Protein AF-A0A284RXZ6-F1 (afdb_monomer)

Sequence (809 aa):
MLSRRTLATSVAVLLGIRGAAGQSASAYTDPTTGITFQALQDSSTGFIVGIALPETIGTDFIGQMVFSLTDGAGWGGASFNGAMTESLLLVAWPNGDEVMTSFREATAYSTPPVYNGSDVTLSTIADGTYVNDTHLSVTFLCGGCITGDDLTFSSTDTSAVLGWAYSTSSPSDVTDESTDLVYHSAGYGEFGLGISNAQTSEYESWAALAVGDDSGSSSSAVSTASSSAVQISSTTAATAVASSTKSAASTTSAATSNTASAASSSAAAVTTTKAASTTLAVTTTTTADSSAITDANVCMNNYNSCIAASQPNPDWDGCSATKDSCLANAKYERKTYSHMYLRGRTSPIVKTGTTFASPGAQSIDNDKAYFSQPSQISDLPNEILTAIFSAAVNSASASEHPQILRCISLICRDWRAVVANSSELWTTVYISHLTDLPTAQLFFERSTPRLLDVILKFDFYVNLAISGKIAEVTFPHLHRFRTLNVEFDNPDTYHAFSSFYRTAVSAPPCLSSLRLHYTGATWSFAMIPNVHLLSSPNNIVSLDIHRLPVNVVSHYASLTTLSLYRIFLDHARMRDLFLASPLLETLILAALHTFNGPNTSSDLPPIDASSLRSLALSMDSSHRDSCIPGRCVISCLCLPNLESLEVYGLCRYAVVGLGAHFGDLPKLRKLRLQHLVCSVHDEPFVRSLRSLRRLELVDADPKSWSGKCLPLPSLSSLAYTSDSSAGNHYEWLADICRQRPRPGPPLRVQVTGSRKDQWVQDEGGWDGFGVVEICPSMSVKGMFDWTILECDREYKDAGSESSPDPDSS

Radius of gyration: 38.19 Å; Cα contacts (8 Å, |Δi|>4): 1365; chains: 1; bounding box: 105×100×119 Å

InterPro domains:
  IPR001810 F-box domain [PF12937] (377-431)
  IPR015920 Cellobiose dehydrogenase-like, cytochrome domain [PF16010] (28-204)
  IPR015920 Cellobiose dehydrogenase-like, cytochrome domain [cd09630] (27-193)
  IPR032675 Leucine-rich repeat d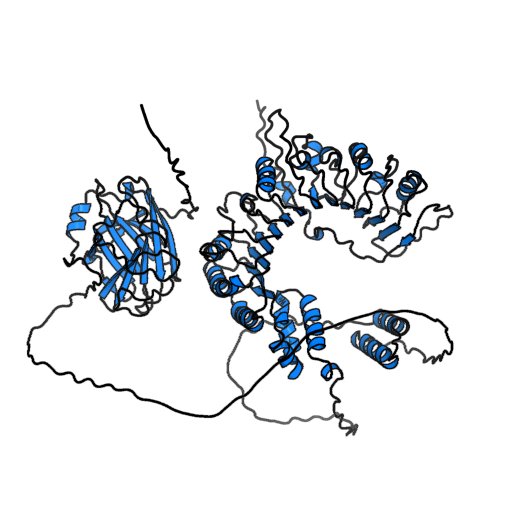omain superfamily [G3DSA:3.80.10.10] (430-739)
  IPR036047 F-box-like domain superfamily [SSF81383] (365-448)
  IPR053208 GMC Oxidoreductase Cellobiose Dehydrogenase [PTHR47190] (30-233)

Organism: Armillaria ostoyae (NCBI:txid47428)

Nearest PDB structures (foldseek):
  4qi3-assembly1_A  TM=8.744E-01  e=2.689E-15  Thermothelomyces myriococcoides
  4qi6-assembly1_A  TM=8.589E-01  e=1.325E-14  Thermothelomyces myriococcoides
  1d7c-assembly1_A  TM=8.775E-01  e=2.409E-14  Phanerodontia chrysosporium
  1pl3-assembly2_B  TM=8.802E-01  e=4.839E-14  Phanerodontia chrysosporium
  6jt6-assembly1_A  TM=8.839E-01  e=9.722E-14  Coprinopsis cinerea

Mean predicted aligned error: 22.1 Å

Structure (mmCIF, N/CA/C/O backbone):
data_AF-A0A284RXZ6-F1
#
_entry.id   AF-A0A284RXZ6-F1
#
loop_
_atom_site.group_PDB
_atom_site.id
_atom_site.type_symbol
_atom_site.label_atom_id
_atom_site.label_alt_id
_atom_site.label_comp_id
_atom_site.label_asym_id
_atom_site.label_entity_id
_atom_site.label_seq_id
_atom_site.pdbx_PDB_ins_code
_atom_site.Cartn_x
_atom_site.Cartn_y
_atom_site.Cartn_z
_atom_site.occupancy
_atom_site.B_iso_or_equiv
_atom_site.auth_seq_id
_atom_site.auth_comp_id
_atom_site.auth_asym_id
_atom_site.auth_atom_id
_atom_site.pdbx_PDB_model_num
ATOM 1 N N . MET A 1 1 ? 46.484 -14.536 37.151 1.00 34.16 1 MET A N 1
ATOM 2 C CA . MET A 1 1 ? 45.558 -15.180 36.192 1.00 34.16 1 MET A CA 1
ATOM 3 C C . MET A 1 1 ? 44.267 -14.377 36.199 1.00 34.16 1 MET A C 1
ATOM 5 O O . MET A 1 1 ? 43.800 -14.082 37.289 1.00 34.16 1 MET A O 1
ATOM 9 N N . LEU A 1 2 ? 43.733 -13.982 35.039 1.00 29.25 2 LEU A N 1
ATOM 10 C CA . LEU A 1 2 ? 42.432 -13.305 34.924 1.00 29.25 2 LEU A CA 1
ATOM 11 C C . LEU A 1 2 ? 41.533 -14.098 33.967 1.00 29.25 2 LEU A C 1
ATOM 13 O O . LEU A 1 2 ? 42.010 -14.606 32.955 1.00 29.25 2 LEU A O 1
ATOM 17 N N . SER A 1 3 ? 40.246 -14.197 34.293 1.00 27.97 3 SER A N 1
ATOM 18 C CA . SER A 1 3 ? 39.195 -14.841 33.494 1.00 27.97 3 SER A CA 1
ATOM 19 C C . SER A 1 3 ? 37.843 -14.397 34.067 1.00 27.97 3 SER A C 1
ATOM 21 O O . SER A 1 3 ? 37.702 -14.399 35.284 1.00 27.97 3 SER A O 1
ATOM 23 N N . ARG A 1 4 ? 36.834 -13.981 33.297 1.00 31.53 4 ARG A N 1
ATOM 24 C CA . ARG A 1 4 ? 36.754 -13.670 31.856 1.00 31.53 4 ARG A CA 1
ATOM 25 C C . ARG A 1 4 ? 35.724 -12.538 31.718 1.00 31.53 4 ARG A C 1
ATOM 27 O O . ARG A 1 4 ? 34.647 -12.650 32.289 1.00 31.53 4 ARG A O 1
ATOM 34 N N . ARG A 1 5 ? 36.021 -11.470 30.969 1.00 32.09 5 ARG A N 1
ATOM 35 C CA . ARG A 1 5 ? 35.013 -10.452 30.615 1.00 32.09 5 ARG A CA 1
ATOM 36 C C . ARG A 1 5 ? 34.317 -10.859 29.318 1.00 32.09 5 ARG A C 1
ATOM 38 O O . ARG A 1 5 ? 34.916 -10.749 28.253 1.00 32.09 5 ARG A O 1
ATOM 45 N N . THR A 1 6 ? 33.069 -11.300 29.403 1.00 31.81 6 THR A N 1
ATOM 46 C CA . THR A 1 6 ? 32.140 -11.309 28.267 1.00 31.81 6 THR A CA 1
ATOM 47 C C . THR A 1 6 ? 31.469 -9.944 28.189 1.00 31.81 6 THR A C 1
ATOM 49 O O . THR A 1 6 ? 30.650 -9.620 29.045 1.00 31.81 6 THR A O 1
ATOM 52 N N . LEU A 1 7 ? 31.818 -9.138 27.184 1.00 29.89 7 LEU A N 1
ATOM 53 C CA . LEU A 1 7 ? 30.990 -7.990 26.820 1.00 29.89 7 LEU A CA 1
ATOM 54 C C . LEU A 1 7 ? 29.749 -8.530 26.105 1.00 29.89 7 LEU A C 1
ATOM 56 O O . LEU A 1 7 ? 29.863 -9.054 24.999 1.00 29.89 7 LEU A O 1
ATOM 60 N N . ALA A 1 8 ? 28.581 -8.375 26.722 1.00 27.91 8 ALA A N 1
ATOM 61 C CA . ALA A 1 8 ? 27.350 -8.247 25.961 1.00 27.91 8 ALA A CA 1
ATOM 62 C C . ALA A 1 8 ? 27.307 -6.803 25.443 1.00 27.91 8 ALA A C 1
ATOM 64 O O . ALA A 1 8 ? 27.282 -5.861 26.232 1.00 27.91 8 ALA A O 1
ATOM 65 N N . THR A 1 9 ? 27.383 -6.614 24.128 1.00 27.81 9 THR A N 1
ATOM 66 C CA . THR A 1 9 ? 27.198 -5.297 23.509 1.00 27.81 9 THR A CA 1
ATOM 67 C C . THR A 1 9 ? 25.708 -5.035 23.361 1.00 27.81 9 THR A C 1
ATOM 69 O O . THR A 1 9 ? 25.106 -5.472 22.381 1.00 27.81 9 THR A O 1
ATOM 72 N N . SER A 1 10 ? 25.122 -4.351 24.343 1.00 27.88 10 SER A N 1
ATOM 73 C CA . SER A 1 10 ? 23.732 -3.899 24.295 1.00 27.88 10 SER A CA 1
ATOM 74 C C . SER A 1 10 ? 23.522 -2.983 23.090 1.00 27.88 10 SER A C 1
ATOM 76 O O . SER A 1 10 ? 24.013 -1.855 23.065 1.00 27.88 10 SER A O 1
ATOM 78 N N . VAL A 1 11 ? 22.797 -3.470 22.085 1.00 28.41 11 VAL A N 1
ATOM 79 C CA . VAL A 1 11 ? 22.281 -2.629 21.005 1.00 28.41 11 VAL A CA 1
ATOM 80 C C . VAL A 1 11 ? 20.984 -2.018 21.520 1.00 28.41 11 VAL A C 1
ATOM 82 O O . VAL A 1 11 ? 19.953 -2.681 21.522 1.00 28.41 11 VAL A O 1
ATOM 85 N N . ALA A 1 12 ? 21.046 -0.771 21.985 1.00 29.39 12 ALA A N 1
ATOM 86 C CA . ALA A 1 12 ? 19.848 0.015 22.249 1.00 29.39 12 ALA A CA 1
ATOM 87 C C . ALA A 1 12 ? 19.168 0.307 20.902 1.00 29.39 12 ALA A C 1
ATOM 89 O O . ALA A 1 12 ? 19.654 1.118 20.111 1.00 29.39 12 ALA A O 1
ATOM 90 N N . VAL A 1 13 ? 18.090 -0.418 20.604 1.00 30.28 13 VAL A N 1
ATOM 91 C CA . VAL A 1 13 ? 17.340 -0.257 19.357 1.00 30.28 13 VAL A CA 1
ATOM 92 C C . VAL A 1 13 ? 16.374 0.912 19.527 1.00 30.28 13 VAL A C 1
ATOM 94 O O . VAL A 1 13 ? 15.319 0.760 20.131 1.00 30.28 13 VAL A O 1
ATOM 97 N N . LEU A 1 14 ? 16.721 2.082 18.982 1.00 31.44 14 LEU A N 1
ATOM 98 C CA . LEU A 1 14 ? 15.793 3.214 18.898 1.00 31.44 14 LEU A CA 1
ATOM 99 C C . LEU A 1 14 ? 14.664 2.891 17.901 1.00 31.44 14 LEU A C 1
ATOM 101 O O . LEU A 1 14 ? 14.761 3.194 16.712 1.00 31.44 14 LEU A O 1
ATOM 105 N N . LEU A 1 15 ? 13.586 2.288 18.403 1.00 35.66 15 LEU A N 1
ATOM 106 C CA . LEU A 1 15 ? 12.320 2.044 17.702 1.00 35.66 15 LEU A CA 1
ATOM 107 C C . LEU A 1 15 ? 11.172 2.760 18.435 1.00 35.66 15 LEU A C 1
ATOM 109 O O . LEU A 1 15 ? 10.240 2.133 18.918 1.00 35.66 15 LEU A O 1
ATOM 113 N N . GLY A 1 16 ? 11.257 4.091 18.523 1.00 30.06 16 GLY A N 1
ATOM 114 C CA . GLY A 1 16 ? 10.345 4.900 19.348 1.00 30.06 16 GLY A CA 1
ATOM 115 C C . GLY A 1 16 ? 10.074 6.316 18.834 1.00 30.06 16 GLY A C 1
ATOM 116 O O . GLY A 1 16 ? 9.800 7.204 19.627 1.00 30.06 16 GLY A O 1
ATOM 117 N N . ILE A 1 17 ? 10.188 6.568 17.522 1.00 30.28 17 ILE A N 1
ATOM 118 C CA . ILE A 1 17 ? 9.778 7.855 16.930 1.00 30.28 17 ILE A CA 1
ATOM 119 C C . ILE A 1 17 ? 8.932 7.606 15.679 1.00 30.28 17 ILE A C 1
ATOM 121 O O . ILE A 1 17 ? 9.448 7.374 14.580 1.00 30.28 17 ILE A O 1
ATOM 125 N N . ARG A 1 18 ? 7.610 7.713 15.832 1.00 35.94 18 ARG A N 1
ATOM 126 C CA . ARG A 1 18 ? 6.730 8.109 14.729 1.00 35.94 18 ARG A CA 1
ATOM 127 C C . ARG A 1 18 ? 6.541 9.618 14.766 1.00 35.94 18 ARG A C 1
ATOM 129 O O . ARG A 1 18 ? 6.574 10.235 15.824 1.00 35.94 18 ARG A O 1
ATOM 136 N N . GLY A 1 19 ? 6.359 10.212 13.591 1.00 30.11 19 GLY A N 1
ATOM 137 C CA . GLY A 1 19 ? 5.969 11.610 13.509 1.00 30.11 19 GLY A CA 1
ATOM 138 C C . GLY A 1 19 ? 4.536 11.755 13.997 1.00 30.11 19 GLY A C 1
ATOM 139 O O . GLY A 1 19 ? 3.614 11.386 13.274 1.00 30.11 19 GLY A O 1
ATOM 140 N N . ALA A 1 20 ? 4.357 12.306 15.193 1.00 30.16 20 ALA A N 1
ATOM 141 C CA . ALA A 1 20 ? 3.099 12.939 15.538 1.00 30.16 20 ALA A CA 1
ATOM 142 C C . ALA A 1 20 ? 2.830 14.064 14.521 1.00 30.16 20 ALA A C 1
ATOM 144 O O . ALA A 1 20 ? 3.720 14.870 14.229 1.00 30.16 20 ALA A O 1
ATOM 145 N N . ALA A 1 21 ? 1.589 14.188 14.043 1.00 33.38 21 ALA A N 1
ATOM 146 C CA . ALA A 1 21 ? 1.069 15.532 13.814 1.00 33.38 21 ALA A CA 1
ATOM 147 C C . ALA A 1 21 ? 1.163 16.222 15.181 1.00 33.38 21 ALA A C 1
ATOM 149 O O . ALA A 1 21 ? 0.627 15.672 16.138 1.00 33.38 21 ALA A O 1
ATOM 150 N N . GLY A 1 22 ? 1.945 17.303 15.289 1.00 44.09 22 GLY A N 1
ATOM 151 C CA . GLY A 1 22 ? 2.597 17.755 16.530 1.00 44.09 22 GLY A CA 1
ATOM 152 C C . GLY A 1 22 ? 1.679 18.236 17.659 1.00 44.09 22 GLY A C 1
ATOM 153 O O . GLY A 1 22 ? 1.754 19.395 18.059 1.00 44.09 22 GLY A O 1
ATOM 154 N N . GLN A 1 23 ? 0.842 17.343 18.181 1.00 57.41 23 GLN A N 1
ATOM 155 C CA . GLN A 1 23 ? 0.047 17.518 19.382 1.00 57.41 23 GLN A CA 1
ATOM 156 C C . GLN A 1 23 ? 0.991 17.388 20.578 1.00 57.41 23 GLN A C 1
ATOM 158 O O . GLN A 1 23 ? 1.276 16.298 21.075 1.00 57.41 23 GLN A O 1
ATOM 163 N N . SER A 1 24 ? 1.537 18.525 20.990 1.00 79.06 24 SER A N 1
ATOM 164 C CA . SER A 1 24 ? 2.189 18.664 22.286 1.00 79.06 24 SER A CA 1
ATOM 165 C C . SER A 1 24 ? 1.138 18.980 23.341 1.00 79.06 24 SER A C 1
ATOM 167 O O . SER A 1 24 ? 0.213 19.752 23.084 1.00 79.06 24 SER A O 1
ATOM 169 N N . ALA A 1 25 ? 1.318 18.452 24.547 1.00 90.00 25 ALA A N 1
ATOM 170 C CA . ALA A 1 25 ? 0.567 18.907 25.704 1.00 90.00 25 ALA A CA 1
ATOM 171 C C . ALA A 1 25 ? 0.778 20.415 25.951 1.00 90.00 25 ALA A C 1
ATOM 173 O O . ALA A 1 25 ? 1.825 20.990 25.629 1.00 90.00 25 ALA A O 1
ATOM 174 N N . SER A 1 26 ? -0.209 21.045 26.576 1.00 92.06 26 SER A N 1
ATOM 175 C CA . SER A 1 26 ? -0.211 22.458 26.957 1.00 92.06 26 SER A CA 1
ATOM 176 C C . SER A 1 26 ? -0.908 22.648 28.301 1.00 92.06 26 SER A C 1
ATOM 178 O O . SER A 1 26 ? -1.667 21.781 28.733 1.00 92.06 26 SER A O 1
ATOM 180 N N . ALA A 1 27 ? -0.653 23.776 28.964 1.00 94.50 27 ALA A N 1
ATOM 181 C CA . ALA A 1 27 ? -1.247 24.060 30.263 1.00 94.50 27 ALA A CA 1
ATOM 182 C C . ALA A 1 27 ? -2.782 24.146 30.169 1.00 94.50 27 ALA A C 1
ATOM 184 O O . ALA A 1 27 ? -3.328 24.970 29.430 1.00 94.50 27 ALA A O 1
ATOM 185 N N . TYR A 1 28 ? -3.458 23.307 30.947 1.00 95.62 28 TYR A N 1
ATOM 186 C CA . TYR A 1 28 ? -4.906 23.250 31.103 1.00 95.62 28 TYR A CA 1
ATOM 187 C C . TYR A 1 28 ? -5.245 23.336 32.589 1.00 95.62 28 TYR A C 1
ATOM 189 O O . TYR A 1 28 ? -4.822 22.487 33.370 1.00 95.62 28 TYR A O 1
ATOM 197 N N . THR A 1 29 ? -6.004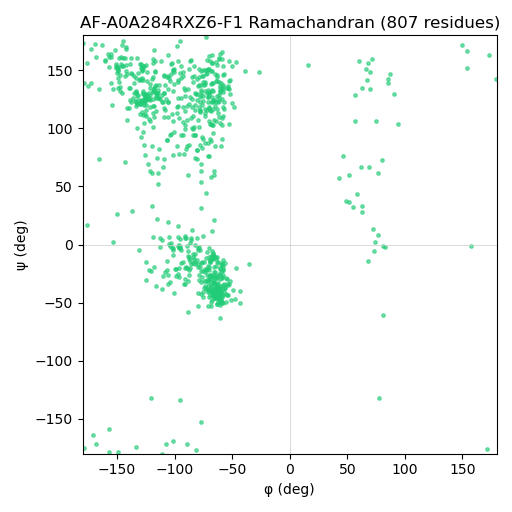 24.355 32.981 1.00 97.31 29 THR A N 1
ATOM 198 C CA . THR A 1 29 ? -6.558 24.462 34.335 1.00 97.31 29 THR A CA 1
ATOM 199 C C . THR A 1 29 ? -7.987 23.940 34.317 1.00 97.31 29 THR A C 1
ATOM 201 O O . THR A 1 29 ? -8.831 24.511 33.624 1.00 97.31 29 THR A O 1
ATOM 204 N N . ASP A 1 30 ? -8.265 22.887 35.084 1.00 95.31 30 ASP A N 1
ATOM 205 C CA . ASP A 1 30 ? -9.631 22.404 35.283 1.00 95.31 30 ASP A CA 1
ATOM 206 C C . ASP A 1 30 ? -10.451 23.482 36.018 1.00 95.31 30 ASP A C 1
ATOM 208 O O . ASP A 1 30 ? -10.069 23.893 37.120 1.00 95.31 30 ASP A O 1
ATOM 212 N N . PRO A 1 31 ? -11.580 23.957 35.457 1.00 91.81 31 PRO A N 1
ATOM 213 C CA . PRO A 1 31 ? -12.424 24.958 36.106 1.00 91.81 31 PRO A CA 1
ATOM 214 C C . PRO A 1 31 ? -13.125 24.453 37.380 1.00 91.81 31 PRO A C 1
ATOM 216 O O . PRO A 1 31 ? -13.696 25.274 38.098 1.00 91.81 31 PRO A O 1
ATOM 219 N N . THR A 1 32 ? -13.111 23.144 37.650 1.00 92.00 32 THR A N 1
ATOM 220 C CA . THR A 1 32 ? -13.787 22.513 38.794 1.00 92.00 32 THR A CA 1
ATOM 221 C C . THR A 1 32 ? -12.888 22.474 40.030 1.00 92.00 32 THR A C 1
ATOM 223 O O . THR A 1 32 ? -13.226 23.064 41.053 1.00 92.00 32 THR A O 1
ATOM 226 N N . THR A 1 33 ? -11.717 21.840 39.927 1.00 94.38 33 THR A N 1
ATOM 227 C CA . THR A 1 33 ? -10.730 21.724 41.019 1.00 94.38 33 THR A CA 1
ATOM 228 C C . THR A 1 33 ? -9.753 22.900 41.096 1.00 94.38 33 THR A C 1
ATOM 230 O O . THR A 1 33 ? -9.132 23.118 42.135 1.00 94.38 33 THR A O 1
ATOM 233 N N . GLY A 1 34 ? -9.564 23.647 40.002 1.00 95.50 34 GLY A N 1
ATOM 234 C CA . GLY A 1 34 ? -8.503 24.652 39.873 1.00 95.50 34 GLY A CA 1
ATOM 235 C C . GLY A 1 34 ? -7.094 24.071 39.678 1.00 95.50 34 GLY A C 1
ATOM 236 O O . GLY A 1 34 ? -6.132 24.837 39.579 1.00 95.50 34 GLY A O 1
ATOM 237 N N . ILE A 1 35 ? -6.951 22.743 39.603 1.00 97.88 35 ILE A N 1
ATOM 238 C CA . ILE A 1 35 ? -5.674 22.071 39.340 1.00 97.88 35 ILE A CA 1
ATOM 239 C C . ILE A 1 35 ? -5.236 22.377 37.903 1.00 97.88 35 ILE A C 1
ATOM 241 O O . ILE A 1 35 ? -6.051 22.395 36.979 1.00 97.88 35 ILE A O 1
ATOM 245 N N . THR A 1 36 ? -3.940 22.640 37.711 1.00 98.19 36 THR A N 1
ATOM 246 C CA . THR A 1 36 ? -3.365 22.888 36.381 1.00 98.19 36 THR A CA 1
ATOM 247 C C . THR A 1 36 ? -2.484 21.726 35.948 1.00 98.19 36 THR A C 1
ATOM 249 O O . THR A 1 36 ? -1.460 21.444 36.566 1.00 98.19 36 THR A O 1
ATOM 252 N N . PHE A 1 37 ? -2.889 21.086 34.857 1.00 98.38 37 PHE A N 1
ATOM 253 C CA . PHE A 1 37 ? -2.226 19.959 34.217 1.00 98.38 37 PHE A CA 1
ATOM 254 C C . PHE A 1 37 ? -1.472 20.418 32.971 1.00 98.38 37 PHE A C 1
ATOM 256 O O . PHE A 1 37 ? -1.860 21.378 32.303 1.00 98.38 37 PHE A O 1
ATOM 263 N N . GLN A 1 38 ? -0.447 19.666 32.589 1.00 98.00 38 GLN A N 1
ATOM 264 C CA . GLN A 1 38 ? 0.110 19.706 31.242 1.00 98.00 38 GLN A CA 1
ATOM 265 C C . GLN A 1 38 ? -0.630 18.638 30.422 1.00 98.00 38 GLN A C 1
ATOM 267 O O . GLN A 1 38 ? -0.394 17.441 30.591 1.00 98.00 38 GLN A O 1
ATOM 272 N N . ALA A 1 39 ? -1.575 19.067 29.580 1.00 96.62 39 ALA A N 1
ATOM 273 C CA . ALA A 1 39 ? -2.603 18.207 28.993 1.00 96.62 39 ALA A CA 1
ATOM 274 C C . ALA A 1 39 ? -2.711 18.297 27.464 1.00 96.62 39 ALA A C 1
ATOM 276 O O . ALA A 1 39 ? -2.491 19.351 26.857 1.00 96.62 39 ALA A O 1
ATOM 277 N N . LEU A 1 40 ? -3.124 17.191 26.847 1.00 96.75 40 LEU A N 1
ATOM 278 C CA . LEU A 1 40 ? -3.783 17.189 25.548 1.00 96.75 40 LEU A CA 1
ATOM 279 C C . LEU A 1 40 ? -5.236 17.656 25.714 1.00 96.75 40 LEU A C 1
ATOM 281 O O . LEU A 1 40 ? -5.920 17.246 26.649 1.00 96.75 40 LEU A O 1
ATOM 285 N N . GLN A 1 41 ? -5.710 18.464 24.768 1.00 94.81 41 GLN A N 1
ATOM 286 C CA . GLN A 1 41 ? -7.125 18.784 24.566 1.00 94.81 41 GLN A CA 1
ATOM 287 C C . GLN A 1 41 ? -7.442 18.501 23.091 1.00 94.81 41 GLN A C 1
ATOM 289 O O . GLN A 1 41 ? -7.134 19.322 22.224 1.00 94.81 41 GLN A O 1
ATOM 294 N N . ASP A 1 42 ? -7.984 17.322 22.779 1.00 90.94 42 ASP A N 1
ATOM 295 C CA . ASP A 1 42 ? -8.241 16.935 21.392 1.00 90.94 42 ASP A CA 1
ATOM 296 C C . ASP A 1 42 ? -9.437 17.706 20.817 1.00 90.94 42 ASP A C 1
ATOM 298 O O . ASP A 1 42 ? -10.598 17.482 21.163 1.00 90.94 42 ASP A O 1
ATOM 302 N N . SER A 1 43 ? -9.145 18.606 19.879 1.00 85.94 43 SER A N 1
ATOM 303 C CA . SER A 1 43 ? -10.144 19.482 19.253 1.00 85.94 43 SER A CA 1
ATOM 304 C C . SER A 1 43 ? -11.198 18.768 18.390 1.00 85.94 43 SER A C 1
ATOM 306 O O . SER A 1 43 ? -12.162 19.412 17.974 1.00 85.94 43 SER A O 1
ATOM 308 N N . SER A 1 44 ? -11.033 17.470 18.100 1.00 84.88 44 SER A N 1
ATOM 309 C CA . SER A 1 44 ? -11.952 16.699 17.250 1.00 84.88 44 SER A CA 1
ATOM 310 C C . SER A 1 44 ? -13.002 15.908 18.039 1.00 84.88 44 SER A C 1
ATOM 312 O O . SER A 1 44 ? -14.108 15.696 17.542 1.00 84.88 44 SER A O 1
ATOM 314 N N . THR A 1 45 ? -12.674 15.520 19.274 1.00 88.75 45 THR A N 1
ATOM 315 C CA . THR A 1 45 ? -13.505 14.694 20.167 1.00 88.75 45 THR A CA 1
ATOM 316 C C . THR A 1 45 ? -13.902 15.394 21.465 1.00 88.75 45 THR A C 1
ATOM 318 O O . THR A 1 45 ? -14.849 14.962 22.117 1.00 88.75 45 THR A O 1
ATOM 321 N N . GLY A 1 46 ? -13.187 16.453 21.860 1.00 89.81 46 GLY A N 1
ATOM 322 C CA . GLY A 1 46 ? -13.312 17.069 23.182 1.00 89.81 46 GLY A CA 1
ATOM 323 C C . GLY A 1 46 ? -12.632 16.278 24.305 1.00 89.81 46 GLY A C 1
ATOM 324 O O . GLY A 1 46 ? -12.823 16.616 25.470 1.00 89.81 46 GLY A O 1
ATOM 325 N N . PHE A 1 47 ? -11.861 15.232 23.984 1.00 96.69 47 PHE A N 1
ATOM 326 C CA . PHE A 1 47 ? -11.140 14.431 24.972 1.00 96.69 47 PHE A CA 1
ATOM 327 C C . PHE A 1 47 ? -9.988 15.232 25.594 1.00 96.69 47 PHE A C 1
ATOM 329 O O . PHE A 1 47 ? -9.171 15.818 24.878 1.00 96.69 47 PHE A O 1
ATOM 336 N N . ILE A 1 48 ? -9.899 15.230 26.922 1.00 97.75 48 ILE A N 1
ATOM 337 C CA . ILE A 1 48 ? -8.822 15.872 27.681 1.00 97.75 48 ILE A CA 1
ATOM 338 C C . ILE A 1 48 ? -8.094 14.803 28.486 1.00 97.75 48 ILE A C 1
ATOM 340 O O . ILE A 1 48 ? -8.727 14.006 29.178 1.00 97.75 48 ILE A O 1
ATOM 344 N N . VAL A 1 49 ? -6.763 14.803 28.428 1.00 98.31 49 VAL A N 1
ATOM 345 C CA . VAL A 1 49 ? -5.925 14.011 29.335 1.00 98.31 49 VAL A CA 1
ATOM 346 C C . VAL A 1 49 ? -4.612 14.726 29.612 1.00 98.31 49 VAL A C 1
ATOM 348 O O . VAL A 1 49 ? -3.972 15.252 28.702 1.00 98.31 49 VAL A O 1
ATOM 351 N N . GLY A 1 50 ? -4.193 14.745 30.872 1.00 97.44 50 GLY A N 1
ATOM 352 C CA . GLY A 1 50 ? -2.951 15.385 31.285 1.00 97.44 50 GLY A CA 1
ATOM 353 C C . GLY A 1 50 ? -2.481 14.936 32.656 1.00 97.44 50 GLY A C 1
ATOM 354 O O . GLY A 1 50 ? -3.202 14.246 33.377 1.00 97.44 50 GLY A O 1
ATOM 355 N N . ILE A 1 51 ? -1.264 15.351 33.000 1.00 98.44 51 ILE A N 1
ATOM 356 C CA . ILE A 1 51 ? -0.659 15.096 34.309 1.00 98.44 51 ILE A CA 1
ATOM 357 C C . ILE A 1 51 ? -0.095 16.380 34.925 1.00 98.44 51 ILE A C 1
ATOM 359 O O . ILE A 1 51 ? 0.270 17.325 34.220 1.00 98.44 51 ILE A O 1
ATOM 363 N N . ALA A 1 52 ? -0.008 16.380 36.250 1.00 98.50 52 ALA A N 1
ATOM 364 C CA . ALA A 1 52 ? 0.769 17.302 37.062 1.00 98.50 52 ALA A CA 1
ATOM 365 C C . ALA A 1 52 ? 1.798 16.499 37.880 1.00 98.50 52 ALA A C 1
ATOM 367 O O . ALA A 1 52 ? 1.508 15.394 38.345 1.00 98.50 52 ALA A O 1
ATOM 368 N N . LEU A 1 53 ? 2.999 17.055 38.036 1.00 98.31 53 LEU A N 1
ATOM 369 C CA . LEU A 1 53 ? 4.163 16.431 38.671 1.00 98.31 53 LEU A CA 1
ATOM 370 C C . LEU A 1 53 ? 4.728 17.323 39.791 1.00 98.31 53 LEU A C 1
ATOM 372 O O . LEU A 1 53 ? 4.614 18.549 39.711 1.00 98.31 53 LEU A O 1
ATOM 376 N N . PRO A 1 54 ? 5.403 16.754 40.802 1.00 97.56 54 PRO A N 1
ATOM 377 C CA . PRO A 1 54 ? 6.171 17.537 41.765 1.00 97.56 54 PRO A CA 1
ATOM 378 C C . PRO A 1 54 ? 7.457 18.106 41.142 1.00 97.56 54 PRO A C 1
ATOM 380 O O . PRO A 1 54 ? 7.997 17.579 40.166 1.00 97.56 54 PRO A O 1
ATOM 383 N N . GLU A 1 55 ? 8.012 19.160 41.752 1.00 95.38 55 GLU A N 1
ATOM 384 C CA . GLU A 1 55 ? 9.328 19.718 41.376 1.00 95.38 55 GLU A CA 1
ATOM 385 C C . GLU A 1 55 ? 10.481 18.701 41.523 1.00 95.38 55 GLU A C 1
ATOM 387 O O . GLU A 1 55 ? 11.500 18.803 40.841 1.00 95.38 55 GLU A O 1
ATOM 392 N N . THR A 1 56 ? 10.320 17.693 42.388 1.00 95.00 56 THR A N 1
ATOM 393 C CA . THR A 1 56 ? 11.216 16.532 42.511 1.00 95.00 56 THR A CA 1
ATOM 394 C C . THR A 1 56 ? 10.425 15.266 42.202 1.00 95.00 56 THR A C 1
ATOM 396 O O . THR A 1 56 ? 9.664 14.799 43.044 1.00 95.00 56 THR A O 1
ATOM 399 N N . ILE A 1 57 ? 10.580 14.732 40.989 1.00 95.44 57 ILE A N 1
ATOM 400 C CA . ILE A 1 57 ? 9.771 13.613 40.486 1.00 95.44 57 ILE A CA 1
ATOM 401 C C . ILE A 1 57 ? 10.134 12.321 41.229 1.00 95.44 57 ILE A C 1
ATOM 403 O O . ILE A 1 57 ? 11.277 11.864 41.183 1.00 95.44 57 ILE A O 1
ATOM 407 N N . GLY A 1 58 ? 9.147 11.760 41.929 1.00 94.00 58 GLY A N 1
ATOM 408 C CA . GLY A 1 58 ? 9.218 10.453 42.579 1.00 94.00 58 GLY A CA 1
ATOM 409 C C . GLY A 1 58 ? 8.631 9.355 41.693 1.00 94.00 58 GLY A C 1
ATOM 410 O O . GLY A 1 58 ? 8.923 9.287 40.501 1.00 94.00 58 GLY A O 1
ATOM 411 N N . THR A 1 59 ? 7.792 8.514 42.292 1.00 95.56 59 THR A N 1
ATOM 412 C CA . THR A 1 59 ? 7.044 7.431 41.633 1.00 95.56 59 THR A CA 1
ATOM 413 C C . THR A 1 59 ? 5.623 7.826 41.216 1.00 95.56 59 THR A C 1
ATOM 415 O O . THR A 1 59 ? 4.911 7.006 40.646 1.00 95.56 59 THR A O 1
ATOM 418 N N . ASP A 1 60 ? 5.191 9.054 41.516 1.00 96.88 60 ASP A N 1
ATOM 419 C CA . ASP A 1 60 ? 3.772 9.418 41.581 1.00 96.88 60 ASP A CA 1
ATOM 420 C C . ASP A 1 60 ? 3.456 10.648 40.711 1.00 96.88 60 ASP A C 1
ATOM 422 O O . ASP A 1 60 ? 4.296 11.540 40.545 1.00 96.88 60 ASP A O 1
ATOM 426 N N . PHE A 1 61 ? 2.222 10.726 40.202 1.00 98.00 61 PHE A N 1
ATOM 427 C CA . PHE A 1 61 ? 1.685 11.911 39.518 1.00 98.00 61 PHE A CA 1
ATOM 428 C C . PHE A 1 61 ? 0.188 12.107 39.794 1.00 98.00 61 PHE A C 1
ATOM 430 O O . PHE A 1 61 ? -0.514 11.156 40.130 1.00 98.00 61 PHE A O 1
ATOM 437 N N . ILE A 1 62 ? -0.334 13.321 39.586 1.00 98.69 62 ILE A N 1
ATOM 438 C CA . ILE A 1 62 ? -1.786 13.568 39.563 1.00 98.69 62 ILE A CA 1
ATOM 439 C C . ILE A 1 62 ? -2.223 13.599 38.102 1.00 98.69 62 ILE A C 1
ATOM 441 O O . ILE A 1 62 ? -1.746 14.432 37.333 1.00 98.69 62 ILE A O 1
ATOM 445 N N . GLY A 1 63 ? -3.104 12.686 37.710 1.00 98.19 63 GLY A N 1
ATOM 446 C CA . GLY A 1 63 ? -3.686 12.622 36.376 1.00 98.19 63 GLY A CA 1
ATOM 447 C C . GLY A 1 63 ? -5.106 13.178 36.337 1.00 98.19 63 GLY A C 1
ATOM 448 O O . GLY A 1 63 ? -5.828 13.170 37.335 1.00 98.19 63 GLY A O 1
ATOM 449 N N . GLN A 1 64 ? -5.525 13.616 35.153 1.00 98.38 64 GLN A N 1
ATOM 450 C CA . GLN A 1 64 ? -6.929 13.867 34.841 1.00 98.38 64 GLN A CA 1
ATOM 451 C C . GLN A 1 64 ? -7.281 13.292 33.469 1.00 98.38 64 GLN A C 1
ATOM 453 O O . GLN A 1 64 ? -6.467 13.332 32.544 1.00 98.38 64 GLN A O 1
ATOM 458 N N . MET A 1 65 ? -8.508 12.788 33.343 1.00 98.19 65 MET A N 1
ATOM 459 C CA . MET A 1 65 ? -9.128 12.389 32.084 1.00 98.19 65 MET A CA 1
ATOM 460 C C . MET A 1 65 ? -10.572 12.912 32.040 1.00 98.19 65 MET A C 1
ATOM 462 O O . MET A 1 65 ? -11.330 12.704 32.987 1.00 98.19 65 MET A O 1
ATOM 466 N N . VAL A 1 66 ? -10.960 13.575 30.947 1.00 98.12 66 VAL A N 1
ATOM 467 C CA . VAL A 1 66 ? -12.326 14.082 30.724 1.00 98.12 66 VAL A CA 1
ATOM 468 C C . VAL A 1 66 ? -12.780 13.716 29.315 1.00 98.12 66 VAL A C 1
ATOM 470 O O . VAL A 1 66 ? -12.055 13.952 28.348 1.00 98.12 66 VAL A O 1
ATOM 473 N N . PHE A 1 67 ? -13.978 13.147 29.178 1.00 97.69 67 PHE A N 1
ATOM 474 C CA . PHE A 1 67 ? -14.524 12.737 27.881 1.00 97.69 67 PHE A CA 1
ATOM 475 C C . PHE A 1 67 ? -16.051 12.818 27.826 1.00 97.69 67 PHE A C 1
ATOM 477 O O . PHE A 1 67 ? -16.734 12.704 28.842 1.00 97.69 67 PHE A O 1
ATOM 484 N N . SER A 1 68 ? -16.595 13.027 26.623 1.00 95.31 68 SER A N 1
ATOM 485 C CA . SER A 1 68 ? -18.047 13.109 26.407 1.00 95.31 68 SER A CA 1
ATOM 486 C C . SER A 1 68 ? -18.720 11.740 26.553 1.00 95.31 68 SER A C 1
ATOM 488 O O . SER A 1 68 ? -18.144 10.713 26.187 1.00 95.31 68 SER A O 1
ATOM 490 N N . LEU A 1 69 ? -19.977 11.725 26.988 1.00 95.56 69 LEU A N 1
ATOM 491 C CA . LEU A 1 69 ? -20.843 10.545 26.994 1.00 95.56 69 LEU A CA 1
ATOM 492 C C . LEU A 1 69 ? -21.943 10.686 25.934 1.00 95.56 69 LEU A C 1
ATOM 494 O O . LEU A 1 69 ? -22.429 11.781 25.661 1.00 95.56 69 LEU A O 1
ATOM 498 N N . THR A 1 70 ? -22.343 9.571 25.325 1.00 92.25 70 THR A N 1
ATOM 499 C CA . THR A 1 70 ? -23.455 9.507 24.362 1.00 92.25 70 THR A CA 1
ATOM 500 C C . THR A 1 70 ? -24.621 8.780 25.013 1.00 92.25 70 THR A C 1
ATOM 502 O O . THR A 1 70 ? -24.527 7.583 25.261 1.00 92.25 70 THR A O 1
ATOM 505 N N . ASP A 1 71 ? -25.698 9.501 25.338 1.00 90.00 71 ASP A N 1
ATOM 506 C CA . ASP A 1 71 ? -26.857 8.974 26.083 1.00 90.00 71 ASP A CA 1
ATOM 507 C C . ASP A 1 71 ? -26.460 8.250 27.397 1.00 90.00 71 ASP A C 1
ATOM 509 O O . ASP A 1 71 ? -27.040 7.232 27.773 1.00 90.00 71 ASP A O 1
ATOM 513 N N . GLY A 1 72 ? -25.430 8.766 28.084 1.00 89.88 72 GLY A N 1
ATOM 514 C CA . GLY A 1 72 ? -24.843 8.179 29.299 1.00 89.88 72 GLY A CA 1
ATOM 515 C C . GLY A 1 72 ? -23.822 7.054 29.062 1.00 89.88 72 GLY A C 1
ATOM 516 O O . GLY A 1 72 ? -23.248 6.551 30.023 1.00 89.88 72 GLY A O 1
ATOM 517 N N . ALA A 1 73 ? -23.563 6.664 27.809 1.00 93.31 73 ALA A N 1
ATOM 518 C CA . ALA A 1 73 ? -22.631 5.594 27.454 1.00 93.31 73 ALA A CA 1
ATOM 519 C C . ALA A 1 73 ? -21.263 6.104 26.963 1.00 93.31 73 ALA A C 1
ATOM 521 O O . ALA A 1 73 ? -21.157 7.166 26.342 1.00 93.31 73 ALA A O 1
ATOM 522 N N . GLY A 1 74 ? -20.217 5.311 27.204 1.00 95.81 74 GLY A N 1
ATOM 523 C CA . GLY A 1 74 ? -18.851 5.566 26.737 1.00 95.81 74 GLY A CA 1
ATOM 524 C C . GLY A 1 74 ? -17.769 5.018 27.669 1.00 95.81 74 GLY A C 1
ATOM 525 O O . GLY A 1 74 ? -18.059 4.574 28.777 1.00 95.81 74 GLY A O 1
ATOM 526 N N . TRP A 1 75 ? -16.514 5.066 27.221 1.00 98.12 75 TRP A N 1
ATOM 527 C CA . TRP A 1 75 ? -15.328 4.868 28.061 1.00 98.12 75 TRP A CA 1
ATOM 528 C C . TRP A 1 75 ? -14.125 5.641 27.509 1.00 98.12 75 TRP A C 1
ATOM 530 O O . TRP A 1 75 ? -14.025 5.878 26.302 1.00 98.12 75 TRP A O 1
ATOM 540 N N . GLY A 1 76 ? -13.209 6.022 28.397 1.00 98.12 76 GLY A N 1
ATOM 541 C CA . GLY A 1 76 ? -11.958 6.705 28.077 1.00 98.12 76 GLY A CA 1
ATOM 542 C C . GLY A 1 76 ? -10.749 5.956 28.631 1.00 98.12 76 GLY A C 1
ATOM 543 O O . GLY A 1 76 ? -10.862 5.205 29.600 1.00 98.12 76 GLY A O 1
ATOM 544 N N . GLY A 1 77 ? -9.589 6.138 28.007 1.00 98.06 77 GLY A N 1
ATOM 545 C CA . GLY A 1 77 ? -8.337 5.515 28.419 1.00 98.06 77 GLY A CA 1
ATOM 546 C C . GLY A 1 77 ? -7.120 6.407 28.207 1.00 98.06 77 GLY A C 1
ATOM 547 O O . GLY A 1 77 ? -7.108 7.258 27.318 1.00 98.06 77 GLY A O 1
ATOM 548 N N . ALA A 1 78 ? -6.089 6.171 29.012 1.00 98.19 78 ALA A N 1
ATOM 549 C CA . ALA A 1 78 ? -4.769 6.780 28.920 1.00 98.19 78 ALA A CA 1
ATOM 550 C C . ALA A 1 78 ? -3.675 5.699 28.918 1.00 98.19 78 ALA A C 1
ATOM 552 O O . ALA A 1 78 ? -3.836 4.656 29.552 1.00 98.19 78 ALA A O 1
ATOM 553 N N . SER A 1 79 ? -2.561 5.971 28.235 1.00 97.44 79 SER A N 1
ATOM 554 C CA . SER A 1 79 ? -1.317 5.192 28.322 1.00 97.44 79 SER A CA 1
ATOM 555 C C . SER A 1 79 ? -0.191 6.063 28.859 1.00 97.44 79 SER A C 1
ATOM 557 O O . SER A 1 79 ? 0.019 7.178 28.368 1.00 97.44 79 SER A O 1
ATOM 559 N N . PHE A 1 80 ? 0.563 5.536 29.823 1.00 95.19 80 PHE A N 1
ATOM 560 C CA . PHE A 1 80 ? 1.666 6.251 30.466 1.00 95.19 80 PHE A CA 1
ATOM 561 C C . PHE A 1 80 ? 3.038 6.039 29.796 1.00 95.19 80 PHE A C 1
ATOM 563 O O . PHE A 1 80 ? 4.033 6.577 30.280 1.00 95.19 80 PHE A O 1
ATOM 570 N N . ASN A 1 81 ? 3.085 5.339 28.651 1.00 90.44 81 ASN A N 1
ATOM 571 C CA . ASN A 1 81 ? 4.242 5.301 27.739 1.00 90.44 81 ASN A CA 1
ATOM 572 C C . ASN A 1 81 ? 3.837 5.407 26.245 1.00 90.44 81 ASN A C 1
ATOM 574 O O . ASN A 1 81 ? 4.486 4.871 25.347 1.00 90.44 81 ASN A O 1
ATOM 578 N N . GLY A 1 82 ? 2.717 6.080 25.956 1.00 89.56 82 GLY A N 1
ATOM 579 C CA . GLY A 1 82 ? 2.245 6.345 24.592 1.00 89.56 82 GLY A CA 1
ATOM 580 C C . GLY A 1 82 ? 1.511 5.173 23.940 1.00 89.56 82 GLY A C 1
ATOM 581 O O . GLY A 1 82 ? 0.339 5.297 23.585 1.00 89.56 82 GLY A O 1
ATOM 582 N N . ALA A 1 83 ? 2.188 4.036 23.787 1.00 87.00 83 ALA A N 1
ATOM 583 C CA . ALA A 1 83 ? 1.651 2.862 23.111 1.00 87.00 83 ALA A CA 1
ATOM 584 C C . ALA A 1 83 ? 0.483 2.215 23.883 1.00 87.00 83 ALA A C 1
ATOM 586 O O . ALA A 1 83 ? 0.353 2.345 25.097 1.00 87.00 83 ALA A O 1
ATOM 587 N N . MET A 1 84 ? -0.380 1.475 23.180 1.00 89.19 84 MET A N 1
ATOM 588 C CA . MET A 1 84 ? -1.387 0.621 23.832 1.00 89.19 84 MET A CA 1
ATOM 589 C C . MET A 1 84 ? -0.746 -0.628 24.453 1.00 89.19 84 MET A C 1
ATOM 591 O O . MET A 1 84 ? -1.213 -1.121 25.474 1.00 89.19 84 MET A O 1
ATOM 595 N N . THR A 1 85 ? 0.281 -1.173 23.802 1.00 91.94 85 THR A N 1
ATOM 596 C CA . THR A 1 85 ? 0.973 -2.394 24.220 1.00 91.94 85 THR A CA 1
ATOM 597 C C . THR A 1 85 ? 2.276 -2.077 24.930 1.00 91.94 85 THR A C 1
ATOM 599 O O . THR A 1 85 ? 2.937 -1.119 24.542 1.00 91.94 85 THR A O 1
ATOM 602 N N . GLU A 1 86 ? 2.673 -2.925 25.882 1.00 89.12 86 GLU A N 1
ATOM 603 C CA . GLU A 1 86 ? 3.912 -2.767 26.662 1.00 89.12 86 GLU A CA 1
ATOM 604 C C . GLU A 1 86 ? 3.913 -1.420 27.415 1.00 89.12 86 GLU A C 1
ATOM 606 O O . GLU A 1 86 ? 4.872 -0.659 27.404 1.00 89.12 86 GLU A O 1
ATOM 611 N N . SER A 1 87 ? 2.772 -1.074 28.021 1.00 93.44 87 SER A N 1
ATOM 612 C CA . SER A 1 87 ? 2.555 0.175 28.759 1.00 93.44 87 SER A CA 1
ATOM 613 C C . SER A 1 87 ? 1.536 -0.029 29.878 1.00 93.44 87 SER A C 1
ATOM 615 O O . SER A 1 87 ? 0.584 -0.799 29.714 1.00 93.44 87 SER A O 1
ATOM 617 N N . LEU A 1 88 ? 1.697 0.696 30.988 1.00 96.25 88 LEU A N 1
ATOM 618 C CA . LEU A 1 88 ? 0.655 0.825 32.004 1.00 96.25 88 LEU A CA 1
ATOM 619 C C . LEU A 1 88 ? -0.478 1.691 31.439 1.00 96.25 88 LEU A C 1
ATOM 621 O O . LEU A 1 88 ? -0.266 2.840 31.038 1.00 96.25 88 LEU A O 1
ATOM 625 N N . LEU A 1 89 ? -1.684 1.128 31.413 1.00 97.56 89 LEU A N 1
ATOM 626 C CA . LEU A 1 89 ? -2.899 1.792 30.959 1.00 97.56 89 LEU A CA 1
ATOM 627 C C . LEU A 1 89 ? -3.820 2.072 32.145 1.00 97.56 89 LEU A C 1
ATOM 629 O O . LEU A 1 89 ? -3.969 1.233 33.034 1.00 97.56 89 LEU A O 1
ATOM 633 N N . LEU A 1 90 ? -4.529 3.195 32.095 1.00 98.12 90 LEU A N 1
ATOM 634 C CA . LEU A 1 90 ? -5.703 3.444 32.929 1.00 98.12 90 LEU A CA 1
ATOM 635 C C . LEU A 1 90 ? -6.924 3.623 32.031 1.00 98.12 90 LEU A C 1
ATOM 637 O O . LEU A 1 90 ? -6.878 4.401 31.080 1.00 98.12 90 LEU A O 1
ATOM 641 N N . VAL A 1 91 ? -8.024 2.947 32.354 1.00 98.19 91 VAL A N 1
ATOM 642 C CA . VAL A 1 91 ? -9.322 3.111 31.684 1.00 98.19 91 VAL A CA 1
ATOM 643 C C . VAL A 1 91 ? -10.418 3.474 32.681 1.00 98.19 91 VAL A C 1
ATOM 645 O O . VAL A 1 91 ? -10.364 3.052 33.836 1.00 98.19 91 VAL A O 1
ATOM 648 N N . ALA A 1 92 ? -11.404 4.254 32.233 1.00 98.19 92 ALA A N 1
ATOM 649 C CA . ALA A 1 92 ? -12.519 4.737 33.044 1.00 98.19 92 ALA A CA 1
ATOM 650 C C . ALA A 1 92 ? -13.850 4.751 32.269 1.00 98.19 92 ALA A C 1
ATOM 652 O O . ALA A 1 92 ? -13.872 5.002 31.061 1.00 98.19 92 ALA A O 1
ATOM 653 N N . TRP A 1 93 ? -14.965 4.499 32.960 1.00 98.19 93 TRP A N 1
ATOM 654 C CA . TRP A 1 93 ? -16.326 4.484 32.396 1.00 98.19 93 TRP A CA 1
ATOM 655 C C . TRP A 1 93 ? -17.396 4.738 33.481 1.00 98.19 93 TRP A C 1
ATOM 657 O O . TRP A 1 93 ? -17.099 4.591 34.667 1.00 98.19 93 TRP A O 1
ATOM 667 N N . PRO A 1 94 ? -18.635 5.125 33.115 1.00 97.44 94 PRO A N 1
ATOM 668 C CA . PRO A 1 94 ? -19.717 5.326 34.078 1.00 97.44 94 PRO A CA 1
ATOM 669 C C . PRO A 1 94 ? -20.443 4.017 34.439 1.00 97.44 94 PRO A C 1
ATOM 671 O O . PRO A 1 94 ? -20.767 3.208 33.565 1.00 97.44 94 PRO A O 1
ATOM 674 N N . ASN A 1 95 ? -20.785 3.860 35.719 1.00 95.38 95 ASN A N 1
ATOM 675 C CA . ASN A 1 95 ? -21.706 2.855 36.263 1.00 95.38 95 ASN A CA 1
ATOM 676 C C . ASN A 1 95 ? -22.950 3.558 36.850 1.00 95.38 95 ASN A C 1
ATOM 678 O O . ASN A 1 95 ? -23.210 3.542 38.051 1.00 95.38 95 ASN A O 1
ATOM 682 N N . GLY A 1 96 ? -23.697 4.268 36.000 1.00 90.56 96 GLY A N 1
ATOM 683 C CA . GLY A 1 96 ? -24.645 5.289 36.464 1.00 90.56 96 GLY A CA 1
ATOM 684 C C . GLY A 1 96 ? -23.895 6.565 36.855 1.00 90.56 96 GLY A C 1
ATOM 685 O O . GLY A 1 96 ? -23.030 7.001 36.102 1.00 90.56 96 GLY A O 1
ATOM 686 N N . ASP A 1 97 ? -24.196 7.140 38.023 1.00 89.81 97 ASP A N 1
ATOM 687 C CA . ASP A 1 97 ? -23.528 8.355 38.535 1.00 89.81 97 ASP A CA 1
ATOM 688 C C . ASP A 1 97 ? -22.076 8.095 39.013 1.00 89.81 97 ASP A C 1
ATOM 690 O O . ASP A 1 97 ? -21.307 9.017 39.294 1.00 89.81 97 ASP A O 1
ATOM 694 N N . GLU A 1 98 ? -21.710 6.818 39.123 1.00 92.00 98 GLU A N 1
ATOM 695 C CA . GLU A 1 98 ? -20.465 6.301 39.681 1.00 92.00 98 GLU A CA 1
ATOM 696 C C . GLU A 1 98 ? -19.357 6.187 38.625 1.00 92.00 98 GLU A C 1
ATOM 698 O O . GLU A 1 98 ? -19.572 5.660 37.532 1.00 92.00 98 GLU A O 1
ATOM 703 N N . VAL A 1 99 ? -18.152 6.655 38.961 1.00 96.31 99 VAL A N 1
ATOM 704 C CA . VAL A 1 99 ? -16.966 6.500 38.106 1.00 96.31 99 VAL A CA 1
ATOM 705 C C . VAL A 1 99 ? -16.286 5.170 38.426 1.00 96.31 99 VAL A C 1
ATOM 707 O O . VAL A 1 99 ? -15.844 4.946 39.554 1.00 96.31 99 VAL A O 1
ATOM 710 N N . MET A 1 100 ? -16.172 4.313 37.412 1.00 97.06 100 MET A N 1
ATOM 711 C CA . MET A 1 100 ? -15.363 3.096 37.442 1.00 97.06 100 MET A CA 1
ATOM 712 C C . MET A 1 100 ? -13.981 3.381 36.862 1.00 97.06 100 MET A C 1
ATOM 714 O O . MET A 1 100 ? -13.862 4.103 35.869 1.00 97.06 100 MET A O 1
ATOM 718 N N . THR A 1 101 ? -12.947 2.764 37.432 1.00 96.56 101 THR A N 1
ATOM 719 C CA . THR A 1 101 ? -11.570 2.811 36.916 1.00 96.56 101 THR A CA 1
ATOM 720 C C . THR A 1 101 ? -10.912 1.438 36.974 1.00 96.56 101 THR A C 1
ATOM 722 O O . THR A 1 101 ? -11.146 0.690 37.920 1.00 96.56 101 THR A O 1
ATOM 725 N N . SER A 1 102 ? -10.038 1.122 36.018 1.00 96.50 102 SER A N 1
ATOM 726 C CA . SER A 1 102 ? -9.229 -0.102 36.039 1.00 96.50 102 SER A CA 1
ATOM 727 C C . SER A 1 102 ? -7.845 0.141 35.431 1.00 96.50 102 SER A C 1
ATOM 729 O O . SER A 1 102 ? -7.738 0.686 34.328 1.00 96.50 102 SER A O 1
ATOM 731 N N . PHE A 1 103 ? -6.786 -0.277 36.132 1.00 97.62 103 PHE A N 1
ATOM 732 C CA . PHE A 1 103 ? -5.453 -0.383 35.539 1.00 97.62 103 PHE A CA 1
ATOM 733 C C . PHE A 1 103 ? -5.378 -1.638 34.670 1.00 97.62 103 PHE A C 1
ATOM 735 O O . PHE A 1 103 ? -5.765 -2.731 35.091 1.00 97.62 103 PHE A O 1
ATOM 742 N N . ARG A 1 104 ? -4.848 -1.499 33.457 1.00 96.56 104 ARG A N 1
ATOM 743 C CA . ARG A 1 104 ? -4.676 -2.601 32.508 1.00 96.56 104 ARG A CA 1
ATOM 744 C C . ARG A 1 104 ? -3.268 -2.581 31.907 1.00 96.56 104 ARG A C 1
ATOM 746 O O . ARG A 1 104 ? -2.607 -1.549 31.891 1.00 96.56 104 ARG A O 1
ATOM 753 N N . GLU A 1 105 ? -2.834 -3.710 31.365 1.00 94.00 105 GLU A N 1
ATOM 754 C CA . GLU A 1 105 ? -1.586 -3.839 30.602 1.00 94.00 105 GLU A CA 1
ATOM 755 C C . GLU A 1 105 ? -1.860 -4.730 29.389 1.00 94.00 105 GLU A C 1
ATOM 757 O O . GLU A 1 105 ? -2.514 -5.764 29.519 1.00 94.00 105 GLU A O 1
ATOM 762 N N . ALA A 1 106 ? -1.392 -4.351 28.198 1.00 81.19 106 ALA A N 1
ATOM 763 C CA . ALA A 1 106 ? -1.604 -5.140 26.988 1.00 81.19 106 ALA A CA 1
ATOM 764 C C . ALA A 1 106 ? -0.283 -5.658 26.405 1.00 81.19 106 ALA A C 1
ATOM 766 O O . ALA A 1 106 ? 0.622 -4.891 26.100 1.00 81.19 106 ALA A O 1
ATOM 767 N N . THR A 1 107 ? -0.200 -6.963 26.147 1.00 82.00 107 THR A N 1
ATOM 768 C CA . THR A 1 107 ? 0.901 -7.582 25.377 1.00 82.00 107 THR A CA 1
ATOM 769 C C . THR A 1 107 ? 0.545 -7.787 23.896 1.00 82.00 107 THR A C 1
ATOM 771 O O . THR A 1 107 ? 1.350 -8.286 23.112 1.00 82.00 107 THR A O 1
ATOM 774 N N . ALA A 1 108 ? -0.673 -7.406 23.494 1.00 72.56 108 ALA A N 1
ATOM 775 C CA . ALA A 1 108 ? -1.170 -7.436 22.122 1.00 72.56 108 ALA A CA 1
ATOM 776 C C . ALA A 1 108 ? -2.339 -6.449 21.947 1.00 72.56 108 ALA A C 1
ATOM 778 O O . ALA A 1 108 ? -2.964 -6.035 22.921 1.00 72.56 108 ALA A O 1
ATOM 779 N N . TYR A 1 109 ? -2.681 -6.119 20.699 1.00 78.06 109 TYR A N 1
ATOM 780 C CA . TYR A 1 109 ? -3.834 -5.275 20.354 1.00 78.06 109 TYR A CA 1
ATOM 781 C C . TYR A 1 109 ? -5.159 -6.062 20.449 1.00 78.06 109 TYR A C 1
ATOM 783 O O . TYR A 1 109 ? -5.802 -6.376 19.447 1.00 78.06 109 TYR A O 1
ATOM 791 N N . SER A 1 110 ? -5.536 -6.403 21.679 1.00 85.50 110 SER A N 1
ATOM 792 C CA . SER A 1 110 ? -6.798 -7.028 22.104 1.00 85.50 110 SER A CA 1
ATOM 793 C C . SER A 1 110 ? -7.340 -6.289 23.334 1.00 85.50 110 SER A C 1
ATOM 795 O O . SER A 1 110 ? -6.741 -5.298 23.747 1.00 85.50 110 SER A O 1
ATOM 797 N N . THR A 1 111 ? -8.423 -6.763 23.965 1.00 87.62 111 THR A N 1
ATOM 798 C CA . THR A 1 111 ? -8.787 -6.317 25.322 1.00 87.62 111 THR A CA 1
ATOM 799 C C . THR A 1 111 ? -7.559 -6.419 26.240 1.00 87.62 111 THR A C 1
ATOM 801 O O . THR A 1 111 ? -7.005 -7.517 26.364 1.00 87.62 111 THR A O 1
ATOM 804 N N . PRO A 1 112 ? -7.111 -5.318 26.866 1.00 91.56 112 PRO A N 1
ATOM 805 C CA . PRO A 1 112 ? -6.025 -5.351 27.841 1.00 91.56 112 PRO A CA 1
ATOM 806 C C . PRO A 1 112 ? -6.465 -6.090 29.120 1.00 91.56 112 PRO A C 1
ATOM 808 O O . PRO A 1 112 ? -7.460 -5.673 29.714 1.00 91.56 112 PRO A O 1
ATOM 811 N N . PRO A 1 113 ? -5.802 -7.168 29.579 1.00 93.00 113 PRO A N 1
ATOM 812 C CA . PRO A 1 113 ? -6.075 -7.749 30.898 1.00 93.00 113 PRO A CA 1
ATOM 813 C C . PRO A 1 113 ? -5.795 -6.758 32.042 1.00 93.00 113 PRO A C 1
ATOM 815 O O . PRO A 1 113 ? -5.058 -5.786 31.875 1.00 93.00 113 PRO A O 1
ATOM 818 N N . VAL A 1 114 ? -6.394 -7.007 33.212 1.00 95.94 114 VAL A N 1
ATOM 819 C CA . VAL A 1 114 ? -6.157 -6.209 34.430 1.00 95.94 114 VAL A CA 1
ATOM 820 C C . VAL A 1 114 ? -4.685 -6.283 34.828 1.00 95.94 114 VAL A C 1
ATOM 822 O O . VAL A 1 114 ? -4.104 -7.370 34.872 1.00 95.94 114 VAL A O 1
ATOM 825 N N . TYR A 1 115 ? -4.085 -5.122 35.092 1.00 93.94 115 TYR A N 1
ATOM 826 C CA . TYR A 1 115 ? -2.702 -5.032 35.541 1.00 93.94 115 TYR A CA 1
ATOM 827 C C . TYR A 1 115 ? -2.592 -5.573 36.966 1.00 93.94 115 TYR A C 1
ATOM 829 O O . TYR A 1 115 ? -3.367 -5.206 37.845 1.00 93.94 115 TYR A O 1
ATOM 837 N N . ASN A 1 116 ? -1.628 -6.464 37.185 1.00 84.44 116 ASN A N 1
ATOM 838 C CA . ASN A 1 116 ? -1.518 -7.255 38.412 1.00 84.44 116 ASN A CA 1
ATOM 839 C C . ASN A 1 116 ? -0.241 -6.927 39.215 1.00 84.44 116 ASN A C 1
ATOM 841 O O . ASN A 1 116 ? 0.240 -7.756 39.990 1.00 84.44 116 ASN A O 1
ATOM 845 N N . GLY A 1 117 ? 0.342 -5.743 38.993 1.00 80.50 117 GLY A N 1
ATOM 846 C CA . GLY A 1 117 ? 1.426 -5.207 39.815 1.00 80.50 117 GLY A CA 1
ATOM 847 C C . GLY A 1 117 ? 0.875 -4.631 41.119 1.00 80.50 117 GLY A C 1
ATOM 848 O O . GLY A 1 117 ? -0.017 -3.790 41.094 1.00 80.50 117 GLY A O 1
ATOM 849 N N . SER A 1 118 ? 1.412 -5.071 42.258 1.00 69.25 118 SER A N 1
ATOM 850 C CA . SER A 1 118 ? 0.972 -4.659 43.603 1.00 69.25 118 SER A CA 1
ATOM 851 C C . SER A 1 118 ? 1.312 -3.216 43.977 1.00 69.25 118 SER A C 1
ATOM 853 O O . SER A 1 118 ? 0.859 -2.734 45.014 1.00 69.25 118 SER A O 1
ATOM 855 N N . ASP A 1 119 ? 2.143 -2.563 43.169 1.00 82.50 119 ASP A N 1
ATOM 856 C CA . ASP A 1 119 ? 2.909 -1.389 43.581 1.00 82.50 119 ASP A CA 1
ATOM 857 C C . ASP A 1 119 ? 2.328 -0.080 43.009 1.00 82.50 119 ASP A C 1
ATOM 859 O O . ASP A 1 119 ? 2.856 0.990 43.300 1.00 82.50 119 ASP A O 1
ATOM 863 N N . VAL A 1 120 ? 1.230 -0.156 42.238 1.00 91.69 120 VAL A N 1
ATOM 864 C CA . VAL A 1 120 ? 0.477 1.005 41.726 1.00 91.69 120 VAL A CA 1
ATOM 865 C C . VAL A 1 120 ? -0.852 1.187 42.462 1.00 91.69 120 VAL A C 1
ATOM 867 O O . VAL A 1 120 ? -1.525 0.214 42.806 1.00 91.69 120 VAL A O 1
ATOM 870 N N . THR A 1 121 ? -1.263 2.436 42.680 1.00 93.75 121 THR A N 1
ATOM 871 C CA . THR A 1 121 ? -2.518 2.796 43.357 1.00 93.75 121 THR A CA 1
ATOM 872 C C . THR A 1 121 ? -3.215 3.972 42.673 1.00 93.75 121 THR A C 1
ATOM 874 O O . THR A 1 121 ? -2.583 4.793 42.008 1.00 93.75 121 THR A O 1
ATOM 877 N N . LEU A 1 122 ? -4.539 4.061 42.839 1.00 94.75 122 LEU A N 1
ATOM 878 C CA . LEU A 1 122 ? -5.354 5.169 42.341 1.00 94.75 122 LEU A CA 1
ATOM 879 C C . LEU A 1 122 ? -6.223 5.717 43.475 1.00 94.75 122 LEU A C 1
ATOM 881 O O . LEU A 1 122 ? -7.055 5.000 44.025 1.00 94.75 122 LEU A O 1
ATOM 885 N N . SER A 1 123 ? -6.050 7.002 43.778 1.00 96.00 123 SER A N 1
ATOM 886 C CA . SER A 1 123 ? -6.817 7.733 44.793 1.00 96.00 123 SER A CA 1
ATOM 887 C C . SER A 1 123 ? -7.512 8.925 44.139 1.00 96.00 123 SER A C 1
ATOM 889 O O . SER A 1 123 ? -6.850 9.808 43.595 1.00 96.00 123 SER A O 1
ATOM 891 N N . THR A 1 124 ? -8.843 8.972 44.154 1.00 96.31 124 THR A N 1
ATOM 892 C CA . THR A 1 124 ? -9.609 10.003 43.432 1.00 96.31 124 THR A CA 1
ATOM 893 C C . THR A 1 124 ? -9.648 11.333 44.182 1.00 96.31 124 THR A C 1
ATOM 895 O O . THR A 1 124 ? -9.920 11.371 45.382 1.00 96.31 124 THR A O 1
ATOM 898 N N . ILE A 1 125 ? -9.456 12.439 43.465 1.00 96.06 125 ILE A N 1
ATOM 899 C CA . ILE A 1 125 ? -9.778 13.795 43.922 1.00 96.06 125 ILE A CA 1
ATOM 900 C C . ILE A 1 125 ? -11.268 14.018 43.640 1.00 96.06 125 ILE A C 1
ATOM 902 O O . ILE A 1 125 ? -11.685 14.079 42.480 1.00 96.06 125 ILE A O 1
ATOM 906 N N . ALA A 1 126 ? -12.071 14.098 44.705 1.00 93.88 126 ALA A N 1
ATOM 907 C CA . ALA A 1 126 ? -13.533 14.037 44.622 1.00 93.88 126 ALA A CA 1
ATOM 908 C C . ALA A 1 126 ? -14.144 15.158 43.761 1.00 93.88 126 ALA A C 1
ATOM 910 O O . ALA A 1 126 ? -14.933 14.875 42.865 1.00 93.88 126 ALA A O 1
ATOM 911 N N . ASP A 1 127 ? -13.721 16.410 43.961 1.00 92.94 127 ASP A N 1
ATOM 912 C CA . ASP A 1 127 ? -14.263 17.571 43.232 1.00 92.94 127 ASP A CA 1
ATOM 913 C C . ASP A 1 127 ? -13.985 17.525 41.713 1.00 92.94 127 ASP A C 1
ATOM 915 O O . ASP A 1 127 ? -14.658 18.202 40.940 1.00 92.94 127 ASP A O 1
ATOM 919 N N . GLY A 1 128 ? -13.019 16.709 41.271 1.00 95.19 128 GLY A N 1
ATOM 920 C CA . GLY A 1 128 ? -12.688 16.489 39.859 1.00 95.19 128 GLY A CA 1
ATOM 921 C C . GLY A 1 128 ? -13.163 15.145 39.296 1.00 95.19 128 GLY A C 1
ATOM 922 O O . GLY A 1 128 ? -12.780 14.802 38.173 1.00 95.19 128 GLY A O 1
ATOM 923 N N . THR A 1 129 ? -13.938 14.365 40.060 1.00 97.12 129 THR A N 1
ATOM 924 C CA . THR A 1 129 ? -14.339 12.992 39.711 1.00 97.12 129 THR A CA 1
ATOM 925 C C . THR A 1 129 ? -15.856 12.827 39.777 1.00 97.12 129 THR A C 1
ATOM 927 O O . THR A 1 129 ? -16.437 12.753 40.858 1.00 97.12 129 THR A O 1
ATOM 930 N N . TYR A 1 130 ? -16.510 12.784 38.615 1.00 95.62 130 TYR A N 1
ATOM 931 C CA . TYR A 1 130 ? -17.968 12.729 38.497 1.00 95.62 130 TYR A CA 1
ATOM 932 C C . TYR A 1 130 ? -18.437 12.224 37.125 1.00 95.62 130 TYR A C 1
ATOM 934 O O . TYR A 1 130 ? -17.752 12.369 36.110 1.00 95.62 130 TYR A O 1
ATOM 942 N N . VAL A 1 131 ? -19.674 11.729 37.087 1.00 96.69 131 VAL A N 1
ATOM 943 C CA . VAL A 1 131 ? -20.461 11.517 35.865 1.00 96.69 131 VAL A CA 1
ATOM 944 C C . VAL A 1 131 ? -21.545 12.599 35.772 1.00 96.69 131 VAL A C 1
ATOM 946 O O . VAL A 1 131 ? -22.083 13.033 36.789 1.00 96.69 131 VAL A O 1
ATOM 949 N N . ASN A 1 132 ? -21.876 13.060 34.564 1.00 90.56 132 ASN A N 1
ATOM 950 C CA . ASN A 1 132 ? -23.088 13.843 34.298 1.00 90.56 132 ASN A CA 1
ATOM 951 C C . ASN A 1 132 ? -23.673 13.523 32.910 1.00 90.56 132 ASN A C 1
ATOM 953 O O . ASN A 1 132 ? -23.044 12.821 32.121 1.00 90.56 132 ASN A O 1
ATOM 957 N N . ASP A 1 133 ? -24.841 14.098 32.593 1.00 87.44 133 ASP A N 1
ATOM 958 C CA . ASP A 1 133 ? -25.592 13.948 31.328 1.00 87.44 133 ASP A CA 1
ATOM 959 C C . ASP A 1 133 ? -24.765 14.077 30.030 1.00 87.44 133 ASP A C 1
ATOM 961 O O . ASP A 1 133 ? -25.223 13.669 28.963 1.00 87.44 133 ASP A O 1
ATOM 965 N N . THR A 1 134 ? -23.585 14.704 30.086 1.00 91.44 134 THR A N 1
ATOM 966 C CA . THR A 1 134 ? -22.781 15.069 28.911 1.00 91.44 134 THR A CA 1
ATOM 967 C C . THR A 1 134 ? -21.350 14.539 28.928 1.00 91.44 134 THR A C 1
ATOM 969 O O . THR A 1 134 ? -20.802 14.302 27.855 1.00 91.44 134 THR A O 1
ATOM 972 N N . HIS A 1 135 ? -20.728 14.368 30.100 1.00 94.38 135 HIS A N 1
ATOM 973 C CA . HIS A 1 135 ? -19.309 14.022 30.235 1.00 94.38 135 HIS A CA 1
ATOM 974 C C . HIS A 1 135 ? -19.036 13.198 31.501 1.00 94.38 135 HIS A C 1
ATOM 976 O O . HIS A 1 135 ? -19.706 13.372 32.522 1.00 94.38 135 HIS A O 1
ATOM 982 N N . LEU A 1 136 ? -17.986 12.378 31.448 1.00 97.94 136 LEU A N 1
ATOM 983 C CA . LEU A 1 136 ? -17.294 11.843 32.620 1.00 97.94 136 LEU A CA 1
ATOM 984 C C . LEU A 1 136 ? -16.015 12.657 32.851 1.00 97.94 136 LEU A C 1
ATOM 986 O O . LEU A 1 136 ? -15.294 12.961 31.899 1.00 97.94 136 LEU A O 1
ATOM 990 N N . SER A 1 137 ? -15.729 12.975 34.112 1.00 97.94 137 SER A N 1
ATOM 991 C CA . SER A 1 137 ? -14.434 13.480 34.573 1.00 97.94 137 SER A CA 1
ATOM 992 C C . SER A 1 137 ? -13.879 12.539 35.635 1.00 97.94 137 SER A C 1
ATOM 994 O O . SER A 1 137 ? -14.618 12.099 36.515 1.00 97.94 137 SER A O 1
ATOM 996 N N . VAL A 1 138 ? -12.581 12.253 35.584 1.00 98.06 138 VAL A N 1
ATOM 997 C CA . VAL A 1 138 ? -11.853 11.579 36.663 1.00 98.06 138 VAL A CA 1
ATOM 998 C C . VAL A 1 138 ? -10.521 12.277 36.892 1.00 98.06 138 VAL A C 1
ATOM 1000 O O . VAL A 1 138 ? -9.731 12.457 35.967 1.00 98.06 138 VAL A O 1
ATOM 1003 N N . THR A 1 139 ? -10.277 12.674 38.139 1.00 98.38 139 THR A N 1
ATOM 1004 C CA . THR A 1 139 ? -9.038 13.328 38.576 1.00 98.38 139 THR A CA 1
ATOM 1005 C C . THR A 1 139 ? -8.471 12.531 39.737 1.00 98.38 139 THR A C 1
ATOM 1007 O O . THR A 1 139 ? -9.188 12.250 40.694 1.00 98.38 139 THR A O 1
ATOM 1010 N N . PHE A 1 140 ? -7.211 12.118 39.661 1.00 98.06 140 PHE A N 1
ATOM 1011 C CA . PHE A 1 140 ? -6.677 11.077 40.538 1.00 98.06 140 PHE A CA 1
ATOM 1012 C C . PHE A 1 140 ? -5.190 11.267 40.829 1.00 98.06 140 PHE A C 1
ATOM 1014 O O . PHE A 1 140 ? -4.418 11.641 39.951 1.00 98.06 140 PHE A O 1
ATOM 1021 N N . LEU A 1 141 ? -4.777 10.948 42.052 1.00 98.19 141 LEU A N 1
ATOM 1022 C CA . LEU A 1 141 ? -3.386 10.664 42.382 1.00 98.19 141 LEU A CA 1
ATOM 1023 C C . LEU A 1 141 ? -3.083 9.218 41.967 1.00 98.19 141 LEU A C 1
ATOM 1025 O O . LEU A 1 141 ? -3.775 8.292 42.391 1.00 98.19 141 LEU A O 1
ATOM 1029 N N . CYS A 1 142 ? -2.064 9.049 41.132 1.00 97.31 142 CYS A N 1
ATOM 1030 C CA . CYS A 1 142 ? -1.554 7.773 40.651 1.00 97.31 142 CYS A CA 1
ATOM 1031 C C . CYS A 1 142 ? -0.255 7.466 41.409 1.00 97.31 142 CYS A C 1
ATOM 1033 O O . CYS A 1 142 ? 0.811 7.972 41.049 1.00 97.31 142 CYS A O 1
ATOM 1035 N N . GLY A 1 143 ? -0.357 6.708 42.501 1.00 96.12 143 GLY A N 1
ATOM 1036 C CA . GLY A 1 143 ? 0.798 6.303 43.305 1.00 96.12 143 GLY A CA 1
ATOM 1037 C C . GLY A 1 143 ? 1.531 5.143 42.639 1.00 96.12 143 GLY A C 1
ATOM 1038 O O . GLY A 1 143 ? 0.886 4.242 42.109 1.00 96.12 143 GLY A O 1
ATOM 1039 N N . GLY A 1 144 ? 2.864 5.164 42.614 1.00 94.44 144 GLY A N 1
ATOM 1040 C CA . GLY A 1 144 ? 3.667 4.106 41.981 1.00 94.44 144 GLY A CA 1
ATOM 1041 C C . GLY A 1 144 ? 3.657 4.091 40.443 1.00 94.44 144 GLY A C 1
ATOM 1042 O O . GLY A 1 144 ? 4.387 3.313 39.835 1.00 94.44 144 GLY A O 1
ATOM 1043 N N . CYS A 1 145 ? 2.857 4.947 39.799 1.00 95.56 145 CYS A N 1
ATOM 1044 C CA . CYS A 1 145 ? 2.613 4.952 38.353 1.00 95.56 145 CYS A CA 1
ATOM 1045 C C . CYS A 1 145 ? 3.756 5.527 37.487 1.00 95.56 145 CYS A C 1
ATOM 1047 O O . CYS A 1 145 ? 3.573 5.705 36.284 1.00 95.56 145 CYS A O 1
ATOM 1049 N N . ILE A 1 146 ? 4.913 5.840 38.072 1.00 94.56 146 ILE A N 1
ATOM 1050 C CA . ILE A 1 146 ? 6.180 6.108 37.379 1.00 94.56 146 ILE A CA 1
ATOM 1051 C C . ILE A 1 146 ? 7.127 4.965 37.775 1.00 94.56 146 ILE A C 1
ATOM 1053 O O . ILE A 1 146 ? 7.907 5.086 38.722 1.00 94.56 146 ILE A O 1
ATOM 1057 N N . THR A 1 147 ? 7.009 3.825 37.088 1.00 85.31 147 THR A N 1
ATOM 1058 C CA . THR A 1 147 ? 7.710 2.573 37.430 1.00 85.31 147 THR A CA 1
ATOM 1059 C C . THR A 1 147 ? 9.208 2.649 37.135 1.00 85.31 147 THR A C 1
ATOM 1061 O O . THR A 1 147 ? 10.014 2.019 37.822 1.00 85.31 147 THR A O 1
ATOM 1064 N N . GLY A 1 148 ? 9.598 3.436 36.125 1.00 70.44 148 GLY A N 1
ATOM 1065 C CA . GLY A 1 148 ? 10.987 3.550 35.667 1.00 70.44 148 GLY A CA 1
ATOM 1066 C C . GLY A 1 148 ? 11.499 2.321 34.902 1.00 70.44 148 GLY A C 1
ATOM 1067 O O . GLY A 1 148 ? 12.708 2.193 34.695 1.00 70.44 148 GLY A O 1
ATOM 1068 N N . ASP A 1 149 ? 10.591 1.433 34.496 1.00 81.75 149 ASP A N 1
ATOM 1069 C CA . ASP A 1 149 ? 10.798 0.396 33.485 1.00 81.75 149 ASP A CA 1
ATOM 1070 C C . ASP A 1 149 ? 10.040 0.755 32.192 1.00 81.75 149 ASP A C 1
ATOM 1072 O O . ASP A 1 149 ? 9.529 1.864 32.053 1.00 81.75 149 ASP A O 1
ATOM 1076 N N . ASP A 1 150 ? 9.984 -0.161 31.222 1.00 84.06 150 ASP A N 1
ATOM 1077 C CA . ASP A 1 150 ? 9.394 0.116 29.907 1.00 84.06 150 ASP A CA 1
ATOM 1078 C C . ASP A 1 150 ? 7.858 0.343 29.941 1.00 84.06 150 ASP A C 1
ATOM 1080 O O . ASP A 1 150 ? 7.284 0.711 28.917 1.00 84.06 150 ASP A O 1
ATOM 1084 N N . LEU A 1 151 ? 7.171 0.171 31.084 1.00 89.12 151 LEU A N 1
ATOM 1085 C CA . LEU A 1 151 ? 5.719 0.389 31.190 1.00 89.12 151 LEU A CA 1
ATOM 1086 C C . LEU A 1 151 ? 5.312 1.871 31.271 1.00 89.12 151 LEU A C 1
ATOM 1088 O O . LEU A 1 151 ? 4.156 2.195 30.977 1.00 89.12 151 LEU A O 1
ATOM 1092 N N . THR A 1 152 ? 6.211 2.767 31.690 1.00 92.25 152 THR A N 1
ATOM 1093 C CA . THR A 1 152 ? 5.920 4.195 31.915 1.00 92.25 152 THR A CA 1
ATOM 1094 C C . THR A 1 152 ? 7.092 5.075 31.481 1.00 92.25 152 THR A C 1
ATOM 1096 O O . THR A 1 152 ? 8.199 4.597 31.256 1.00 92.25 152 THR A O 1
ATOM 1099 N N . PHE A 1 153 ? 6.892 6.393 31.429 1.00 90.94 153 PHE A N 1
ATOM 1100 C CA . PHE A 1 153 ? 8.025 7.326 31.437 1.00 90.94 153 PHE A CA 1
ATOM 1101 C C . PHE A 1 153 ? 8.849 7.208 32.737 1.00 90.94 153 PHE A C 1
ATOM 1103 O O . PHE A 1 153 ? 8.363 6.707 33.754 1.00 90.94 153 PHE A O 1
ATOM 1110 N N . SER A 1 154 ? 10.093 7.690 32.716 1.00 90.06 154 SER A N 1
ATOM 1111 C CA . SER A 1 154 ? 11.010 7.693 33.859 1.00 90.06 154 SER A CA 1
ATOM 1112 C C . SER A 1 154 ? 11.085 9.064 34.538 1.00 90.06 154 SER A C 1
ATOM 1114 O O . SER A 1 154 ? 11.002 10.112 33.895 1.00 90.06 154 SER A O 1
ATOM 1116 N N . SER A 1 155 ? 11.346 9.082 35.848 1.00 90.31 155 SER A N 1
ATOM 1117 C CA . SER A 1 155 ? 11.530 10.312 36.636 1.00 90.31 155 SER A CA 1
ATOM 1118 C C . SER A 1 155 ? 12.758 11.146 36.237 1.00 90.31 155 SER A C 1
ATOM 1120 O O . SER A 1 155 ? 12.894 12.291 36.670 1.00 90.31 155 SER A O 1
ATOM 1122 N N . THR A 1 156 ? 13.646 10.605 35.393 1.00 89.94 156 THR A N 1
ATOM 1123 C CA . THR A 1 156 ? 14.794 11.327 34.814 1.00 89.94 156 THR A CA 1
ATOM 1124 C C . THR A 1 156 ? 14.551 11.894 33.413 1.00 89.94 156 THR A C 1
ATOM 1126 O O . THR A 1 156 ? 15.454 12.533 32.865 1.00 89.94 156 THR A O 1
ATOM 1129 N N . ASP A 1 157 ? 13.387 11.654 32.807 1.00 88.12 157 ASP A N 1
ATOM 1130 C CA . ASP A 1 157 ? 13.128 12.057 31.425 1.00 88.12 157 ASP A CA 1
ATOM 1131 C C . ASP A 1 157 ? 12.851 13.559 31.298 1.00 88.12 157 ASP A C 1
ATOM 1133 O O . ASP A 1 157 ? 12.227 14.191 32.147 1.00 88.12 157 ASP A O 1
ATOM 1137 N N . THR A 1 158 ? 13.294 14.154 30.190 1.00 89.12 158 THR A N 1
ATOM 1138 C CA . THR A 1 158 ? 12.986 15.554 29.852 1.00 89.12 158 THR A CA 1
ATOM 1139 C C . THR A 1 158 ? 11.695 15.689 29.039 1.00 89.12 158 THR A C 1
ATOM 1141 O O . THR A 1 158 ? 11.083 16.759 29.009 1.00 89.12 158 THR A O 1
ATOM 1144 N N . SER A 1 159 ? 11.252 14.603 28.404 1.00 90.88 159 SER A N 1
ATOM 1145 C CA . SER A 1 159 ? 10.007 14.520 27.644 1.00 90.88 159 SER A CA 1
ATOM 1146 C C . SER A 1 159 ? 9.488 13.086 27.601 1.00 90.88 159 SER A C 1
ATOM 1148 O O . SER A 1 159 ? 10.254 12.187 27.261 1.00 90.88 159 SER A O 1
ATOM 1150 N N . ALA A 1 160 ? 8.194 12.907 27.847 1.00 90.00 160 ALA A N 1
ATOM 1151 C CA . ALA A 1 160 ? 7.473 11.651 27.681 1.00 90.00 160 ALA A CA 1
ATOM 1152 C C . ALA A 1 160 ? 6.571 11.685 26.436 1.00 90.00 160 ALA A C 1
ATOM 1154 O O . ALA A 1 160 ? 6.230 12.757 25.921 1.00 90.00 160 ALA A O 1
ATOM 1155 N N . VAL A 1 161 ? 6.136 10.507 25.991 1.00 91.94 161 VAL A N 1
ATOM 1156 C CA . VAL A 1 161 ? 4.977 10.349 25.105 1.00 91.94 161 VAL A CA 1
ATOM 1157 C C . VAL A 1 161 ? 3.863 9.717 25.930 1.00 91.94 161 VAL A C 1
ATOM 1159 O O . VAL A 1 161 ? 4.090 8.723 26.612 1.00 91.94 161 VAL A O 1
ATOM 1162 N N . LEU A 1 162 ? 2.669 10.301 25.880 1.00 94.69 162 LEU A N 1
ATOM 1163 C CA . LEU A 1 162 ? 1.474 9.770 26.533 1.00 94.69 162 LEU A CA 1
ATOM 1164 C C . LEU A 1 162 ? 0.428 9.421 25.473 1.00 94.69 162 LEU A C 1
ATOM 1166 O O . LEU A 1 162 ? 0.369 10.048 24.414 1.00 94.69 162 LEU A O 1
ATOM 1170 N N . GLY A 1 163 ? -0.376 8.398 25.746 1.00 94.94 163 GLY A N 1
ATOM 1171 C CA . GLY A 1 163 ? -1.406 7.903 24.834 1.00 94.94 163 GLY A CA 1
ATOM 1172 C C . GLY A 1 163 ? -2.811 8.160 25.358 1.00 94.94 163 GLY A C 1
ATOM 1173 O O . GLY A 1 163 ? -3.010 8.313 26.563 1.00 94.94 163 GLY A O 1
ATOM 1174 N N . TRP A 1 164 ? -3.794 8.173 24.461 1.00 97.44 164 TRP A N 1
ATOM 1175 C CA . TRP A 1 164 ? -5.211 8.293 24.802 1.00 97.44 164 TRP A CA 1
ATOM 1176 C C . TRP A 1 164 ? -6.104 7.429 23.910 1.00 97.44 164 TRP A C 1
ATOM 1178 O O . TRP A 1 164 ? -5.752 7.121 22.769 1.00 97.44 164 TRP A O 1
ATOM 1188 N N . ALA A 1 165 ? -7.271 7.059 24.434 1.00 96.50 165 ALA A N 1
ATOM 1189 C CA . ALA A 1 165 ? -8.287 6.253 23.766 1.00 96.50 165 ALA A CA 1
ATOM 1190 C C . ALA A 1 165 ? -9.697 6.665 24.220 1.00 96.50 165 ALA A C 1
ATOM 1192 O O . ALA A 1 165 ? -9.901 7.023 25.376 1.00 96.50 165 ALA A O 1
ATOM 1193 N N . TYR A 1 166 ? -10.678 6.596 23.321 1.00 96.38 166 TYR A N 1
ATOM 1194 C CA . TYR A 1 166 ? -12.056 7.013 23.572 1.00 96.38 166 TYR A CA 1
ATOM 1195 C C . TYR A 1 166 ? -13.076 6.190 22.768 1.00 96.38 166 TYR A C 1
ATOM 1197 O O . TYR A 1 166 ? -12.935 5.995 21.555 1.00 96.38 166 TYR A O 1
ATOM 1205 N N . SER A 1 167 ? -14.150 5.750 23.428 1.00 94.88 167 SER A N 1
ATOM 1206 C CA . SER A 1 167 ? -15.334 5.161 22.797 1.00 94.88 167 SER A CA 1
ATOM 1207 C C . SER A 1 167 ? -16.624 5.809 23.302 1.00 94.88 167 SER A C 1
ATOM 1209 O O . SER A 1 167 ? -16.775 6.074 24.490 1.00 94.88 167 SER A O 1
ATOM 1211 N N . THR A 1 168 ? -17.595 5.996 22.407 1.00 94.75 168 THR A N 1
ATOM 1212 C CA . THR A 1 168 ? -18.969 6.442 22.723 1.00 94.75 168 THR A CA 1
ATOM 1213 C C . THR A 1 168 ? -19.901 5.289 23.115 1.00 94.75 168 THR A C 1
ATOM 1215 O O . THR A 1 168 ? -21.103 5.477 23.268 1.00 94.75 168 THR A O 1
ATOM 1218 N N . SER A 1 169 ? -19.370 4.072 23.243 1.00 93.38 169 SER A N 1
ATOM 1219 C CA . SER A 1 169 ? -20.085 2.885 23.720 1.00 93.38 169 SER A CA 1
ATOM 1220 C C . SER A 1 169 ? -19.441 2.393 25.012 1.00 93.38 169 SER A C 1
ATOM 1222 O O . SER A 1 169 ? -18.217 2.354 25.099 1.00 93.38 169 SER A O 1
ATOM 1224 N N . SER A 1 170 ? -20.246 2.022 26.008 1.00 93.12 170 SER A N 1
ATOM 1225 C CA . SER A 1 170 ? -19.746 1.472 27.276 1.00 93.12 170 SER A CA 1
ATOM 1226 C C . SER A 1 170 ? -19.159 0.057 27.111 1.00 93.12 170 SER A C 1
ATOM 1228 O O . SER A 1 170 ? -19.457 -0.615 26.116 1.00 93.12 170 SER A O 1
ATOM 1230 N N . PRO A 1 171 ? -18.353 -0.425 28.078 1.00 93.25 171 PRO A N 1
ATOM 1231 C CA . PRO A 1 171 ? -17.924 -1.823 28.151 1.00 93.25 171 PRO A CA 1
ATOM 1232 C C . PRO A 1 171 ? -19.093 -2.818 28.254 1.00 93.25 171 PRO A C 1
ATOM 1234 O O . PRO A 1 171 ? -20.230 -2.434 28.531 1.00 93.25 171 PRO A O 1
ATOM 1237 N N . SER A 1 172 ? -18.818 -4.108 28.026 1.00 85.75 172 SER A N 1
ATOM 1238 C CA . SER A 1 172 ? -19.857 -5.154 27.997 1.00 85.75 172 SER A CA 1
ATOM 1239 C C . SER A 1 172 ? -20.543 -5.413 29.342 1.00 85.75 172 SER A C 1
ATOM 1241 O O . SER A 1 172 ? -21.731 -5.736 29.358 1.00 85.75 172 SER A O 1
ATOM 1243 N N . ASP A 1 173 ? -19.811 -5.264 30.445 1.00 92.25 173 ASP A N 1
ATOM 1244 C CA . ASP A 1 173 ? -20.340 -5.204 31.804 1.00 92.25 173 ASP A CA 1
ATOM 1245 C C . ASP A 1 173 ? -19.728 -3.962 32.462 1.00 92.25 173 ASP A C 1
ATOM 1247 O O . ASP A 1 173 ? -18.511 -3.817 32.502 1.00 92.25 173 ASP A O 1
ATOM 1251 N N . VAL A 1 174 ? -20.559 -3.027 32.924 1.00 94.25 174 VAL A N 1
ATOM 1252 C CA . VAL A 1 174 ? -20.074 -1.783 33.546 1.00 94.25 174 VAL A CA 1
ATOM 1253 C C . VAL A 1 174 ? -19.706 -1.956 35.022 1.00 94.25 174 VAL A C 1
ATOM 1255 O O . VAL A 1 174 ? -19.128 -1.042 35.600 1.00 94.25 174 VAL A O 1
ATOM 1258 N N . THR A 1 175 ? -20.008 -3.109 35.625 1.00 93.62 175 THR A N 1
ATOM 1259 C CA . THR A 1 175 ? -19.746 -3.411 37.042 1.00 93.62 175 THR A CA 1
ATOM 1260 C C . THR A 1 175 ? -18.491 -4.260 37.261 1.00 93.62 175 THR A C 1
ATOM 1262 O O . THR A 1 175 ? -17.921 -4.238 38.350 1.00 93.62 175 THR A O 1
ATOM 1265 N N . ASP A 1 176 ? -18.034 -4.979 36.233 1.00 92.00 176 ASP A N 1
ATOM 1266 C CA . ASP A 1 176 ? -16.818 -5.794 36.261 1.00 92.00 176 ASP A CA 1
ATOM 1267 C C . ASP A 1 176 ? -15.609 -4.971 35.794 1.00 92.00 176 ASP A C 1
ATOM 1269 O O . ASP A 1 176 ? -15.504 -4.600 34.625 1.00 92.00 176 ASP A O 1
ATOM 1273 N N . GLU A 1 177 ? -14.648 -4.720 36.684 1.00 90.38 177 GLU A N 1
ATOM 1274 C CA . GLU A 1 177 ? -13.414 -4.006 36.334 1.00 90.38 177 GLU A CA 1
ATOM 1275 C C . GLU A 1 177 ? -12.596 -4.689 35.227 1.00 90.38 177 GLU A C 1
ATOM 1277 O O . GLU A 1 177 ? -11.784 -4.029 34.579 1.00 90.38 177 GLU A O 1
ATOM 1282 N N . SER A 1 178 ? -12.786 -5.998 35.024 1.00 92.69 178 SER A N 1
ATOM 1283 C CA . SER A 1 178 ? -12.043 -6.851 34.095 1.00 92.69 178 SER A CA 1
ATOM 1284 C C . SER A 1 178 ? -12.729 -7.007 32.735 1.00 92.69 178 SER A C 1
ATOM 1286 O O . SER A 1 178 ? -12.117 -7.548 31.813 1.00 92.69 178 SER A O 1
ATOM 1288 N N . THR A 1 179 ? -13.942 -6.448 32.588 1.00 93.50 179 THR A N 1
ATOM 1289 C CA . THR A 1 179 ? -14.793 -6.455 31.383 1.00 93.50 179 THR A CA 1
ATOM 1290 C C . THR A 1 179 ? -14.030 -6.294 30.064 1.00 93.50 179 THR A C 1
ATOM 1292 O O . THR A 1 179 ? -13.041 -5.554 29.968 1.00 93.50 179 THR A O 1
ATOM 1295 N N . ASP A 1 180 ? -14.569 -6.904 29.004 1.00 90.50 180 ASP A N 1
ATOM 1296 C CA . ASP A 1 180 ? -14.187 -6.583 27.633 1.00 90.50 180 ASP A CA 1
ATOM 1297 C C . ASP A 1 180 ? -14.506 -5.113 27.315 1.00 90.50 180 ASP A C 1
ATOM 1299 O O . ASP A 1 180 ? -15.622 -4.619 27.531 1.00 90.50 180 ASP A O 1
ATOM 1303 N N . LEU A 1 181 ? -13.496 -4.414 26.793 1.00 91.38 181 LEU A N 1
ATOM 1304 C CA . LEU A 1 181 ? -13.597 -3.037 26.327 1.00 91.38 181 LEU A CA 1
ATOM 1305 C C . LEU A 1 181 ? -13.927 -3.046 24.834 1.00 91.38 181 LEU A C 1
ATOM 1307 O O . LEU A 1 181 ? -13.147 -3.522 24.007 1.00 91.38 181 LEU A O 1
ATOM 1311 N N . VAL A 1 182 ? -15.080 -2.485 24.471 1.00 87.00 182 VAL A N 1
ATOM 1312 C CA . VAL A 1 182 ? -15.431 -2.247 23.064 1.00 87.00 182 VAL A CA 1
ATOM 1313 C C . VAL A 1 182 ? -14.418 -1.292 22.429 1.00 87.00 182 VAL A C 1
ATOM 1315 O O . VAL A 1 182 ? -14.001 -0.332 23.068 1.00 87.00 182 VAL A O 1
ATOM 1318 N N . TYR A 1 183 ? -14.010 -1.533 21.181 1.00 85.62 183 TYR A N 1
ATOM 1319 C CA . TYR A 1 183 ? -12.938 -0.761 20.538 1.00 85.62 183 TYR A CA 1
ATOM 1320 C C . TYR A 1 183 ? -13.161 0.764 20.616 1.00 85.62 183 TYR A C 1
ATOM 1322 O O . TYR A 1 183 ? -14.282 1.263 20.479 1.00 85.62 183 TYR A O 1
ATOM 1330 N N . HIS A 1 184 ? -12.072 1.506 20.826 1.00 88.88 184 HIS A N 1
ATOM 1331 C CA . HIS A 1 184 ? -12.047 2.961 20.995 1.00 88.88 184 HIS A CA 1
ATOM 1332 C C . HIS A 1 184 ? -12.186 3.700 19.650 1.00 88.88 184 HIS A C 1
ATOM 1334 O O . HIS A 1 184 ? -11.288 4.393 19.168 1.00 88.88 184 HIS A O 1
ATOM 1340 N N . SER A 1 185 ? -13.335 3.510 18.998 1.00 84.19 185 SER A N 1
ATOM 1341 C CA . SER A 1 185 ? -13.619 4.034 17.658 1.00 84.19 185 SER A CA 1
ATOM 1342 C C . SER A 1 185 ? -13.990 5.518 17.611 1.00 84.19 185 SER A C 1
ATOM 1344 O O . SER A 1 185 ? -14.207 6.031 16.515 1.00 84.19 185 SER A O 1
ATOM 1346 N N . ALA A 1 186 ? -14.124 6.196 18.757 1.00 82.12 186 ALA A N 1
ATOM 1347 C CA . ALA A 1 186 ? -14.477 7.615 18.803 1.00 82.12 186 ALA A CA 1
ATOM 1348 C C . ALA A 1 186 ? -13.239 8.525 18.747 1.00 82.12 186 ALA A C 1
ATOM 1350 O O . ALA A 1 186 ? -13.305 9.595 18.150 1.00 82.12 186 ALA A O 1
ATOM 1351 N N . GLY A 1 187 ? -12.103 8.079 19.292 1.00 83.62 187 GLY A N 1
ATOM 1352 C CA . GLY A 1 187 ? -10.812 8.756 19.172 1.00 83.62 187 GLY A CA 1
ATOM 1353 C C . GLY A 1 187 ? -9.683 7.965 19.828 1.00 83.62 187 GLY A C 1
ATOM 1354 O O . GLY A 1 187 ? -9.934 7.127 20.691 1.00 83.62 187 GLY A O 1
ATOM 1355 N N . TYR A 1 188 ? -8.448 8.197 19.390 1.00 93.25 188 TYR A N 1
ATOM 1356 C CA . TYR A 1 188 ? -7.227 7.724 20.047 1.00 93.25 188 TYR A CA 1
ATOM 1357 C C . TYR A 1 188 ? -5.996 8.411 19.444 1.00 93.25 188 TYR A C 1
ATOM 1359 O O . TYR A 1 188 ? -6.045 8.910 18.316 1.00 93.25 188 TYR A O 1
ATOM 1367 N N . GLY A 1 189 ? -4.873 8.391 20.159 1.00 86.56 189 GLY A N 1
ATOM 1368 C CA . GLY A 1 189 ? -3.601 8.894 19.647 1.00 86.56 189 GLY A CA 1
ATOM 1369 C C . GLY A 1 189 ? -2.498 8.978 20.696 1.00 86.56 189 GLY A C 1
ATOM 1370 O O . GLY A 1 189 ? -2.682 8.597 21.847 1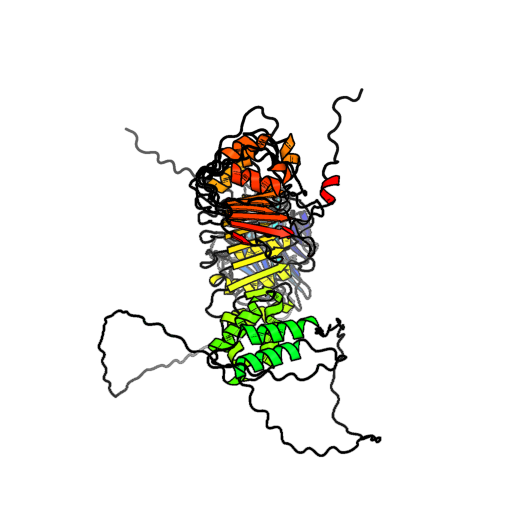.00 86.56 189 GLY A O 1
ATOM 1371 N N . GLU A 1 190 ? -1.358 9.517 20.277 1.00 89.19 190 GLU A N 1
ATOM 1372 C CA . GLU A 1 190 ? -0.172 9.779 21.099 1.00 89.19 190 GLU A CA 1
ATOM 1373 C C . GLU A 1 190 ? 0.120 11.288 21.091 1.00 89.19 190 GLU A C 1
ATOM 1375 O O . GLU A 1 190 ? -0.077 11.953 20.068 1.00 89.19 190 GLU A O 1
ATOM 1380 N N . PHE A 1 191 ? 0.594 11.835 22.212 1.00 88.12 191 PHE A N 1
ATOM 1381 C CA . PHE A 1 191 ? 0.959 13.246 22.349 1.00 88.12 191 PHE A CA 1
ATOM 1382 C C . PHE A 1 191 ? 2.262 13.430 23.135 1.00 88.12 191 PHE A C 1
ATOM 1384 O O . PHE A 1 191 ? 2.593 12.654 24.032 1.00 88.12 191 PHE A O 1
ATOM 1391 N N . GLY A 1 192 ? 3.022 14.469 22.783 1.00 86.25 192 GLY A N 1
ATOM 1392 C CA . GLY A 1 192 ? 4.307 14.771 23.418 1.00 86.25 192 GLY A CA 1
ATOM 1393 C C . GLY A 1 192 ? 4.140 15.628 24.671 1.00 86.25 192 GLY A C 1
ATOM 1394 O O . GLY A 1 192 ? 3.557 16.712 24.607 1.00 86.25 192 GLY A O 1
ATOM 1395 N N . LEU A 1 193 ? 4.696 15.196 25.801 1.00 91.06 193 LEU A N 1
ATOM 1396 C CA . LEU A 1 193 ? 4.683 15.943 27.057 1.00 91.06 193 LEU A CA 1
ATOM 1397 C C . LEU A 1 193 ? 6.112 16.313 27.473 1.00 91.06 193 LEU A C 1
ATOM 1399 O O . LEU A 1 193 ? 6.925 15.450 27.782 1.00 91.06 193 LEU A O 1
ATOM 1403 N N . GLY A 1 194 ? 6.426 17.611 27.505 1.00 90.44 194 GLY A N 1
ATOM 1404 C CA . GLY A 1 194 ? 7.650 18.100 28.145 1.00 90.44 194 GLY A CA 1
ATOM 1405 C C . GLY A 1 194 ? 7.517 17.977 29.661 1.00 90.44 194 GLY A C 1
ATOM 1406 O O . GLY A 1 194 ? 6.654 18.636 30.238 1.00 90.44 194 GLY A O 1
ATOM 1407 N N . ILE A 1 195 ? 8.348 17.147 30.293 1.00 93.88 195 ILE A N 1
ATOM 1408 C CA . ILE A 1 195 ? 8.202 16.765 31.709 1.00 93.88 195 ILE A CA 1
ATOM 1409 C C . ILE A 1 195 ? 8.278 17.991 32.625 1.00 93.88 195 ILE A C 1
ATOM 1411 O O . ILE A 1 195 ? 7.410 18.180 33.474 1.00 93.88 195 ILE A O 1
ATOM 1415 N N . SER A 1 196 ? 9.221 18.902 32.364 1.00 92.31 196 SER A N 1
ATOM 1416 C CA . SER A 1 196 ? 9.371 20.172 33.092 1.00 92.31 196 SER A CA 1
ATOM 1417 C C . SER A 1 196 ? 8.133 21.074 33.062 1.00 92.31 196 SER A C 1
ATOM 1419 O O . SER A 1 196 ? 7.992 21.938 33.919 1.00 92.31 196 SER A O 1
ATOM 1421 N N . ASN A 1 197 ? 7.245 20.907 32.077 1.00 94.19 197 ASN A N 1
ATOM 1422 C CA . ASN A 1 197 ? 6.046 21.734 31.929 1.00 94.19 197 ASN A CA 1
ATOM 1423 C C . ASN A 1 197 ? 4.868 21.204 32.761 1.00 94.19 197 ASN A C 1
ATOM 1425 O O . ASN A 1 197 ? 3.905 21.934 32.966 1.00 94.19 197 ASN A O 1
ATOM 1429 N N . ALA A 1 198 ? 4.936 19.947 33.214 1.00 96.69 198 ALA A N 1
ATOM 1430 C CA . ALA A 1 198 ? 3.972 19.355 34.137 1.00 96.69 198 ALA A CA 1
ATOM 1431 C C . ALA A 1 198 ? 4.333 19.608 35.612 1.00 96.69 198 ALA A C 1
ATOM 1433 O O . ALA A 1 198 ? 3.509 19.355 36.488 1.00 96.69 198 ALA A O 1
ATOM 1434 N N . GLN A 1 199 ? 5.554 20.075 35.901 1.00 97.75 199 GLN A N 1
ATOM 1435 C CA . GLN A 1 199 ? 6.028 20.272 37.270 1.00 97.75 199 GLN A CA 1
ATOM 1436 C C . GLN A 1 199 ? 5.405 21.511 37.928 1.00 97.75 199 GLN A C 1
ATOM 1438 O O . GLN A 1 199 ? 5.327 22.579 37.322 1.00 97.75 199 GLN A O 1
ATOM 1443 N N . THR A 1 200 ? 4.998 21.377 39.191 1.00 96.62 200 THR A N 1
ATOM 1444 C CA . THR A 1 200 ? 4.367 22.445 39.979 1.00 96.62 200 THR A CA 1
ATOM 1445 C C . THR A 1 200 ? 4.793 22.406 41.450 1.00 96.62 200 THR A C 1
ATOM 1447 O O . THR A 1 200 ? 4.954 21.337 42.042 1.00 96.62 200 THR A O 1
ATOM 1450 N N . SER A 1 201 ? 4.921 23.584 42.066 1.00 97.56 201 SER A N 1
ATOM 1451 C CA . SER A 1 201 ? 5.119 23.739 43.513 1.00 97.56 201 SER A CA 1
ATOM 1452 C C . SER A 1 201 ? 3.867 23.394 44.331 1.00 97.56 201 SER A C 1
ATOM 1454 O O . SER A 1 201 ? 3.966 23.142 45.527 1.00 97.56 201 SER A O 1
ATOM 1456 N N . GLU A 1 202 ? 2.691 23.374 43.695 1.00 97.38 202 GLU A N 1
ATOM 1457 C CA . GLU A 1 202 ? 1.403 23.055 44.327 1.00 97.38 202 GLU A CA 1
ATOM 1458 C C . GLU A 1 202 ? 1.091 21.549 44.350 1.00 97.38 202 GLU A C 1
ATOM 1460 O O . GLU A 1 202 ? 0.046 21.150 44.854 1.00 97.38 202 GLU A O 1
ATOM 1465 N N . TYR A 1 203 ? 1.983 20.690 43.839 1.00 98.19 203 TYR A N 1
ATOM 1466 C CA . TYR A 1 203 ? 1.727 19.248 43.742 1.00 98.19 203 TYR A CA 1
ATOM 1467 C C . TYR A 1 203 ? 1.257 18.629 45.067 1.00 98.19 203 TYR A C 1
ATOM 1469 O O . TYR A 1 203 ? 0.243 17.941 45.098 1.00 98.19 203 TYR A O 1
ATOM 1477 N N . GLU A 1 204 ? 1.943 18.929 46.172 1.00 97.19 204 GLU A N 1
ATOM 1478 C CA . GLU A 1 204 ? 1.605 18.412 47.505 1.00 97.19 204 GLU A CA 1
ATOM 1479 C C . GLU A 1 204 ? 0.251 18.936 48.020 1.00 97.19 204 GLU A C 1
ATOM 1481 O O . GLU A 1 204 ? -0.457 18.226 48.735 1.00 97.19 204 GLU A O 1
ATOM 1486 N N . SER A 1 205 ? -0.133 20.170 47.660 1.00 97.12 205 SER A N 1
ATOM 1487 C CA . SER A 1 205 ? -1.413 20.760 48.077 1.00 97.12 205 SER A CA 1
ATOM 1488 C C . SER A 1 205 ? -2.588 20.158 47.299 1.00 97.12 205 SER A C 1
ATOM 1490 O O . SER A 1 205 ? -3.668 19.985 47.863 1.00 97.12 205 SER A O 1
ATOM 1492 N N . TRP A 1 206 ? -2.356 19.759 46.045 1.00 98.00 206 TRP A N 1
ATOM 1493 C CA . TRP A 1 206 ? -3.313 19.046 45.196 1.00 98.00 206 TRP A CA 1
ATOM 1494 C C . TRP A 1 206 ? -3.392 17.545 45.520 1.00 98.00 206 TRP A C 1
ATOM 1496 O O . TRP A 1 206 ? -4.489 16.997 45.608 1.00 98.00 206 TRP A O 1
ATOM 1506 N N . ALA A 1 207 ? -2.260 16.878 45.762 1.00 97.06 207 ALA A N 1
ATOM 1507 C CA . ALA A 1 207 ? -2.203 15.453 46.100 1.00 97.06 207 ALA A CA 1
ATOM 1508 C C . ALA A 1 207 ? -2.911 15.156 47.432 1.00 97.06 207 ALA A C 1
ATOM 1510 O O . ALA A 1 207 ? -3.590 14.140 47.560 1.00 97.06 207 ALA A O 1
ATOM 1511 N N . ALA A 1 208 ? -2.845 16.083 48.395 1.00 95.81 208 ALA A N 1
ATOM 1512 C CA . ALA A 1 208 ? -3.570 16.001 49.663 1.00 95.81 208 ALA A CA 1
ATOM 1513 C C . ALA A 1 208 ? -5.111 16.093 49.537 1.00 95.81 208 ALA A C 1
ATOM 1515 O O . ALA A 1 208 ? -5.807 15.904 50.536 1.00 95.81 208 ALA A O 1
ATOM 1516 N N . LEU A 1 209 ? -5.653 16.375 48.343 1.00 94.50 209 LEU A N 1
ATOM 15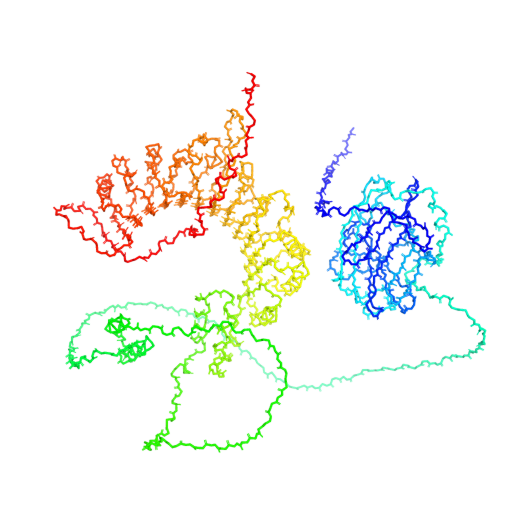17 C CA . LEU A 1 209 ? -7.093 16.308 48.047 1.00 94.50 209 LEU A CA 1
ATOM 1518 C C . LEU A 1 209 ? -7.545 14.908 47.596 1.00 94.50 209 LEU A C 1
ATOM 1520 O O . LEU A 1 209 ? -8.747 14.665 47.476 1.00 94.50 209 LEU A O 1
ATOM 1524 N N . ALA A 1 210 ? -6.608 14.001 47.306 1.00 93.94 210 ALA A N 1
ATOM 1525 C CA . ALA A 1 210 ? -6.919 12.652 46.863 1.00 93.94 210 ALA A CA 1
ATOM 1526 C C . ALA A 1 210 ? -7.347 11.776 48.047 1.00 93.94 210 ALA A C 1
ATOM 1528 O O . ALA A 1 210 ? -6.646 11.674 49.054 1.00 93.94 210 ALA A O 1
ATOM 1529 N N . VAL A 1 211 ? -8.488 11.105 47.902 1.00 86.69 211 VAL A N 1
ATOM 1530 C CA . VAL A 1 211 ? -8.980 10.113 48.861 1.00 86.69 211 VAL A CA 1
ATOM 1531 C C . VAL A 1 211 ? -8.825 8.736 48.226 1.00 86.69 211 VAL A C 1
ATOM 1533 O O . VAL A 1 211 ? -9.429 8.454 47.191 1.00 86.69 211 VAL A O 1
ATOM 1536 N N . GLY A 1 212 ? -7.981 7.902 48.828 1.00 61.72 212 GLY A N 1
ATOM 1537 C CA . GLY A 1 212 ? -7.856 6.484 48.495 1.00 61.72 212 GLY A CA 1
ATOM 1538 C C . GLY A 1 212 ? -8.606 5.622 49.504 1.00 61.72 212 GLY A C 1
ATOM 1539 O O . GLY A 1 212 ? -8.717 6.004 50.672 1.00 61.72 212 GLY A O 1
ATOM 1540 N N . ASP A 1 213 ? -9.089 4.462 49.062 1.00 49.56 213 ASP A N 1
ATOM 1541 C CA . ASP A 1 213 ? -9.489 3.383 49.968 1.00 49.56 213 ASP A CA 1
ATOM 1542 C C . ASP A 1 213 ? -8.297 2.425 50.123 1.00 49.56 213 ASP A C 1
ATOM 1544 O O . ASP A 1 213 ? -7.685 2.006 49.138 1.00 49.56 213 ASP A O 1
ATOM 1548 N N . ASP A 1 214 ? -7.888 2.165 51.364 1.00 35.19 214 ASP A N 1
ATOM 1549 C CA . ASP A 1 214 ? -6.521 1.731 51.695 1.00 35.19 214 ASP A CA 1
ATOM 1550 C C . ASP A 1 214 ? -6.372 0.195 51.621 1.00 35.19 214 ASP A C 1
ATOM 1552 O O . ASP A 1 214 ? -6.092 -0.494 52.608 1.00 35.19 214 ASP A O 1
ATOM 1556 N N . SER A 1 215 ? -6.633 -0.370 50.435 1.00 29.08 215 SER A N 1
ATOM 1557 C CA . SER A 1 215 ? -6.574 -1.813 50.176 1.00 29.08 215 SER A CA 1
ATOM 1558 C C . SER A 1 215 ? -5.993 -2.153 48.800 1.00 29.08 215 SER A C 1
ATOM 1560 O O . SER A 1 215 ? -6.662 -2.031 47.779 1.00 29.08 215 SER A O 1
ATOM 1562 N N . GLY A 1 216 ? -4.757 -2.663 48.785 1.00 38.41 216 GLY A N 1
ATOM 1563 C CA . GLY A 1 216 ? -4.063 -3.129 47.579 1.00 38.41 216 GLY A CA 1
ATOM 1564 C C . GLY A 1 216 ? -4.627 -4.431 47.000 1.00 38.41 216 GLY A C 1
ATOM 1565 O O . GLY A 1 216 ? -4.037 -5.501 47.156 1.00 38.41 216 GLY A O 1
ATOM 1566 N N . SER A 1 217 ? -5.774 -4.348 46.333 1.00 28.78 217 SER A N 1
ATOM 1567 C CA . SER A 1 217 ? -6.245 -5.278 45.300 1.00 28.78 217 SER A CA 1
ATOM 1568 C C . SER A 1 217 ? -7.328 -4.597 44.468 1.00 28.78 217 SER A C 1
ATOM 1570 O O . SER A 1 217 ? -7.944 -3.632 44.901 1.00 28.78 217 SER A O 1
ATOM 1572 N N . SER A 1 218 ? -7.506 -5.107 43.259 1.00 47.84 218 SER A N 1
ATOM 1573 C CA . SER A 1 218 ? -8.328 -4.551 42.193 1.00 47.84 218 SER A CA 1
ATOM 1574 C C . SER A 1 218 ? -9.833 -4.411 42.552 1.00 47.84 218 SER A C 1
ATOM 1576 O O . SER A 1 218 ? -10.321 -5.017 43.509 1.00 47.84 218 SER A O 1
ATOM 1578 N N . SER A 1 219 ? -10.561 -3.616 41.759 1.00 38.72 219 SER A N 1
ATOM 1579 C CA . SER A 1 219 ? -11.958 -3.149 41.883 1.00 38.72 219 SER A CA 1
ATOM 1580 C C . SER A 1 219 ? -12.245 -2.049 42.923 1.00 38.72 219 SER A C 1
ATOM 1582 O O . SER A 1 219 ? -12.358 -2.300 44.119 1.00 38.72 219 SER A O 1
ATOM 1584 N N . SER A 1 220 ? -12.487 -0.829 42.420 1.00 45.47 220 SER A N 1
ATOM 1585 C CA . SER A 1 220 ? -13.060 0.302 43.167 1.00 45.47 220 SER A CA 1
ATOM 1586 C C . SER A 1 220 ? -14.133 1.007 42.337 1.00 45.47 220 SER A C 1
ATOM 1588 O O . SER A 1 220 ? -13.961 1.222 41.136 1.00 45.47 220 SER A O 1
ATOM 1590 N N . ALA A 1 221 ? -15.225 1.386 43.000 1.00 40.69 221 ALA A N 1
ATOM 1591 C CA . ALA A 1 221 ? -16.382 2.057 42.422 1.00 40.69 221 ALA A CA 1
ATOM 1592 C C . ALA A 1 221 ? -16.772 3.233 43.340 1.00 40.69 221 ALA A C 1
ATOM 1594 O O . ALA A 1 221 ? -16.942 3.042 44.547 1.00 40.69 221 ALA A O 1
ATOM 1595 N N . VAL A 1 222 ? -16.820 4.459 42.803 1.00 45.84 222 VAL A N 1
ATOM 1596 C CA . VAL A 1 222 ? -16.970 5.694 43.602 1.00 45.84 222 VAL A CA 1
ATOM 1597 C C . VAL A 1 222 ? -18.373 6.301 43.460 1.00 45.84 222 VAL A C 1
ATOM 1599 O O . VAL A 1 222 ? -18.633 7.138 42.593 1.00 45.84 222 VAL A O 1
ATOM 1602 N N . SER A 1 223 ? -19.281 5.886 44.344 1.00 37.50 223 SER A N 1
ATOM 1603 C CA . SER A 1 223 ? -20.674 6.353 44.410 1.00 37.50 223 SER A CA 1
ATOM 1604 C C . SER A 1 223 ? -20.812 7.813 44.877 1.00 37.50 223 SER A C 1
ATOM 1606 O O . SER A 1 223 ? -20.297 8.203 45.927 1.00 37.50 223 SER A O 1
ATOM 1608 N N . THR A 1 224 ? -21.597 8.622 44.157 1.00 34.00 224 THR A N 1
ATOM 1609 C CA . THR A 1 224 ? -21.818 10.047 44.466 1.00 34.00 224 THR A CA 1
ATOM 1610 C C . THR A 1 224 ? -22.680 10.266 45.721 1.00 34.00 224 THR A C 1
ATOM 1612 O O . THR A 1 224 ? -23.811 9.787 45.828 1.00 34.00 224 THR A O 1
ATOM 1615 N N . ALA A 1 225 ? -22.190 11.061 46.676 1.00 28.77 225 ALA A N 1
ATOM 1616 C CA . ALA A 1 225 ? -22.841 11.253 47.975 1.00 28.77 225 ALA A CA 1
ATOM 1617 C C . ALA A 1 225 ? -24.021 12.258 47.960 1.00 28.77 225 ALA A C 1
ATOM 1619 O O . ALA A 1 225 ? -23.897 13.401 48.404 1.00 28.77 225 ALA A O 1
ATOM 1620 N N . SER A 1 226 ? -25.211 11.817 47.534 1.00 28.84 226 SER A N 1
ATOM 1621 C CA . SER A 1 226 ? -26.471 12.520 47.848 1.00 28.84 226 SER A CA 1
ATOM 1622 C C . SER A 1 226 ? -26.909 12.294 49.305 1.00 28.84 226 SER A C 1
ATOM 1624 O O . SER A 1 226 ? -26.711 11.224 49.878 1.00 28.84 226 SER A O 1
ATOM 1626 N N . SER A 1 227 ? -27.519 13.302 49.938 1.00 32.72 227 SER A N 1
ATOM 1627 C CA . SER A 1 227 ? -27.714 13.329 51.399 1.00 32.72 227 SER A CA 1
ATOM 1628 C C . SER A 1 227 ? -29.153 13.052 51.867 1.00 32.72 227 SER A C 1
ATOM 1630 O O . SER A 1 227 ? -30.053 13.824 51.540 1.00 32.72 227 SER A O 1
ATOM 1632 N N . SER A 1 228 ? -29.354 12.017 52.714 1.00 29.62 228 SER A N 1
ATOM 1633 C CA . SER A 1 228 ? -30.226 11.994 53.931 1.00 29.62 228 SER A CA 1
ATOM 1634 C C . SER A 1 228 ? -30.776 10.604 54.354 1.00 29.62 228 SER A C 1
ATOM 1636 O O . SER A 1 228 ? -31.097 9.768 53.523 1.00 29.62 228 SER A O 1
ATOM 1638 N N . ALA A 1 229 ? -31.034 10.454 55.668 1.00 27.08 229 ALA A N 1
ATOM 1639 C CA . ALA A 1 229 ? -32.082 9.606 56.293 1.00 27.08 229 ALA A CA 1
ATOM 1640 C C . ALA A 1 229 ? -31.909 8.063 56.502 1.00 27.08 229 ALA A C 1
ATOM 1642 O O . ALA A 1 229 ? -32.659 7.256 55.972 1.00 27.08 229 ALA A O 1
ATOM 1643 N N . VAL A 1 230 ? -31.058 7.689 57.474 1.00 23.61 230 VAL A N 1
ATOM 1644 C CA . VAL A 1 230 ? -31.428 6.919 58.704 1.00 23.61 230 VAL A CA 1
ATOM 1645 C C . VAL A 1 230 ? -32.133 5.527 58.607 1.00 23.61 230 VAL A C 1
ATOM 1647 O O . VAL A 1 230 ? -33.349 5.441 58.507 1.00 23.61 230 VAL A O 1
ATOM 1650 N N . GLN A 1 231 ? -31.348 4.470 58.907 1.00 24.27 231 GLN A N 1
ATOM 1651 C CA . GLN A 1 231 ? -31.623 3.281 59.775 1.00 24.27 231 GLN A CA 1
ATOM 1652 C C . GLN A 1 231 ? -32.839 2.335 59.539 1.00 24.27 231 GLN A C 1
ATOM 1654 O O . GLN A 1 231 ? -33.989 2.740 59.658 1.00 24.27 231 GLN A O 1
ATOM 1659 N N . ILE A 1 232 ? -32.586 1.011 59.476 1.00 25.88 232 ILE A N 1
ATOM 1660 C CA . ILE A 1 232 ? -32.730 0.014 60.586 1.00 25.88 232 ILE A CA 1
ATOM 1661 C C . ILE A 1 232 ? -32.348 -1.405 60.079 1.00 25.88 232 ILE A C 1
ATOM 1663 O O . ILE A 1 232 ? -32.674 -1.777 58.956 1.00 25.88 232 ILE A O 1
ATOM 1667 N N . SER A 1 233 ? -31.691 -2.224 60.914 1.00 25.12 233 SER A N 1
ATOM 1668 C CA . SER A 1 233 ? -31.219 -3.587 60.575 1.00 25.12 233 SER A CA 1
ATOM 1669 C C . SER A 1 233 ? -32.187 -4.722 60.959 1.00 25.12 233 SER A C 1
ATOM 1671 O O . SER A 1 233 ? -32.879 -4.633 61.970 1.00 25.12 233 SER A O 1
ATOM 1673 N N . SER A 1 234 ? -32.126 -5.866 60.258 1.00 27.22 234 SER A N 1
ATOM 1674 C CA . SER A 1 234 ? -32.484 -7.191 60.816 1.00 27.22 234 SER A CA 1
ATOM 1675 C C . SER A 1 234 ? -31.774 -8.341 60.072 1.00 27.22 234 SER A C 1
ATOM 1677 O O . SER A 1 234 ? -31.244 -8.135 58.984 1.00 27.22 234 SER A O 1
ATOM 1679 N N . THR A 1 235 ? -31.699 -9.532 60.679 1.00 24.84 235 THR A N 1
ATOM 1680 C CA . THR A 1 235 ? -30.857 -10.666 60.240 1.00 24.84 235 THR A CA 1
ATOM 1681 C C . THR A 1 235 ? -31.637 -11.980 60.117 1.00 24.84 235 THR A C 1
ATOM 1683 O O . THR A 1 235 ? -32.590 -12.196 60.863 1.00 24.84 235 THR A O 1
ATOM 1686 N N . THR A 1 236 ? -31.206 -12.894 59.232 1.00 25.83 236 THR A N 1
ATOM 1687 C CA . THR A 1 236 ? -31.116 -14.373 59.425 1.00 25.83 236 THR A CA 1
ATOM 1688 C C . THR A 1 236 ? -30.562 -15.060 58.157 1.00 25.83 236 THR A C 1
ATOM 1690 O O . THR A 1 236 ? -30.292 -14.378 57.172 1.00 25.83 236 THR A O 1
ATOM 1693 N N . ALA A 1 237 ? -30.279 -16.374 58.196 1.00 24.86 237 ALA A N 1
ATOM 1694 C CA . ALA A 1 237 ? -29.403 -17.052 57.226 1.00 24.86 237 ALA A CA 1
ATOM 1695 C C . ALA A 1 237 ? -29.801 -18.512 56.888 1.00 24.86 237 ALA A C 1
ATOM 1697 O O . ALA A 1 237 ? -30.598 -19.120 57.602 1.00 24.86 237 ALA A O 1
ATOM 1698 N N . ALA A 1 238 ? -29.114 -19.074 55.876 1.00 25.80 238 ALA A N 1
ATOM 1699 C CA . ALA A 1 238 ? -29.107 -20.485 55.432 1.00 25.80 238 ALA A CA 1
ATOM 1700 C C . ALA A 1 238 ? -30.403 -20.982 54.724 1.00 25.80 238 ALA A C 1
ATOM 1702 O O . ALA A 1 238 ? -31.446 -20.347 54.813 1.00 25.80 238 ALA A O 1
ATOM 1703 N N . THR A 1 239 ? -30.412 -22.065 53.926 1.00 23.80 239 THR A N 1
ATOM 1704 C CA . THR A 1 239 ? -29.431 -23.165 53.756 1.00 23.80 239 THR A CA 1
ATOM 1705 C C . THR A 1 239 ? -29.401 -23.678 52.302 1.00 23.80 239 THR A C 1
ATOM 1707 O O . THR A 1 239 ? -30.403 -23.594 51.598 1.00 23.80 239 THR A O 1
ATOM 1710 N N . ALA A 1 240 ? -28.284 -24.270 51.860 1.00 26.50 240 ALA A N 1
ATOM 1711 C CA . ALA A 1 240 ? -28.153 -24.920 50.549 1.00 26.50 240 ALA A CA 1
ATOM 1712 C C . ALA A 1 240 ? -28.598 -26.401 50.540 1.00 26.50 240 ALA A C 1
ATOM 1714 O O . ALA A 1 240 ? -28.527 -27.083 51.561 1.00 26.50 240 ALA A O 1
ATOM 1715 N N . VAL A 1 241 ? -28.946 -26.929 49.358 1.00 25.09 241 VAL A N 1
ATOM 1716 C CA . VAL A 1 241 ? -28.984 -28.376 49.058 1.00 25.09 241 VAL A CA 1
ATOM 1717 C C . VAL A 1 241 ? -28.422 -28.608 47.653 1.00 25.09 241 VAL A C 1
ATOM 1719 O O . VAL A 1 241 ? -28.801 -27.918 46.712 1.00 25.09 241 VAL A O 1
ATOM 1722 N N . ALA A 1 242 ? -27.548 -29.605 47.503 1.00 26.73 242 ALA A N 1
ATOM 1723 C CA . ALA A 1 242 ? -27.022 -30.065 46.219 1.00 26.73 242 ALA A CA 1
ATOM 1724 C C . ALA A 1 242 ? -27.400 -31.534 45.978 1.00 26.73 242 ALA A C 1
ATOM 1726 O O . ALA A 1 242 ? -27.591 -32.292 46.928 1.00 26.73 242 ALA A O 1
ATOM 1727 N N . SER A 1 243 ? -27.451 -31.970 44.717 1.00 26.38 243 SER A N 1
ATOM 1728 C CA . SER A 1 243 ? -27.392 -33.399 44.373 1.00 26.38 243 SER A CA 1
ATOM 1729 C C . SER A 1 243 ? -26.907 -33.621 42.937 1.00 26.38 243 SER A C 1
ATOM 1731 O O . SER A 1 243 ? -27.045 -32.762 42.071 1.00 26.38 243 SER A O 1
ATOM 1733 N N . SER A 1 244 ? -26.288 -34.778 42.701 1.00 27.17 244 SER A N 1
ATOM 1734 C CA . SER A 1 244 ? -25.783 -35.237 41.402 1.00 27.17 244 SER A CA 1
ATOM 1735 C C . SER A 1 244 ? -25.883 -36.764 41.328 1.00 27.17 244 SER A C 1
ATOM 1737 O O . SER A 1 244 ? -25.961 -37.409 42.374 1.00 27.17 244 SER A O 1
ATOM 1739 N N . THR A 1 245 ? -25.863 -37.363 40.129 1.00 26.22 245 THR A N 1
ATOM 1740 C CA . THR A 1 245 ? -25.313 -38.721 39.876 1.00 26.22 245 THR A CA 1
ATOM 1741 C C . THR A 1 245 ? -25.268 -39.063 38.374 1.00 26.22 245 THR A C 1
ATOM 1743 O O . THR A 1 245 ? -25.800 -38.333 37.543 1.00 26.22 245 THR A O 1
ATOM 1746 N N . LYS A 1 246 ? -24.576 -40.160 38.021 1.00 27.59 246 LYS A N 1
ATOM 1747 C CA . LYS A 1 246 ? -24.314 -40.655 36.650 1.00 27.59 246 LYS A CA 1
ATOM 1748 C C . LYS A 1 246 ? -24.949 -42.036 36.421 1.00 27.59 246 LYS A C 1
ATOM 1750 O O . LYS A 1 246 ? -25.045 -42.777 37.399 1.00 27.59 246 LYS A O 1
ATOM 1755 N N . SER A 1 247 ? -25.201 -42.424 35.156 1.00 25.62 247 SER A N 1
ATOM 1756 C CA . SER A 1 247 ? -24.921 -43.752 34.513 1.00 25.62 247 SER A CA 1
ATOM 1757 C C . SER A 1 247 ? -25.879 -44.060 33.333 1.00 25.62 247 SER A C 1
ATOM 1759 O O . SER A 1 247 ? -26.932 -43.441 33.269 1.00 25.62 247 SER A O 1
ATOM 1761 N N . ALA A 1 248 ? -25.682 -45.051 32.441 1.00 26.72 248 ALA A N 1
ATOM 1762 C CA . ALA A 1 248 ? -24.497 -45.562 31.706 1.00 26.72 248 ALA A CA 1
ATOM 1763 C C . ALA A 1 248 ? -24.905 -46.746 30.771 1.00 26.72 248 ALA A C 1
ATOM 1765 O O . ALA A 1 248 ? -25.600 -47.632 31.252 1.00 26.72 248 ALA A O 1
ATOM 1766 N N . ALA A 1 249 ? -24.371 -46.816 29.528 1.00 29.05 249 ALA A N 1
ATOM 1767 C CA . ALA A 1 249 ? -24.338 -47.990 28.602 1.00 29.05 249 ALA A CA 1
ATOM 1768 C C . ALA A 1 249 ? -25.698 -48.610 28.139 1.00 29.05 249 ALA A C 1
ATOM 1770 O O . ALA A 1 249 ? -26.709 -48.446 28.807 1.00 29.05 249 ALA A O 1
ATOM 1771 N N . SER A 1 250 ? -25.853 -49.356 27.027 1.00 30.22 250 SER A N 1
ATOM 1772 C CA . SER A 1 250 ? -25.127 -49.579 25.739 1.00 30.22 250 SER A CA 1
ATOM 1773 C C . SER A 1 250 ? -26.177 -50.119 24.701 1.00 30.22 250 SER A C 1
ATOM 1775 O O . SER A 1 250 ? -27.355 -49.869 24.925 1.00 30.22 250 SER A O 1
ATOM 1777 N N . THR A 1 251 ? -25.986 -50.812 23.556 1.00 30.42 251 THR A N 1
ATOM 1778 C CA . THR A 1 251 ? -24.919 -51.641 22.925 1.00 30.42 251 THR A CA 1
ATOM 1779 C C . THR A 1 251 ? -25.278 -51.931 21.435 1.00 30.42 251 THR A C 1
ATOM 1781 O O . THR A 1 251 ? -26.434 -51.752 21.069 1.00 30.42 251 THR A O 1
ATOM 1784 N N . THR A 1 252 ? -24.359 -52.532 20.645 1.00 30.38 252 THR A N 1
ATOM 1785 C CA . THR A 1 252 ? -24.579 -53.320 19.379 1.00 30.38 252 THR A CA 1
ATOM 1786 C C . THR A 1 252 ? -25.101 -52.583 18.113 1.00 30.38 252 THR A C 1
ATOM 1788 O O . THR A 1 252 ? -25.920 -51.686 18.230 1.00 30.38 252 THR A O 1
ATOM 1791 N N . SER A 1 253 ? -24.677 -52.866 16.860 1.00 31.05 253 SER A N 1
ATOM 1792 C CA . SER A 1 253 ? -23.951 -54.018 16.252 1.00 31.05 253 SER A CA 1
ATOM 1793 C C . SER A 1 253 ? -22.915 -53.637 15.155 1.00 31.05 253 SER A C 1
ATOM 1795 O O . SER A 1 253 ? -22.912 -52.514 14.669 1.00 31.05 253 SER A O 1
ATOM 1797 N N . ALA A 1 254 ? -22.080 -54.625 14.775 1.00 28.98 254 ALA A N 1
ATOM 1798 C CA . ALA A 1 254 ? -21.078 -54.745 13.681 1.00 28.98 254 ALA A CA 1
ATOM 1799 C C . ALA A 1 254 ? -21.276 -53.901 12.382 1.00 28.98 254 ALA A C 1
ATOM 1801 O O . ALA A 1 254 ? -22.409 -53.627 12.006 1.00 28.98 254 ALA A O 1
ATOM 1802 N N . ALA A 1 255 ? -20.245 -53.438 11.644 1.00 28.02 255 ALA A N 1
ATOM 1803 C CA . ALA A 1 255 ? -18.998 -54.080 11.141 1.00 28.02 255 ALA A CA 1
ATOM 1804 C C . ALA A 1 255 ? -19.254 -55.144 10.030 1.00 28.02 255 ALA A C 1
ATOM 1806 O O . ALA A 1 255 ? -20.296 -55.787 10.043 1.00 28.02 255 ALA A O 1
ATOM 1807 N N . THR A 1 256 ? -18.382 -55.401 9.039 1.00 27.23 256 THR A N 1
ATOM 1808 C CA . THR A 1 256 ? -16.913 -55.199 8.952 1.00 27.23 256 THR A CA 1
ATOM 1809 C C . THR A 1 256 ? -16.441 -54.268 7.807 1.00 27.23 256 THR A C 1
ATOM 1811 O O . THR A 1 256 ? -16.906 -53.132 7.752 1.00 27.23 256 THR A O 1
ATOM 1814 N N . SER A 1 257 ? -15.426 -54.643 7.005 1.00 30.34 257 SER A N 1
ATOM 1815 C CA . SER A 1 257 ? -14.501 -53.705 6.329 1.00 30.34 257 SER A CA 1
ATOM 1816 C C . SER A 1 257 ? -13.599 -54.350 5.240 1.00 30.34 257 SER A C 1
ATOM 1818 O O . SER A 1 257 ? -13.717 -55.541 4.963 1.00 30.34 257 SER A O 1
ATOM 1820 N N . ASN A 1 258 ? -12.630 -53.560 4.733 1.00 29.58 258 ASN A N 1
ATOM 1821 C CA . ASN A 1 258 ? -11.447 -53.878 3.889 1.00 29.58 258 ASN A CA 1
ATOM 1822 C C . ASN A 1 258 ? -11.676 -53.797 2.357 1.00 29.58 258 ASN A C 1
ATOM 1824 O O . ASN A 1 258 ? -12.675 -54.316 1.879 1.00 29.58 258 ASN A O 1
ATOM 1828 N N . THR A 1 259 ? -10.898 -53.123 1.483 1.00 29.03 259 THR A N 1
ATOM 1829 C CA . THR A 1 259 ? -9.493 -52.610 1.369 1.00 29.03 259 THR A CA 1
ATOM 1830 C C . THR A 1 259 ? -8.475 -53.526 0.664 1.00 29.03 259 THR A C 1
ATOM 1832 O O . THR A 1 259 ? -7.946 -54.437 1.296 1.00 29.03 259 THR A O 1
ATOM 1835 N N . ALA A 1 260 ? -8.140 -53.198 -0.598 1.00 25.94 260 ALA A N 1
ATOM 1836 C CA . ALA A 1 260 ? -6.857 -53.393 -1.318 1.00 25.94 260 ALA A CA 1
ATOM 1837 C C . ALA A 1 260 ? -7.033 -53.005 -2.817 1.00 25.94 260 ALA A C 1
ATOM 1839 O O . ALA A 1 260 ? -8.161 -53.047 -3.296 1.00 25.94 260 ALA A O 1
ATOM 1840 N N . SER A 1 261 ? -6.021 -52.749 -3.663 1.00 26.73 261 SER A N 1
ATOM 1841 C CA . SER A 1 261 ? -4.781 -51.945 -3.547 1.00 26.73 261 SER A CA 1
ATOM 1842 C C . SER A 1 261 ? -4.034 -51.926 -4.905 1.00 26.73 261 SER A C 1
ATOM 1844 O O . SER A 1 261 ? -3.828 -52.986 -5.476 1.00 26.73 261 SER A O 1
ATOM 1846 N N . ALA A 1 262 ? -3.537 -50.750 -5.323 1.00 26.42 262 ALA A N 1
ATOM 1847 C CA . ALA A 1 262 ? -2.381 -50.496 -6.219 1.00 26.42 262 ALA A CA 1
ATOM 1848 C C . ALA A 1 262 ? -2.325 -50.969 -7.710 1.00 26.42 262 ALA A C 1
ATOM 1850 O O . ALA A 1 262 ? -2.447 -52.147 -8.008 1.00 26.42 262 ALA A O 1
ATOM 1851 N N . ALA A 1 263 ? -1.871 -50.028 -8.571 1.00 26.72 263 ALA A N 1
ATOM 1852 C CA . ALA A 1 263 ? -0.930 -50.189 -9.715 1.00 26.72 263 ALA A CA 1
ATOM 1853 C C . ALA A 1 263 ? -1.337 -51.004 -10.983 1.00 26.72 263 ALA A C 1
ATOM 1855 O O . ALA A 1 263 ? -2.159 -51.903 -10.906 1.00 26.72 263 ALA A O 1
ATOM 1856 N N . SER A 1 264 ? -0.756 -50.810 -12.189 1.00 28.12 264 SER A N 1
ATOM 1857 C CA . SER A 1 264 ? -0.041 -49.683 -12.861 1.00 28.12 264 SER A CA 1
ATOM 1858 C C . SER A 1 264 ? 0.184 -50.030 -14.372 1.00 28.12 264 SER A C 1
ATOM 1860 O O . SER A 1 264 ? -0.434 -50.974 -14.854 1.00 28.12 264 SER A O 1
ATOM 1862 N N . SER A 1 265 ? 1.079 -49.323 -15.103 1.00 32.31 265 SER A N 1
ATOM 1863 C CA . SER A 1 265 ? 1.460 -49.464 -16.551 1.00 32.31 265 SER A CA 1
ATOM 1864 C C . SER A 1 265 ? 0.383 -49.048 -17.588 1.00 32.31 265 SER A C 1
ATOM 1866 O O . SER A 1 265 ? -0.792 -49.289 -17.351 1.00 32.31 265 SER A O 1
ATOM 1868 N N . SER A 1 266 ? 0.604 -48.281 -18.679 1.00 31.80 266 SER A N 1
ATOM 1869 C CA . SER A 1 266 ? 1.718 -48.029 -19.645 1.00 31.80 266 SER A CA 1
ATOM 1870 C C . SER A 1 266 ? 1.768 -49.035 -20.828 1.00 31.80 266 SER A C 1
ATOM 1872 O O . SER A 1 266 ? 1.534 -50.214 -20.605 1.00 31.80 266 SER A O 1
ATOM 1874 N N . ALA A 1 267 ? 2.022 -48.687 -22.109 1.00 28.02 267 ALA A N 1
ATOM 1875 C CA . ALA A 1 267 ? 2.349 -47.412 -22.789 1.00 28.02 267 ALA A CA 1
ATOM 1876 C C . ALA A 1 267 ? 1.986 -47.434 -24.316 1.00 28.02 267 ALA A C 1
ATOM 1878 O O . ALA A 1 267 ? 1.469 -48.431 -24.798 1.00 28.02 267 ALA A O 1
ATOM 1879 N N . ALA A 1 268 ? 2.279 -46.327 -25.032 1.00 26.31 268 ALA A N 1
ATOM 1880 C CA . ALA A 1 268 ? 2.738 -46.136 -26.441 1.00 26.31 268 ALA A CA 1
ATOM 1881 C C . ALA A 1 268 ? 2.633 -47.258 -27.528 1.00 26.31 268 ALA A C 1
ATOM 1883 O O . ALA A 1 268 ? 2.823 -48.426 -27.226 1.00 26.31 268 ALA A O 1
ATOM 1884 N N . ALA A 1 269 ? 2.556 -46.996 -28.853 1.00 26.17 269 ALA A N 1
ATOM 1885 C CA . ALA A 1 269 ? 2.300 -45.804 -29.704 1.00 26.17 269 ALA A CA 1
ATOM 1886 C C . ALA A 1 269 ? 2.313 -46.215 -31.220 1.00 26.17 269 ALA A C 1
ATOM 1888 O O . ALA A 1 269 ? 2.557 -47.381 -31.515 1.00 26.17 269 ALA A O 1
ATOM 1889 N N . VAL A 1 270 ? 2.190 -45.240 -32.154 1.00 26.50 270 VAL A N 1
ATOM 1890 C CA . VAL A 1 270 ? 2.469 -45.308 -33.631 1.00 26.50 270 VAL A CA 1
ATOM 1891 C C . VAL A 1 270 ? 1.527 -46.245 -34.463 1.00 26.50 270 VAL A C 1
ATOM 1893 O O . VAL A 1 270 ? 0.956 -47.173 -33.913 1.00 26.50 270 VAL A O 1
ATOM 1896 N N . THR A 1 271 ? 1.206 -46.067 -35.764 1.00 25.56 271 THR A N 1
ATOM 1897 C CA . THR A 1 271 ? 1.709 -45.171 -36.839 1.00 25.56 271 THR A CA 1
ATOM 1898 C C . THR A 1 271 ? 0.618 -44.723 -37.843 1.00 25.56 271 THR A C 1
ATOM 1900 O O . THR A 1 271 ? -0.424 -45.349 -37.990 1.00 25.56 271 THR A O 1
ATOM 1903 N N . THR A 1 272 ? 0.914 -43.641 -38.571 1.00 27.72 272 THR A N 1
ATOM 1904 C CA . THR A 1 272 ? 0.165 -42.941 -39.641 1.00 27.72 272 THR A CA 1
ATOM 1905 C C . THR A 1 272 ? -0.476 -43.765 -40.773 1.00 27.72 272 THR A C 1
ATOM 1907 O O . THR A 1 272 ? 0.121 -44.724 -41.258 1.00 27.72 272 THR A O 1
ATOM 1910 N N . THR A 1 273 ? -1.502 -43.192 -41.422 1.00 27.09 273 THR A N 1
ATOM 1911 C CA . THR A 1 273 ? -1.464 -42.929 -42.887 1.00 27.09 273 THR A CA 1
ATOM 1912 C C . THR A 1 273 ? -2.410 -41.784 -43.296 1.00 27.09 273 THR A C 1
ATOM 1914 O O . THR A 1 273 ? -3.243 -41.356 -42.504 1.00 27.09 273 THR A O 1
ATOM 1917 N N . LYS A 1 274 ? -2.234 -41.234 -44.510 1.00 27.97 274 LYS A N 1
ATOM 1918 C CA . LYS A 1 274 ? -2.901 -40.019 -45.023 1.00 27.97 274 LYS A CA 1
ATOM 1919 C C . LYS A 1 274 ? -3.463 -40.265 -46.427 1.00 27.97 274 LYS A C 1
ATOM 1921 O O . LYS A 1 274 ? -2.701 -40.631 -47.316 1.00 27.97 274 LYS A O 1
ATOM 1926 N N . ALA A 1 275 ? -4.742 -39.962 -46.645 1.00 24.50 275 ALA A N 1
ATOM 1927 C CA . ALA A 1 275 ? -5.358 -39.813 -47.967 1.00 24.50 275 ALA A CA 1
ATOM 1928 C C . ALA A 1 275 ? -6.523 -38.809 -47.884 1.00 24.50 275 ALA A C 1
ATOM 1930 O O . ALA A 1 275 ? -7.075 -38.603 -46.806 1.00 24.50 275 ALA A O 1
ATOM 1931 N N . ALA A 1 276 ? -6.870 -38.166 -49.000 1.00 27.33 276 ALA A N 1
ATOM 1932 C CA . ALA A 1 276 ? -7.917 -37.144 -49.076 1.00 27.33 276 ALA A CA 1
ATOM 1933 C C . ALA A 1 276 ? -9.060 -37.578 -50.008 1.00 27.33 276 ALA A C 1
ATOM 1935 O O . ALA A 1 276 ? -8.905 -38.507 -50.801 1.00 27.33 276 ALA A O 1
ATOM 1936 N N . SER A 1 277 ? -10.185 -36.866 -49.968 1.00 27.34 277 SER A N 1
ATOM 1937 C CA . SER A 1 277 ? -11.173 -36.845 -51.052 1.00 27.34 277 SER A CA 1
ATOM 1938 C C . SER A 1 277 ? -11.878 -35.491 -51.111 1.00 27.34 277 SER A C 1
ATOM 1940 O O . SER A 1 277 ? -11.954 -34.775 -50.116 1.00 27.34 277 SER A O 1
ATOM 1942 N N . THR A 1 278 ? -12.298 -35.122 -52.316 1.00 28.28 278 THR A N 1
ATOM 1943 C CA . THR A 1 278 ? -12.844 -33.813 -52.708 1.00 28.28 278 THR A CA 1
ATOM 1944 C C . THR A 1 278 ? -14.377 -33.846 -52.816 1.00 28.28 278 THR A C 1
ATOM 1946 O O . THR A 1 278 ? -14.996 -34.849 -52.474 1.00 28.28 278 THR A O 1
ATOM 1949 N N . THR A 1 279 ? -14.962 -32.776 -53.381 1.00 27.31 279 THR A N 1
ATOM 1950 C CA . THR A 1 279 ? -16.396 -32.534 -53.682 1.00 27.31 279 THR A CA 1
ATOM 1951 C C . THR A 1 279 ? -17.215 -31.956 -52.516 1.00 27.31 279 THR A C 1
ATOM 1953 O O . THR A 1 279 ? -16.971 -32.298 -51.368 1.00 27.31 279 THR A O 1
ATOM 1956 N N . LEU A 1 280 ? -18.170 -31.040 -52.736 1.00 27.03 280 LEU A N 1
ATOM 1957 C CA . LEU A 1 280 ? -18.534 -30.290 -53.957 1.00 27.03 280 LEU A CA 1
ATOM 1958 C C . LEU A 1 280 ? -19.147 -28.930 -53.562 1.00 27.03 280 LEU A C 1
ATOM 1960 O O . LEU A 1 280 ? -19.723 -28.804 -52.487 1.00 27.03 280 LEU A O 1
ATOM 1964 N N . ALA A 1 281 ? -19.046 -27.919 -54.428 1.00 26.98 281 ALA A N 1
ATOM 1965 C CA . ALA A 1 281 ? -19.638 -26.605 -54.176 1.00 26.98 281 ALA A CA 1
ATOM 1966 C C . ALA A 1 281 ? -21.145 -26.582 -54.489 1.00 26.98 281 ALA A C 1
ATOM 1968 O O . ALA A 1 281 ? -21.578 -27.133 -55.501 1.00 26.98 281 ALA A O 1
ATOM 1969 N N . VAL A 1 282 ? -21.919 -25.860 -53.673 1.00 25.83 282 VAL A N 1
ATOM 1970 C CA . VAL A 1 282 ? -23.294 -25.443 -53.988 1.00 25.83 282 VAL A CA 1
ATOM 1971 C C . VAL A 1 282 ? -23.375 -23.927 -53.844 1.00 25.83 282 VAL A C 1
ATOM 1973 O O . VAL A 1 282 ? -23.293 -23.388 -52.745 1.00 25.83 282 VAL A O 1
ATOM 1976 N N . THR A 1 283 ? -23.524 -23.230 -54.968 1.00 27.42 283 THR A N 1
ATOM 1977 C CA . THR A 1 283 ? -23.679 -21.773 -55.002 1.00 27.42 283 THR A CA 1
ATOM 1978 C C . THR A 1 283 ? -25.161 -21.416 -55.072 1.00 27.42 283 THR A C 1
ATOM 1980 O O . THR A 1 283 ? -25.784 -21.580 -56.118 1.00 27.42 283 THR A O 1
ATOM 1983 N N . THR A 1 284 ? -25.727 -20.883 -53.989 1.00 25.97 284 THR A N 1
ATOM 1984 C CA . THR A 1 284 ? -27.064 -20.267 -53.997 1.00 25.97 284 THR A CA 1
ATOM 1985 C C . THR A 1 284 ? -26.946 -18.751 -53.912 1.00 25.97 284 THR A C 1
ATOM 1987 O O . THR A 1 284 ? -26.943 -18.169 -52.830 1.00 25.97 284 THR A O 1
ATOM 1990 N N . THR A 1 285 ? -26.856 -18.096 -55.069 1.00 27.62 285 THR A N 1
ATOM 1991 C CA . THR A 1 285 ? -26.982 -16.638 -55.175 1.00 27.62 285 THR A CA 1
ATOM 1992 C C . THR A 1 285 ? -28.417 -16.204 -54.877 1.00 27.62 285 THR A C 1
ATOM 1994 O O . THR A 1 285 ? -29.285 -16.305 -55.745 1.00 27.62 285 THR A O 1
ATOM 1997 N N . THR A 1 286 ? -28.664 -15.664 -53.687 1.00 27.77 286 THR A N 1
ATOM 1998 C CA . THR A 1 286 ? -29.812 -14.783 -53.430 1.00 27.77 286 THR A CA 1
ATOM 1999 C C . THR A 1 286 ? -29.347 -13.336 -53.524 1.00 27.77 286 THR A C 1
ATOM 2001 O O . THR A 1 286 ? -28.373 -12.951 -52.880 1.00 27.77 286 THR A O 1
ATOM 2004 N N . THR A 1 287 ? -30.016 -12.543 -54.358 1.00 27.08 287 THR A N 1
ATOM 2005 C CA . THR A 1 287 ? -29.682 -11.136 -54.616 1.00 27.08 287 THR A CA 1
ATOM 2006 C C . THR A 1 287 ? -29.759 -10.291 -53.349 1.00 27.08 287 THR A C 1
ATOM 2008 O O . THR A 1 287 ? -30.731 -10.395 -52.603 1.00 27.08 287 THR A O 1
ATOM 2011 N N . ALA A 1 288 ? -28.772 -9.419 -53.139 1.00 29.03 288 ALA A N 1
ATOM 2012 C CA . ALA A 1 288 ? -28.825 -8.425 -52.076 1.00 29.03 288 ALA A CA 1
ATOM 2013 C C . ALA A 1 288 ? -29.938 -7.399 -52.347 1.00 29.03 288 ALA A C 1
ATOM 2015 O O . ALA A 1 288 ? -30.007 -6.846 -53.445 1.00 29.03 288 ALA A O 1
ATOM 2016 N N . ASP A 1 289 ? -30.754 -7.121 -51.331 1.00 25.42 289 ASP A N 1
ATOM 2017 C CA . ASP A 1 289 ? -31.567 -5.906 -51.252 1.00 25.42 289 ASP A CA 1
ATOM 2018 C C . ASP A 1 289 ? -30.867 -4.918 -50.305 1.00 25.42 289 ASP A C 1
ATOM 2020 O O . ASP A 1 289 ? -30.363 -5.303 -49.246 1.00 25.42 289 ASP A O 1
ATOM 2024 N N . SER A 1 290 ? -30.735 -3.661 -50.721 1.00 40.66 290 SER A N 1
ATOM 2025 C CA . SER A 1 290 ? -29.637 -2.789 -50.286 1.00 40.66 290 SER A CA 1
ATOM 2026 C C . SER A 1 290 ? -30.104 -1.507 -49.591 1.00 40.66 290 SER A C 1
ATOM 2028 O O . SER A 1 290 ? -29.835 -0.403 -50.071 1.00 40.66 290 SER A O 1
ATOM 2030 N N . SER A 1 291 ? -30.779 -1.633 -48.443 1.00 37.78 291 SER A N 1
ATOM 2031 C CA . SER A 1 291 ? -31.095 -0.472 -47.583 1.00 37.78 291 SER A CA 1
ATOM 2032 C C . SER A 1 291 ? -31.284 -0.746 -46.079 1.00 37.78 291 SER A C 1
ATOM 2034 O O . SER A 1 291 ? -31.589 0.186 -45.336 1.00 37.78 291 SER A O 1
ATOM 2036 N N . ALA A 1 292 ? -31.115 -1.980 -45.590 1.00 42.34 292 ALA A N 1
ATOM 2037 C CA . ALA A 1 292 ? -31.330 -2.308 -44.175 1.00 42.34 292 ALA A CA 1
ATOM 2038 C C . ALA A 1 292 ? -30.060 -2.118 -43.319 1.00 42.34 292 ALA A C 1
ATOM 2040 O O . ALA A 1 292 ? -29.056 -2.803 -43.517 1.00 42.34 292 ALA A O 1
ATOM 2041 N N . ILE A 1 293 ? -30.119 -1.234 -42.314 1.00 47.56 293 ILE A N 1
ATOM 2042 C CA . ILE A 1 293 ? -29.100 -1.179 -41.252 1.00 47.56 293 ILE A CA 1
ATOM 2043 C C . ILE A 1 293 ? -29.181 -2.488 -40.464 1.00 47.56 293 ILE A C 1
ATOM 2045 O O . ILE A 1 293 ? -30.215 -2.788 -39.871 1.00 47.56 293 ILE A O 1
ATOM 2049 N N . THR A 1 294 ? -28.093 -3.255 -40.448 1.00 59.38 294 THR A N 1
ATOM 2050 C CA . THR A 1 294 ? -28.040 -4.539 -39.738 1.00 59.38 294 THR A CA 1
ATOM 2051 C C . THR A 1 294 ? -27.514 -4.341 -38.314 1.00 59.38 294 THR A C 1
ATOM 2053 O O . THR A 1 294 ? -26.530 -3.633 -38.097 1.00 59.38 294 THR A O 1
ATOM 2056 N N . ASP A 1 295 ? -28.170 -4.957 -37.332 1.00 71.19 295 ASP A N 1
ATOM 2057 C CA . ASP A 1 295 ? -27.682 -5.032 -35.951 1.00 71.19 295 ASP A CA 1
ATOM 2058 C C . ASP A 1 295 ? -26.511 -6.033 -35.878 1.00 71.19 295 ASP A C 1
ATOM 2060 O O . ASP A 1 295 ? -26.611 -7.157 -36.380 1.00 71.19 295 ASP A O 1
ATOM 2064 N N . ALA A 1 296 ? -25.404 -5.651 -35.236 1.00 71.94 296 ALA A N 1
ATOM 2065 C CA . ALA A 1 296 ? -24.246 -6.524 -35.031 1.00 71.94 296 ALA A CA 1
ATOM 2066 C C . ALA A 1 296 ? -24.605 -7.859 -34.337 1.00 71.94 296 ALA A C 1
ATOM 2068 O O . ALA A 1 296 ? -23.993 -8.890 -34.629 1.00 71.94 296 ALA A O 1
ATOM 2069 N N . ASN A 1 297 ? -25.640 -7.876 -33.489 1.00 68.81 297 ASN A 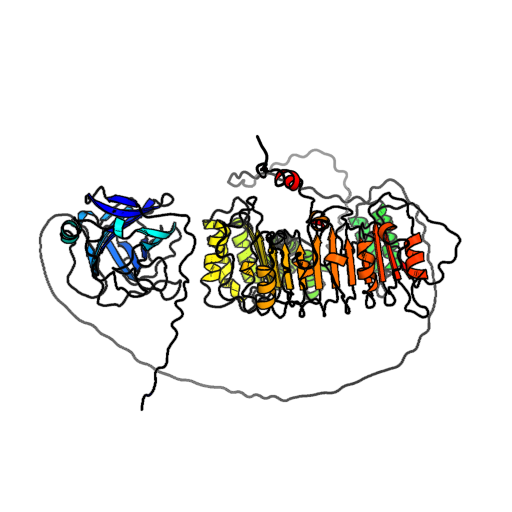N 1
ATOM 2070 C CA . ASN A 1 297 ? -26.166 -9.095 -32.870 1.00 68.81 297 ASN A CA 1
ATOM 2071 C C . ASN A 1 297 ? -26.735 -10.079 -33.910 1.00 68.81 297 ASN A C 1
ATOM 2073 O O . ASN A 1 297 ? -26.553 -11.288 -33.780 1.00 68.81 297 ASN A O 1
ATOM 2077 N N . VAL A 1 298 ? -27.377 -9.583 -34.976 1.00 75.62 298 VAL A N 1
ATOM 2078 C CA . VAL A 1 298 ? -27.896 -10.423 -36.072 1.00 75.62 298 VAL A CA 1
ATOM 2079 C C . VAL A 1 298 ? -26.741 -11.046 -36.859 1.00 75.62 298 VAL A C 1
ATOM 2081 O O . VAL A 1 298 ? -26.777 -12.242 -37.143 1.00 75.62 298 VAL A O 1
ATOM 2084 N N . CYS A 1 299 ? -25.672 -10.287 -37.125 1.00 77.19 299 CYS A N 1
ATOM 2085 C CA . CYS A 1 299 ? -24.463 -10.828 -37.753 1.00 77.19 299 CYS A CA 1
ATOM 2086 C C . CYS A 1 299 ? -23.831 -11.963 -36.929 1.00 77.19 299 CYS A C 1
ATOM 2088 O O . CYS A 1 299 ? -23.475 -13.003 -37.488 1.00 77.19 299 CYS A O 1
ATOM 2090 N N . MET A 1 300 ? -23.739 -11.806 -35.603 1.00 76.44 300 MET A N 1
ATOM 2091 C CA . MET A 1 300 ? -23.190 -12.848 -34.729 1.00 76.44 300 MET A CA 1
ATOM 2092 C C . MET A 1 300 ? -24.113 -14.064 -34.580 1.00 76.44 300 MET A C 1
ATOM 2094 O O . MET A 1 300 ? -23.627 -15.193 -34.563 1.00 76.44 300 MET A O 1
ATOM 2098 N N . ASN A 1 301 ? -25.434 -13.875 -34.556 1.00 73.19 301 ASN A N 1
ATOM 2099 C CA . ASN A 1 301 ? -26.387 -14.989 -34.548 1.00 73.19 301 ASN A CA 1
ATOM 2100 C C . ASN A 1 301 ? -26.324 -15.810 -35.849 1.00 73.19 301 ASN A C 1
ATOM 2102 O O . ASN A 1 301 ? -26.342 -17.043 -35.804 1.00 73.19 301 ASN A O 1
ATOM 2106 N N . ASN A 1 302 ? -26.170 -15.147 -37.000 1.00 76.88 302 ASN A N 1
ATOM 2107 C CA . ASN A 1 302 ? -25.984 -15.810 -38.294 1.00 76.88 302 ASN A CA 1
ATOM 2108 C C . ASN A 1 302 ? -24.662 -16.601 -38.344 1.00 76.88 302 ASN A C 1
ATOM 2110 O O . ASN A 1 302 ? -24.649 -17.744 -38.799 1.00 76.88 302 ASN A O 1
ATOM 2114 N N . TYR A 1 303 ? -23.570 -16.039 -37.813 1.00 77.69 303 TYR A N 1
ATOM 2115 C CA . TYR A 1 303 ? -22.289 -16.741 -37.664 1.00 77.69 303 TYR A CA 1
ATOM 2116 C C . TYR A 1 303 ? -22.407 -17.996 -36.791 1.00 77.69 303 TYR A C 1
ATOM 2118 O O . TYR A 1 303 ? -22.019 -19.082 -37.218 1.00 77.69 303 TYR A O 1
ATOM 2126 N N . ASN A 1 304 ? -23.008 -17.871 -35.605 1.00 73.56 304 ASN A N 1
ATOM 2127 C CA . ASN A 1 304 ? -23.204 -18.997 -34.691 1.00 73.56 304 ASN A CA 1
ATOM 2128 C C . ASN A 1 304 ? -24.061 -20.104 -35.334 1.00 73.56 304 ASN A C 1
ATOM 2130 O O . ASN A 1 304 ? -23.749 -21.284 -35.196 1.00 73.56 304 ASN A O 1
ATOM 2134 N N . SER A 1 305 ? -25.087 -19.730 -36.107 1.00 79.00 305 SER A N 1
ATOM 2135 C CA . SER A 1 305 ? -25.922 -20.676 -36.863 1.00 79.00 305 SER A CA 1
ATOM 2136 C C . SER A 1 305 ? -25.136 -21.403 -37.966 1.00 79.00 305 SER A C 1
ATOM 2138 O O . SER A 1 305 ? -25.323 -22.600 -38.167 1.00 79.00 305 SER A O 1
ATOM 2140 N N . CYS A 1 306 ? -24.215 -20.712 -38.645 1.00 79.44 306 CYS A N 1
ATOM 2141 C CA . CYS A 1 306 ? -23.327 -21.290 -39.659 1.00 79.44 306 CYS A CA 1
ATOM 2142 C C . CYS A 1 306 ? -22.317 -22.289 -39.049 1.00 79.44 306 CYS A C 1
ATOM 2144 O O . CYS A 1 306 ? -22.145 -23.402 -39.553 1.00 79.44 306 CYS A O 1
ATOM 2146 N N . ILE A 1 307 ? -21.712 -21.940 -37.907 1.00 80.38 307 ILE A N 1
ATOM 2147 C CA . ILE A 1 307 ? -20.803 -22.820 -37.149 1.00 80.38 307 ILE A CA 1
ATOM 2148 C C . ILE A 1 307 ? -21.541 -24.033 -36.553 1.00 80.38 307 ILE A C 1
ATOM 2150 O O . ILE A 1 307 ? -20.970 -25.121 -36.465 1.00 80.38 307 ILE A O 1
ATOM 2154 N N . ALA A 1 308 ? -22.817 -23.889 -36.183 1.00 71.56 308 ALA A N 1
ATOM 2155 C CA . ALA A 1 308 ? -23.658 -25.008 -35.758 1.00 71.56 308 ALA A CA 1
ATOM 2156 C C . ALA A 1 308 ? -24.038 -25.936 -36.930 1.00 71.56 308 ALA A C 1
ATOM 2158 O O . ALA A 1 308 ? -23.996 -27.156 -36.788 1.00 71.56 308 ALA A O 1
ATOM 2159 N N . ALA A 1 309 ? -24.357 -25.379 -38.103 1.00 76.38 309 ALA A N 1
ATOM 2160 C CA . ALA A 1 309 ? -24.728 -26.147 -39.296 1.00 76.38 309 ALA A CA 1
ATOM 2161 C C . ALA A 1 309 ? -23.561 -26.933 -39.931 1.00 76.38 309 ALA A C 1
ATOM 2163 O O . ALA A 1 309 ? -23.803 -27.877 -40.679 1.00 76.38 309 ALA A O 1
ATOM 2164 N N . SER A 1 310 ? -22.311 -26.565 -39.633 1.00 76.50 310 SER A N 1
ATOM 2165 C CA . SER A 1 310 ? -21.095 -27.228 -40.134 1.00 76.50 310 SER A CA 1
ATOM 2166 C C . SER A 1 310 ? -20.505 -28.278 -39.173 1.00 76.50 310 SER A C 1
ATOM 2168 O O . SER A 1 310 ? -19.464 -28.873 -39.455 1.00 76.50 310 SER A O 1
ATOM 2170 N N . GLN A 1 311 ? -21.168 -28.576 -38.051 1.00 78.69 311 GLN A N 1
ATOM 2171 C CA . GLN A 1 311 ? -20.766 -29.677 -37.165 1.00 78.69 311 GLN A CA 1
ATOM 2172 C C . GLN A 1 311 ? -20.878 -31.046 -37.873 1.00 78.69 311 GLN A C 1
ATOM 2174 O O . GLN A 1 311 ? -21.809 -31.253 -38.652 1.00 78.69 311 GLN A O 1
ATOM 2179 N N . PRO A 1 312 ? -19.972 -32.012 -37.611 1.00 64.19 312 PRO A N 1
ATOM 2180 C CA . PRO A 1 312 ? -18.955 -32.031 -36.551 1.00 64.19 312 PRO A CA 1
ATOM 2181 C C . PRO A 1 312 ? -17.588 -31.426 -36.932 1.00 64.19 312 PRO A C 1
ATOM 2183 O O . PRO A 1 312 ? -16.650 -31.531 -36.147 1.00 64.19 312 PRO A O 1
ATOM 2186 N N . ASN A 1 313 ? -17.438 -30.824 -38.119 1.00 68.81 313 ASN A N 1
ATOM 2187 C CA . ASN A 1 313 ? -16.186 -30.197 -38.560 1.00 68.81 313 ASN A CA 1
ATOM 2188 C C . ASN A 1 313 ? -16.443 -28.730 -38.967 1.00 68.81 313 ASN A C 1
ATOM 2190 O O . ASN A 1 313 ? -16.542 -28.450 -40.165 1.00 68.81 313 ASN A O 1
ATOM 2194 N N . PRO A 1 314 ? -16.594 -27.815 -37.987 1.00 81.00 314 PRO A N 1
ATOM 2195 C CA . PRO A 1 314 ? -17.034 -26.442 -38.224 1.00 81.00 314 PRO A CA 1
ATOM 2196 C C . PRO A 1 314 ? -16.207 -25.681 -39.264 1.00 81.00 314 PRO A C 1
ATOM 2198 O O . PRO A 1 314 ? -14.975 -25.673 -39.222 1.00 81.00 314 PRO A O 1
ATOM 2201 N N . ASP A 1 315 ? -16.911 -24.986 -40.158 1.00 80.75 315 ASP A N 1
ATOM 2202 C CA . ASP A 1 315 ? -16.334 -24.130 -41.197 1.00 80.75 315 ASP A CA 1
ATOM 2203 C C . ASP A 1 315 ? -15.986 -22.750 -40.621 1.00 80.75 315 ASP A C 1
ATOM 2205 O O . ASP A 1 315 ? -16.681 -21.752 -40.827 1.00 80.75 315 ASP A O 1
ATOM 2209 N N . TRP A 1 316 ? -14.906 -22.704 -39.839 1.00 69.19 316 TRP A N 1
ATOM 2210 C CA . TRP A 1 316 ? -14.431 -21.468 -39.218 1.00 69.19 316 TRP A CA 1
ATOM 2211 C C . TRP A 1 316 ? -14.122 -20.369 -40.239 1.00 69.19 316 TRP A C 1
ATOM 2213 O O . TRP A 1 316 ? -14.383 -19.202 -39.947 1.00 69.19 316 TRP A O 1
ATOM 2223 N N . ASP A 1 317 ? -13.626 -20.723 -41.427 1.00 75.12 317 ASP A N 1
ATOM 2224 C CA . ASP A 1 317 ? -13.190 -19.768 -42.448 1.00 75.12 317 ASP A CA 1
ATOM 2225 C C . ASP A 1 317 ? -14.379 -19.193 -43.236 1.00 75.12 317 ASP A C 1
ATOM 2227 O O . ASP A 1 317 ? -14.552 -17.971 -43.293 1.00 75.12 317 ASP A O 1
ATOM 2231 N N . GLY A 1 318 ? -15.248 -20.043 -43.797 1.00 79.00 318 GLY A N 1
ATOM 2232 C CA . GLY A 1 318 ? -16.409 -19.615 -44.585 1.00 79.00 318 GLY A CA 1
ATOM 2233 C C . GLY A 1 318 ? -17.469 -18.897 -43.747 1.00 79.00 318 GLY A C 1
ATOM 2234 O O . GLY A 1 318 ? -17.991 -17.844 -44.148 1.00 79.00 318 GLY A O 1
ATOM 2235 N N . CYS A 1 319 ? -17.728 -19.383 -42.529 1.00 79.75 319 CYS A N 1
ATOM 2236 C CA . CYS A 1 319 ? -18.605 -18.683 -41.596 1.00 79.75 319 CYS A CA 1
ATOM 2237 C C . CYS A 1 319 ? -17.984 -17.353 -41.133 1.00 79.75 319 CYS A C 1
ATOM 2239 O O . CYS A 1 319 ? -18.703 -16.352 -41.056 1.00 79.75 319 CYS A O 1
ATOM 2241 N N . SER A 1 320 ? -16.666 -17.283 -40.883 1.00 78.25 320 SER A N 1
ATOM 2242 C CA . SER A 1 320 ? -16.014 -16.016 -40.506 1.00 78.25 320 SER A CA 1
ATOM 2243 C C . SER A 1 320 ? -16.051 -14.982 -41.624 1.00 78.25 320 SER A C 1
ATOM 2245 O O . SER A 1 320 ? -16.426 -13.847 -41.348 1.00 78.25 320 SER A O 1
ATOM 2247 N N . ALA A 1 321 ? -15.769 -15.358 -42.874 1.00 74.19 321 ALA A N 1
ATOM 2248 C CA . ALA A 1 321 ? -15.864 -14.442 -44.012 1.00 74.19 321 ALA A CA 1
ATOM 2249 C C . ALA A 1 321 ? -17.274 -13.827 -44.139 1.00 74.19 321 ALA A C 1
ATOM 2251 O O . ALA A 1 321 ? -17.424 -12.623 -44.365 1.00 74.19 321 ALA A O 1
ATOM 2252 N N . THR A 1 322 ? -18.313 -14.635 -43.903 1.00 75.62 322 THR A N 1
ATOM 2253 C CA . THR A 1 322 ? -19.716 -14.189 -43.887 1.00 75.62 322 THR A CA 1
ATOM 2254 C C . THR A 1 322 ? -20.003 -13.240 -42.713 1.00 75.62 322 THR A C 1
ATOM 2256 O O . THR A 1 322 ? -20.618 -12.186 -42.893 1.00 75.62 322 THR A O 1
ATOM 2259 N N . LYS A 1 323 ? -19.508 -13.570 -41.512 1.00 83.19 323 LYS A N 1
ATOM 2260 C CA . LYS A 1 323 ? -19.591 -12.740 -40.295 1.00 83.19 323 LYS A CA 1
ATOM 2261 C C . LYS A 1 323 ? -18.936 -11.372 -40.491 1.00 83.19 323 LYS A C 1
ATOM 2263 O O . LYS A 1 323 ? -19.551 -10.355 -40.186 1.00 83.19 323 LYS A O 1
ATOM 2268 N N . ASP A 1 324 ? -17.710 -11.344 -41.010 1.00 80.94 324 ASP A N 1
ATOM 2269 C CA . ASP A 1 324 ? -16.927 -10.121 -41.202 1.00 80.94 324 ASP A CA 1
ATOM 2270 C C . ASP A 1 324 ? -17.538 -9.226 -42.292 1.00 80.94 324 ASP A C 1
ATOM 2272 O O . ASP A 1 324 ? -17.621 -8.012 -42.115 1.00 80.94 324 ASP A O 1
ATOM 2276 N N . SER A 1 325 ? -18.072 -9.818 -43.368 1.00 79.50 325 SER A N 1
ATOM 2277 C CA . SER A 1 325 ? -18.833 -9.093 -44.396 1.00 79.50 325 SER A CA 1
ATOM 2278 C C . SER A 1 325 ? -20.113 -8.443 -43.843 1.00 79.50 325 SER A C 1
ATOM 2280 O O . SER A 1 325 ? -20.427 -7.300 -44.186 1.00 79.50 325 SER A O 1
ATOM 2282 N N . CYS A 1 326 ? -20.820 -9.130 -42.939 1.00 75.81 326 CYS A N 1
ATOM 2283 C CA . CYS A 1 326 ? -21.999 -8.593 -42.257 1.00 75.81 326 CYS A CA 1
ATOM 2284 C C . CYS A 1 326 ? -21.626 -7.463 -41.279 1.00 75.81 326 CYS A C 1
ATOM 2286 O O . CYS A 1 326 ? -22.185 -6.365 -41.343 1.00 75.81 326 CYS A O 1
ATOM 2288 N N . LEU A 1 327 ? -20.633 -7.695 -40.411 1.00 78.88 327 LEU A N 1
ATOM 2289 C CA . LEU A 1 327 ? -20.184 -6.722 -39.409 1.00 78.88 327 LEU A CA 1
ATOM 2290 C C . LEU A 1 327 ? -19.601 -5.444 -40.028 1.00 78.88 327 LEU A C 1
ATOM 2292 O O . LEU A 1 327 ? -19.745 -4.378 -39.433 1.00 78.88 327 LEU A O 1
ATOM 2296 N N . ALA A 1 328 ? -19.020 -5.514 -41.231 1.00 75.94 328 ALA A N 1
ATOM 2297 C CA . ALA A 1 328 ? -18.507 -4.348 -41.957 1.00 75.94 328 ALA A CA 1
ATOM 2298 C C . ALA A 1 328 ? -19.563 -3.255 -42.230 1.00 75.94 328 ALA A C 1
ATOM 2300 O O . ALA A 1 328 ? -19.194 -2.101 -42.442 1.00 75.94 328 ALA A O 1
ATOM 2301 N N . ASN A 1 329 ? -20.857 -3.598 -42.208 1.00 67.88 329 ASN A N 1
ATOM 2302 C CA . ASN A 1 329 ? -21.975 -2.673 -42.435 1.00 67.88 329 ASN A CA 1
ATOM 2303 C C . ASN A 1 329 ? -22.930 -2.563 -41.226 1.00 67.88 329 ASN A C 1
ATOM 2305 O O . ASN A 1 329 ? -23.989 -1.937 -41.324 1.00 67.88 329 ASN A O 1
ATOM 2309 N N . ALA A 1 330 ? -22.587 -3.180 -40.092 1.00 73.19 330 ALA A N 1
ATOM 2310 C CA . ALA A 1 330 ? -23.462 -3.264 -38.928 1.00 73.19 330 ALA A CA 1
ATOM 2311 C C . ALA A 1 330 ? -23.325 -2.057 -37.983 1.00 73.19 330 ALA A C 1
ATOM 2313 O O . ALA A 1 330 ? -22.252 -1.466 -37.845 1.00 73.19 330 ALA A O 1
ATOM 2314 N N . LYS A 1 331 ? -24.404 -1.719 -37.264 1.00 65.62 331 LYS A N 1
ATOM 2315 C CA . LYS A 1 331 ? -24.359 -0.762 -36.144 1.00 65.62 331 LYS A CA 1
ATOM 2316 C C . LYS A 1 331 ? -24.426 -1.477 -34.796 1.00 65.62 331 LYS A C 1
ATOM 2318 O O . LYS A 1 331 ? -25.204 -2.406 -34.606 1.00 65.62 331 LYS A O 1
ATOM 2323 N N . TYR A 1 332 ? -23.644 -0.972 -33.842 1.00 50.56 332 TYR A N 1
ATOM 2324 C CA . TYR A 1 332 ? -23.741 -1.320 -32.426 1.00 50.56 332 TYR A CA 1
ATOM 2325 C C . TYR A 1 332 ? -24.653 -0.321 -31.704 1.00 50.56 332 TYR A C 1
ATOM 2327 O O . TYR A 1 332 ? -24.232 0.802 -31.417 1.00 50.56 332 TYR A O 1
ATOM 2335 N N . GLU A 1 333 ? -25.876 -0.723 -31.354 1.00 44.12 333 GLU A N 1
ATOM 2336 C CA . GLU A 1 333 ? -26.720 0.070 -30.452 1.00 44.12 333 GLU A CA 1
ATOM 2337 C C . GLU A 1 333 ? -26.260 -0.070 -28.992 1.00 44.12 333 GLU A C 1
ATOM 2339 O O . GLU A 1 333 ? -26.813 -0.831 -28.196 1.00 44.12 333 GLU A O 1
ATOM 2344 N N . ARG A 1 334 ? -25.247 0.716 -28.601 1.00 37.69 334 ARG A N 1
ATOM 2345 C CA . ARG A 1 334 ? -24.983 0.960 -27.177 1.00 37.69 334 ARG A CA 1
ATOM 2346 C C . ARG A 1 334 ? -26.151 1.753 -26.588 1.00 37.69 334 ARG A C 1
ATOM 2348 O O . ARG A 1 334 ? -26.247 2.958 -26.810 1.00 37.69 334 ARG A O 1
ATOM 2355 N N . LYS A 1 335 ? -26.996 1.107 -25.781 1.00 32.81 335 LYS A N 1
ATOM 2356 C CA . LYS A 1 335 ? -27.956 1.809 -24.914 1.00 32.81 335 LYS A CA 1
ATOM 2357 C C . LYS A 1 335 ? -27.203 2.528 -23.794 1.00 32.81 335 LYS A C 1
ATOM 2359 O O . LYS A 1 335 ? -26.953 1.960 -22.735 1.00 32.81 335 LYS A O 1
ATOM 2364 N N . THR A 1 336 ? -26.833 3.781 -24.042 1.00 26.44 336 THR A N 1
ATOM 2365 C CA . THR A 1 336 ? -26.276 4.694 -23.041 1.00 26.44 336 THR A CA 1
ATOM 2366 C C . THR A 1 336 ? -27.333 5.032 -21.991 1.00 26.44 336 THR A C 1
ATOM 2368 O O . THR A 1 336 ? -28.145 5.940 -22.162 1.00 26.44 336 THR A O 1
ATOM 2371 N N . TYR A 1 337 ? -27.312 4.309 -20.872 1.00 28.45 337 TYR A N 1
ATOM 2372 C CA . TYR A 1 337 ? -28.052 4.702 -19.677 1.00 28.45 337 TYR A CA 1
ATOM 2373 C C . TYR A 1 337 ? -27.424 5.969 -19.091 1.00 28.45 337 TYR A C 1
ATOM 2375 O O . TYR A 1 337 ? -26.360 5.929 -18.478 1.00 28.45 337 TYR A O 1
ATOM 2383 N N . SER A 1 338 ? -28.077 7.109 -19.314 1.00 27.94 338 SER A N 1
ATOM 2384 C CA . SER A 1 338 ? -27.694 8.375 -18.689 1.00 27.94 338 SER A CA 1
ATOM 2385 C C . SER A 1 338 ? -27.921 8.305 -17.173 1.00 27.94 338 SER A C 1
ATOM 2387 O O . SER A 1 338 ? -28.932 7.760 -16.723 1.00 27.94 338 SER A O 1
ATOM 2389 N N . HIS A 1 339 ? -26.993 8.853 -16.384 1.00 28.67 339 HIS A N 1
ATOM 2390 C CA . HIS A 1 339 ? -27.107 8.898 -14.924 1.00 28.67 339 HIS A CA 1
ATOM 2391 C C . HIS A 1 339 ? -28.345 9.699 -14.501 1.00 28.67 339 HIS A C 1
ATOM 2393 O O . HIS A 1 339 ? -28.371 10.925 -14.608 1.00 28.67 339 HIS A O 1
ATOM 2399 N N . MET A 1 340 ? -29.354 9.014 -13.960 1.00 25.52 340 MET A N 1
ATOM 2400 C CA . MET A 1 340 ? -30.544 9.654 -13.404 1.00 25.52 340 MET A CA 1
ATOM 2401 C C . MET A 1 340 ? -30.504 9.598 -11.874 1.00 25.52 340 MET A C 1
ATOM 2403 O O . MET A 1 340 ? -30.646 8.534 -11.274 1.00 25.52 340 MET A O 1
ATOM 2407 N N . TYR A 1 341 ? -30.305 10.758 -11.240 1.00 24.91 341 TYR A N 1
ATOM 2408 C CA . TYR A 1 341 ? -30.316 10.911 -9.782 1.00 24.91 341 TYR A CA 1
ATOM 2409 C C . TYR A 1 341 ? -31.677 10.503 -9.193 1.00 24.91 341 TYR A C 1
ATOM 2411 O O . TYR A 1 341 ? -32.643 11.268 -9.238 1.00 24.91 341 TYR A O 1
ATOM 2419 N N . LEU A 1 342 ? -31.746 9.326 -8.570 1.00 26.67 342 LEU A N 1
ATOM 2420 C CA . LEU A 1 342 ? -32.911 8.903 -7.795 1.00 26.67 342 LEU A CA 1
ATOM 2421 C C . LEU A 1 342 ? -32.882 9.525 -6.391 1.00 26.67 342 LEU A C 1
ATOM 2423 O O . LEU A 1 342 ? -32.520 8.882 -5.408 1.00 26.67 342 LEU A O 1
ATOM 2427 N N . ARG A 1 343 ? -33.323 10.787 -6.283 1.00 25.81 343 ARG A N 1
ATOM 2428 C CA . ARG A 1 343 ? -33.809 11.315 -4.996 1.00 25.81 343 ARG A CA 1
ATOM 2429 C C . ARG A 1 343 ? -35.043 10.510 -4.585 1.00 25.81 343 ARG A C 1
ATOM 2431 O O . ARG A 1 343 ? -36.056 10.533 -5.280 1.00 25.81 343 ARG A O 1
ATOM 2438 N N . GLY A 1 344 ? -34.950 9.799 -3.465 1.00 27.39 344 GLY A N 1
ATOM 2439 C CA . GLY A 1 344 ? -36.022 8.928 -2.994 1.00 27.39 344 GLY A CA 1
ATOM 2440 C C . GLY A 1 344 ? -37.277 9.680 -2.540 1.00 27.39 344 GLY A C 1
ATOM 2441 O O . GLY A 1 344 ? -37.206 10.779 -1.988 1.00 27.39 344 GLY A O 1
ATOM 2442 N N . ARG A 1 345 ? -38.432 9.030 -2.706 1.00 25.12 345 ARG A N 1
ATOM 2443 C CA . ARG A 1 345 ? -39.635 9.238 -1.890 1.00 25.12 345 ARG A CA 1
ATOM 2444 C C . ARG A 1 345 ? -40.372 7.910 -1.723 1.00 25.12 345 ARG A C 1
ATOM 2446 O O . ARG A 1 345 ? -40.197 6.994 -2.521 1.00 25.12 345 ARG A O 1
ATOM 2453 N N . THR A 1 346 ? -41.114 7.800 -0.631 1.00 27.84 346 THR A N 1
ATOM 2454 C CA . THR A 1 346 ? -41.618 6.541 -0.074 1.00 27.84 346 THR A CA 1
ATOM 2455 C C . THR A 1 346 ? -43.069 6.229 -0.455 1.00 27.84 346 THR A C 1
ATOM 2457 O O . THR A 1 346 ? -43.806 7.090 -0.932 1.00 27.84 346 THR A O 1
ATOM 2460 N N . SER A 1 347 ? -43.463 4.996 -0.118 1.00 25.27 347 SER A N 1
ATOM 2461 C CA . SER A 1 347 ? -44.838 4.486 0.028 1.00 25.27 347 SER A CA 1
ATOM 2462 C C . SER A 1 347 ? -45.543 3.938 -1.232 1.00 25.27 347 SER A C 1
ATOM 2464 O O . SER A 1 347 ? -45.266 4.373 -2.349 1.00 25.27 347 SER A O 1
ATOM 2466 N N . PRO A 1 348 ? -46.417 2.915 -1.072 1.00 34.78 348 PRO A N 1
ATOM 2467 C CA . PRO A 1 348 ? -46.882 2.071 -2.175 1.00 34.78 348 PRO A CA 1
ATOM 2468 C C . PRO A 1 348 ? -48.240 2.501 -2.750 1.00 34.78 348 PRO A C 1
ATOM 2470 O O . PRO A 1 348 ? -49.065 3.092 -2.057 1.00 34.78 348 PRO A O 1
ATOM 2473 N N . ILE A 1 349 ? -48.518 2.102 -3.996 1.00 26.09 349 ILE A N 1
ATOM 2474 C CA . ILE A 1 349 ? -49.836 2.260 -4.630 1.00 26.09 349 ILE A CA 1
ATOM 2475 C C . ILE A 1 349 ? -50.466 0.884 -4.885 1.00 26.09 349 ILE A C 1
ATOM 2477 O O . ILE A 1 349 ? -49.873 0.001 -5.504 1.00 26.09 349 ILE A O 1
ATOM 2481 N N . VAL A 1 350 ? -51.686 0.717 -4.375 1.00 26.25 350 VAL A N 1
ATOM 2482 C CA . VAL A 1 350 ? -52.520 -0.487 -4.503 1.00 26.25 350 VAL A CA 1
ATOM 2483 C C . VAL A 1 350 ? -53.197 -0.529 -5.879 1.00 26.25 350 VAL A C 1
ATOM 2485 O O . VAL A 1 350 ? -53.494 0.507 -6.468 1.00 26.25 350 VAL A O 1
ATOM 2488 N N . LYS A 1 351 ? -53.482 -1.736 -6.385 1.00 35.06 351 LYS A N 1
ATOM 2489 C CA . LYS A 1 351 ? -54.256 -1.945 -7.619 1.00 35.06 351 LYS A CA 1
ATOM 2490 C C . LYS A 1 351 ? -55.642 -1.284 -7.553 1.00 35.06 351 LYS A C 1
ATOM 2492 O O . LYS A 1 351 ? -56.493 -1.728 -6.787 1.00 35.06 351 LYS A O 1
ATOM 2497 N N . THR A 1 352 ? -55.923 -0.393 -8.494 1.00 26.06 352 THR A N 1
ATOM 2498 C CA . THR A 1 352 ? -57.255 -0.229 -9.096 1.00 26.06 352 THR A CA 1
ATOM 2499 C C . THR A 1 352 ? -57.096 -0.198 -10.614 1.00 26.06 352 THR A C 1
ATOM 2501 O O . THR A 1 352 ? -56.052 0.201 -11.127 1.00 26.06 352 THR A O 1
ATOM 2504 N N . GLY A 1 353 ? -58.089 -0.710 -11.343 1.00 32.59 353 GLY A N 1
ATOM 2505 C CA . GLY A 1 353 ? -58.043 -0.811 -12.801 1.00 32.59 353 GLY A CA 1
ATOM 2506 C C . GLY A 1 353 ? -59.119 0.042 -13.457 1.00 32.59 353 GLY A C 1
ATOM 2507 O O . GLY A 1 353 ? -60.274 0.006 -13.038 1.00 32.59 353 GLY A O 1
ATOM 2508 N N . THR A 1 354 ? -58.752 0.746 -14.523 1.00 25.89 354 THR A N 1
ATOM 2509 C CA . THR A 1 354 ? -59.680 1.427 -15.433 1.00 25.89 354 THR A CA 1
ATOM 2510 C C . THR A 1 354 ? -59.194 1.252 -16.865 1.00 25.89 354 THR A C 1
ATOM 2512 O O . THR A 1 354 ? -58.110 1.692 -17.239 1.00 25.89 354 THR A O 1
ATOM 2515 N N . THR A 1 355 ? -60.003 0.584 -17.682 1.00 32.25 355 THR A N 1
ATOM 2516 C CA . THR A 1 355 ? -59.760 0.421 -19.117 1.00 32.25 355 THR A CA 1
ATOM 2517 C C . THR A 1 355 ? -60.114 1.696 -19.872 1.00 32.25 355 THR A C 1
ATOM 2519 O O . THR A 1 355 ? -61.244 2.169 -19.761 1.00 32.25 355 THR A O 1
ATOM 2522 N N . PHE A 1 356 ? -59.215 2.169 -20.732 1.00 26.58 356 PHE A N 1
ATOM 2523 C CA . PHE A 1 356 ? -59.574 3.012 -21.871 1.00 26.58 356 PHE A CA 1
ATOM 2524 C C . PHE A 1 356 ? -59.029 2.378 -23.147 1.00 26.58 356 PHE A C 1
ATOM 2526 O O . PHE A 1 356 ? -57.828 2.158 -23.278 1.00 26.58 356 PHE A O 1
ATOM 2533 N N . ALA A 1 357 ? -59.931 2.060 -24.072 1.00 28.70 357 ALA A N 1
ATOM 2534 C CA . ALA A 1 357 ? -59.597 1.531 -25.386 1.00 28.70 357 ALA A CA 1
ATOM 2535 C C . ALA A 1 357 ? -59.742 2.630 -26.444 1.00 28.70 357 ALA A C 1
ATOM 2537 O O . ALA A 1 357 ? -60.630 3.479 -26.362 1.00 28.70 357 ALA A O 1
ATOM 2538 N N . SER A 1 358 ? -58.905 2.585 -27.476 1.00 25.17 358 SER A N 1
ATOM 2539 C CA . SER A 1 358 ? -59.168 3.235 -28.762 1.00 25.17 358 SER A CA 1
ATOM 2540 C C . SER A 1 358 ? -58.508 2.428 -29.888 1.00 25.17 358 SER A C 1
ATOM 2542 O O . SER A 1 358 ? -57.544 1.707 -29.623 1.00 25.17 358 SER A O 1
ATOM 2544 N N . PRO A 1 359 ? -59.082 2.426 -31.105 1.00 31.38 359 PRO A N 1
ATOM 2545 C CA . PRO A 1 359 ? -58.978 1.268 -31.989 1.00 31.38 359 PRO A CA 1
ATOM 2546 C C . PRO A 1 359 ? -57.867 1.392 -33.038 1.00 31.38 359 PRO A C 1
ATOM 2548 O O . PRO A 1 359 ? -57.679 2.446 -33.641 1.00 31.38 359 PRO A O 1
ATOM 2551 N N . GLY A 1 360 ? -57.181 0.279 -33.310 1.00 29.80 360 GLY A N 1
ATOM 2552 C CA . GLY A 1 360 ? -56.133 0.219 -34.338 1.00 29.80 360 GLY A CA 1
ATOM 2553 C C . GLY A 1 360 ? -55.521 -1.164 -34.580 1.00 29.80 360 GLY A C 1
ATOM 2554 O O . GLY A 1 360 ? -54.441 -1.248 -35.153 1.00 29.80 360 GLY A O 1
ATOM 2555 N N . ALA A 1 361 ? -56.170 -2.246 -34.136 1.00 24.66 361 ALA A N 1
ATOM 2556 C CA . ALA A 1 361 ? -55.667 -3.608 -34.303 1.00 24.66 361 ALA A CA 1
ATOM 2557 C C . ALA A 1 361 ? -56.398 -4.324 -35.449 1.00 24.66 361 ALA A C 1
ATOM 2559 O O . ALA A 1 361 ? -57.580 -4.641 -35.328 1.00 24.66 361 ALA A O 1
ATOM 2560 N N . GLN A 1 362 ? -55.687 -4.612 -36.542 1.00 28.64 362 GLN A N 1
ATOM 2561 C CA . GLN A 1 362 ? -56.061 -5.722 -37.418 1.00 28.64 362 GLN A CA 1
ATOM 2562 C C . GLN A 1 362 ? -55.548 -7.018 -36.787 1.00 28.64 362 GLN A C 1
ATOM 2564 O O . GLN A 1 362 ? -54.383 -7.107 -36.401 1.00 28.64 362 GLN A O 1
ATOM 2569 N N . SER A 1 363 ? -56.422 -8.013 -36.660 1.00 30.78 363 SER A N 1
ATOM 2570 C CA . SER A 1 363 ? -56.081 -9.327 -36.120 1.00 30.78 363 SER A CA 1
ATOM 2571 C C . SER A 1 363 ? -55.189 -10.098 -37.092 1.00 30.78 363 SER A C 1
ATOM 2573 O O . SER A 1 363 ? -55.625 -10.454 -38.188 1.00 30.78 363 SER A O 1
ATOM 2575 N N . ILE A 1 364 ? -53.970 -10.420 -36.663 1.00 30.39 364 ILE A N 1
ATOM 2576 C CA . ILE A 1 364 ? -53.245 -11.579 -37.184 1.00 30.39 364 ILE A CA 1
ATOM 2577 C C . ILE A 1 364 ? -53.352 -12.660 -36.114 1.00 30.39 364 ILE A C 1
ATOM 2579 O O . ILE A 1 364 ? -52.556 -12.690 -35.176 1.00 30.39 364 ILE A O 1
ATOM 2583 N N . ASP A 1 365 ? -54.342 -13.538 -36.262 1.00 34.38 365 ASP A N 1
ATOM 2584 C CA . ASP A 1 365 ? -54.398 -14.771 -35.484 1.00 34.38 365 ASP A CA 1
ATOM 2585 C C . ASP A 1 365 ? -53.174 -15.620 -35.831 1.00 34.38 365 ASP A C 1
ATOM 2587 O O . ASP A 1 365 ? -53.008 -16.104 -36.952 1.00 34.38 365 ASP A O 1
ATOM 2591 N N . ASN A 1 366 ? -52.289 -15.787 -34.856 1.00 32.41 366 ASN A N 1
ATOM 2592 C CA . ASN A 1 366 ? -51.238 -16.791 -34.878 1.00 32.41 366 ASN A CA 1
ATOM 2593 C C . ASN A 1 366 ? -51.062 -17.327 -33.456 1.00 32.41 366 ASN A C 1
ATOM 2595 O O . ASN A 1 366 ? -50.039 -17.101 -32.811 1.00 32.41 366 ASN A O 1
ATOM 2599 N N . ASP A 1 367 ? -52.056 -18.101 -33.007 1.00 32.84 367 ASP A N 1
ATOM 2600 C CA . ASP A 1 367 ? -51.944 -19.043 -31.884 1.00 32.84 367 ASP A CA 1
ATOM 2601 C C . ASP A 1 367 ? -50.978 -20.192 -32.239 1.00 32.84 367 ASP A C 1
ATOM 2603 O O . ASP A 1 367 ? -51.299 -21.382 -32.251 1.00 32.84 367 ASP A O 1
ATOM 2607 N N . LYS A 1 368 ? -49.731 -19.826 -32.536 1.00 34.94 368 LYS A N 1
ATOM 2608 C CA . LYS A 1 368 ? -48.587 -20.709 -32.388 1.00 34.94 368 LYS A CA 1
ATOM 2609 C C . LYS A 1 368 ? -48.048 -20.469 -30.997 1.00 34.94 368 LYS A C 1
ATOM 2611 O O . LYS A 1 368 ? -47.295 -19.524 -30.767 1.00 34.94 368 LYS A O 1
ATOM 2616 N N . ALA A 1 369 ? -48.422 -21.359 -30.084 1.00 34.59 369 ALA A N 1
ATOM 2617 C CA . ALA A 1 369 ? -47.738 -21.508 -28.815 1.00 34.59 369 ALA A CA 1
ATOM 2618 C C . ALA A 1 369 ? -46.266 -21.851 -29.094 1.00 34.59 369 ALA A C 1
ATOM 2620 O O . ALA A 1 369 ? -45.897 -23.018 -29.238 1.00 34.59 369 ALA A O 1
ATOM 2621 N N . TYR A 1 370 ? -45.427 -20.817 -29.186 1.00 32.44 370 TYR A N 1
ATOM 2622 C CA . TYR A 1 370 ? -43.985 -20.945 -29.070 1.00 32.44 370 TYR A CA 1
ATOM 2623 C C . TYR A 1 370 ? -43.696 -21.415 -27.645 1.00 32.44 370 TYR A C 1
ATOM 2625 O O . TYR A 1 370 ? -43.415 -20.620 -26.750 1.00 32.44 370 TYR A O 1
ATOM 2633 N N . PHE A 1 371 ? -43.761 -22.732 -27.444 1.00 35.84 371 PHE A N 1
ATOM 2634 C CA . PHE A 1 371 ? -42.958 -23.382 -26.425 1.00 35.84 371 PHE A CA 1
ATOM 2635 C C . PHE A 1 371 ? -41.522 -22.951 -26.692 1.00 35.84 371 PHE A C 1
ATOM 2637 O O . PHE A 1 371 ? -40.895 -23.408 -27.649 1.00 35.84 371 PHE A O 1
ATOM 2644 N N . SER A 1 372 ? -41.032 -22.018 -25.880 1.00 46.19 372 SER A N 1
ATOM 2645 C CA . SER A 1 372 ? -39.631 -21.641 -25.869 1.00 46.19 372 SER A CA 1
ATOM 2646 C C . SER A 1 372 ? -38.844 -22.902 -25.542 1.00 46.19 372 SER A C 1
ATOM 2648 O O . SER A 1 372 ? -38.831 -23.336 -24.386 1.00 46.19 372 SER A O 1
ATOM 2650 N N . GLN A 1 373 ? -38.230 -23.512 -26.558 1.00 49.38 373 GLN A N 1
ATOM 2651 C CA . GLN A 1 373 ? -37.207 -24.517 -26.314 1.00 49.38 373 GLN A CA 1
ATOM 2652 C C . GLN A 1 373 ? -36.185 -23.879 -25.362 1.00 49.38 373 GLN A C 1
ATOM 2654 O O . GLN A 1 373 ? -35.825 -22.714 -25.582 1.00 49.38 373 GLN A O 1
ATOM 2659 N N . PRO A 1 374 ? -35.756 -24.575 -24.292 1.00 53.84 374 PRO A N 1
ATOM 2660 C CA . PRO A 1 374 ? -34.643 -24.084 -23.496 1.00 53.84 374 PRO A CA 1
ATOM 2661 C C . PRO A 1 374 ? -33.476 -23.833 -24.451 1.00 53.84 374 PRO A C 1
ATOM 2663 O O . PRO A 1 374 ? -33.245 -24.609 -25.383 1.00 53.84 374 PRO A O 1
ATOM 2666 N N . SER A 1 375 ? -32.791 -22.704 -24.290 1.00 58.78 375 SER A N 1
ATOM 2667 C CA . SER A 1 375 ? -31.631 -22.424 -25.126 1.00 58.78 375 SER A CA 1
ATOM 2668 C C . SER A 1 375 ? -30.575 -23.493 -24.853 1.00 58.78 375 SER A C 1
ATOM 2670 O O . SER A 1 375 ? -30.357 -23.859 -23.704 1.00 58.78 375 SER A O 1
ATOM 2672 N N . GLN A 1 376 ? -29.871 -23.955 -25.889 1.00 67.56 376 GLN A N 1
ATOM 2673 C CA . GLN A 1 376 ? -28.829 -24.995 -25.769 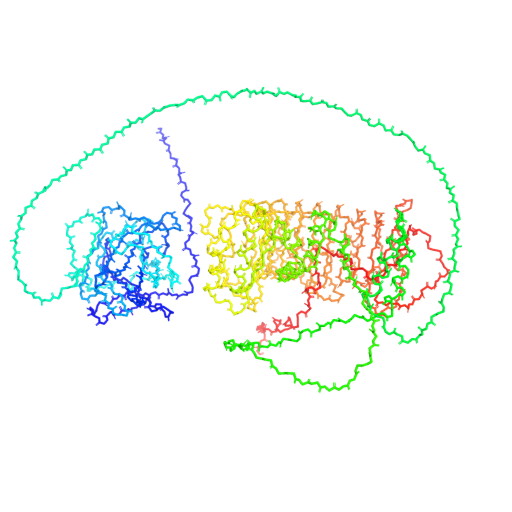1.00 67.56 376 GLN A CA 1
ATOM 2674 C C . GLN A 1 376 ? -27.695 -24.616 -24.790 1.00 67.56 376 GLN A C 1
ATOM 2676 O O . GLN A 1 376 ? -26.908 -25.453 -24.363 1.00 67.56 376 GLN A O 1
ATOM 2681 N N . ILE A 1 377 ? -27.632 -23.341 -24.397 1.00 71.62 377 ILE A N 1
ATOM 2682 C CA . ILE A 1 377 ? -26.768 -22.807 -23.343 1.00 71.62 377 ILE A CA 1
ATOM 2683 C C . ILE A 1 377 ? -27.130 -23.342 -21.939 1.00 71.62 377 ILE A C 1
ATOM 2685 O O . ILE A 1 377 ? -26.279 -23.345 -21.055 1.00 71.62 377 ILE A O 1
ATOM 2689 N N . SER A 1 378 ? -28.372 -23.789 -21.727 1.00 67.56 378 SER A N 1
ATOM 2690 C CA . SER A 1 378 ? -28.843 -24.452 -20.503 1.00 67.56 378 SER A CA 1
ATOM 2691 C C . SER A 1 378 ? -28.411 -25.917 -20.408 1.00 67.56 378 SER A C 1
ATOM 2693 O O . SER A 1 378 ? -28.401 -26.457 -19.306 1.00 67.56 378 SER A O 1
ATOM 2695 N N . ASP A 1 379 ? -28.030 -26.538 -21.528 1.00 77.00 379 ASP A N 1
ATOM 2696 C CA . ASP A 1 379 ? -27.557 -27.928 -21.588 1.00 77.00 379 ASP A CA 1
ATOM 2697 C C . ASP A 1 379 ? -26.027 -28.040 -21.390 1.00 77.00 379 ASP A C 1
ATOM 2699 O O . ASP A 1 379 ? -25.464 -29.137 -21.413 1.00 77.00 379 ASP A O 1
ATOM 2703 N N . LEU A 1 380 ? -25.331 -26.908 -21.213 1.00 85.69 380 LEU A N 1
ATOM 2704 C CA . LEU A 1 380 ? -23.884 -26.866 -20.992 1.00 85.69 380 LEU A CA 1
ATOM 2705 C C . LEU A 1 380 ? -23.513 -27.331 -19.570 1.00 85.69 380 LEU A C 1
ATOM 2707 O O . LEU A 1 380 ? -24.165 -26.918 -18.609 1.00 85.69 380 LEU A O 1
ATOM 2711 N N . PRO A 1 381 ? -22.421 -28.106 -19.397 1.00 91.12 381 PRO A N 1
ATOM 2712 C CA . PRO A 1 381 ? -21.897 -28.436 -18.075 1.00 91.12 381 PRO A CA 1
ATOM 2713 C C . PRO A 1 381 ? -21.547 -27.184 -17.264 1.00 91.12 381 PRO A C 1
ATOM 2715 O O . PRO A 1 381 ? -21.069 -26.183 -17.813 1.00 91.12 381 PRO A O 1
ATOM 2718 N N . ASN A 1 382 ? -21.733 -27.256 -15.945 1.00 90.81 382 ASN A N 1
ATOM 2719 C CA . ASN A 1 382 ? -21.496 -26.134 -15.034 1.00 90.81 382 ASN A CA 1
ATOM 2720 C C . ASN A 1 382 ? -20.057 -25.610 -15.127 1.00 90.81 382 ASN A C 1
ATOM 2722 O O . ASN A 1 382 ? -19.842 -24.410 -15.045 1.00 90.81 382 ASN A O 1
ATOM 2726 N N . GLU A 1 383 ? -19.084 -26.487 -15.365 1.00 90.25 383 GLU A N 1
ATOM 2727 C CA . GLU A 1 383 ? -17.668 -26.160 -15.538 1.00 90.25 383 GLU A CA 1
ATOM 2728 C C . GLU A 1 383 ? -17.438 -25.255 -16.760 1.00 90.25 383 GLU A C 1
ATOM 2730 O O . GLU A 1 383 ? -16.627 -24.331 -16.713 1.00 90.25 383 GLU A O 1
ATOM 2735 N N . ILE A 1 384 ? -18.185 -25.488 -17.845 1.00 92.69 384 ILE A N 1
ATOM 2736 C CA . ILE A 1 384 ? -18.126 -24.684 -19.072 1.00 92.69 384 ILE A CA 1
ATOM 2737 C C . ILE A 1 384 ? -18.834 -23.342 -18.861 1.00 92.69 384 ILE A C 1
ATOM 2739 O O . ILE A 1 384 ? -18.313 -22.307 -19.274 1.00 92.69 384 ILE A O 1
ATOM 2743 N N . LEU A 1 385 ? -19.979 -23.334 -18.170 1.00 91.38 385 LEU A N 1
ATOM 2744 C CA . LEU A 1 385 ? -20.668 -22.098 -17.789 1.00 91.38 385 LEU A CA 1
ATOM 2745 C C . LEU A 1 385 ? -19.793 -21.226 -16.878 1.00 91.38 385 LEU A C 1
ATOM 2747 O O . LEU A 1 385 ? -19.618 -20.043 -17.161 1.00 91.38 385 LEU A O 1
ATOM 2751 N N . THR A 1 386 ? -19.164 -21.803 -15.853 1.00 93.75 386 THR A N 1
ATOM 2752 C CA . THR A 1 386 ? -18.212 -21.096 -14.989 1.00 93.75 386 THR A CA 1
ATOM 2753 C C . THR A 1 386 ? -17.012 -20.587 -15.779 1.00 93.75 386 THR A C 1
ATOM 2755 O O . THR A 1 386 ? -16.662 -19.427 -15.612 1.00 93.75 386 THR A O 1
ATOM 2758 N N . ALA A 1 387 ? -16.430 -21.367 -16.697 1.00 92.06 387 ALA A N 1
ATOM 2759 C CA . ALA A 1 387 ? -15.338 -20.886 -17.548 1.00 92.06 387 ALA A CA 1
ATOM 2760 C C . ALA A 1 387 ? -15.751 -19.682 -18.423 1.00 92.06 387 ALA A C 1
ATOM 2762 O O . ALA A 1 387 ? -14.983 -18.727 -18.554 1.00 92.06 387 ALA A O 1
ATOM 2763 N N . ILE A 1 388 ? -16.974 -19.681 -18.968 1.00 92.44 388 ILE A N 1
ATOM 2764 C CA . ILE A 1 388 ? -17.544 -18.547 -19.716 1.00 92.44 388 ILE A CA 1
ATOM 2765 C C . ILE A 1 388 ? -17.745 -17.329 -18.798 1.00 92.44 388 ILE A C 1
ATOM 2767 O O . ILE A 1 388 ? -17.400 -16.210 -19.178 1.00 92.44 388 ILE A O 1
ATOM 2771 N N . PHE A 1 389 ? -18.261 -17.525 -17.581 1.00 94.69 389 PHE A N 1
ATOM 2772 C CA . PHE A 1 389 ? -18.460 -16.442 -16.612 1.00 94.69 389 PHE A CA 1
ATOM 2773 C C . PHE A 1 389 ? -17.122 -15.864 -16.126 1.00 94.69 389 PHE A C 1
ATOM 2775 O O . PHE A 1 389 ? -16.965 -14.646 -16.104 1.00 94.69 389 PHE A O 1
ATOM 2782 N N . SER A 1 390 ? -16.137 -16.715 -15.830 1.00 93.06 390 SER A N 1
ATOM 2783 C CA . SER A 1 390 ? -14.766 -16.331 -15.479 1.00 93.06 390 SER A CA 1
ATOM 2784 C C . SER A 1 390 ? -14.107 -15.547 -16.618 1.00 93.06 390 SER A C 1
ATOM 2786 O O . SER A 1 390 ? -13.474 -14.527 -16.364 1.00 93.06 390 SER A O 1
ATOM 2788 N N . ALA A 1 391 ? -14.295 -15.949 -17.880 1.00 91.75 391 ALA A N 1
ATOM 2789 C CA . ALA A 1 391 ? -13.798 -15.197 -19.035 1.00 91.75 391 ALA A CA 1
ATOM 2790 C C . ALA A 1 391 ? -14.470 -13.818 -19.183 1.00 91.75 391 ALA A C 1
ATOM 2792 O O . ALA A 1 391 ? -13.785 -12.837 -19.465 1.00 91.75 391 ALA A O 1
ATOM 2793 N N . ALA A 1 392 ? -15.785 -13.721 -18.954 1.00 90.81 392 ALA A N 1
ATOM 2794 C CA . ALA A 1 392 ? -16.506 -12.449 -18.988 1.00 90.81 392 ALA A CA 1
ATOM 2795 C C . ALA A 1 392 ? -16.041 -11.495 -17.872 1.00 90.81 392 ALA A C 1
ATOM 2797 O O . ALA A 1 392 ? -15.750 -10.333 -18.147 1.00 90.81 392 ALA A O 1
ATOM 2798 N N . VAL A 1 393 ? -15.907 -11.993 -16.638 1.00 92.19 393 VAL A N 1
ATOM 2799 C CA . VAL A 1 393 ? -15.396 -11.233 -15.484 1.00 92.19 393 VAL A CA 1
ATOM 2800 C C . VAL A 1 393 ? -13.963 -10.753 -15.740 1.00 92.19 393 VAL A C 1
ATOM 2802 O O . VAL A 1 393 ? -13.716 -9.553 -15.708 1.00 92.19 393 VAL A O 1
ATOM 2805 N N . ASN A 1 394 ? -13.052 -11.655 -16.122 1.00 88.31 394 ASN A N 1
ATOM 2806 C CA . ASN A 1 394 ? -11.642 -11.337 -16.390 1.00 88.31 394 ASN A CA 1
ATOM 2807 C C . ASN A 1 394 ? -11.409 -10.430 -17.619 1.00 88.31 394 ASN A C 1
ATOM 2809 O O . ASN A 1 394 ? -10.276 -10.017 -17.861 1.00 88.31 394 ASN A O 1
ATOM 2813 N N . SER A 1 395 ? -12.445 -10.144 -18.418 1.00 88.31 395 SER A N 1
ATOM 2814 C CA . SER A 1 395 ? -12.377 -9.198 -19.543 1.00 88.31 395 SER A CA 1
ATOM 2815 C C . SER A 1 395 ? -12.689 -7.745 -19.155 1.00 88.31 395 SER A C 1
ATOM 2817 O O . SER A 1 395 ? -12.485 -6.844 -19.969 1.00 88.31 395 SER A O 1
ATOM 2819 N N . ALA A 1 396 ? -13.173 -7.521 -17.931 1.00 89.88 396 ALA A N 1
ATOM 2820 C CA . ALA A 1 396 ? -13.592 -6.226 -17.406 1.00 89.88 396 ALA A CA 1
ATOM 2821 C C . ALA A 1 396 ? -12.647 -5.718 -16.302 1.00 89.88 396 ALA A C 1
ATOM 2823 O O . ALA A 1 396 ? -11.659 -6.365 -15.951 1.00 89.88 396 ALA A O 1
ATOM 2824 N N . SER A 1 397 ? -12.940 -4.541 -15.748 1.00 90.44 397 SER A N 1
ATOM 2825 C CA . SER A 1 397 ? -12.229 -4.022 -14.577 1.00 90.44 397 SER A CA 1
ATOM 2826 C C . SER A 1 397 ? -12.796 -4.582 -13.263 1.00 90.44 397 SER A C 1
ATOM 2828 O O . SER A 1 397 ? -13.973 -4.931 -13.163 1.00 90.44 397 SER A O 1
ATOM 2830 N N . ALA A 1 398 ? -11.963 -4.640 -12.218 1.00 90.00 398 ALA A N 1
ATOM 2831 C CA . ALA A 1 398 ? -12.324 -5.253 -10.934 1.00 90.00 398 ALA A CA 1
ATOM 2832 C C . ALA A 1 398 ? -13.550 -4.614 -10.246 1.00 90.00 398 ALA A C 1
ATOM 2834 O O . ALA A 1 398 ? -14.287 -5.297 -9.536 1.00 90.00 398 ALA A O 1
ATOM 2835 N N . SER A 1 399 ? -13.804 -3.326 -10.488 1.00 89.62 399 SER A N 1
ATOM 2836 C CA . SER A 1 399 ? -14.985 -2.601 -10.000 1.00 89.62 399 SER A CA 1
ATOM 2837 C C . SER A 1 399 ? -16.281 -2.972 -10.740 1.00 89.62 399 SER A C 1
ATOM 2839 O O . SER A 1 399 ? -17.374 -2.801 -10.199 1.00 89.62 399 SER A O 1
ATOM 2841 N N . GLU A 1 400 ? -16.193 -3.531 -11.951 1.00 92.50 400 GLU A N 1
ATOM 2842 C CA . GLU A 1 400 ? -17.343 -3.995 -12.739 1.00 92.50 400 GLU A CA 1
ATOM 2843 C C . GLU A 1 400 ? -17.758 -5.434 -12.391 1.00 92.50 400 GLU A C 1
ATOM 2845 O O . GLU A 1 400 ? -18.914 -5.809 -12.625 1.00 92.50 400 GLU A O 1
ATOM 2850 N N . HIS A 1 401 ? -16.864 -6.229 -11.781 1.00 93.69 401 HIS A N 1
ATOM 2851 C CA . HIS A 1 401 ? -17.112 -7.632 -11.418 1.00 93.69 401 HIS A CA 1
ATOM 2852 C C . HIS A 1 401 ? -18.465 -7.852 -10.701 1.00 93.69 401 HIS A C 1
ATOM 2854 O O . HIS A 1 401 ? -19.215 -8.737 -11.129 1.00 93.69 401 HIS A O 1
ATOM 2860 N N . PRO A 1 402 ? -18.870 -7.055 -9.682 1.00 93.06 402 PRO A N 1
ATOM 2861 C CA . PRO A 1 402 ? -20.147 -7.268 -9.000 1.00 93.06 402 PRO A CA 1
ATOM 2862 C C . PRO A 1 402 ? -21.362 -7.053 -9.908 1.00 93.06 402 PRO A C 1
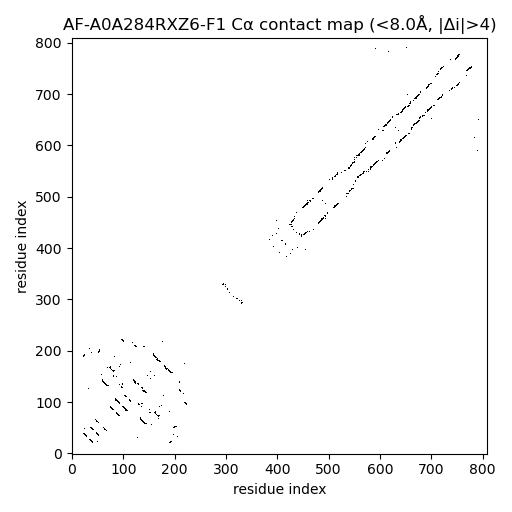ATOM 2864 O O . PRO A 1 402 ? -22.363 -7.758 -9.774 1.00 93.06 402 PRO A O 1
ATOM 2867 N N . GLN A 1 403 ? -21.290 -6.111 -10.857 1.00 92.06 403 GLN A N 1
ATOM 2868 C CA . GLN A 1 403 ? -22.388 -5.854 -11.793 1.00 92.06 403 GLN A CA 1
ATOM 2869 C C . GLN A 1 403 ? -22.475 -6.955 -12.857 1.00 92.06 403 GLN A C 1
ATOM 2871 O O . GLN A 1 403 ? -23.577 -7.386 -13.192 1.00 92.06 403 GLN A O 1
ATOM 2876 N N . ILE A 1 404 ? -21.337 -7.476 -13.327 1.00 93.62 404 ILE A N 1
ATOM 2877 C CA . ILE A 1 404 ? -21.286 -8.608 -14.266 1.00 93.62 404 ILE A CA 1
ATOM 2878 C C . ILE A 1 404 ? -21.886 -9.864 -13.621 1.00 93.62 404 ILE A C 1
ATOM 2880 O O . ILE A 1 404 ? -22.822 -10.449 -14.171 1.00 93.62 404 ILE A O 1
ATOM 2884 N N . LEU A 1 405 ? -21.439 -10.233 -12.416 1.00 94.69 405 LEU A N 1
ATOM 2885 C CA . LEU A 1 405 ? -21.975 -11.389 -11.685 1.00 94.69 405 LEU A CA 1
ATOM 2886 C C . LEU A 1 405 ? -23.460 -11.232 -11.346 1.00 94.69 405 LEU A C 1
ATOM 2888 O O . LEU A 1 405 ? -24.213 -12.208 -11.414 1.00 94.69 405 LEU A O 1
ATOM 2892 N N . ARG A 1 406 ? -23.912 -10.010 -11.037 1.00 92.69 406 ARG A N 1
ATOM 2893 C CA . ARG A 1 406 ? -25.331 -9.683 -10.850 1.00 92.69 406 ARG A CA 1
ATOM 2894 C C . ARG A 1 406 ? -26.133 -9.876 -12.137 1.00 92.69 406 ARG A C 1
ATOM 2896 O O . ARG A 1 406 ? -27.187 -10.502 -12.083 1.00 92.69 406 ARG A O 1
ATOM 2903 N N . CYS A 1 407 ? -25.647 -9.390 -13.279 1.00 94.06 407 CYS A N 1
ATOM 2904 C CA . CYS A 1 407 ? -26.300 -9.567 -14.578 1.00 94.06 407 CYS A CA 1
ATOM 2905 C C . CYS A 1 407 ? -26.412 -11.050 -14.963 1.00 94.06 407 CYS A C 1
ATOM 2907 O O . CYS A 1 407 ? -27.509 -11.506 -15.283 1.00 94.06 407 CYS A O 1
ATOM 2909 N N . ILE A 1 408 ? -25.329 -11.826 -14.836 1.00 93.12 408 ILE A N 1
ATOM 2910 C CA . ILE A 1 408 ? -25.339 -13.283 -15.069 1.00 93.12 408 ILE A CA 1
ATOM 2911 C C . ILE A 1 408 ? -26.345 -13.966 -14.122 1.00 93.12 408 ILE A C 1
ATOM 2913 O O . ILE A 1 408 ? -27.188 -14.753 -14.554 1.00 93.12 408 ILE A O 1
ATOM 2917 N N . SER A 1 409 ? -26.341 -13.585 -12.840 1.00 93.12 409 SER A N 1
ATOM 2918 C CA . SER A 1 409 ? -27.277 -14.085 -11.822 1.00 93.12 409 SER A CA 1
ATOM 2919 C C . SER A 1 409 ? -28.742 -13.692 -12.051 1.00 93.12 409 SER A C 1
ATOM 2921 O O . SER A 1 409 ? -29.617 -14.221 -11.362 1.00 93.12 409 SER A O 1
ATOM 2923 N N . LEU A 1 410 ? -29.060 -12.772 -12.964 1.00 93.56 410 LEU A N 1
ATOM 2924 C CA . LEU A 1 410 ? -30.438 -12.370 -13.267 1.00 93.56 410 LEU A CA 1
ATOM 2925 C C . LEU A 1 410 ? -31.052 -13.141 -14.447 1.00 93.56 410 LEU A C 1
ATOM 2927 O O . LEU A 1 410 ? -32.275 -13.155 -14.555 1.00 93.56 410 LEU A O 1
ATOM 2931 N N . ILE A 1 411 ? -30.246 -13.825 -15.268 1.00 91.31 411 ILE A N 1
ATOM 2932 C CA . ILE A 1 411 ? -30.696 -14.491 -16.504 1.00 91.31 411 ILE A CA 1
ATOM 2933 C C . ILE A 1 411 ? -31.614 -15.693 -16.226 1.00 91.31 411 ILE A C 1
ATOM 2935 O O . ILE A 1 411 ? -32.728 -15.745 -16.743 1.00 91.31 411 ILE A O 1
ATOM 2939 N N . CYS A 1 412 ? -31.200 -16.641 -15.379 1.00 88.50 412 CYS A N 1
ATOM 2940 C CA . CYS A 1 412 ? -32.058 -17.751 -14.944 1.00 88.50 412 CYS A CA 1
ATOM 2941 C C . CYS A 1 412 ? -31.721 -18.218 -13.514 1.00 88.50 412 CYS A C 1
ATOM 2943 O O . CYS A 1 412 ? -30.882 -17.628 -12.828 1.00 88.50 412 CYS A O 1
ATOM 2945 N N . ARG A 1 413 ? -32.416 -19.255 -13.023 1.00 89.75 413 ARG A N 1
ATOM 2946 C CA . ARG A 1 413 ? -32.153 -19.838 -11.693 1.00 89.75 413 ARG A CA 1
ATOM 2947 C C . ARG A 1 413 ? -30.851 -20.638 -11.669 1.00 89.75 413 ARG A C 1
ATOM 2949 O O . ARG A 1 413 ? -30.121 -20.566 -10.687 1.00 89.75 413 ARG A O 1
ATOM 2956 N N . ASP A 1 414 ? -30.555 -21.339 -12.751 1.00 89.50 414 ASP A N 1
ATOM 2957 C CA . ASP A 1 414 ? -29.449 -22.292 -12.842 1.00 89.50 414 ASP A CA 1
ATOM 2958 C C . ASP A 1 414 ? -28.116 -21.548 -12.963 1.00 89.50 414 ASP A C 1
ATOM 2960 O O . ASP A 1 414 ? -27.201 -21.786 -12.183 1.00 89.50 414 ASP A O 1
ATOM 2964 N N . TRP A 1 415 ? -28.054 -20.516 -13.812 1.00 92.81 415 TRP A N 1
ATOM 2965 C CA . TRP A 1 415 ? -26.914 -19.594 -13.898 1.00 92.81 415 TRP A CA 1
ATOM 2966 C C . TRP A 1 415 ? -26.629 -18.900 -12.559 1.00 92.81 415 TRP A C 1
ATOM 2968 O O . TRP A 1 415 ? -25.473 -18.768 -12.167 1.00 92.81 415 TRP A O 1
ATOM 2978 N N . ARG A 1 416 ? -27.669 -18.525 -11.799 1.00 94.38 416 ARG A N 1
ATOM 2979 C CA . ARG A 1 416 ? -27.516 -17.990 -10.434 1.00 94.38 416 ARG A CA 1
ATOM 2980 C C . ARG A 1 416 ? -26.943 -19.021 -9.460 1.00 94.38 416 ARG A C 1
ATOM 2982 O O . ARG A 1 416 ? -26.155 -18.643 -8.598 1.00 94.38 416 ARG A O 1
ATOM 2989 N N . ALA A 1 417 ? -27.319 -20.294 -9.582 1.00 92.81 417 ALA A N 1
ATOM 2990 C CA . ALA A 1 417 ? -26.768 -21.374 -8.765 1.00 92.81 417 ALA A CA 1
ATOM 2991 C C . ALA A 1 417 ? -25.297 -21.659 -9.121 1.00 92.81 417 ALA A C 1
ATOM 2993 O O . ALA A 1 417 ? -24.466 -21.752 -8.221 1.00 92.81 417 ALA A O 1
ATOM 2994 N N . VAL A 1 418 ? -24.953 -21.700 -10.414 1.00 93.75 418 VAL A N 1
ATOM 2995 C CA . VAL A 1 418 ? -23.563 -21.815 -10.891 1.00 93.75 418 VAL A CA 1
ATOM 2996 C C . VAL A 1 418 ? -22.717 -20.656 -10.363 1.00 93.75 418 VAL A C 1
ATOM 2998 O O . VAL A 1 418 ? -21.682 -20.895 -9.744 1.00 93.75 418 VAL A O 1
ATOM 3001 N N . VAL A 1 419 ? -23.180 -19.409 -10.513 1.00 94.88 419 VAL A N 1
ATOM 3002 C CA . VAL A 1 419 ? -22.475 -18.219 -10.007 1.00 94.88 419 VAL A CA 1
ATOM 3003 C C . VAL A 1 419 ? -22.328 -18.237 -8.482 1.00 94.88 419 VAL A C 1
ATOM 3005 O O . VAL A 1 419 ? -21.265 -17.892 -7.972 1.00 94.88 419 VAL A O 1
ATOM 3008 N N . ALA A 1 420 ? -23.348 -18.672 -7.736 1.00 91.56 420 ALA A N 1
ATOM 3009 C CA . ALA A 1 420 ? -23.280 -18.757 -6.276 1.00 91.56 420 ALA A CA 1
ATOM 3010 C C . ALA A 1 420 ? -22.315 -19.840 -5.762 1.00 91.56 420 ALA A C 1
ATOM 3012 O O . ALA A 1 420 ? -21.681 -19.626 -4.733 1.00 91.56 420 ALA A O 1
ATOM 3013 N N . ASN A 1 421 ? -22.188 -20.964 -6.474 1.00 90.69 421 ASN A N 1
ATOM 3014 C CA . ASN A 1 421 ? -21.365 -22.105 -6.059 1.00 90.69 421 ASN A CA 1
ATOM 3015 C C . ASN A 1 421 ? -19.923 -22.062 -6.613 1.00 90.69 421 ASN A C 1
ATOM 3017 O O . ASN A 1 421 ? -19.054 -22.790 -6.134 1.00 90.69 421 ASN A O 1
ATOM 3021 N N . SER A 1 422 ? -19.645 -21.221 -7.614 1.00 93.94 422 SER A N 1
ATOM 3022 C CA . SER A 1 422 ? -18.327 -21.117 -8.258 1.00 93.94 422 SER A CA 1
ATOM 3023 C C . SER A 1 422 ? -17.406 -20.138 -7.530 1.00 93.94 422 SER A C 1
ATOM 3025 O O . SER A 1 422 ? -17.300 -18.975 -7.913 1.00 93.94 422 SER A O 1
ATOM 3027 N N . SER A 1 423 ? -16.697 -20.610 -6.501 1.00 93.69 423 SER A N 1
ATOM 3028 C CA . SER A 1 423 ? -15.841 -19.773 -5.638 1.00 93.69 423 SER A CA 1
ATOM 3029 C C . SER A 1 423 ? -14.717 -19.000 -6.352 1.00 93.69 423 SER A C 1
ATOM 3031 O O . SER A 1 423 ? -14.220 -18.018 -5.809 1.00 93.69 423 SER A O 1
ATOM 3033 N N . GLU A 1 424 ? -14.330 -19.379 -7.575 1.00 92.88 424 GLU A N 1
ATOM 3034 C CA . GLU A 1 424 ? -13.377 -18.609 -8.399 1.00 92.88 424 GLU A CA 1
ATOM 3035 C C . GLU A 1 424 ? -13.908 -17.276 -8.915 1.00 92.88 424 GLU A C 1
ATOM 3037 O O . GLU A 1 424 ? -13.125 -16.356 -9.108 1.00 92.88 424 GLU A O 1
ATOM 3042 N N . LEU A 1 425 ? -15.223 -17.129 -9.081 1.00 94.25 425 LEU A N 1
ATOM 3043 C CA . LEU A 1 425 ? -15.810 -15.875 -9.558 1.00 94.25 425 LEU A CA 1
ATOM 3044 C C . LEU A 1 425 ? -15.699 -14.736 -8.528 1.00 94.25 425 LEU A C 1
ATOM 3046 O O . LEU A 1 425 ? -15.912 -13.576 -8.866 1.00 94.25 425 LEU A O 1
ATOM 3050 N N . TRP A 1 426 ? -15.363 -15.063 -7.277 1.00 95.06 426 TRP A N 1
ATOM 3051 C CA . TRP A 1 426 ? -15.412 -14.161 -6.125 1.00 95.06 426 TRP A CA 1
ATOM 3052 C C . TRP A 1 426 ? -14.019 -13.821 -5.563 1.00 95.06 426 TRP A C 1
ATOM 3054 O O . TRP A 1 426 ? -13.926 -13.183 -4.518 1.00 95.06 426 TRP A O 1
ATOM 3064 N N . THR A 1 427 ? -12.925 -14.260 -6.203 1.00 94.88 427 THR A N 1
ATOM 3065 C CA . THR A 1 427 ? -11.562 -14.113 -5.647 1.00 94.88 427 THR A CA 1
ATOM 3066 C C . THR A 1 427 ? -10.987 -12.702 -5.739 1.00 94.88 427 THR A C 1
ATOM 3068 O O . THR A 1 427 ? -10.093 -12.374 -4.962 1.00 94.88 427 THR A O 1
ATOM 3071 N N . THR A 1 428 ? -11.472 -11.872 -6.665 1.00 95.62 428 THR A N 1
ATOM 3072 C CA . THR A 1 428 ? -11.016 -10.483 -6.824 1.00 95.62 428 THR A CA 1
ATOM 3073 C C . THR A 1 428 ? -11.979 -9.531 -6.130 1.00 95.62 428 THR A C 1
ATOM 3075 O O . THR A 1 428 ? -13.122 -9.389 -6.561 1.00 95.62 428 THR A O 1
ATOM 3078 N N . VAL A 1 429 ? -11.509 -8.873 -5.071 1.00 95.38 429 VAL A N 1
ATOM 3079 C CA . VAL A 1 429 ? -12.286 -7.942 -4.246 1.00 95.38 429 VAL A CA 1
ATOM 3080 C C . VAL A 1 429 ? -11.827 -6.517 -4.528 1.00 95.38 429 VAL A C 1
ATOM 3082 O O . VAL A 1 429 ? -10.646 -6.205 -4.395 1.00 95.38 429 VAL A O 1
ATOM 3085 N N . TYR A 1 430 ? -12.769 -5.654 -4.900 1.00 93.38 430 TYR A N 1
ATOM 3086 C CA . TYR A 1 430 ? -12.543 -4.229 -5.123 1.00 93.38 430 TYR A CA 1
ATOM 3087 C C . TYR A 1 430 ? -13.319 -3.414 -4.083 1.00 93.38 430 TYR A C 1
ATOM 3089 O O . TYR A 1 430 ? -14.501 -3.680 -3.858 1.00 93.38 430 TYR A O 1
ATOM 3097 N N . ILE A 1 431 ? -12.665 -2.428 -3.467 1.00 90.88 431 ILE A N 1
ATOM 3098 C CA . ILE A 1 431 ? -13.267 -1.489 -2.512 1.00 90.88 431 ILE A CA 1
ATOM 3099 C C . ILE A 1 431 ? -12.724 -0.087 -2.812 1.00 90.88 431 ILE A C 1
ATOM 3101 O O . ILE A 1 431 ? -11.511 0.119 -2.741 1.00 90.88 431 ILE A O 1
ATOM 3105 N N . SER A 1 432 ? -13.602 0.884 -3.082 1.00 85.19 432 SER A N 1
ATOM 3106 C CA . SER A 1 432 ? -13.233 2.309 -3.042 1.00 85.19 432 SER A CA 1
ATOM 3107 C C . SER A 1 432 ? -14.073 3.143 -2.075 1.00 85.19 432 SER A C 1
ATOM 3109 O O . SER A 1 432 ? -13.628 4.196 -1.617 1.00 85.19 432 SER A O 1
ATOM 3111 N N . HIS A 1 433 ? -15.272 2.684 -1.709 1.00 79.69 433 HIS A N 1
ATOM 3112 C CA . HIS A 1 433 ? -16.189 3.416 -0.834 1.00 79.69 433 HIS A CA 1
ATOM 3113 C C . HIS A 1 433 ? -16.853 2.501 0.212 1.00 79.69 433 HIS A C 1
ATOM 3115 O O . HIS A 1 433 ? -16.958 1.288 0.035 1.00 79.69 433 HIS A O 1
ATOM 3121 N N . LEU A 1 434 ? -17.385 3.087 1.297 1.00 79.12 434 LEU A N 1
ATOM 3122 C CA . LEU A 1 434 ? -18.142 2.346 2.328 1.00 79.12 434 LEU A CA 1
ATOM 3123 C C . LEU A 1 434 ? -19.328 1.547 1.759 1.00 79.12 434 LEU A C 1
ATOM 3125 O O . LEU A 1 434 ? -19.699 0.514 2.313 1.00 79.12 434 LEU A O 1
ATOM 3129 N N . THR A 1 435 ? -19.915 2.007 0.649 1.00 84.25 435 THR A N 1
ATOM 3130 C CA . THR A 1 435 ? -21.005 1.326 -0.071 1.00 84.25 435 THR A CA 1
ATOM 3131 C C . THR A 1 435 ? -20.630 -0.059 -0.582 1.00 84.25 435 THR A C 1
ATOM 3133 O O . THR A 1 435 ? -21.514 -0.877 -0.835 1.00 84.25 435 THR A O 1
ATOM 3136 N N . ASP A 1 436 ? -19.335 -0.326 -0.726 1.00 87.38 436 ASP A N 1
ATOM 3137 C CA . ASP A 1 436 ? -18.824 -1.540 -1.347 1.00 87.38 436 ASP A CA 1
ATOM 3138 C C . ASP A 1 436 ? -18.621 -2.643 -0.299 1.00 87.38 436 ASP A C 1
ATOM 3140 O O . ASP A 1 436 ? -18.628 -3.821 -0.647 1.00 87.38 436 ASP A O 1
ATOM 3144 N N . LEU A 1 437 ? -18.525 -2.291 0.994 1.00 87.94 437 LEU A N 1
ATOM 3145 C CA . LEU A 1 437 ? -18.267 -3.229 2.094 1.00 87.94 437 LEU A CA 1
ATOM 3146 C C . LEU A 1 437 ? -19.247 -4.421 2.154 1.00 87.94 437 LEU A C 1
ATOM 3148 O O . LEU A 1 437 ? -18.760 -5.546 2.272 1.00 87.94 437 LEU A O 1
ATOM 3152 N N . PRO A 1 438 ? -20.580 -4.263 1.986 1.00 91.50 438 PRO A N 1
ATOM 3153 C CA . PRO A 1 438 ? -21.500 -5.408 1.950 1.00 91.50 438 PRO A CA 1
ATOM 3154 C C . PRO A 1 438 ? -21.278 -6.320 0.732 1.00 91.50 438 PRO A C 1
ATOM 3156 O O . PRO A 1 438 ? -21.557 -7.516 0.777 1.00 91.50 438 PRO A O 1
ATOM 3159 N N . THR A 1 439 ? -20.757 -5.764 -0.368 1.00 91.94 439 THR A N 1
ATOM 3160 C CA . THR A 1 439 ? -20.376 -6.539 -1.557 1.00 91.94 439 THR A CA 1
ATOM 3161 C C . THR A 1 439 ? -19.050 -7.260 -1.318 1.00 91.94 439 THR A C 1
ATOM 3163 O O . THR A 1 439 ? -18.938 -8.441 -1.630 1.00 91.94 439 THR A O 1
ATOM 3166 N N . ALA A 1 440 ? -18.069 -6.593 -0.705 1.00 92.69 440 ALA A N 1
ATOM 3167 C CA . ALA A 1 440 ? -16.786 -7.187 -0.343 1.00 92.69 440 ALA A CA 1
ATOM 3168 C C . ALA A 1 440 ? -16.952 -8.362 0.635 1.00 92.69 440 ALA A C 1
ATOM 3170 O O . ALA A 1 440 ? -16.376 -9.421 0.404 1.00 92.69 440 ALA A O 1
ATOM 3171 N N . GLN A 1 441 ? -17.804 -8.224 1.658 1.00 92.69 441 GLN A N 1
ATOM 3172 C CA . GLN A 1 441 ? -18.167 -9.308 2.582 1.00 92.69 441 GLN A CA 1
ATOM 3173 C C . GLN A 1 441 ? -18.718 -10.533 1.833 1.00 92.69 441 GLN A C 1
ATOM 3175 O O . GLN A 1 441 ? -18.187 -11.634 1.983 1.00 92.69 441 GLN A O 1
ATOM 3180 N N . LEU A 1 442 ? -19.686 -10.339 0.928 1.00 92.19 442 LEU A N 1
ATOM 3181 C CA . LEU A 1 442 ? -20.236 -11.417 0.094 1.00 92.19 442 LEU A CA 1
ATOM 3182 C C . LEU A 1 442 ? -19.168 -12.102 -0.786 1.00 92.19 442 LEU A C 1
ATOM 3184 O O . LEU A 1 442 ? -19.234 -13.313 -1.013 1.00 92.19 442 LEU A O 1
ATOM 3188 N N . PHE A 1 443 ? -18.181 -11.350 -1.283 1.00 95.31 443 PHE A N 1
ATOM 3189 C CA . PHE A 1 443 ? -17.048 -11.912 -2.023 1.00 95.31 443 PHE A CA 1
ATOM 3190 C C . PHE A 1 443 ? -16.107 -12.707 -1.102 1.00 95.31 443 PHE A C 1
ATOM 3192 O O . PHE A 1 443 ? -15.735 -13.831 -1.447 1.00 95.31 443 PHE A O 1
ATOM 3199 N N . PHE A 1 444 ? -15.752 -12.189 0.080 1.00 94.56 444 PHE A N 1
ATOM 3200 C CA . PHE A 1 444 ? -14.899 -12.885 1.054 1.00 94.56 444 PHE A CA 1
ATOM 3201 C C . PHE A 1 444 ? -15.512 -14.208 1.537 1.00 94.56 444 PHE A C 1
ATOM 3203 O O . PHE A 1 444 ? -14.794 -15.210 1.635 1.00 94.56 444 PHE A O 1
ATOM 3210 N N . GLU A 1 445 ? -16.830 -14.232 1.756 1.00 93.00 445 GLU A N 1
ATOM 3211 C CA . GLU A 1 445 ? -17.609 -15.439 2.045 1.00 93.00 445 GLU A CA 1
ATOM 3212 C C . GLU A 1 445 ? -17.516 -16.448 0.890 1.00 93.00 445 GLU A C 1
ATOM 3214 O O . GLU A 1 445 ? -16.968 -17.541 1.056 1.00 93.00 445 GLU A O 1
ATOM 3219 N N . ARG A 1 446 ? -18.010 -16.081 -0.303 1.00 93.44 446 ARG A N 1
ATOM 3220 C CA . ARG A 1 446 ? -18.200 -17.012 -1.436 1.00 93.44 446 ARG A CA 1
ATOM 3221 C C . ARG A 1 446 ? -16.916 -17.504 -2.090 1.00 93.44 446 ARG A C 1
ATOM 3223 O O . ARG A 1 446 ? -16.914 -18.560 -2.717 1.00 93.44 446 ARG A O 1
ATOM 3230 N N . SER A 1 447 ? -15.822 -16.770 -1.938 1.00 94.44 447 SER A N 1
ATOM 3231 C CA . SER A 1 447 ? -14.500 -17.196 -2.403 1.00 94.44 447 SER A CA 1
ATOM 3232 C C . SER A 1 447 ? -13.868 -18.285 -1.530 1.00 94.44 447 SER A C 1
ATOM 3234 O O . SER A 1 447 ? -12.895 -18.906 -1.953 1.00 94.44 447 SER A O 1
ATOM 3236 N N . THR A 1 448 ? -14.377 -18.535 -0.319 1.00 88.25 448 THR A N 1
ATOM 3237 C CA . THR A 1 448 ? -13.773 -19.471 0.645 1.00 88.25 448 THR A CA 1
ATOM 3238 C C . THR A 1 448 ? -13.644 -20.890 0.061 1.00 88.25 448 THR A C 1
ATOM 3240 O O . THR A 1 448 ? -14.605 -21.391 -0.523 1.00 88.25 448 THR A O 1
ATOM 3243 N N . PRO A 1 449 ? -12.488 -21.578 0.197 1.00 87.75 449 PRO A N 1
ATOM 3244 C CA . PRO A 1 449 ? -11.254 -21.191 0.895 1.00 87.75 449 PRO A CA 1
ATOM 3245 C C . PRO A 1 449 ? -10.164 -20.591 -0.022 1.00 87.75 449 PRO A C 1
ATOM 3247 O O . PRO A 1 449 ? -8.998 -20.553 0.364 1.00 87.75 449 PRO A O 1
ATOM 3250 N N . ARG A 1 450 ? -10.490 -20.167 -1.252 1.00 93.44 450 ARG A N 1
ATOM 3251 C CA . ARG A 1 450 ? -9.498 -19.716 -2.247 1.00 93.44 450 ARG A CA 1
ATOM 3252 C C . ARG A 1 450 ? -8.733 -18.471 -1.792 1.00 93.44 450 ARG A C 1
ATOM 3254 O O . ARG A 1 450 ? -9.242 -17.659 -1.014 1.00 93.44 450 ARG A O 1
ATOM 3261 N N . LEU A 1 451 ? -7.523 -18.311 -2.326 1.00 94.31 451 LEU A N 1
ATOM 3262 C CA . LEU A 1 451 ? -6.731 -17.095 -2.158 1.00 94.31 451 LEU A CA 1
ATOM 3263 C C . LEU A 1 451 ? -7.371 -15.900 -2.882 1.00 94.31 451 LEU A C 1
ATOM 3265 O O . LEU A 1 451 ? -8.120 -16.073 -3.843 1.00 94.31 451 LEU A O 1
ATOM 3269 N N . LEU A 1 452 ? -7.049 -14.700 -2.409 1.00 94.75 452 LEU A N 1
ATOM 3270 C CA . LEU A 1 452 ? -7.719 -13.446 -2.748 1.00 94.75 452 LEU A CA 1
ATOM 3271 C C . LEU A 1 452 ? -6.792 -12.462 -3.466 1.00 94.75 452 LEU A C 1
ATOM 3273 O O . LEU A 1 452 ? -5.591 -12.412 -3.194 1.00 94.75 452 LEU A O 1
ATOM 3277 N N . ASP A 1 453 ? -7.381 -11.648 -4.333 1.00 95.06 453 ASP A N 1
ATOM 3278 C CA . ASP A 1 453 ? -6.756 -10.494 -4.974 1.00 95.06 453 ASP A CA 1
ATOM 3279 C C . ASP A 1 453 ? -7.519 -9.246 -4.544 1.00 95.06 453 ASP A C 1
ATOM 3281 O O . ASP A 1 453 ? -8.684 -9.081 -4.905 1.00 95.06 453 ASP A O 1
ATOM 3285 N N . VAL A 1 454 ? -6.897 -8.399 -3.726 1.00 94.19 454 VAL A N 1
ATOM 3286 C CA . VAL A 1 454 ? -7.592 -7.289 -3.062 1.00 94.19 454 VAL A CA 1
ATOM 3287 C C . VAL A 1 454 ? -7.087 -5.958 -3.599 1.00 94.19 454 VAL A C 1
ATOM 3289 O O . VAL A 1 454 ? -5.888 -5.681 -3.590 1.00 94.19 454 VAL A O 1
ATOM 3292 N N . ILE A 1 455 ? -8.016 -5.137 -4.082 1.00 94.06 455 ILE A N 1
ATOM 3293 C CA . ILE A 1 455 ? -7.763 -3.811 -4.642 1.00 94.06 455 ILE A CA 1
ATOM 3294 C C . ILE A 1 455 ? -8.518 -2.793 -3.793 1.00 94.06 455 ILE A C 1
ATOM 3296 O O . ILE A 1 455 ? -9.749 -2.775 -3.775 1.00 94.06 455 ILE A O 1
ATOM 3300 N N . LEU A 1 456 ? -7.760 -1.953 -3.096 1.00 91.00 456 LEU A N 1
ATOM 3301 C CA . LEU A 1 456 ? -8.251 -0.867 -2.261 1.00 91.00 456 LEU A CA 1
ATOM 3302 C C . LEU A 1 456 ? -7.870 0.457 -2.920 1.00 91.00 456 LEU A C 1
ATOM 3304 O O . LEU A 1 456 ? -6.705 0.656 -3.271 1.00 91.00 456 LEU A O 1
ATOM 3308 N N . LYS A 1 457 ? -8.839 1.356 -3.091 1.00 88.31 457 LYS A N 1
ATOM 3309 C CA . LYS A 1 457 ? -8.613 2.685 -3.664 1.00 88.31 457 LYS A CA 1
ATOM 3310 C C . LYS A 1 457 ? -9.240 3.759 -2.781 1.00 88.31 457 LYS A C 1
ATOM 3312 O O . LYS A 1 457 ? -10.457 3.852 -2.671 1.00 88.31 457 LYS A O 1
ATOM 3317 N N . PHE A 1 458 ? -8.398 4.570 -2.160 1.00 79.38 458 PHE A N 1
ATOM 3318 C CA . PHE A 1 458 ? -8.794 5.665 -1.290 1.00 79.38 458 PHE A CA 1
ATOM 3319 C C . PHE A 1 458 ? -8.701 6.993 -2.063 1.00 79.38 458 PHE A C 1
ATOM 3321 O O . PHE A 1 458 ? -7.616 7.555 -2.194 1.00 79.38 458 PHE A O 1
ATOM 3328 N N . ASP A 1 459 ? -9.836 7.456 -2.598 1.00 68.75 459 ASP A N 1
ATOM 3329 C CA . ASP A 1 459 ? -9.980 8.787 -3.213 1.00 68.75 459 ASP A CA 1
ATOM 3330 C C . ASP A 1 459 ? -10.313 9.869 -2.160 1.00 68.75 459 ASP A C 1
ATOM 3332 O O . ASP A 1 459 ? -10.917 9.554 -1.134 1.00 68.75 459 ASP A O 1
ATOM 3336 N N . PHE A 1 460 ? -10.045 11.142 -2.479 1.00 57.19 460 PHE A N 1
ATOM 3337 C CA . PHE A 1 460 ? -10.192 12.401 -1.712 1.00 57.19 460 PHE A CA 1
ATOM 3338 C C . PHE A 1 460 ? -11.379 12.570 -0.734 1.00 57.19 460 PHE A C 1
ATOM 3340 O O . PHE A 1 460 ? -11.361 13.479 0.095 1.00 57.19 460 PHE A O 1
ATOM 3347 N N . TYR A 1 461 ? -12.427 11.752 -0.821 1.00 51.38 461 TYR A N 1
ATOM 3348 C CA . TYR A 1 461 ? -13.579 11.757 0.092 1.00 51.38 461 TYR A CA 1
ATOM 3349 C C . TYR A 1 461 ? -13.469 10.718 1.230 1.00 51.38 461 TYR A C 1
ATOM 3351 O O . TYR A 1 461 ? -14.344 10.650 2.095 1.00 51.38 461 TYR A O 1
ATOM 3359 N N . VAL A 1 462 ? -12.406 9.906 1.251 1.00 52.22 462 VAL A N 1
ATOM 3360 C CA . VAL A 1 462 ? -12.120 8.906 2.289 1.00 52.22 462 VAL A CA 1
ATOM 3361 C C . VAL A 1 462 ? -11.440 9.570 3.492 1.00 52.22 462 VAL A C 1
ATOM 3363 O O . VAL A 1 462 ? -10.219 9.710 3.554 1.00 52.22 462 VAL A O 1
ATOM 3366 N N . ASN A 1 463 ? -12.255 9.948 4.479 1.00 55.78 463 ASN A N 1
ATOM 3367 C CA . ASN A 1 463 ? -11.793 10.396 5.796 1.00 55.78 463 ASN A CA 1
ATOM 3368 C C . ASN A 1 463 ? -11.176 9.222 6.600 1.00 55.78 463 ASN A C 1
ATOM 3370 O O . ASN A 1 463 ? -11.499 8.057 6.357 1.00 55.78 463 ASN A O 1
ATOM 3374 N N . LEU A 1 464 ? -10.334 9.529 7.590 1.00 59.97 464 LEU A N 1
ATOM 3375 C CA . LEU A 1 464 ? -9.564 8.608 8.434 1.00 59.97 464 LEU A CA 1
ATOM 3376 C C . LEU A 1 464 ? -10.386 7.395 8.915 1.00 59.97 464 LEU A C 1
ATOM 3378 O O . LEU A 1 464 ? -10.000 6.247 8.688 1.00 59.97 464 LEU A O 1
ATOM 3382 N N . ALA A 1 465 ? -11.577 7.642 9.473 1.00 60.00 465 ALA A N 1
ATOM 3383 C CA . ALA A 1 465 ? -12.490 6.615 9.986 1.00 60.00 465 ALA A CA 1
ATOM 3384 C C . ALA A 1 465 ? -12.939 5.580 8.930 1.00 60.00 465 ALA A C 1
ATOM 3386 O O . ALA A 1 465 ? -13.196 4.420 9.255 1.00 60.00 465 ALA A O 1
ATOM 3387 N N . ILE A 1 466 ? -13.002 5.967 7.650 1.00 64.88 466 ILE A N 1
ATOM 3388 C CA . ILE A 1 466 ? -13.369 5.066 6.548 1.00 64.88 466 ILE A CA 1
ATOM 3389 C C . ILE A 1 466 ? -12.237 4.071 6.271 1.00 64.88 466 ILE A C 1
ATOM 3391 O O . ILE A 1 466 ? -12.505 2.891 6.044 1.00 64.88 466 ILE A O 1
ATOM 3395 N N . SER A 1 467 ? -10.978 4.515 6.347 1.00 70.00 467 SER A N 1
ATOM 3396 C CA . SER A 1 467 ? -9.815 3.633 6.174 1.00 70.00 467 SER A CA 1
ATOM 3397 C C . SER A 1 467 ? -9.734 2.564 7.269 1.00 70.00 467 SER A C 1
ATOM 3399 O O . SER A 1 467 ? -9.506 1.396 6.957 1.00 70.00 467 SER A O 1
ATOM 3401 N N . GLY A 1 468 ? -10.049 2.931 8.519 1.00 74.56 468 GLY A N 1
ATOM 3402 C CA . GLY A 1 468 ? -10.168 1.998 9.641 1.00 74.56 468 GLY A CA 1
ATOM 3403 C C . GLY A 1 468 ? -11.295 0.980 9.442 1.00 74.56 468 GLY A C 1
ATOM 3404 O O . GLY A 1 468 ? -11.068 -0.217 9.590 1.00 74.56 468 GLY A O 1
ATOM 3405 N N . LYS A 1 469 ? -12.487 1.409 8.996 1.00 79.12 469 LYS A N 1
ATOM 3406 C CA . LYS A 1 469 ? -13.599 0.477 8.721 1.00 79.12 469 LYS A CA 1
ATOM 3407 C C . LYS A 1 469 ? -13.308 -0.476 7.552 1.00 79.12 469 LYS A C 1
ATOM 3409 O O . LYS A 1 469 ? -13.735 -1.629 7.572 1.00 79.12 469 LYS A O 1
ATOM 3414 N N . ILE A 1 470 ? -12.554 -0.026 6.546 1.00 83.88 470 ILE A N 1
ATOM 3415 C CA . ILE A 1 470 ? -12.064 -0.888 5.458 1.00 83.88 470 ILE A CA 1
ATOM 3416 C C . ILE A 1 470 ? -10.999 -1.865 5.984 1.00 83.88 470 ILE A C 1
ATOM 3418 O O . ILE A 1 470 ? -11.042 -3.046 5.634 1.00 83.88 470 ILE A O 1
ATOM 3422 N N . ALA A 1 471 ? -10.088 -1.426 6.858 1.00 83.19 471 ALA A N 1
ATOM 3423 C CA . ALA A 1 471 ? -9.119 -2.304 7.512 1.00 83.19 471 ALA A CA 1
ATOM 3424 C C . ALA A 1 471 ? -9.808 -3.392 8.359 1.00 83.19 471 ALA A C 1
ATOM 3426 O O . ALA A 1 471 ? -9.521 -4.569 8.169 1.00 83.19 471 ALA A O 1
ATOM 3427 N N . GLU A 1 472 ? -10.786 -3.030 9.192 1.00 82.81 472 GLU A N 1
ATOM 3428 C CA . GLU A 1 472 ? -11.576 -3.951 10.027 1.00 82.81 472 GLU A CA 1
ATOM 3429 C C . GLU A 1 472 ? -12.244 -5.076 9.214 1.00 82.81 472 GLU A C 1
ATOM 3431 O O . GLU A 1 472 ? -12.187 -6.241 9.600 1.00 82.81 472 GLU A O 1
ATOM 3436 N N . VAL A 1 473 ? -12.835 -4.755 8.056 1.00 85.38 473 VAL A N 1
ATOM 3437 C CA . VAL A 1 473 ? -13.496 -5.750 7.188 1.00 85.38 473 VAL A CA 1
ATOM 3438 C C . VAL A 1 473 ? -12.491 -6.601 6.397 1.00 85.38 473 VAL A C 1
ATOM 3440 O O . VAL A 1 473 ? -12.786 -7.743 6.049 1.00 85.38 473 VAL A O 1
ATOM 3443 N N . THR A 1 474 ? -11.299 -6.077 6.098 1.00 88.88 474 THR A N 1
ATOM 3444 C CA . THR A 1 474 ? -10.292 -6.777 5.276 1.00 88.88 474 THR A CA 1
ATOM 3445 C C . THR A 1 474 ? -9.320 -7.629 6.099 1.00 88.88 474 THR A C 1
ATOM 3447 O O . THR A 1 474 ? -8.920 -8.706 5.650 1.00 88.88 474 THR A O 1
ATOM 3450 N N . PHE A 1 475 ? -8.978 -7.201 7.316 1.00 86.31 475 PHE A N 1
ATOM 3451 C CA . PHE A 1 475 ? -7.977 -7.822 8.187 1.00 86.31 475 PHE A CA 1
ATOM 3452 C C . PHE A 1 475 ? -8.254 -9.303 8.536 1.00 86.31 475 PHE A C 1
ATOM 3454 O O . PHE A 1 475 ? -7.331 -10.108 8.391 1.00 86.31 475 PHE A O 1
ATOM 3461 N N . PRO A 1 476 ? -9.488 -9.747 8.873 1.00 87.62 476 PRO A N 1
ATOM 3462 C CA . PRO A 1 476 ? -9.773 -11.166 9.134 1.00 87.62 476 PRO A CA 1
ATOM 3463 C C . PRO A 1 476 ? -9.437 -12.093 7.954 1.00 87.62 476 PRO A C 1
ATOM 3465 O O . PRO A 1 476 ? -9.136 -13.276 8.135 1.00 87.62 476 PRO A O 1
ATOM 3468 N N . HIS A 1 477 ? -9.454 -11.562 6.730 1.00 88.88 477 HIS A N 1
ATOM 3469 C CA . HIS A 1 477 ? -9.202 -12.307 5.498 1.00 88.88 477 HIS A CA 1
ATOM 3470 C C . HIS A 1 477 ? -7.746 -12.217 5.008 1.00 88.88 477 HIS A C 1
ATOM 3472 O O . HIS A 1 477 ? -7.390 -12.919 4.059 1.00 88.88 477 HIS A O 1
ATOM 3478 N N . LEU A 1 478 ? -6.886 -11.441 5.683 1.00 85.88 478 LEU A N 1
ATOM 3479 C CA . LEU A 1 478 ? -5.480 -11.199 5.324 1.00 85.88 478 LEU A CA 1
ATOM 3480 C C . LEU A 1 478 ? -4.669 -12.491 5.124 1.00 85.88 478 LEU A C 1
ATOM 3482 O O . LEU A 1 478 ? -3.831 -12.577 4.227 1.00 85.88 478 LEU A O 1
ATOM 3486 N N . HIS A 1 479 ? -4.978 -13.541 5.890 1.00 87.00 479 HIS A N 1
ATOM 3487 C CA . HIS A 1 479 ? -4.347 -14.859 5.773 1.00 87.00 479 HIS A CA 1
ATOM 3488 C C . HIS A 1 479 ? -4.534 -15.536 4.394 1.00 87.00 479 HIS A C 1
ATOM 3490 O O . HIS A 1 479 ? -3.757 -16.422 4.034 1.00 87.00 479 HIS A O 1
ATOM 3496 N N . ARG A 1 480 ? -5.536 -15.109 3.607 1.00 91.50 480 ARG A N 1
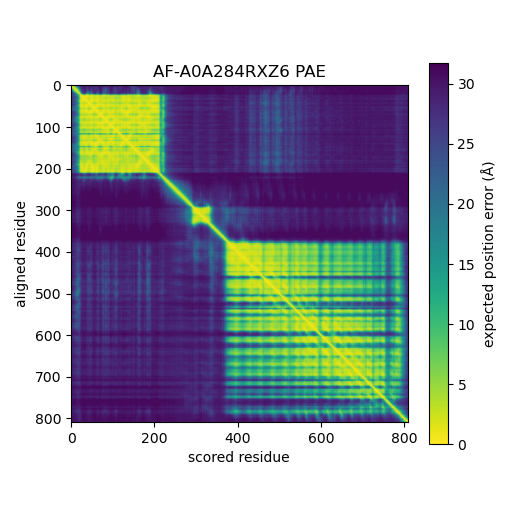ATOM 3497 C CA . ARG A 1 480 ? -5.837 -15.583 2.242 1.00 91.50 480 ARG A CA 1
ATOM 3498 C C . ARG A 1 480 ? -5.348 -14.638 1.137 1.00 91.50 480 ARG A C 1
ATOM 3500 O O . ARG A 1 480 ? -5.526 -14.967 -0.035 1.00 91.50 480 ARG A O 1
ATOM 3507 N N . PHE A 1 481 ? -4.772 -13.475 1.445 1.00 91.19 481 PHE A N 1
ATOM 3508 C CA . PHE A 1 481 ? -4.382 -12.512 0.407 1.00 91.19 481 PHE A CA 1
ATOM 3509 C C . PHE A 1 481 ? -3.175 -13.039 -0.381 1.00 91.19 481 PHE A C 1
ATOM 3511 O O . PHE A 1 481 ? -2.160 -13.406 0.205 1.00 91.19 481 PHE A O 1
ATOM 3518 N N . ARG A 1 482 ? -3.292 -13.074 -1.714 1.00 92.56 482 ARG A N 1
ATOM 3519 C CA . ARG A 1 482 ? -2.216 -13.408 -2.667 1.00 92.56 482 ARG A CA 1
ATOM 3520 C C . ARG A 1 482 ? -1.622 -12.151 -3.281 1.00 92.56 482 ARG A C 1
ATOM 3522 O O . ARG A 1 482 ? -0.404 -12.041 -3.430 1.00 92.56 482 ARG A O 1
ATOM 3529 N N . THR A 1 483 ? -2.495 -11.207 -3.621 1.00 93.25 483 THR A N 1
ATOM 3530 C CA . THR A 1 483 ? -2.125 -9.876 -4.092 1.00 93.25 483 THR A CA 1
ATOM 3531 C C . THR A 1 483 ? -2.881 -8.808 -3.304 1.00 93.25 483 THR A C 1
ATOM 3533 O O . THR A 1 483 ? -4.048 -8.995 -2.950 1.00 93.25 483 THR A O 1
ATOM 3536 N N . LEU A 1 484 ? -2.200 -7.701 -3.007 1.00 91.81 484 LEU A N 1
ATOM 3537 C CA . LEU A 1 484 ? -2.785 -6.518 -2.382 1.00 91.81 484 LEU A CA 1
ATOM 3538 C C . LEU A 1 484 ? -2.327 -5.277 -3.152 1.00 91.81 484 LEU A C 1
ATOM 3540 O O . LEU A 1 484 ? -1.129 -5.035 -3.294 1.00 91.81 484 LEU A O 1
ATOM 3544 N N . ASN A 1 485 ? -3.284 -4.511 -3.664 1.00 92.31 485 ASN A N 1
ATOM 3545 C CA . ASN A 1 485 ? -3.074 -3.217 -4.298 1.00 92.31 485 ASN A CA 1
ATOM 3546 C C . ASN A 1 485 ? -3.731 -2.135 -3.438 1.00 92.31 485 ASN A C 1
ATOM 3548 O O . ASN A 1 485 ? -4.921 -2.244 -3.144 1.00 92.31 485 ASN A O 1
ATOM 3552 N N . VAL A 1 486 ? -2.969 -1.110 -3.060 1.00 88.81 486 VAL A N 1
ATOM 3553 C CA . VAL A 1 486 ? -3.450 0.031 -2.274 1.00 88.81 486 VAL A CA 1
ATOM 3554 C C . VAL A 1 486 ? -3.121 1.320 -3.017 1.00 88.81 486 VAL A C 1
ATOM 3556 O O . VAL A 1 486 ? -1.953 1.685 -3.151 1.00 88.81 486 VAL A O 1
ATOM 3559 N N . GLU A 1 487 ? -4.154 2.009 -3.488 1.00 87.50 487 GLU A N 1
ATOM 3560 C CA . GLU A 1 487 ? -4.073 3.331 -4.110 1.00 87.50 487 GLU A CA 1
ATOM 3561 C C . GLU A 1 487 ? -4.611 4.394 -3.142 1.00 87.50 487 GLU A C 1
ATOM 3563 O O . GLU A 1 487 ? -5.649 4.170 -2.520 1.00 87.50 487 GLU A O 1
ATOM 3568 N N . PHE A 1 488 ? -3.904 5.515 -2.967 1.00 81.94 488 PHE A N 1
ATOM 3569 C CA . PHE A 1 488 ? -4.252 6.551 -1.986 1.00 81.94 488 PHE A CA 1
ATOM 3570 C C . PHE A 1 488 ? -3.719 7.941 -2.352 1.00 81.94 488 PHE A C 1
ATOM 3572 O O . PHE A 1 488 ? -2.563 8.078 -2.748 1.00 81.94 488 PHE A O 1
ATOM 3579 N N . ASP A 1 489 ? -4.519 8.989 -2.148 1.00 78.94 489 ASP A N 1
ATOM 3580 C CA . ASP A 1 489 ? -4.103 10.390 -2.347 1.00 78.94 489 ASP A CA 1
ATOM 3581 C C . ASP A 1 489 ? -3.692 11.124 -1.057 1.00 78.94 489 ASP A C 1
ATOM 3583 O O . ASP A 1 489 ? -2.920 12.087 -1.118 1.00 78.94 489 ASP A O 1
ATOM 3587 N N . ASN A 1 490 ? -4.129 10.639 0.108 1.00 75.62 490 ASN A N 1
ATOM 3588 C CA . ASN A 1 490 ? -3.794 11.190 1.421 1.00 75.62 490 ASN A CA 1
ATOM 3589 C C . ASN A 1 490 ? -2.865 10.248 2.231 1.00 75.62 490 ASN A C 1
ATOM 3591 O O . ASN A 1 490 ? -3.251 9.102 2.499 1.00 75.62 490 ASN A O 1
ATOM 3595 N N . PRO A 1 491 ? -1.670 10.704 2.673 1.00 74.44 491 PRO A N 1
ATOM 3596 C CA . PRO A 1 491 ? -0.802 9.945 3.574 1.00 74.44 491 PRO A CA 1
ATOM 3597 C C . PRO A 1 491 ? -1.469 9.534 4.893 1.00 74.44 491 PRO A C 1
ATOM 3599 O O . PRO A 1 491 ? -1.233 8.419 5.352 1.00 74.44 491 PRO A O 1
ATOM 3602 N N . ASP A 1 492 ? -2.337 10.365 5.477 1.00 73.69 492 ASP A N 1
ATOM 3603 C CA . ASP A 1 492 ? -2.982 10.076 6.768 1.00 73.69 492 ASP A CA 1
ATOM 3604 C C . ASP A 1 492 ? -3.945 8.888 6.656 1.00 73.69 492 ASP A C 1
ATOM 3606 O O . ASP A 1 492 ? -3.933 7.973 7.480 1.00 73.69 492 ASP A O 1
ATOM 3610 N N . THR A 1 493 ? -4.716 8.845 5.566 1.00 73.81 493 THR A N 1
ATOM 3611 C CA . THR A 1 493 ? -5.598 7.725 5.209 1.00 73.81 493 THR A CA 1
ATOM 3612 C C . THR A 1 493 ? -4.796 6.434 5.002 1.00 73.81 493 THR A C 1
ATOM 3614 O O . THR A 1 493 ? -5.229 5.359 5.422 1.00 73.81 493 THR A O 1
ATOM 3617 N N . TYR A 1 494 ? -3.587 6.520 4.435 1.00 76.56 494 TYR A N 1
ATOM 3618 C CA . TYR A 1 494 ? -2.676 5.376 4.370 1.00 76.56 494 TYR A CA 1
ATOM 3619 C C . TYR A 1 494 ? -2.094 4.999 5.737 1.00 76.56 494 TYR A C 1
ATOM 3621 O O . TYR A 1 494 ? -1.963 3.811 6.030 1.00 76.56 494 TYR A O 1
ATOM 3629 N N . HIS A 1 495 ? -1.762 5.958 6.602 1.00 75.88 495 HIS A N 1
ATOM 3630 C CA . HIS A 1 495 ? -1.252 5.687 7.946 1.00 75.88 495 HIS A CA 1
ATOM 3631 C C . HIS A 1 495 ? -2.298 5.015 8.843 1.00 75.88 495 HIS A C 1
ATOM 3633 O O . HIS A 1 495 ? -1.965 4.028 9.499 1.00 75.88 495 HIS A O 1
ATOM 3639 N N . ALA A 1 496 ? -3.555 5.464 8.800 1.00 75.00 496 ALA A N 1
ATOM 3640 C CA . ALA A 1 496 ? -4.663 4.845 9.524 1.00 75.00 496 ALA A CA 1
ATOM 3641 C C . ALA A 1 496 ? -5.081 3.480 8.953 1.00 75.00 496 ALA A C 1
ATOM 3643 O O . ALA A 1 496 ? -5.439 2.599 9.725 1.00 75.00 496 ALA A O 1
ATOM 3644 N N . PHE A 1 497 ? -4.971 3.242 7.641 1.00 78.56 497 PHE A N 1
ATOM 3645 C CA . PHE A 1 497 ? -5.122 1.890 7.086 1.00 78.56 497 PHE A CA 1
ATOM 3646 C C . PHE A 1 497 ? -3.967 0.961 7.510 1.00 78.56 497 PHE A C 1
ATOM 3648 O O . PHE A 1 497 ? -4.174 -0.173 7.944 1.00 78.56 497 PHE A O 1
ATOM 3655 N N . SER A 1 498 ? -2.728 1.440 7.385 1.00 76.06 498 SER A N 1
ATOM 3656 C CA . SER A 1 498 ? -1.514 0.635 7.568 1.00 76.06 498 SER A CA 1
ATOM 3657 C C . SER A 1 498 ? -1.071 0.460 9.024 1.00 76.06 498 SER A C 1
ATOM 3659 O O . SER A 1 498 ? -0.064 -0.205 9.257 1.00 76.06 498 SER A O 1
ATOM 3661 N N . SER A 1 499 ? -1.775 1.021 10.009 1.00 75.81 499 SER A N 1
ATOM 3662 C CA . SER A 1 499 ? -1.578 0.693 11.428 1.00 75.81 499 SER A CA 1
ATOM 3663 C C . SER A 1 499 ? -2.093 -0.720 11.729 1.00 75.81 499 SER A C 1
ATOM 3665 O O . SER A 1 499 ? -1.311 -1.566 12.158 1.00 75.81 499 SER A O 1
ATOM 3667 N N . PHE A 1 500 ? -3.348 -1.023 11.373 1.00 73.19 500 PHE A N 1
ATOM 3668 C CA . PHE A 1 500 ? -3.976 -2.349 11.523 1.00 73.19 500 PHE A CA 1
ATOM 3669 C C . PHE A 1 500 ? -3.174 -3.478 10.855 1.00 73.19 500 PHE A C 1
ATOM 3671 O O . PHE A 1 500 ? -3.125 -4.597 11.351 1.00 73.19 500 PHE A O 1
ATOM 3678 N N . TYR A 1 501 ? -2.514 -3.197 9.730 1.00 72.56 501 TYR A N 1
ATOM 3679 C CA . TYR A 1 501 ? -1.696 -4.185 9.014 1.00 72.56 501 TYR A CA 1
ATOM 3680 C C . TYR A 1 501 ? -0.293 -4.373 9.618 1.00 72.56 501 TYR A C 1
ATOM 3682 O O . TYR A 1 501 ? 0.385 -5.355 9.310 1.00 72.56 501 TYR A O 1
ATOM 3690 N N . ARG A 1 502 ? 0.137 -3.467 10.507 1.00 70.12 502 ARG A N 1
ATOM 3691 C CA . ARG A 1 502 ? 1.422 -3.529 11.220 1.00 70.12 502 ARG A CA 1
ATOM 3692 C C . ARG A 1 502 ? 1.328 -4.117 12.622 1.00 70.12 502 ARG A C 1
ATOM 3694 O O . ARG A 1 502 ? 2.312 -4.695 13.076 1.00 70.12 502 ARG A O 1
ATOM 3701 N N . THR A 1 503 ? 0.165 -4.045 13.266 1.00 63.66 503 THR A N 1
ATOM 3702 C CA . THR A 1 503 ? -0.119 -4.770 14.520 1.00 63.66 503 THR A CA 1
ATOM 3703 C C . THR A 1 503 ? -0.288 -6.283 14.307 1.00 63.66 503 THR A C 1
ATOM 3705 O O . THR A 1 503 ? -0.367 -7.047 15.267 1.00 63.66 503 THR A O 1
ATOM 3708 N N . ALA A 1 504 ? -0.291 -6.752 13.052 1.00 58.62 504 ALA A N 1
ATOM 3709 C CA . ALA A 1 504 ? -0.261 -8.168 12.707 1.00 58.62 504 ALA A CA 1
ATOM 3710 C C . ALA A 1 504 ? 1.052 -8.842 13.163 1.00 58.62 504 ALA A C 1
ATOM 3712 O O . ALA A 1 504 ? 2.096 -8.707 12.525 1.00 58.62 504 ALA A O 1
ATOM 3713 N N . VAL A 1 505 ? 0.964 -9.653 14.223 1.00 48.69 505 VAL A N 1
ATOM 3714 C CA . VAL A 1 505 ? 2.072 -10.433 14.824 1.00 48.69 505 VAL A CA 1
ATOM 3715 C C . VAL A 1 505 ? 2.736 -11.421 13.842 1.00 48.69 505 VAL A C 1
ATOM 3717 O O . VAL A 1 505 ? 3.837 -11.909 14.087 1.00 48.69 505 VAL A O 1
ATOM 3720 N N . SER A 1 506 ? 2.099 -11.723 12.705 1.00 56.84 506 SER A N 1
ATOM 3721 C CA . SER A 1 506 ? 2.657 -12.598 11.668 1.00 56.84 506 SER A CA 1
ATOM 3722 C C . SER A 1 506 ? 2.510 -12.003 10.267 1.00 56.84 506 SER A C 1
ATOM 3724 O O . SER A 1 506 ? 1.501 -11.378 9.938 1.00 56.84 506 SER A O 1
ATOM 3726 N N . ALA A 1 507 ? 3.530 -12.221 9.432 1.00 62.38 507 ALA A N 1
ATOM 3727 C CA . ALA A 1 507 ? 3.510 -11.850 8.021 1.00 62.38 507 ALA A CA 1
ATOM 3728 C C . ALA A 1 507 ? 2.349 -12.559 7.288 1.00 62.38 507 ALA A C 1
ATOM 3730 O O . ALA A 1 507 ? 2.159 -13.758 7.513 1.00 62.38 507 ALA A O 1
ATOM 3731 N N . PRO A 1 508 ? 1.615 -11.891 6.374 1.00 74.81 508 PRO A N 1
ATOM 3732 C CA . PRO A 1 508 ? 0.557 -12.529 5.591 1.00 74.81 508 PRO A CA 1
ATOM 3733 C C . PRO A 1 508 ? 1.125 -13.714 4.786 1.00 74.81 508 PRO A C 1
ATOM 3735 O O . PRO A 1 508 ? 1.904 -13.501 3.853 1.00 74.81 508 PRO A O 1
ATOM 3738 N N . PRO A 1 509 ? 0.776 -14.974 5.115 1.00 78.12 509 PRO A N 1
ATOM 3739 C CA . PRO A 1 509 ? 1.564 -16.135 4.698 1.00 78.12 509 PRO A CA 1
ATOM 3740 C C . PRO A 1 509 ? 1.536 -16.378 3.185 1.00 78.12 509 PRO A C 1
ATOM 3742 O O . PRO A 1 509 ? 2.494 -16.921 2.636 1.00 78.12 509 PRO A O 1
ATOM 3745 N N . CYS A 1 510 ? 0.462 -15.958 2.512 1.00 87.81 510 CYS A N 1
ATOM 3746 C CA . CYS A 1 510 ? 0.234 -16.190 1.086 1.00 87.81 510 CYS A CA 1
ATOM 3747 C C . CYS A 1 510 ? 0.523 -14.969 0.190 1.00 87.81 510 CYS A C 1
ATOM 3749 O O . CYS A 1 510 ? 0.383 -15.083 -1.030 1.00 87.81 510 CYS A O 1
ATOM 3751 N N . LEU A 1 511 ? 0.894 -13.813 0.756 1.00 88.81 511 LEU A N 1
ATOM 3752 C CA . LEU A 1 511 ? 0.989 -12.558 0.006 1.00 88.81 511 LEU A CA 1
ATOM 3753 C C . LEU A 1 511 ? 2.288 -12.499 -0.806 1.00 88.81 511 LEU A C 1
ATOM 3755 O O . LEU A 1 511 ? 3.352 -12.182 -0.282 1.00 88.81 511 LEU A O 1
ATOM 3759 N N . SER A 1 512 ? 2.183 -12.775 -2.105 1.00 91.25 512 SER A N 1
ATOM 3760 C CA . SER A 1 512 ? 3.320 -12.793 -3.030 1.00 91.25 512 SER A CA 1
ATOM 3761 C C . SER A 1 512 ? 3.512 -11.485 -3.801 1.00 91.25 512 SER A C 1
ATOM 3763 O O . SER A 1 512 ? 4.601 -11.254 -4.325 1.00 91.25 512 SER A O 1
ATOM 3765 N N . SER A 1 513 ? 2.474 -10.644 -3.911 1.00 91.62 513 SER A N 1
ATOM 3766 C CA . SER A 1 513 ? 2.536 -9.372 -4.646 1.00 91.62 513 SER A CA 1
ATOM 3767 C C . SER A 1 513 ? 1.924 -8.211 -3.866 1.00 91.62 513 SER A C 1
ATOM 3769 O O . SER A 1 513 ? 0.773 -8.294 -3.439 1.00 91.62 513 SER A O 1
ATOM 3771 N N . LEU A 1 514 ? 2.659 -7.103 -3.767 1.00 89.69 514 LEU A N 1
ATOM 3772 C CA . LEU A 1 514 ? 2.209 -5.859 -3.140 1.00 89.69 514 LEU A CA 1
ATOM 3773 C C . LEU A 1 514 ? 2.359 -4.682 -4.116 1.00 89.69 514 LEU A C 1
ATOM 3775 O O . LEU A 1 514 ? 3.433 -4.482 -4.681 1.00 89.69 514 LEU A O 1
ATOM 3779 N N . ARG A 1 515 ? 1.299 -3.887 -4.290 1.00 89.38 515 ARG A N 1
ATOM 3780 C CA . ARG A 1 515 ? 1.342 -2.589 -4.979 1.00 89.38 515 ARG A CA 1
ATOM 3781 C C . ARG A 1 515 ? 0.921 -1.474 -4.023 1.00 89.38 515 ARG A C 1
ATOM 3783 O O . ARG A 1 515 ? -0.120 -1.584 -3.381 1.00 89.38 515 ARG A O 1
ATOM 3790 N N . LEU A 1 516 ? 1.716 -0.408 -3.969 1.00 87.25 516 LEU A N 1
ATOM 3791 C CA . LEU A 1 516 ? 1.439 0.825 -3.230 1.00 87.25 516 LEU A CA 1
ATOM 3792 C C . LEU A 1 516 ? 1.516 2.011 -4.201 1.00 87.25 516 LEU A C 1
ATOM 3794 O O . LEU A 1 516 ? 2.581 2.287 -4.759 1.00 87.25 516 LEU A O 1
ATOM 3798 N N . HIS A 1 517 ? 0.397 2.704 -4.409 1.00 86.06 517 HIS A N 1
ATOM 3799 C CA . HIS A 1 517 ? 0.286 3.817 -5.349 1.00 86.06 517 HIS A CA 1
ATOM 3800 C C . HIS A 1 517 ? -0.165 5.091 -4.640 1.00 86.06 517 HIS A C 1
ATOM 3802 O O . HIS A 1 517 ? -1.328 5.219 -4.268 1.00 86.06 517 HIS A O 1
ATOM 3808 N N . TYR A 1 518 ? 0.755 6.046 -4.489 1.00 82.12 518 TYR A N 1
ATOM 3809 C CA . TYR A 1 518 ? 0.406 7.388 -4.047 1.00 82.12 518 TYR A CA 1
ATOM 3810 C C . TYR A 1 518 ? -0.040 8.240 -5.243 1.00 82.12 518 TYR A C 1
ATOM 3812 O O . TYR A 1 518 ? 0.732 8.460 -6.178 1.00 82.12 518 TYR A O 1
ATOM 3820 N N . THR A 1 519 ? -1.287 8.711 -5.226 1.00 78.44 519 THR A N 1
ATOM 3821 C CA . THR A 1 519 ? -1.911 9.534 -6.281 1.00 78.44 519 THR A CA 1
ATOM 3822 C C . THR A 1 519 ? -1.973 11.022 -5.933 1.00 78.44 519 THR A C 1
ATOM 3824 O O . THR A 1 519 ? -2.376 11.829 -6.771 1.00 78.44 519 THR A O 1
ATOM 3827 N N . GLY A 1 520 ? -1.559 11.402 -4.720 1.00 70.38 520 GLY A N 1
ATOM 3828 C CA . GLY A 1 520 ? -1.674 12.767 -4.215 1.00 70.38 520 GLY A CA 1
ATOM 3829 C C . GLY A 1 520 ? -0.846 13.803 -4.984 1.00 70.38 520 GLY A C 1
ATOM 3830 O O . GLY A 1 520 ? 0.139 13.499 -5.671 1.00 70.38 520 GLY A O 1
ATOM 3831 N N . ALA A 1 521 ? -1.276 15.061 -4.869 1.00 60.75 521 ALA A N 1
ATOM 3832 C CA . ALA A 1 521 ? -0.698 16.188 -5.599 1.00 60.75 521 ALA A CA 1
ATOM 3833 C C . ALA A 1 521 ? 0.624 16.702 -4.999 1.00 60.75 521 ALA A C 1
ATOM 3835 O O . ALA A 1 521 ? 1.442 17.273 -5.717 1.00 60.75 521 ALA A O 1
ATOM 3836 N N . THR A 1 522 ? 0.860 16.515 -3.699 1.00 55.47 522 THR A N 1
ATOM 3837 C CA . THR A 1 522 ? 2.026 17.069 -2.999 1.00 55.47 522 THR A CA 1
ATOM 3838 C C . THR A 1 522 ? 3.267 16.199 -3.199 1.00 55.47 522 THR A C 1
ATOM 3840 O O . THR A 1 522 ? 3.357 15.082 -2.698 1.00 55.47 522 THR A O 1
ATOM 3843 N N . TRP A 1 523 ? 4.297 16.730 -3.865 1.00 50.03 523 TRP A N 1
ATOM 3844 C CA . TRP A 1 523 ? 5.585 16.039 -4.067 1.00 50.03 523 TRP A CA 1
ATOM 3845 C C . TRP A 1 523 ? 6.472 16.059 -2.796 1.00 50.03 523 TRP A C 1
ATOM 3847 O O . TRP A 1 523 ? 7.700 16.113 -2.866 1.00 50.03 523 TRP A O 1
ATOM 3857 N N . SER A 1 524 ? 5.855 16.048 -1.609 1.00 46.84 524 SER A N 1
ATOM 3858 C CA . SER A 1 524 ? 6.524 16.193 -0.310 1.00 46.84 524 SER A CA 1
ATOM 3859 C C . SER A 1 524 ? 7.141 14.867 0.148 1.00 46.84 524 SER A C 1
ATOM 3861 O O . SER A 1 524 ? 6.659 14.204 1.066 1.00 46.84 524 SER A O 1
ATOM 3863 N N . PHE A 1 525 ? 8.251 14.476 -0.487 1.00 44.38 525 PHE A N 1
ATOM 3864 C CA . PHE A 1 525 ? 9.006 13.254 -0.162 1.00 44.38 525 PHE A CA 1
ATOM 3865 C C . PHE A 1 525 ? 9.463 13.160 1.310 1.00 44.38 525 PHE A C 1
ATOM 3867 O O . PHE A 1 525 ? 9.837 12.078 1.761 1.00 44.38 525 PHE A O 1
ATOM 3874 N N . ALA A 1 526 ? 9.444 14.271 2.055 1.00 43.12 526 ALA A N 1
ATOM 3875 C CA . ALA A 1 526 ? 9.805 14.340 3.469 1.00 43.12 526 ALA A CA 1
ATOM 3876 C C . ALA A 1 526 ? 8.662 13.963 4.438 1.00 43.12 526 ALA A C 1
ATOM 3878 O O . ALA A 1 526 ? 8.933 13.715 5.609 1.00 43.12 526 ALA A O 1
ATOM 3879 N N . MET A 1 527 ? 7.402 13.927 3.984 1.00 44.94 527 MET A N 1
ATOM 3880 C CA . MET A 1 527 ? 6.226 13.900 4.873 1.00 44.94 527 MET A CA 1
ATOM 3881 C C . MET A 1 527 ? 5.611 12.524 5.156 1.00 44.94 527 MET A C 1
ATOM 3883 O O . MET A 1 527 ? 4.666 12.460 5.931 1.00 44.94 527 MET A O 1
ATOM 3887 N N . ILE A 1 528 ? 6.129 11.430 4.585 1.00 53.28 528 ILE A N 1
ATOM 3888 C CA . ILE A 1 528 ? 5.576 10.079 4.812 1.00 53.28 528 ILE A CA 1
ATOM 3889 C C . ILE A 1 528 ? 6.597 9.182 5.545 1.00 53.28 528 ILE A C 1
ATOM 3891 O O . ILE A 1 528 ? 7.232 8.318 4.928 1.00 53.28 528 ILE A O 1
ATOM 3895 N N . PRO A 1 529 ? 6.815 9.371 6.862 1.00 46.16 529 PRO A N 1
ATOM 3896 C CA . PRO A 1 529 ? 7.647 8.474 7.654 1.00 46.16 529 PRO A CA 1
ATOM 3897 C C . PRO A 1 529 ? 6.965 7.104 7.795 1.00 46.16 529 PRO A C 1
ATOM 3899 O O . PRO A 1 529 ? 5.773 7.008 8.065 1.00 46.16 529 PRO A O 1
ATOM 3902 N N . ASN A 1 530 ? 7.729 6.015 7.681 1.00 54.19 530 ASN A N 1
ATOM 3903 C CA . ASN A 1 530 ? 7.231 4.638 7.819 1.00 54.19 530 ASN A CA 1
ATOM 3904 C C . ASN A 1 530 ? 6.169 4.234 6.766 1.00 54.19 530 ASN A C 1
ATOM 3906 O O . ASN A 1 530 ? 5.025 3.918 7.103 1.00 54.19 530 ASN A O 1
ATOM 3910 N N . VAL A 1 531 ? 6.551 4.140 5.489 1.00 59.22 531 VAL A N 1
ATOM 3911 C CA . VAL A 1 531 ? 5.649 3.678 4.407 1.00 59.22 531 VAL A CA 1
ATOM 3912 C C . VAL A 1 531 ? 5.419 2.150 4.401 1.00 59.22 531 VAL A C 1
ATOM 3914 O O . VAL A 1 531 ? 4.457 1.692 3.797 1.00 59.22 531 VAL A O 1
ATOM 3917 N N . HIS A 1 532 ? 6.221 1.333 5.098 1.00 66.94 532 HIS A N 1
ATOM 3918 C CA . HIS A 1 532 ? 6.054 -0.136 5.124 1.00 66.94 532 HIS A CA 1
ATOM 3919 C C . HIS A 1 532 ? 4.654 -0.573 5.600 1.00 66.94 532 HIS A C 1
ATOM 3921 O O . HIS A 1 532 ? 4.312 -0.340 6.757 1.00 66.94 532 HIS A O 1
ATOM 3927 N N . LEU A 1 533 ? 3.868 -1.240 4.746 1.00 66.69 533 LEU A N 1
ATOM 3928 C CA . LEU A 1 533 ? 2.528 -1.736 5.103 1.00 66.69 533 LEU A CA 1
ATOM 3929 C C . LEU A 1 533 ? 2.558 -2.883 6.130 1.00 66.69 533 LEU A C 1
ATOM 3931 O O . LEU A 1 533 ? 1.589 -3.081 6.852 1.00 66.69 533 LEU A O 1
ATOM 3935 N N . LEU A 1 534 ? 3.655 -3.644 6.176 1.00 69.75 534 LEU A N 1
ATOM 3936 C CA . LEU A 1 534 ? 3.786 -4.888 6.936 1.00 69.75 534 LEU A CA 1
ATOM 3937 C C . LEU A 1 534 ? 5.068 -4.871 7.770 1.00 69.75 534 LEU A C 1
ATOM 3939 O O . LEU A 1 534 ? 6.110 -4.426 7.288 1.00 69.75 534 LEU A O 1
ATOM 3943 N N . SER A 1 535 ? 4.992 -5.403 8.989 1.00 59.78 535 SER A N 1
ATOM 3944 C CA . SER A 1 535 ? 6.102 -5.421 9.957 1.00 59.78 535 SER A CA 1
ATOM 3945 C C . SER A 1 535 ? 7.136 -6.527 9.693 1.00 59.78 535 SER A C 1
ATOM 3947 O O . SER A 1 535 ? 8.277 -6.425 10.129 1.00 59.78 535 SER A O 1
ATOM 3949 N N . SER A 1 536 ? 6.770 -7.568 8.935 1.00 60.03 536 SER A N 1
ATOM 3950 C CA . SER A 1 536 ? 7.695 -8.587 8.421 1.00 60.03 536 SER A CA 1
ATOM 3951 C C . SER A 1 536 ? 7.294 -8.971 6.985 1.00 60.03 536 SER A C 1
ATOM 3953 O O . SER A 1 536 ? 6.176 -9.450 6.787 1.00 60.03 536 SER A O 1
ATOM 3955 N N . PRO A 1 537 ? 8.141 -8.740 5.961 1.00 62.75 537 PRO A N 1
ATOM 3956 C CA . PRO A 1 537 ? 7.730 -8.841 4.555 1.00 62.75 537 PRO A CA 1
ATOM 3957 C C . PRO A 1 537 ? 8.244 -10.093 3.808 1.00 62.75 537 PRO A C 1
ATOM 3959 O O . PRO A 1 537 ? 8.281 -10.113 2.577 1.00 62.75 537 PRO A O 1
ATOM 3962 N N . ASN A 1 538 ? 8.659 -11.136 4.531 1.00 60.66 538 ASN A N 1
ATOM 3963 C CA . ASN A 1 538 ? 9.556 -12.192 4.030 1.00 60.66 538 ASN A CA 1
ATOM 3964 C C . ASN A 1 538 ? 9.067 -13.012 2.811 1.00 60.66 538 ASN A C 1
ATOM 3966 O O . ASN A 1 538 ? 9.894 -13.655 2.165 1.00 60.66 538 ASN A O 1
ATOM 3970 N N . ASN A 1 539 ? 7.772 -12.992 2.469 1.00 75.50 539 ASN A N 1
ATOM 3971 C CA . ASN A 1 539 ? 7.192 -13.793 1.375 1.00 75.50 539 ASN A CA 1
ATOM 3972 C C . ASN A 1 539 ? 6.876 -12.998 0.090 1.00 75.50 539 ASN A C 1
ATOM 3974 O O . ASN A 1 539 ? 6.416 -13.590 -0.887 1.00 75.50 539 ASN A O 1
ATOM 3978 N N . ILE A 1 540 ? 7.110 -11.680 0.056 1.00 86.25 540 ILE A N 1
ATOM 3979 C CA . ILE A 1 540 ? 6.782 -10.856 -1.118 1.00 86.25 540 ILE A CA 1
ATOM 3980 C C . ILE A 1 540 ? 7.835 -11.040 -2.224 1.00 86.25 540 ILE A C 1
ATOM 3982 O O . ILE A 1 540 ? 9.027 -10.808 -2.027 1.00 86.25 540 ILE A O 1
ATOM 3986 N N . VAL A 1 541 ? 7.354 -11.449 -3.400 1.00 91.19 541 VAL A N 1
ATOM 3987 C CA . VAL A 1 541 ? 8.138 -11.789 -4.603 1.00 91.19 541 VAL A CA 1
ATOM 3988 C C . VAL A 1 541 ? 8.065 -10.668 -5.647 1.00 91.19 541 VAL A C 1
ATOM 3990 O O . VAL A 1 541 ? 9.032 -10.428 -6.372 1.00 91.19 541 VAL A O 1
ATOM 3993 N N . SER A 1 542 ? 6.934 -9.956 -5.698 1.00 91.75 542 SER A N 1
ATOM 3994 C CA . SER A 1 542 ? 6.683 -8.829 -6.600 1.00 91.75 542 SER A CA 1
ATOM 3995 C C . SER A 1 542 ? 6.252 -7.585 -5.822 1.00 91.75 542 SER A C 1
ATOM 3997 O O . SER A 1 542 ? 5.310 -7.638 -5.031 1.00 91.75 542 SER A O 1
ATOM 3999 N N . LEU A 1 543 ? 6.909 -6.454 -6.072 1.00 89.81 543 LEU A N 1
ATOM 4000 C CA . LEU A 1 543 ? 6.655 -5.182 -5.395 1.00 89.81 543 LEU A CA 1
ATOM 4001 C C . LEU A 1 543 ? 6.563 -4.048 -6.420 1.00 89.81 543 LEU A C 1
ATOM 4003 O O . LEU A 1 543 ? 7.415 -3.932 -7.297 1.00 89.81 543 LEU A O 1
ATOM 4007 N N . ASP A 1 544 ? 5.530 -3.217 -6.316 1.00 89.31 544 ASP A N 1
ATOM 4008 C CA . ASP A 1 544 ? 5.270 -2.115 -7.247 1.00 89.31 544 ASP A CA 1
ATOM 4009 C C . ASP A 1 544 ? 4.939 -0.832 -6.470 1.00 89.31 544 ASP A C 1
ATOM 4011 O O . ASP A 1 544 ? 4.000 -0.805 -5.674 1.00 89.31 544 ASP A O 1
ATOM 4015 N N . ILE A 1 545 ? 5.745 0.214 -6.648 1.00 85.69 545 ILE A N 1
ATOM 4016 C CA . ILE A 1 545 ? 5.754 1.418 -5.808 1.00 85.69 545 ILE A CA 1
ATOM 4017 C C . ILE A 1 545 ? 5.678 2.658 -6.696 1.00 85.69 545 ILE A C 1
ATOM 4019 O O . ILE A 1 545 ? 6.559 2.891 -7.522 1.00 85.69 545 ILE A O 1
ATOM 4023 N N . HIS A 1 546 ? 4.651 3.485 -6.500 1.00 84.69 546 HIS A N 1
ATOM 4024 C CA . HIS A 1 546 ? 4.420 4.702 -7.287 1.00 84.69 546 HIS A CA 1
ATOM 4025 C C . HIS A 1 546 ? 4.378 5.925 -6.362 1.00 84.69 546 HIS A C 1
ATOM 4027 O O . HIS A 1 546 ? 3.604 5.940 -5.406 1.00 84.69 546 HIS A O 1
ATOM 4033 N N . ARG A 1 547 ? 5.208 6.939 -6.654 1.00 75.31 547 ARG A N 1
ATOM 4034 C CA . ARG A 1 547 ? 5.363 8.214 -5.915 1.00 75.31 547 ARG A CA 1
ATOM 4035 C C . ARG A 1 547 ? 5.679 8.085 -4.409 1.00 75.31 547 ARG A C 1
ATOM 4037 O O . ARG A 1 547 ? 5.297 8.943 -3.620 1.00 75.31 547 ARG A O 1
ATOM 4044 N N . LEU A 1 548 ? 6.403 7.041 -3.998 1.00 74.56 548 LEU A N 1
ATOM 4045 C CA . LEU A 1 548 ? 6.782 6.784 -2.595 1.00 74.56 548 LEU A CA 1
ATOM 4046 C C . LEU A 1 548 ? 8.300 6.541 -2.455 1.00 74.56 548 LEU A C 1
ATOM 4048 O O . LEU A 1 548 ? 8.930 6.095 -3.410 1.00 74.56 548 LEU A O 1
ATOM 4052 N N . PRO A 1 549 ? 8.928 6.823 -1.299 1.00 66.62 549 PRO A N 1
ATOM 4053 C CA . PRO A 1 549 ? 10.382 6.723 -1.135 1.00 66.62 549 PRO A CA 1
ATOM 4054 C C . PRO A 1 549 ? 10.917 5.273 -1.072 1.00 66.62 549 PRO A C 1
ATOM 4056 O O . PRO A 1 549 ? 10.294 4.367 -0.524 1.00 66.62 549 PRO A O 1
ATOM 4059 N N . VAL A 1 550 ? 12.133 5.054 -1.597 1.00 63.50 550 VAL A N 1
ATOM 4060 C CA . VAL A 1 550 ? 12.751 3.712 -1.754 1.00 63.50 550 VAL A CA 1
ATOM 4061 C C . VAL A 1 550 ? 13.137 3.036 -0.432 1.00 63.50 550 VAL A C 1
ATOM 4063 O O . VAL A 1 550 ? 13.344 1.827 -0.407 1.00 63.50 550 VAL A O 1
ATOM 4066 N N . ASN A 1 551 ? 13.165 3.756 0.695 1.00 64.25 551 ASN A N 1
ATOM 4067 C CA . ASN A 1 551 ? 13.380 3.138 2.011 1.00 64.25 551 ASN A CA 1
ATOM 4068 C C . ASN A 1 551 ? 12.318 2.077 2.357 1.00 64.25 551 ASN A C 1
ATOM 4070 O O . ASN A 1 551 ? 12.601 1.210 3.170 1.00 64.25 551 ASN A O 1
ATOM 4074 N N . VAL A 1 552 ? 11.160 2.061 1.681 1.00 58.09 552 VAL A N 1
ATOM 4075 C CA . VAL A 1 552 ? 10.213 0.929 1.699 1.00 58.09 552 VAL A CA 1
ATOM 4076 C C . VAL A 1 552 ? 10.896 -0.418 1.425 1.00 58.09 552 VAL A C 1
ATOM 4078 O O . VAL A 1 552 ? 10.530 -1.416 2.041 1.00 58.09 552 VAL A O 1
ATOM 4081 N N . VAL A 1 553 ? 11.866 -0.456 0.504 1.00 60.31 553 VAL A N 1
ATOM 4082 C CA . VAL A 1 553 ? 12.378 -1.677 -0.143 1.00 60.31 553 VAL A CA 1
ATOM 4083 C C . VAL A 1 553 ? 13.429 -2.429 0.692 1.00 60.31 553 VAL A C 1
ATOM 4085 O O . VAL A 1 553 ? 13.677 -3.605 0.443 1.00 60.31 553 VAL A O 1
ATOM 4088 N N . SER A 1 554 ? 14.011 -1.815 1.726 1.00 61.22 554 SER A N 1
ATOM 4089 C CA . SER A 1 554 ? 15.212 -2.310 2.433 1.00 61.22 554 SER A CA 1
ATOM 4090 C C . SER A 1 554 ? 15.064 -3.609 3.255 1.00 61.22 554 SER A C 1
ATOM 4092 O O . SER A 1 554 ? 15.962 -3.947 4.021 1.00 61.22 554 SER A O 1
ATOM 4094 N N . HIS A 1 555 ? 13.958 -4.344 3.106 1.00 68.06 555 HIS A N 1
ATOM 4095 C CA . HIS A 1 555 ? 13.624 -5.535 3.897 1.00 68.06 555 HIS A CA 1
ATOM 4096 C C . HIS A 1 555 ? 13.187 -6.758 3.054 1.00 68.06 555 HIS A C 1
ATOM 4098 O O . HIS A 1 555 ? 12.966 -7.832 3.613 1.00 68.06 555 HIS A O 1
ATOM 4104 N N . TYR A 1 556 ? 13.041 -6.642 1.725 1.00 76.06 556 TYR A N 1
ATOM 4105 C CA . TYR A 1 556 ? 12.481 -7.717 0.884 1.00 76.06 556 TYR A CA 1
ATOM 4106 C C . TYR A 1 556 ? 13.559 -8.657 0.308 1.00 76.06 556 TYR A C 1
ATOM 4108 O O . TYR A 1 556 ? 13.896 -8.591 -0.876 1.00 76.06 556 TYR A O 1
ATOM 4116 N N . ALA A 1 557 ? 14.065 -9.583 1.127 1.00 81.31 557 ALA A N 1
ATOM 4117 C CA . ALA A 1 557 ? 15.085 -10.556 0.704 1.00 81.31 557 ALA A CA 1
ATOM 4118 C C . ALA A 1 557 ? 14.626 -11.505 -0.427 1.00 81.31 557 ALA A C 1
ATOM 4120 O O . ALA A 1 557 ? 15.427 -11.895 -1.277 1.00 81.31 557 ALA A O 1
ATOM 4121 N N . SER A 1 558 ? 13.334 -11.852 -0.454 1.00 87.19 558 SER A N 1
ATOM 4122 C CA . SER A 1 558 ? 12.717 -12.803 -1.398 1.00 87.19 558 SER A CA 1
ATOM 4123 C C . SER A 1 558 ? 12.283 -12.185 -2.736 1.00 87.19 558 SER A C 1
ATOM 4125 O O . SER A 1 558 ? 11.653 -12.857 -3.554 1.00 87.19 558 SER A O 1
ATOM 4127 N N . LEU A 1 559 ? 12.574 -10.901 -2.956 1.00 89.25 559 LEU A N 1
ATOM 4128 C CA . LEU A 1 559 ? 12.035 -10.130 -4.072 1.00 89.25 559 LEU A CA 1
ATOM 4129 C C . LEU A 1 559 ? 12.706 -10.492 -5.402 1.00 89.25 559 LEU A C 1
ATOM 4131 O O . LEU A 1 559 ? 13.918 -10.340 -5.539 1.00 89.25 559 LEU A O 1
ATOM 4135 N N . THR A 1 560 ? 11.917 -10.895 -6.402 1.00 93.31 560 THR A N 1
ATOM 4136 C CA . THR A 1 560 ? 12.404 -11.160 -7.770 1.00 93.31 560 THR A CA 1
ATOM 4137 C C . THR A 1 560 ? 11.987 -10.088 -8.772 1.00 93.31 560 THR A C 1
ATOM 4139 O O . THR A 1 560 ? 12.629 -9.959 -9.814 1.00 93.31 560 THR A O 1
ATOM 4142 N N . THR A 1 561 ? 10.927 -9.329 -8.479 1.00 93.56 561 THR A N 1
ATOM 4143 C CA . THR A 1 561 ? 10.370 -8.305 -9.372 1.00 93.56 561 THR A CA 1
ATOM 4144 C C . THR A 1 561 ? 10.104 -7.017 -8.604 1.00 93.56 561 THR A C 1
ATOM 4146 O O . THR A 1 561 ? 9.326 -7.012 -7.652 1.00 93.56 561 THR A O 1
ATOM 4149 N N . LEU A 1 562 ? 10.705 -5.914 -9.046 1.00 92.00 562 LEU A N 1
ATOM 4150 C CA . LEU A 1 562 ? 10.503 -4.584 -8.478 1.00 92.00 562 LEU A CA 1
ATOM 4151 C C . LEU A 1 562 ? 10.124 -3.581 -9.568 1.00 92.00 562 LEU A C 1
ATOM 4153 O O . LEU A 1 562 ? 10.786 -3.494 -10.600 1.00 92.00 562 LEU A O 1
ATOM 4157 N N . SER A 1 563 ? 9.086 -2.795 -9.314 1.00 90.81 563 SER A N 1
ATOM 4158 C CA . SER A 1 563 ? 8.667 -1.673 -10.147 1.00 90.81 563 SER A CA 1
ATOM 4159 C C . SER A 1 563 ? 8.615 -0.401 -9.307 1.00 90.81 563 SER A C 1
ATOM 4161 O O . SER A 1 563 ? 8.024 -0.384 -8.230 1.00 90.81 563 SER A O 1
ATOM 4163 N N . LEU A 1 564 ? 9.289 0.645 -9.783 1.00 87.12 564 LEU A N 1
ATOM 4164 C CA . LEU A 1 564 ? 9.424 1.947 -9.140 1.00 87.12 564 LEU A CA 1
ATOM 4165 C C . LEU A 1 564 ? 8.996 3.032 -10.140 1.00 87.12 564 LEU A C 1
ATOM 4167 O O . LEU A 1 564 ? 9.574 3.125 -11.223 1.00 87.12 564 LEU A O 1
ATOM 4171 N N . TYR A 1 565 ? 8.010 3.855 -9.783 1.00 83.50 565 TYR A N 1
ATOM 4172 C CA . TYR A 1 565 ? 7.446 4.905 -10.640 1.00 83.50 565 TYR A CA 1
ATOM 4173 C C . TYR A 1 565 ? 7.472 6.279 -9.953 1.00 83.50 565 TYR A C 1
ATOM 4175 O O . TYR A 1 565 ? 6.939 6.423 -8.851 1.00 83.50 565 TYR A O 1
ATOM 4183 N N . ARG A 1 566 ? 8.051 7.300 -10.606 1.00 74.81 566 ARG A N 1
ATOM 4184 C CA . ARG A 1 566 ? 8.225 8.674 -10.077 1.00 74.81 566 ARG A CA 1
ATOM 4185 C C . ARG A 1 566 ? 8.885 8.698 -8.696 1.00 74.81 566 ARG A C 1
ATOM 4187 O O . ARG A 1 566 ? 8.303 9.172 -7.721 1.00 74.81 566 ARG A O 1
ATOM 4194 N N . ILE A 1 567 ? 10.103 8.160 -8.606 1.00 71.62 567 ILE A N 1
ATOM 4195 C CA . ILE A 1 567 ? 10.850 8.081 -7.343 1.00 71.62 567 ILE A CA 1
ATOM 4196 C C . ILE A 1 567 ? 12.252 8.680 -7.482 1.00 71.62 567 ILE A C 1
ATOM 4198 O O . ILE A 1 567 ? 12.937 8.495 -8.489 1.00 71.62 567 ILE A O 1
ATOM 4202 N N . PHE A 1 568 ? 12.678 9.374 -6.426 1.00 70.81 568 PHE A N 1
ATOM 4203 C CA . PHE A 1 568 ? 14.038 9.865 -6.237 1.00 70.81 568 PHE A CA 1
ATOM 4204 C C . PHE A 1 568 ? 14.991 8.730 -5.823 1.00 70.81 568 PHE A C 1
ATOM 4206 O O . PHE A 1 568 ? 14.817 8.106 -4.765 1.00 70.81 568 PHE A O 1
ATOM 4213 N N . LEU A 1 569 ? 16.018 8.500 -6.644 1.00 74.06 569 LEU A N 1
ATOM 4214 C CA . LEU A 1 569 ? 17.037 7.466 -6.455 1.00 74.06 569 LEU A CA 1
ATOM 4215 C C . LEU A 1 569 ? 18.444 8.064 -6.548 1.00 74.06 569 LEU A C 1
ATOM 4217 O O . LEU A 1 569 ? 18.881 8.494 -7.614 1.00 74.06 569 LEU A O 1
ATOM 4221 N N . ASP A 1 570 ? 19.152 8.038 -5.421 1.00 75.81 570 ASP A N 1
ATOM 4222 C CA . ASP A 1 570 ? 20.592 8.270 -5.336 1.00 75.81 570 ASP A CA 1
ATOM 4223 C C . ASP A 1 570 ? 21.381 6.943 -5.362 1.00 75.81 570 ASP A C 1
ATOM 4225 O O . ASP A 1 570 ? 20.819 5.842 -5.368 1.00 75.81 570 ASP A O 1
ATOM 4229 N N . HIS A 1 571 ? 22.711 7.057 -5.386 1.00 80.81 571 HIS A N 1
ATOM 4230 C CA . HIS A 1 571 ? 23.628 5.917 -5.432 1.00 80.81 571 HIS A CA 1
ATOM 4231 C C . HIS A 1 571 ? 23.530 5.003 -4.206 1.00 80.81 571 HIS A C 1
ATOM 4233 O O . HIS A 1 571 ? 23.465 3.783 -4.365 1.00 80.81 571 HIS A O 1
ATOM 4239 N N . ALA A 1 572 ? 23.470 5.574 -2.999 1.00 80.81 572 ALA A N 1
ATOM 4240 C CA . ALA A 1 572 ? 23.423 4.801 -1.763 1.00 80.81 572 ALA A CA 1
ATOM 4241 C C . ALA A 1 572 ? 22.117 4.002 -1.683 1.00 80.81 572 ALA A C 1
ATOM 4243 O O . ALA A 1 572 ? 22.150 2.794 -1.467 1.00 80.81 572 ALA A O 1
ATOM 4244 N N . ARG A 1 573 ? 20.978 4.638 -1.985 1.00 80.00 573 ARG A N 1
ATOM 4245 C CA . ARG A 1 573 ? 19.672 3.969 -2.067 1.00 80.00 573 ARG A CA 1
ATOM 4246 C C . ARG A 1 573 ? 19.637 2.852 -3.105 1.00 80.00 573 ARG A C 1
ATOM 4248 O O . ARG A 1 573 ? 19.063 1.802 -2.826 1.00 80.00 573 ARG A O 1
ATOM 4255 N N . MET A 1 574 ? 20.237 3.042 -4.284 1.00 84.88 574 MET A N 1
ATOM 4256 C CA . MET A 1 574 ? 20.272 1.980 -5.296 1.00 84.88 574 MET A CA 1
ATOM 4257 C C . MET A 1 574 ? 21.197 0.825 -4.888 1.00 84.88 574 MET A C 1
ATOM 4259 O O . MET A 1 574 ? 20.836 -0.332 -5.079 1.00 84.88 574 MET A O 1
ATOM 4263 N N . ARG A 1 575 ? 22.349 1.112 -4.269 1.00 87.19 575 ARG A N 1
ATOM 4264 C CA . ARG A 1 575 ? 23.234 0.090 -3.690 1.00 87.19 575 ARG A CA 1
ATOM 4265 C C . ARG A 1 575 ? 22.511 -0.723 -2.613 1.00 87.19 575 ARG A C 1
ATOM 4267 O O . ARG A 1 575 ? 22.548 -1.950 -2.639 1.00 87.19 575 ARG A O 1
ATOM 4274 N N . ASP A 1 576 ? 21.841 -0.044 -1.689 1.00 84.62 576 ASP A N 1
ATOM 4275 C CA . ASP A 1 576 ? 21.195 -0.663 -0.529 1.00 84.62 576 ASP A CA 1
ATOM 4276 C C . ASP A 1 576 ? 19.975 -1.506 -0.933 1.00 84.62 576 ASP A C 1
ATOM 4278 O O . ASP A 1 576 ? 19.713 -2.541 -0.325 1.00 84.62 576 ASP A O 1
ATOM 4282 N N . LEU A 1 577 ? 19.296 -1.135 -2.023 1.00 87.19 577 LEU A N 1
ATOM 4283 C CA . LEU A 1 577 ? 18.253 -1.932 -2.676 1.00 87.19 577 LEU A CA 1
ATOM 4284 C C . LEU A 1 577 ? 18.787 -3.287 -3.176 1.00 87.19 577 LEU A C 1
ATOM 4286 O O . LEU A 1 577 ? 18.179 -4.316 -2.887 1.00 87.19 577 LEU A O 1
ATOM 4290 N N . PHE A 1 578 ? 19.928 -3.323 -3.876 1.00 88.19 578 PHE A N 1
ATOM 4291 C CA . PHE A 1 578 ? 20.518 -4.593 -4.335 1.00 88.19 578 PHE A CA 1
ATOM 4292 C C . PHE A 1 578 ? 21.094 -5.434 -3.184 1.00 88.19 578 PHE A C 1
ATOM 4294 O O . PHE A 1 578 ? 21.041 -6.662 -3.243 1.00 88.19 578 PHE A O 1
ATOM 4301 N N . LEU A 1 579 ? 21.577 -4.798 -2.109 1.00 87.31 579 LEU A N 1
ATOM 4302 C CA . LEU A 1 579 ? 21.990 -5.495 -0.883 1.00 87.31 579 LEU A CA 1
ATOM 4303 C C . LEU A 1 579 ? 20.799 -6.109 -0.121 1.00 87.31 579 LEU A C 1
ATOM 4305 O O . LEU A 1 579 ? 20.937 -7.193 0.443 1.00 87.31 579 LEU A O 1
ATOM 4309 N N . ALA A 1 580 ? 19.638 -5.445 -0.114 1.00 84.56 580 ALA A N 1
ATOM 4310 C CA . ALA A 1 580 ? 18.421 -5.929 0.540 1.00 84.56 580 ALA A CA 1
ATOM 4311 C C . ALA A 1 580 ? 17.667 -7.000 -0.269 1.00 84.56 580 ALA A C 1
ATOM 4313 O O . ALA A 1 580 ? 17.038 -7.874 0.326 1.00 84.56 580 ALA A O 1
ATOM 4314 N N . SER A 1 581 ? 17.736 -6.955 -1.604 1.00 88.69 581 SER A N 1
ATOM 4315 C CA . SER A 1 581 ? 17.024 -7.867 -2.514 1.00 88.69 581 SER A CA 1
ATOM 4316 C C . SER A 1 581 ? 17.984 -8.613 -3.462 1.00 88.69 581 SER A C 1
ATOM 4318 O O . SER A 1 581 ? 17.963 -8.391 -4.676 1.00 88.69 581 SER A O 1
ATOM 4320 N N . PRO A 1 582 ? 18.811 -9.548 -2.951 1.00 89.88 582 PRO A N 1
ATOM 4321 C CA . PRO A 1 582 ? 19.823 -10.255 -3.747 1.00 89.88 582 PRO A CA 1
ATOM 4322 C C . PRO A 1 582 ? 19.245 -11.220 -4.801 1.00 89.88 582 PRO A C 1
ATOM 4324 O O . PRO A 1 582 ? 19.987 -11.726 -5.639 1.00 89.88 582 PRO A O 1
ATOM 4327 N N . LEU A 1 583 ? 17.934 -11.488 -4.777 1.00 92.25 583 LEU A N 1
ATOM 4328 C CA . LEU A 1 583 ? 17.229 -12.342 -5.745 1.00 92.25 583 LEU A CA 1
ATOM 4329 C C . LEU A 1 583 ? 16.532 -11.555 -6.872 1.00 92.25 583 LEU A C 1
ATOM 4331 O O . LEU A 1 583 ? 15.816 -12.148 -7.679 1.00 92.25 583 LEU A O 1
ATOM 4335 N N . LEU A 1 584 ? 16.741 -10.236 -6.948 1.00 93.31 584 LEU A N 1
ATOM 4336 C CA . LEU A 1 584 ? 16.042 -9.350 -7.880 1.00 93.31 584 LEU A CA 1
ATOM 4337 C C . LEU A 1 584 ? 16.405 -9.641 -9.348 1.00 93.31 584 LEU A C 1
ATOM 4339 O O . LEU A 1 584 ? 17.456 -9.228 -9.832 1.00 93.31 584 LEU A O 1
ATOM 4343 N N . GLU A 1 585 ? 15.517 -10.326 -10.074 1.00 95.81 585 GLU A N 1
ATOM 4344 C CA . GLU A 1 585 ? 15.709 -10.674 -11.488 1.00 95.81 585 GLU A CA 1
ATOM 4345 C C . GLU A 1 585 ? 15.143 -9.622 -12.455 1.00 95.81 585 GLU A C 1
ATOM 4347 O O . GLU A 1 585 ? 15.655 -9.478 -13.567 1.00 95.81 585 GLU A O 1
ATOM 4352 N N . THR A 1 586 ? 14.092 -8.896 -12.060 1.00 95.81 586 THR A N 1
ATOM 4353 C CA . THR A 1 586 ? 13.392 -7.909 -12.899 1.00 95.81 586 THR A CA 1
ATOM 4354 C C . THR A 1 586 ? 13.236 -6.573 -12.182 1.00 95.81 586 THR A C 1
ATOM 4356 O O . THR A 1 586 ? 12.641 -6.513 -11.110 1.00 95.81 586 THR A O 1
ATOM 4359 N N . LEU A 1 587 ? 13.711 -5.492 -12.805 1.00 93.56 587 LEU A N 1
ATOM 4360 C CA . LEU A 1 587 ? 13.623 -4.128 -12.285 1.00 93.56 587 LEU A CA 1
ATOM 4361 C C . LEU A 1 587 ? 13.004 -3.191 -13.333 1.00 93.56 587 LEU A C 1
ATOM 4363 O O . LEU A 1 587 ? 13.444 -3.157 -14.483 1.00 93.56 587 LEU A O 1
ATOM 4367 N N . ILE A 1 588 ? 11.991 -2.427 -12.928 1.00 91.62 588 ILE A N 1
ATOM 4368 C CA . ILE A 1 588 ? 11.331 -1.391 -13.729 1.00 91.62 588 ILE A CA 1
ATOM 4369 C C . ILE A 1 588 ? 11.513 -0.042 -13.024 1.00 91.62 588 ILE A C 1
ATOM 4371 O O . ILE A 1 588 ? 11.164 0.089 -11.854 1.00 91.62 588 ILE A O 1
ATOM 4375 N N . LEU A 1 589 ? 12.052 0.955 -13.730 1.00 88.12 589 LEU A N 1
ATOM 4376 C CA . LEU A 1 589 ? 12.350 2.296 -13.216 1.00 88.12 589 LEU A CA 1
ATOM 4377 C C . LEU A 1 589 ? 11.711 3.374 -14.112 1.00 88.12 589 LEU A C 1
ATOM 4379 O O . LEU A 1 589 ? 12.329 3.888 -15.048 1.00 88.12 589 LEU A O 1
ATOM 4383 N N . ALA A 1 590 ? 10.449 3.695 -13.853 1.00 82.88 590 ALA A N 1
ATOM 4384 C CA . ALA A 1 590 ? 9.663 4.651 -14.626 1.00 82.88 590 ALA A CA 1
ATOM 4385 C C . ALA A 1 590 ? 9.665 6.049 -13.978 1.00 82.88 590 ALA A C 1
ATOM 4387 O O . ALA A 1 590 ? 9.577 6.188 -12.761 1.00 82.88 590 ALA A O 1
ATOM 4388 N N . ALA A 1 591 ? 9.768 7.094 -14.800 1.00 70.81 591 ALA A N 1
ATOM 4389 C CA . ALA A 1 591 ? 9.975 8.486 -14.396 1.00 70.81 591 ALA A CA 1
ATOM 4390 C C . ALA A 1 591 ? 11.027 8.640 -13.273 1.00 70.81 591 ALA A C 1
ATOM 4392 O O . ALA A 1 591 ? 10.748 9.150 -12.189 1.00 70.81 591 ALA A O 1
ATOM 4393 N N . LEU A 1 592 ? 12.243 8.145 -13.526 1.00 66.50 592 LEU A N 1
ATOM 4394 C CA . LEU A 1 592 ? 13.380 8.332 -12.627 1.00 66.50 592 LEU A CA 1
ATOM 4395 C C . LEU A 1 592 ? 13.716 9.818 -12.474 1.00 66.50 592 LEU A C 1
ATOM 4397 O O . LEU A 1 592 ? 14.074 10.474 -13.448 1.00 66.50 592 LEU A O 1
ATOM 4401 N N . HIS A 1 593 ? 13.724 10.302 -11.235 1.00 61.00 593 HIS A N 1
ATOM 4402 C CA . HIS A 1 593 ? 14.420 11.536 -10.884 1.00 61.00 593 HIS A CA 1
ATOM 4403 C C . HIS A 1 593 ? 15.780 11.152 -10.291 1.00 61.00 593 HIS A C 1
ATOM 4405 O O . HIS A 1 593 ? 15.919 10.995 -9.075 1.00 61.00 593 HIS A O 1
ATOM 4411 N N . THR A 1 594 ? 16.784 10.932 -11.148 1.00 53.94 594 THR A N 1
ATOM 4412 C CA . THR A 1 594 ? 18.162 10.736 -10.675 1.00 53.94 594 THR A CA 1
ATOM 4413 C C . THR A 1 594 ? 18.768 12.084 -10.326 1.00 53.94 594 THR A C 1
ATOM 4415 O O . THR A 1 594 ? 18.996 12.914 -11.207 1.00 53.94 594 THR A O 1
ATOM 4418 N N . PHE A 1 595 ? 19.085 12.292 -9.053 1.00 48.06 595 PHE A N 1
ATOM 4419 C CA . PHE A 1 595 ? 19.966 13.388 -8.675 1.00 48.06 595 PHE A CA 1
ATOM 4420 C C . PHE A 1 595 ? 21.362 13.085 -9.224 1.00 48.06 595 PHE A C 1
ATOM 4422 O O . PHE A 1 595 ? 21.911 12.009 -8.970 1.00 48.06 595 PHE A O 1
ATOM 4429 N N . ASN A 1 596 ? 21.947 14.024 -9.967 1.00 49.44 596 ASN A N 1
ATOM 4430 C CA . ASN A 1 596 ? 23.391 14.004 -10.165 1.00 49.44 596 ASN A CA 1
ATOM 4431 C C . ASN A 1 596 ? 24.032 14.074 -8.776 1.00 49.44 596 ASN A C 1
ATOM 4433 O O . ASN A 1 596 ? 23.620 14.900 -7.963 1.00 49.44 596 ASN A O 1
ATOM 4437 N N . GLY A 1 597 ? 24.998 13.199 -8.484 1.00 42.06 597 GLY A N 1
ATOM 4438 C CA . GLY A 1 597 ? 25.692 13.232 -7.195 1.00 42.06 597 GLY A CA 1
ATOM 4439 C C . GLY A 1 597 ? 26.257 14.631 -6.898 1.00 42.06 597 GLY A C 1
ATOM 4440 O O . GLY A 1 597 ? 26.467 15.410 -7.833 1.00 42.06 597 GLY A O 1
ATOM 4441 N N . PRO A 1 598 ? 26.518 14.973 -5.620 1.00 39.84 598 PRO A N 1
ATOM 4442 C CA . PRO A 1 598 ? 27.114 16.262 -5.274 1.00 39.84 598 PRO A CA 1
ATOM 4443 C C . PRO A 1 598 ? 28.370 16.524 -6.118 1.00 39.84 598 PRO A C 1
ATOM 4445 O O . PRO A 1 598 ? 29.051 15.584 -6.529 1.00 39.84 598 PRO A O 1
ATOM 4448 N N . ASN A 1 599 ? 28.713 17.799 -6.336 1.00 48.34 599 ASN A N 1
ATOM 4449 C CA . ASN A 1 599 ? 29.799 18.244 -7.233 1.00 48.34 599 ASN A CA 1
ATOM 4450 C C . ASN A 1 599 ? 31.232 17.835 -6.794 1.00 48.34 599 ASN A C 1
ATOM 4452 O O . ASN A 1 599 ? 32.222 18.427 -7.223 1.00 48.34 599 ASN A O 1
ATOM 4456 N N . THR A 1 600 ? 31.362 16.809 -5.952 1.00 47.41 600 THR A N 1
ATOM 4457 C CA . THR A 1 600 ? 32.596 16.082 -5.660 1.00 47.41 600 THR A CA 1
ATOM 4458 C C . THR A 1 600 ? 33.279 15.597 -6.942 1.00 47.41 600 THR A C 1
ATOM 4460 O O . THR A 1 600 ? 32.635 15.155 -7.892 1.00 47.41 600 THR A O 1
ATOM 4463 N N . SER A 1 601 ? 34.608 15.673 -6.972 1.00 51.97 601 SER A N 1
ATOM 4464 C CA . SER A 1 601 ? 35.434 15.339 -8.140 1.00 51.97 601 SER A CA 1
ATOM 4465 C C . SER A 1 601 ? 35.679 13.837 -8.353 1.00 51.97 601 SER A C 1
ATOM 4467 O O . SER A 1 601 ? 36.289 13.473 -9.356 1.00 51.97 601 SER A O 1
ATOM 4469 N N . SER A 1 602 ? 35.220 12.981 -7.440 1.00 59.25 602 SER A N 1
ATOM 4470 C CA . SER A 1 602 ? 35.417 11.528 -7.443 1.00 59.25 602 SER A CA 1
ATOM 4471 C C . SER A 1 602 ? 34.285 10.765 -8.130 1.00 59.25 602 SER A C 1
ATOM 4473 O O . SER A 1 602 ? 33.116 11.117 -7.970 1.00 59.25 602 SER A O 1
ATOM 4475 N N . ASP A 1 603 ? 34.631 9.672 -8.805 1.00 66.94 603 ASP A N 1
ATOM 4476 C CA . ASP A 1 603 ? 33.659 8.731 -9.365 1.00 66.94 603 ASP A CA 1
ATOM 4477 C C . ASP A 1 603 ? 33.009 7.878 -8.261 1.00 66.94 603 ASP A C 1
ATOM 4479 O O . ASP A 1 603 ? 33.612 7.595 -7.220 1.00 66.94 603 ASP A O 1
ATOM 4483 N N . LEU A 1 604 ? 31.762 7.473 -8.487 1.00 75.44 604 LEU A N 1
ATOM 4484 C CA . LEU A 1 604 ? 30.986 6.623 -7.590 1.00 75.44 604 LEU A CA 1
ATOM 4485 C C . LEU A 1 604 ? 31.408 5.149 -7.747 1.00 75.44 604 LEU A C 1
ATOM 4487 O O . LEU A 1 604 ? 31.708 4.704 -8.858 1.00 75.44 604 LEU A O 1
ATOM 4491 N N . PRO A 1 605 ? 31.418 4.352 -6.662 1.00 83.69 605 PRO A N 1
ATOM 4492 C CA . PRO A 1 605 ? 31.814 2.951 -6.742 1.00 83.69 605 PRO A CA 1
ATOM 4493 C C . PRO A 1 605 ? 30.771 2.104 -7.498 1.00 83.69 605 PRO A C 1
ATOM 4495 O O . PRO A 1 605 ? 29.576 2.412 -7.452 1.00 83.69 605 PRO A O 1
ATOM 4498 N N . PRO A 1 606 ? 31.182 1.008 -8.160 1.00 87.69 606 PRO A N 1
ATOM 4499 C CA . PRO A 1 606 ? 30.255 0.118 -8.851 1.00 87.69 606 PRO A CA 1
ATOM 4500 C C . PRO A 1 606 ? 29.264 -0.548 -7.884 1.00 87.69 606 PRO A C 1
ATOM 4502 O O . PRO A 1 606 ? 29.603 -0.883 -6.747 1.00 87.69 606 PRO A O 1
ATOM 4505 N N . ILE A 1 607 ? 28.044 -0.767 -8.368 1.00 89.56 607 ILE A N 1
ATOM 4506 C CA . ILE A 1 607 ? 26.958 -1.477 -7.689 1.00 89.56 607 ILE A CA 1
ATOM 4507 C C . ILE A 1 607 ? 26.821 -2.847 -8.356 1.00 89.56 607 ILE A C 1
ATOM 4509 O O . ILE A 1 607 ? 26.594 -2.921 -9.566 1.00 89.56 607 ILE A O 1
ATOM 4513 N N . ASP A 1 608 ? 26.939 -3.933 -7.589 1.00 91.56 608 ASP A N 1
ATOM 4514 C CA . ASP A 1 608 ? 26.678 -5.270 -8.124 1.00 91.56 608 ASP A CA 1
ATOM 4515 C C . ASP A 1 608 ? 25.170 -5.490 -8.312 1.00 91.56 608 ASP A C 1
ATOM 4517 O O . ASP A 1 608 ? 24.408 -5.503 -7.348 1.00 91.56 608 ASP A O 1
ATOM 4521 N N . ALA A 1 609 ? 24.759 -5.675 -9.566 1.00 91.88 609 ALA A N 1
ATOM 4522 C CA . ALA A 1 609 ? 23.407 -6.043 -9.971 1.00 91.88 609 ALA A CA 1
ATOM 4523 C C . ALA A 1 609 ? 23.420 -7.391 -10.726 1.00 91.88 609 ALA A C 1
ATOM 4525 O O . ALA A 1 609 ? 22.642 -7.619 -11.655 1.00 91.88 609 ALA A O 1
ATOM 4526 N N . SER A 1 610 ? 24.328 -8.300 -10.347 1.00 93.19 610 SER A N 1
ATOM 4527 C CA . SER A 1 610 ? 24.525 -9.608 -10.984 1.00 93.19 610 SER A CA 1
ATOM 4528 C C . SER A 1 610 ? 23.326 -10.560 -10.908 1.00 93.19 610 SER A C 1
ATOM 4530 O O . SER A 1 610 ? 23.274 -11.510 -11.690 1.00 93.19 610 SER A O 1
ATOM 4532 N N . SER A 1 611 ? 22.335 -10.314 -10.053 1.00 94.69 611 SER A N 1
ATOM 4533 C CA . SER A 1 611 ? 21.044 -11.018 -10.059 1.00 94.69 611 SER A CA 1
ATOM 4534 C C . SER A 1 611 ? 20.161 -10.667 -11.268 1.00 94.69 611 SER A C 1
ATOM 4536 O O . SER A 1 611 ? 19.367 -11.498 -11.717 1.00 94.69 611 SER A O 1
ATOM 4538 N N . LEU A 1 612 ? 20.317 -9.465 -11.834 1.00 96.19 612 LEU A N 1
ATOM 4539 C CA . LEU A 1 612 ? 19.342 -8.881 -12.747 1.00 96.19 612 LEU A CA 1
ATOM 4540 C C . LEU A 1 612 ? 19.380 -9.508 -14.152 1.00 96.19 612 LEU A C 1
ATOM 4542 O O . LEU A 1 612 ? 20.419 -9.555 -14.817 1.00 96.19 612 LEU A O 1
ATOM 4546 N N . ARG A 1 613 ? 18.208 -9.942 -14.631 1.00 96.44 613 ARG A N 1
ATOM 4547 C CA . ARG A 1 613 ? 17.967 -10.481 -15.983 1.00 96.44 613 ARG A CA 1
ATOM 4548 C C . ARG A 1 613 ? 17.221 -9.501 -16.880 1.00 96.44 613 ARG A C 1
ATOM 4550 O O . ARG A 1 613 ? 17.476 -9.476 -18.084 1.00 96.44 613 ARG A O 1
ATOM 4557 N N . SER A 1 614 ? 16.324 -8.707 -16.304 1.00 97.06 614 SER A N 1
ATOM 4558 C CA . SER A 1 614 ? 15.432 -7.808 -17.031 1.00 97.06 614 SER A CA 1
ATOM 4559 C C . SER A 1 614 ? 15.446 -6.414 -16.413 1.00 97.06 614 SER A C 1
ATOM 4561 O O . SER A 1 614 ? 15.148 -6.250 -15.233 1.00 97.06 614 SER A O 1
ATOM 4563 N N . LEU A 1 615 ? 15.747 -5.403 -17.224 1.00 95.38 615 LEU A N 1
ATOM 4564 C CA . LEU A 1 615 ? 15.747 -3.998 -16.829 1.00 95.38 615 LEU A CA 1
ATOM 4565 C C . LEU A 1 615 ? 14.858 -3.211 -17.792 1.00 95.38 615 LEU A C 1
ATOM 4567 O O . LEU A 1 615 ? 15.086 -3.238 -18.999 1.00 95.38 615 LEU A O 1
ATOM 4571 N N . ALA A 1 616 ? 13.860 -2.509 -17.270 1.00 92.75 616 ALA A N 1
ATOM 4572 C CA . ALA A 1 616 ? 13.126 -1.483 -18.000 1.00 92.75 616 ALA A CA 1
ATOM 4573 C C . ALA A 1 616 ? 13.335 -0.143 -17.302 1.00 92.75 616 ALA A C 1
ATOM 4575 O O . ALA A 1 616 ? 13.219 -0.066 -16.082 1.00 92.75 616 ALA A O 1
ATOM 4576 N N . LEU A 1 617 ? 13.623 0.917 -18.049 1.00 89.44 617 LEU A N 1
ATOM 4577 C CA . LEU A 1 617 ? 13.740 2.252 -17.473 1.00 89.44 617 LEU A CA 1
ATOM 4578 C C . LEU A 1 617 ? 13.337 3.349 -18.453 1.00 89.44 617 LEU A C 1
ATOM 4580 O O . LEU A 1 617 ? 13.448 3.194 -19.668 1.00 89.44 617 LEU A O 1
ATOM 4584 N N . SER A 1 618 ? 12.864 4.468 -17.914 1.00 83.88 618 SER A N 1
ATOM 4585 C CA . SER A 1 618 ? 12.633 5.685 -18.690 1.00 83.88 618 SER A CA 1
ATOM 4586 C C . SER A 1 618 ? 13.711 6.723 -18.411 1.00 83.88 618 SER A C 1
ATOM 4588 O O . SER A 1 618 ? 14.103 6.889 -17.257 1.00 83.88 618 SER A O 1
ATOM 4590 N N . MET A 1 619 ? 14.104 7.474 -19.432 1.00 76.69 619 MET A N 1
ATOM 4591 C CA . MET A 1 619 ? 15.091 8.547 -19.349 1.00 76.69 619 MET A CA 1
ATOM 4592 C C . MET A 1 619 ? 14.533 9.834 -19.969 1.00 76.69 619 MET A C 1
ATOM 4594 O O . MET A 1 619 ? 13.814 9.793 -20.972 1.00 76.69 619 MET A O 1
ATOM 4598 N N . ASP A 1 620 ? 14.874 10.978 -19.384 1.00 69.62 620 ASP A N 1
ATOM 4599 C CA . ASP A 1 620 ? 14.631 12.300 -19.963 1.00 69.62 620 ASP A CA 1
ATOM 4600 C C . ASP A 1 620 ? 15.807 12.767 -20.852 1.00 69.62 620 ASP A C 1
ATOM 4602 O O . ASP A 1 620 ? 16.742 12.016 -21.139 1.00 69.62 620 ASP A O 1
ATOM 4606 N N . SER A 1 621 ? 15.767 14.025 -21.299 1.00 61.47 621 SER A N 1
ATOM 4607 C CA . SER A 1 621 ? 16.878 14.660 -22.016 1.00 61.47 621 SER A CA 1
ATOM 4608 C C . SER A 1 621 ? 17.941 15.312 -21.117 1.00 61.47 621 SER A C 1
ATOM 4610 O O . SER A 1 621 ? 19.013 15.625 -21.627 1.00 61.47 621 SER A O 1
ATOM 4612 N N . SER A 1 622 ? 17.698 15.524 -19.816 1.00 58.47 622 SER A N 1
ATOM 4613 C CA . SER A 1 622 ? 18.685 16.132 -18.902 1.00 58.47 622 SER A CA 1
ATOM 4614 C C . SER A 1 622 ? 19.841 15.181 -18.577 1.00 58.47 622 SER A C 1
ATOM 4616 O O . SER A 1 622 ? 20.977 15.626 -18.379 1.00 58.47 622 SER A O 1
ATOM 4618 N N . HIS A 1 623 ? 19.596 13.867 -18.648 1.00 62.03 623 HIS A N 1
ATOM 4619 C CA . HIS A 1 623 ? 20.640 12.842 -18.614 1.00 62.03 623 HIS A CA 1
ATOM 4620 C C . HIS A 1 623 ? 21.761 13.074 -19.639 1.00 62.03 623 HIS A C 1
ATOM 4622 O O . HIS A 1 623 ? 22.902 12.718 -19.365 1.00 62.03 623 HIS A O 1
ATOM 4628 N N . ARG A 1 624 ? 21.479 13.668 -20.806 1.00 56.19 624 ARG A N 1
ATOM 4629 C CA . ARG A 1 624 ? 22.459 13.805 -21.895 1.00 56.19 624 ARG A CA 1
ATOM 4630 C C . ARG A 1 624 ? 23.680 14.642 -21.510 1.00 56.19 624 ARG A C 1
ATOM 4632 O O . ARG A 1 624 ? 24.806 14.234 -21.776 1.00 56.19 624 ARG A O 1
ATOM 4639 N N . ASP A 1 625 ? 23.437 15.817 -20.937 1.00 49.75 625 ASP A N 1
ATOM 4640 C CA . ASP A 1 625 ? 24.472 16.835 -20.728 1.00 49.75 625 ASP A CA 1
ATOM 4641 C C . ASP A 1 625 ? 24.975 16.865 -19.271 1.00 49.75 625 ASP A C 1
ATOM 4643 O O . ASP A 1 625 ? 25.977 17.515 -18.979 1.00 49.75 625 ASP A O 1
ATOM 4647 N N . SER A 1 626 ? 24.313 16.137 -18.358 1.00 50.44 626 SER A N 1
ATOM 4648 C CA . SER A 1 626 ? 24.680 16.073 -16.934 1.00 50.44 626 SER A CA 1
ATOM 4649 C C . SER A 1 626 ? 25.297 14.742 -16.476 1.00 50.44 626 SER A C 1
ATOM 4651 O O . SER A 1 626 ? 26.068 14.725 -15.514 1.00 50.44 626 SER A O 1
ATOM 4653 N N . CYS A 1 627 ? 25.035 13.624 -17.166 1.00 57.09 627 CYS A N 1
ATOM 4654 C CA . CYS A 1 627 ? 25.550 12.314 -16.762 1.00 57.09 627 CYS A CA 1
ATOM 4655 C C . CYS A 1 627 ? 26.977 12.054 -17.261 1.00 57.09 627 CYS A C 1
ATOM 4657 O O . CYS A 1 627 ? 27.199 11.513 -18.343 1.00 57.09 627 CYS A O 1
ATOM 4659 N N . ILE A 1 628 ? 27.954 12.355 -16.408 1.00 58.81 628 ILE A N 1
ATOM 4660 C CA . ILE A 1 628 ? 29.323 11.846 -16.556 1.00 58.81 628 ILE A CA 1
ATOM 4661 C C . ILE A 1 628 ? 29.324 10.332 -16.226 1.00 58.81 628 ILE A C 1
ATOM 4663 O O . ILE A 1 628 ? 28.748 9.944 -15.199 1.00 58.81 628 ILE A O 1
ATOM 4667 N N . PRO A 1 629 ? 29.956 9.461 -17.041 1.00 55.78 629 PRO A N 1
ATOM 4668 C CA . PRO A 1 629 ? 30.136 8.045 -16.708 1.00 55.78 629 PRO A CA 1
ATOM 4669 C C . PRO A 1 629 ? 30.826 7.873 -15.350 1.00 55.78 629 PRO A C 1
ATOM 4671 O O . PRO A 1 629 ? 31.787 8.577 -15.055 1.00 55.78 629 PRO A O 1
ATOM 4674 N N . GLY A 1 630 ? 30.321 6.972 -14.507 1.00 56.75 630 GLY A N 1
ATOM 4675 C CA . GLY A 1 630 ? 30.782 6.830 -13.120 1.00 56.75 630 GLY A CA 1
ATOM 4676 C C . GLY A 1 630 ? 30.181 7.850 -12.144 1.00 56.75 630 GLY A C 1
ATOM 4677 O O . GLY A 1 630 ? 30.456 7.774 -10.952 1.00 56.75 630 GLY A O 1
ATOM 4678 N N . ARG A 1 631 ? 29.332 8.785 -12.599 1.00 62.03 631 ARG A N 1
ATOM 4679 C CA . ARG A 1 631 ? 28.559 9.698 -11.727 1.00 62.03 631 ARG A CA 1
ATOM 4680 C C . ARG A 1 631 ? 27.049 9.591 -11.903 1.00 62.03 631 ARG A C 1
ATOM 4682 O O . ARG A 1 631 ? 26.306 9.907 -10.978 1.00 62.03 631 ARG A O 1
ATOM 4689 N N . CYS A 1 632 ? 26.582 9.100 -13.050 1.00 74.00 632 CYS A N 1
ATOM 4690 C CA . CYS A 1 632 ? 25.200 8.655 -13.181 1.00 74.00 632 CYS A CA 1
ATOM 4691 C C . CYS A 1 632 ? 24.998 7.341 -12.417 1.00 74.00 632 CYS A C 1
ATOM 4693 O O . CYS A 1 632 ? 25.735 6.377 -12.641 1.00 74.00 632 CYS A O 1
ATOM 4695 N N . VAL A 1 633 ? 23.964 7.268 -11.576 1.00 77.62 633 VAL A N 1
ATOM 4696 C CA . VAL A 1 633 ? 23.635 6.063 -10.792 1.00 77.62 633 VAL A CA 1
ATOM 4697 C C . VAL A 1 633 ? 23.433 4.833 -11.695 1.00 77.62 633 VAL A C 1
ATOM 4699 O O . VAL A 1 633 ? 23.909 3.751 -11.365 1.00 77.62 633 VAL A O 1
ATOM 4702 N N . ILE A 1 634 ? 22.833 5.010 -12.880 1.00 82.25 634 ILE A N 1
ATOM 4703 C CA . ILE A 1 634 ? 22.638 3.938 -13.875 1.00 82.25 634 ILE A CA 1
ATOM 4704 C C . ILE A 1 634 ? 23.991 3.414 -14.389 1.00 82.25 634 ILE A C 1
ATOM 4706 O O . ILE A 1 634 ? 24.192 2.204 -14.454 1.00 82.25 634 ILE A O 1
ATOM 4710 N N . SER A 1 635 ? 24.953 4.309 -14.659 1.00 81.62 635 SER A N 1
ATOM 4711 C CA . SER A 1 635 ? 26.304 3.942 -15.127 1.00 81.62 635 SER A CA 1
ATOM 4712 C C . SER A 1 635 ? 27.149 3.182 -14.095 1.00 81.62 635 SER A C 1
ATOM 4714 O O . SER A 1 635 ? 28.175 2.605 -14.448 1.00 81.62 635 SER A O 1
ATOM 4716 N N . CYS A 1 636 ? 26.719 3.149 -12.829 1.00 85.31 636 CYS A N 1
ATOM 4717 C CA . CYS A 1 636 ? 27.382 2.392 -11.768 1.00 85.31 636 CYS A CA 1
ATOM 4718 C C . CYS A 1 636 ? 26.953 0.912 -11.727 1.00 85.31 636 CYS A C 1
ATOM 4720 O O . CYS A 1 636 ? 27.565 0.135 -10.998 1.00 85.31 636 CYS A O 1
ATOM 4722 N N . LEU A 1 637 ? 25.907 0.509 -12.462 1.00 88.62 637 LEU A N 1
ATOM 4723 C CA . LEU A 1 637 ? 25.332 -0.837 -12.385 1.00 88.62 637 LEU A CA 1
ATOM 4724 C C . LEU A 1 637 ? 26.164 -1.879 -13.150 1.00 88.62 637 LEU A C 1
ATOM 4726 O O . LEU A 1 637 ? 26.227 -1.885 -14.381 1.00 88.62 637 LEU A O 1
ATOM 4730 N N . CYS A 1 638 ? 26.736 -2.841 -12.426 1.00 91.50 638 CYS A N 1
ATOM 4731 C CA . CYS A 1 638 ? 27.348 -4.026 -13.018 1.00 91.50 638 CYS A CA 1
ATOM 4732 C C . CYS A 1 638 ? 26.263 -5.047 -13.394 1.00 91.50 638 CYS A C 1
ATOM 4734 O O . CYS A 1 638 ? 25.696 -5.709 -12.529 1.00 91.50 638 CYS A O 1
ATOM 4736 N N . LEU A 1 639 ? 26.004 -5.200 -14.699 1.00 93.44 639 LEU A N 1
ATOM 4737 C CA . LEU A 1 639 ? 24.880 -5.972 -15.258 1.00 93.44 639 LEU A CA 1
ATOM 4738 C C . LEU A 1 639 ? 25.316 -7.225 -16.070 1.00 93.44 639 LEU A C 1
ATOM 4740 O O . LEU A 1 639 ? 24.881 -7.411 -17.210 1.00 93.44 639 LEU A O 1
ATOM 4744 N N . PRO A 1 640 ? 26.165 -8.130 -15.530 1.00 93.06 640 PRO A N 1
ATOM 4745 C CA . PRO A 1 640 ? 26.770 -9.236 -16.290 1.00 93.06 640 PRO A CA 1
ATOM 4746 C C . PRO A 1 640 ? 25.778 -10.330 -16.728 1.00 93.06 640 PRO A C 1
ATOM 4748 O O . PRO A 1 640 ? 26.114 -11.169 -17.572 1.00 93.06 640 PRO A O 1
ATOM 4751 N N . ASN A 1 641 ? 24.578 -10.355 -16.138 1.00 95.19 641 ASN A N 1
ATOM 4752 C CA . ASN A 1 641 ? 23.548 -11.371 -16.364 1.00 95.19 641 ASN A CA 1
ATOM 4753 C C . ASN A 1 641 ? 22.303 -10.863 -17.107 1.00 95.19 641 ASN A C 1
ATOM 4755 O O . ASN A 1 641 ? 21.391 -11.654 -17.347 1.00 95.19 641 ASN A O 1
ATOM 4759 N N . LEU A 1 642 ? 22.297 -9.597 -17.538 1.00 96.56 642 LEU A N 1
ATOM 4760 C CA . LEU A 1 642 ? 21.144 -8.987 -18.189 1.00 96.56 642 LEU A CA 1
ATOM 4761 C C . LEU A 1 642 ? 20.851 -9.635 -19.554 1.00 96.56 642 LEU A C 1
ATOM 4763 O O . LEU A 1 642 ? 21.698 -9.660 -20.448 1.00 96.56 642 LEU A O 1
ATOM 4767 N N . GLU A 1 643 ? 19.629 -10.137 -19.718 1.00 96.44 643 GLU A N 1
ATOM 4768 C CA . GLU A 1 643 ? 19.114 -10.733 -20.953 1.00 96.44 643 GLU A CA 1
ATOM 4769 C C . GLU A 1 643 ? 18.122 -9.816 -21.686 1.00 96.44 643 GLU A C 1
ATOM 4771 O O . GLU A 1 643 ? 18.008 -9.909 -22.912 1.00 96.44 643 GLU A O 1
ATOM 4776 N N . SER A 1 644 ? 17.430 -8.922 -20.973 1.00 96.38 644 SER A N 1
ATOM 4777 C CA . SER A 1 644 ? 16.443 -7.992 -21.529 1.00 96.38 644 SER A CA 1
ATOM 4778 C C . SER A 1 644 ? 16.660 -6.564 -21.030 1.00 96.38 644 SER A C 1
ATOM 4780 O O . SER A 1 644 ? 16.703 -6.331 -19.824 1.00 96.38 644 SER A O 1
ATOM 4782 N N . LEU A 1 645 ? 16.742 -5.611 -21.959 1.00 94.69 645 LEU A N 1
ATOM 4783 C CA . LEU A 1 645 ? 16.800 -4.175 -21.682 1.00 94.69 645 LEU A CA 1
ATOM 4784 C C . LEU A 1 645 ? 15.685 -3.459 -22.451 1.00 94.69 645 LEU A C 1
ATOM 4786 O O . LEU A 1 645 ? 15.581 -3.608 -23.669 1.00 94.69 645 LEU A O 1
ATOM 4790 N N . GLU A 1 646 ? 14.873 -2.667 -21.757 1.00 92.88 646 GLU A N 1
ATOM 4791 C CA . GLU A 1 646 ? 13.898 -1.754 -22.356 1.00 92.88 646 GLU A CA 1
ATOM 4792 C C . GLU A 1 646 ? 14.185 -0.315 -21.919 1.00 92.88 646 GLU A C 1
ATOM 4794 O O . GLU A 1 646 ? 14.316 -0.043 -20.727 1.00 92.88 646 GLU A O 1
ATOM 4799 N N . VAL A 1 647 ? 14.276 0.611 -22.875 1.00 88.75 647 VAL A N 1
ATOM 4800 C CA . VAL A 1 647 ? 14.521 2.034 -22.600 1.00 88.75 647 VAL A CA 1
ATOM 4801 C C . VAL A 1 647 ? 13.430 2.882 -23.253 1.00 88.75 647 VAL A C 1
ATOM 4803 O O . VAL A 1 647 ? 13.142 2.717 -24.442 1.00 88.75 647 VAL A O 1
ATOM 4806 N N . TYR A 1 648 ? 12.831 3.784 -22.476 1.00 85.88 648 TYR A N 1
ATOM 4807 C CA . TYR A 1 648 ? 11.773 4.703 -22.905 1.00 85.88 648 TYR A CA 1
ATOM 4808 C C . TYR A 1 648 ? 12.229 6.165 -22.802 1.00 85.88 648 TYR A C 1
ATOM 4810 O O . TYR A 1 648 ? 12.663 6.606 -21.740 1.00 85.88 648 TYR A O 1
ATOM 4818 N N . GLY A 1 649 ? 12.122 6.934 -23.884 1.00 78.62 649 GLY A N 1
ATOM 4819 C CA . GLY A 1 649 ? 12.320 8.383 -23.850 1.00 78.62 649 GLY A CA 1
ATOM 4820 C C . GLY A 1 649 ? 11.078 9.091 -23.310 1.00 78.62 649 GLY A C 1
ATOM 4821 O O . GLY A 1 649 ? 10.026 9.021 -23.937 1.00 78.62 649 GLY A O 1
ATOM 4822 N N . LEU A 1 650 ? 11.191 9.810 -22.184 1.00 72.50 650 LEU A N 1
ATOM 4823 C CA . LEU A 1 650 ? 10.086 10.623 -21.635 1.00 72.50 650 LEU A CA 1
ATOM 4824 C C . LEU A 1 650 ? 9.648 11.747 -22.589 1.00 72.50 650 LEU A C 1
ATOM 4826 O O . LEU A 1 650 ? 8.496 12.175 -22.565 1.00 72.50 650 LEU A O 1
ATOM 4830 N N . CYS A 1 651 ? 10.564 12.197 -23.448 1.00 69.81 651 CYS A N 1
ATOM 4831 C CA . CYS A 1 651 ? 10.277 13.050 -24.592 1.00 69.81 651 CYS A CA 1
ATOM 4832 C C . CYS A 1 651 ? 10.432 12.236 -25.879 1.00 69.81 651 CYS A C 1
ATOM 4834 O O . CYS A 1 651 ? 11.428 11.530 -26.051 1.00 69.81 651 CYS A O 1
ATOM 4836 N N . ARG A 1 652 ? 9.499 12.406 -26.824 1.00 68.31 652 ARG A N 1
ATOM 4837 C CA . ARG A 1 652 ? 9.614 11.856 -28.184 1.00 68.31 652 ARG A CA 1
ATOM 4838 C C . ARG A 1 652 ? 10.954 12.236 -28.815 1.00 68.31 652 ARG A C 1
ATOM 4840 O O . ARG A 1 652 ? 11.299 13.415 -28.870 1.00 68.31 652 ARG A O 1
ATOM 4847 N N . TYR A 1 653 ? 11.653 11.234 -29.340 1.00 68.25 653 TYR A N 1
ATOM 4848 C CA . TYR A 1 653 ? 12.965 11.352 -29.978 1.00 68.25 653 TYR A CA 1
ATOM 4849 C C . TYR A 1 653 ? 14.089 11.844 -29.042 1.00 68.25 653 TYR A C 1
ATOM 4851 O O . TYR A 1 653 ? 15.023 12.515 -29.485 1.00 68.25 653 TYR A O 1
ATOM 4859 N N . ALA A 1 654 ? 14.035 11.495 -27.751 1.00 67.44 654 ALA A N 1
ATOM 4860 C CA . ALA A 1 654 ? 15.081 11.851 -26.793 1.00 67.44 654 ALA A CA 1
ATOM 4861 C C . ALA A 1 654 ? 16.455 11.256 -27.172 1.00 67.44 654 ALA A C 1
ATOM 4863 O O . ALA A 1 654 ? 16.584 10.073 -27.500 1.00 67.44 654 ALA A O 1
ATOM 4864 N N . VAL A 1 655 ? 17.500 12.086 -27.091 1.00 71.31 655 VAL A N 1
ATOM 4865 C CA . VAL A 1 655 ? 18.909 11.697 -27.270 1.00 71.31 655 VAL A CA 1
ATOM 4866 C C . VAL A 1 655 ? 19.536 11.579 -25.888 1.00 71.31 655 VAL A C 1
ATOM 4868 O O . VAL A 1 655 ? 19.790 12.601 -25.260 1.00 71.31 655 VAL A O 1
ATOM 4871 N N . VAL A 1 656 ? 19.781 10.352 -25.422 1.00 68.69 656 VAL A N 1
ATOM 4872 C CA . VAL A 1 656 ? 20.193 10.102 -24.024 1.00 68.69 656 VAL A CA 1
ATOM 4873 C C . VAL A 1 656 ? 21.647 9.635 -23.878 1.00 68.69 656 VAL A C 1
ATOM 4875 O O . VAL A 1 656 ? 22.265 9.882 -22.847 1.00 68.69 656 VAL A O 1
ATOM 4878 N N . GLY A 1 657 ? 22.216 8.988 -24.902 1.00 75.00 657 GLY A N 1
ATOM 4879 C CA . GLY A 1 657 ? 23.577 8.442 -24.841 1.00 75.00 657 GLY A CA 1
ATOM 4880 C C . GLY A 1 657 ? 23.660 7.143 -24.032 1.00 75.00 657 GLY A C 1
ATOM 4881 O O . GLY A 1 657 ? 24.363 7.079 -23.029 1.00 75.00 657 GLY A O 1
ATOM 4882 N N . LEU A 1 658 ? 22.959 6.095 -24.480 1.00 80.19 658 LEU A N 1
ATOM 4883 C CA . LEU A 1 658 ? 23.023 4.726 -23.944 1.00 80.19 658 LEU A CA 1
ATOM 4884 C C . LEU A 1 658 ? 24.465 4.271 -23.651 1.00 80.19 658 LEU A C 1
ATOM 4886 O O . LEU A 1 658 ? 24.704 3.663 -22.614 1.00 80.19 658 LEU A O 1
ATOM 4890 N N . GLY A 1 659 ? 25.427 4.610 -24.518 1.00 76.62 659 GLY A N 1
ATOM 4891 C CA . GLY A 1 659 ? 26.842 4.256 -24.337 1.00 76.62 659 GLY A CA 1
ATOM 4892 C C . GLY A 1 659 ? 27.566 4.934 -23.162 1.00 76.62 659 GLY A C 1
ATOM 4893 O O . GLY A 1 659 ? 28.660 4.504 -22.811 1.00 76.62 659 GLY A O 1
ATOM 4894 N N . ALA A 1 660 ? 26.978 5.963 -22.542 1.00 75.25 660 ALA A N 1
ATOM 4895 C CA . ALA A 1 660 ? 27.457 6.556 -21.288 1.00 75.25 660 ALA A CA 1
ATOM 4896 C C . ALA A 1 660 ? 26.819 5.909 -20.040 1.00 75.25 660 ALA A C 1
ATOM 4898 O O . ALA A 1 660 ? 27.377 5.996 -18.947 1.00 75.25 660 ALA A O 1
ATOM 4899 N N . HIS A 1 661 ? 25.667 5.245 -20.205 1.00 79.88 661 HIS A N 1
ATOM 4900 C CA . HIS A 1 661 ? 24.903 4.599 -19.127 1.00 79.88 661 HIS A CA 1
ATOM 4901 C C . HIS A 1 661 ? 25.145 3.091 -19.029 1.00 79.88 661 HIS A C 1
ATOM 4903 O O . HIS A 1 661 ? 25.008 2.528 -17.948 1.00 79.88 661 HIS A O 1
ATOM 4909 N N . PHE A 1 662 ? 25.499 2.432 -20.134 1.00 85.19 662 PHE A N 1
ATOM 4910 C CA . PHE A 1 662 ? 25.666 0.983 -20.204 1.00 85.19 662 PHE A CA 1
ATOM 4911 C C . PHE A 1 662 ? 27.015 0.610 -20.825 1.00 85.19 662 PHE A C 1
ATOM 4913 O O . PHE A 1 662 ? 27.321 0.982 -21.959 1.00 85.19 662 PHE A O 1
ATOM 4920 N N . GLY A 1 663 ? 27.805 -0.168 -20.082 1.00 79.75 663 GLY A N 1
ATOM 4921 C CA . GLY A 1 663 ? 28.999 -0.838 -20.600 1.00 79.75 663 GLY A CA 1
ATOM 4922 C C . GLY A 1 663 ? 28.658 -2.086 -21.424 1.00 79.75 663 GLY A C 1
ATOM 4923 O O . GLY A 1 663 ? 27.571 -2.215 -21.989 1.00 79.75 663 GLY A O 1
ATOM 4924 N N . ASP A 1 664 ? 29.583 -3.044 -21.472 1.00 84.38 664 ASP A N 1
ATOM 4925 C CA . ASP A 1 664 ? 29.355 -4.311 -22.171 1.00 84.38 664 ASP A CA 1
ATOM 4926 C C . ASP A 1 664 ? 28.258 -5.150 -21.493 1.00 84.38 664 ASP A C 1
ATOM 4928 O O . ASP A 1 664 ? 28.373 -5.537 -20.329 1.00 84.38 664 ASP A O 1
ATOM 4932 N N . LEU A 1 665 ? 27.213 -5.493 -22.257 1.00 91.88 665 LEU A N 1
ATOM 4933 C CA . LEU A 1 665 ? 26.103 -6.356 -21.834 1.00 91.88 665 LEU A CA 1
ATOM 4934 C C . LEU A 1 665 ? 26.180 -7.719 -22.559 1.00 91.88 665 LEU A C 1
ATOM 4936 O O . LEU A 1 665 ? 25.401 -7.988 -23.481 1.00 91.88 665 LEU A O 1
ATOM 4940 N N . PRO A 1 666 ? 27.122 -8.613 -22.189 1.00 89.25 666 PRO A N 1
ATOM 4941 C CA . PRO A 1 666 ? 27.500 -9.775 -23.002 1.00 89.25 666 PRO A CA 1
ATOM 4942 C C . PRO A 1 666 ? 26.394 -10.827 -23.167 1.00 89.25 666 PRO A C 1
ATOM 4944 O O . PRO A 1 666 ? 26.464 -11.647 -24.085 1.00 89.25 666 PRO A O 1
ATOM 4947 N N . LYS A 1 667 ? 25.376 -10.830 -22.298 1.00 93.81 667 LYS A N 1
ATOM 4948 C CA . LYS A 1 667 ? 24.252 -11.780 -22.333 1.00 93.81 667 LYS A CA 1
ATOM 4949 C C . LYS A 1 667 ? 22.956 -11.197 -22.905 1.00 93.81 667 LYS A C 1
ATOM 4951 O O . LYS A 1 667 ? 21.986 -11.947 -23.016 1.00 93.81 667 LYS A O 1
ATOM 4956 N N . LEU A 1 668 ? 22.945 -9.930 -23.334 1.00 94.69 668 LEU A N 1
ATOM 4957 C CA . LEU A 1 668 ? 21.729 -9.268 -23.805 1.00 94.69 668 LEU A CA 1
ATOM 4958 C C . LEU A 1 668 ? 21.143 -9.980 -25.035 1.00 94.69 668 LEU A C 1
ATOM 4960 O O . LEU A 1 668 ? 21.828 -10.190 -26.037 1.00 94.69 668 LEU A O 1
ATOM 4964 N N . ARG A 1 669 ? 19.863 -10.353 -24.953 1.00 94.25 669 ARG A N 1
ATOM 4965 C CA . ARG A 1 669 ? 19.099 -11.088 -25.978 1.00 94.25 669 ARG A CA 1
ATOM 4966 C C . ARG A 1 669 ? 17.943 -10.265 -26.533 1.00 94.25 669 ARG A C 1
ATOM 4968 O O . ARG A 1 669 ? 17.676 -10.382 -27.730 1.00 94.25 669 ARG A O 1
ATOM 4975 N N . LYS A 1 670 ? 17.289 -9.449 -25.700 1.00 93.88 670 LYS A N 1
ATOM 4976 C CA . LYS A 1 670 ? 16.255 -8.480 -26.084 1.00 93.88 670 LYS A CA 1
ATOM 4977 C C . LYS A 1 670 ? 16.746 -7.057 -25.808 1.00 93.88 670 LYS A C 1
ATOM 4979 O O . LYS A 1 670 ? 17.177 -6.763 -24.698 1.00 93.88 670 LYS A O 1
ATOM 4984 N N . LEU A 1 671 ? 16.612 -6.180 -26.798 1.00 91.62 671 LEU A N 1
ATOM 4985 C CA . LEU A 1 671 ? 16.701 -4.732 -26.633 1.00 91.62 671 LEU A CA 1
ATOM 4986 C C . LEU A 1 671 ? 15.415 -4.106 -27.176 1.00 91.62 671 LEU A C 1
ATOM 4988 O O . LEU A 1 671 ? 15.061 -4.346 -28.331 1.00 91.62 671 LEU A O 1
ATOM 4992 N N . ARG A 1 672 ? 14.727 -3.310 -26.359 1.00 89.81 672 ARG A N 1
ATOM 4993 C CA . ARG A 1 672 ? 13.609 -2.461 -26.775 1.00 89.81 672 ARG A CA 1
ATOM 4994 C C . ARG A 1 672 ? 13.982 -1.000 -26.567 1.00 89.81 672 ARG A C 1
ATOM 4996 O O . ARG A 1 672 ? 14.404 -0.631 -25.477 1.00 89.81 672 ARG A O 1
ATOM 5003 N N . LEU A 1 673 ? 13.786 -0.176 -27.588 1.00 87.31 673 LEU A N 1
ATOM 5004 C CA . LEU A 1 673 ? 13.971 1.270 -27.517 1.00 87.31 673 LEU A CA 1
ATOM 5005 C C . LEU A 1 673 ? 12.699 1.946 -28.017 1.00 87.31 673 LEU A C 1
ATOM 5007 O O . LEU A 1 673 ? 12.244 1.684 -29.133 1.00 87.31 673 LEU A O 1
ATOM 5011 N N . GLN A 1 674 ? 12.122 2.801 -27.182 1.00 85.62 674 GLN A N 1
ATOM 5012 C CA . GLN A 1 674 ? 10.869 3.484 -27.468 1.00 85.62 674 GLN A CA 1
ATOM 5013 C C . GLN A 1 674 ? 11.043 4.993 -27.280 1.00 85.62 674 GLN A C 1
ATOM 5015 O O . GLN A 1 674 ? 11.563 5.422 -26.256 1.00 85.62 674 GLN A O 1
ATOM 5020 N N . HIS A 1 675 ? 10.623 5.789 -28.269 1.00 79.12 675 HIS A N 1
ATOM 5021 C CA . HIS A 1 675 ? 10.670 7.265 -28.256 1.00 79.12 675 HIS A CA 1
ATOM 5022 C C . HIS A 1 675 ? 12.099 7.854 -28.170 1.00 79.12 675 HIS A C 1
ATOM 5024 O O . HIS A 1 675 ? 12.295 8.967 -27.691 1.00 79.12 675 HIS A O 1
ATOM 5030 N N . LEU A 1 676 ? 13.109 7.135 -28.676 1.00 76.44 676 LEU A N 1
ATOM 5031 C CA . LEU A 1 676 ? 14.538 7.477 -28.557 1.00 76.44 676 LEU A CA 1
ATOM 5032 C C . LEU A 1 676 ? 15.235 7.703 -29.910 1.00 76.44 676 LEU A C 1
ATOM 5034 O O . LEU A 1 676 ? 14.803 7.208 -30.952 1.00 76.44 676 LEU A O 1
ATOM 5038 N N . VAL A 1 677 ? 16.367 8.410 -29.867 1.00 75.88 677 VAL A N 1
ATOM 5039 C CA . VAL A 1 677 ? 17.300 8.629 -30.985 1.00 75.88 677 VAL A CA 1
ATOM 5040 C C . VAL A 1 677 ? 18.700 8.177 -30.574 1.00 75.88 677 VAL A C 1
ATOM 5042 O O . VAL A 1 677 ? 19.258 8.672 -29.594 1.00 75.88 677 VAL A O 1
ATOM 5045 N N . CYS A 1 678 ? 19.304 7.273 -31.348 1.00 73.38 678 CYS A N 1
ATOM 5046 C CA . CYS A 1 678 ? 20.675 6.828 -31.099 1.00 73.38 678 CYS A CA 1
ATOM 5047 C C . CYS A 1 678 ? 21.692 7.815 -31.692 1.00 73.38 678 CYS A C 1
ATOM 5049 O O . CYS A 1 678 ? 21.762 8.034 -32.904 1.00 73.38 678 CYS A O 1
ATOM 5051 N N . SER A 1 679 ? 22.535 8.384 -30.838 1.00 73.12 679 SER A N 1
ATOM 5052 C CA . SER A 1 679 ? 23.624 9.288 -31.210 1.00 73.12 679 SER A CA 1
ATOM 5053 C C . SER A 1 679 ? 24.790 8.542 -31.881 1.00 73.12 679 SER A C 1
ATOM 5055 O O . SER A 1 679 ? 24.772 7.318 -32.037 1.00 73.12 679 SER A O 1
ATOM 5057 N N . VAL A 1 680 ? 25.833 9.267 -32.297 1.00 70.38 680 VAL A N 1
ATOM 5058 C CA . VAL A 1 680 ? 27.099 8.647 -32.740 1.00 70.38 680 VAL A CA 1
ATOM 5059 C C . VAL A 1 680 ? 27.859 8.034 -31.552 1.00 70.38 680 VAL A C 1
ATOM 5061 O O . VAL A 1 680 ? 28.515 7.008 -31.709 1.00 70.38 680 VAL A O 1
ATOM 5064 N N . HIS A 1 681 ? 27.704 8.591 -30.346 1.00 73.69 681 HIS A N 1
ATOM 5065 C CA . HIS A 1 681 ? 28.350 8.106 -29.119 1.00 73.69 681 HIS A CA 1
ATOM 5066 C C . HIS A 1 681 ? 27.811 6.745 -28.645 1.00 73.69 681 HIS A C 1
ATOM 5068 O O . HIS A 1 681 ? 28.467 6.068 -27.862 1.00 73.69 681 HIS A O 1
ATOM 5074 N N . ASP A 1 682 ? 26.658 6.312 -29.164 1.00 78.00 682 ASP A N 1
ATOM 5075 C CA . ASP A 1 682 ? 26.059 5.002 -28.884 1.00 78.00 682 ASP A CA 1
ATOM 5076 C C . ASP A 1 682 ? 26.631 3.866 -29.747 1.00 78.00 682 ASP A C 1
ATOM 5078 O O . ASP A 1 682 ? 26.398 2.690 -29.470 1.00 78.00 682 ASP A O 1
ATOM 5082 N N . GLU A 1 683 ? 27.394 4.184 -30.798 1.00 76.69 683 GLU A N 1
ATOM 5083 C CA . GLU A 1 683 ? 27.919 3.180 -31.728 1.00 76.69 683 GLU A CA 1
ATOM 5084 C C . GLU A 1 683 ? 28.853 2.130 -31.073 1.00 76.69 683 GLU A C 1
ATOM 5086 O O . GLU A 1 683 ? 28.746 0.955 -31.435 1.00 76.69 683 GLU A O 1
ATOM 5091 N N . PRO A 1 684 ? 29.728 2.464 -30.096 1.00 79.25 684 PRO A N 1
ATOM 5092 C CA . PRO A 1 684 ? 30.517 1.467 -29.367 1.00 79.25 684 PRO A CA 1
ATOM 5093 C C . PRO A 1 684 ? 29.646 0.482 -28.577 1.00 79.25 684 PRO A C 1
ATOM 5095 O O . PRO A 1 684 ? 29.889 -0.722 -28.639 1.00 79.25 684 PRO A O 1
ATOM 5098 N N . PHE A 1 685 ? 28.602 0.978 -27.902 1.00 84.44 685 PHE A N 1
ATOM 5099 C CA . PHE A 1 685 ? 27.662 0.156 -27.138 1.00 84.44 685 PHE A CA 1
ATOM 5100 C C . PHE A 1 685 ? 26.896 -0.804 -28.051 1.00 84.44 685 PHE A C 1
ATOM 5102 O O . PHE A 1 685 ? 26.925 -2.011 -27.839 1.00 84.44 685 PHE A O 1
ATOM 5109 N N . VAL A 1 686 ? 26.289 -0.315 -29.139 1.00 80.50 686 VAL A N 1
ATOM 5110 C CA . VAL A 1 686 ? 25.515 -1.193 -30.038 1.00 80.50 686 VAL A CA 1
ATOM 5111 C C . VAL A 1 686 ? 26.405 -2.254 -30.716 1.00 80.50 686 VAL A C 1
ATOM 5113 O O . VAL A 1 686 ? 25.941 -3.359 -30.997 1.00 80.50 686 VAL A O 1
ATOM 5116 N N . ARG A 1 687 ? 27.707 -1.983 -30.900 1.00 80.50 687 ARG A N 1
ATOM 5117 C CA . ARG A 1 687 ? 28.704 -2.965 -31.377 1.00 80.50 687 ARG A CA 1
ATOM 5118 C C . ARG A 1 687 ? 29.086 -4.046 -30.359 1.00 80.50 687 ARG A C 1
ATOM 5120 O O . ARG A 1 687 ? 29.593 -5.090 -30.782 1.00 80.50 687 ARG A O 1
ATOM 5127 N N . SER A 1 688 ? 28.878 -3.847 -29.055 1.00 85.62 688 SER A N 1
ATOM 5128 C CA . SER A 1 688 ? 29.170 -4.882 -28.050 1.00 85.62 688 SER A CA 1
ATOM 5129 C C . SER A 1 688 ? 28.050 -5.919 -27.906 1.00 85.62 688 SER A C 1
ATOM 5131 O O . SER A 1 688 ? 28.308 -7.039 -27.458 1.00 85.62 688 SER A O 1
ATOM 5133 N N . LEU A 1 689 ? 26.840 -5.618 -28.401 1.00 86.94 689 LEU A N 1
ATOM 5134 C CA . LEU A 1 689 ? 25.619 -6.439 -28.312 1.00 86.94 689 LEU A CA 1
ATOM 5135 C C . LEU A 1 689 ? 25.617 -7.700 -29.211 1.00 86.94 689 LEU A C 1
ATOM 5137 O O . LEU A 1 689 ? 24.627 -8.040 -29.861 1.00 86.94 689 LEU A O 1
ATOM 5141 N N . ARG A 1 690 ? 26.723 -8.450 -29.239 1.00 85.31 690 ARG A N 1
ATOM 5142 C CA . ARG A 1 690 ? 26.938 -9.632 -30.100 1.00 85.31 690 ARG A CA 1
ATOM 5143 C C . ARG A 1 690 ? 25.931 -10.767 -29.861 1.00 85.31 690 ARG A C 1
ATOM 5145 O O . ARG A 1 690 ? 25.663 -11.551 -30.775 1.00 85.31 690 ARG A O 1
ATOM 5152 N N . SER A 1 691 ? 25.372 -10.848 -28.654 1.00 89.44 691 SER A N 1
ATOM 5153 C CA . SER A 1 691 ? 24.381 -11.852 -28.239 1.00 89.44 691 SER A CA 1
ATOM 5154 C C . SER A 1 691 ? 22.933 -11.504 -28.613 1.00 89.44 691 SER A C 1
ATOM 5156 O O . SER A 1 691 ? 22.057 -12.361 -28.463 1.00 89.44 691 SER A O 1
ATOM 5158 N N . LEU A 1 692 ? 22.674 -10.288 -29.114 1.00 89.69 692 LEU A N 1
ATOM 5159 C CA . LEU A 1 692 ? 21.325 -9.765 -29.327 1.00 89.69 692 LEU A CA 1
ATOM 5160 C C . LEU A 1 692 ? 20.546 -10.593 -30.357 1.00 89.69 692 LEU A C 1
ATOM 5162 O O . LEU A 1 692 ? 21.015 -10.814 -31.472 1.00 89.69 692 LEU A O 1
ATOM 5166 N N . ARG A 1 693 ? 19.339 -11.036 -29.986 1.00 89.50 693 ARG A N 1
ATOM 5167 C CA . ARG A 1 693 ? 18.456 -11.876 -30.817 1.00 89.50 693 ARG A CA 1
ATOM 5168 C C . ARG A 1 693 ? 17.213 -11.132 -31.283 1.00 89.50 693 ARG A C 1
ATOM 5170 O O . ARG A 1 693 ? 16.795 -11.321 -32.425 1.00 89.50 693 ARG A O 1
ATOM 5177 N N . ARG A 1 694 ? 16.640 -10.288 -30.419 1.00 89.06 694 ARG A N 1
ATOM 5178 C CA . ARG A 1 694 ? 15.498 -9.427 -30.729 1.00 89.06 694 ARG A CA 1
ATOM 5179 C C . ARG A 1 694 ? 15.825 -7.956 -30.493 1.00 89.06 694 ARG A C 1
ATOM 5181 O O . ARG A 1 694 ? 16.258 -7.592 -29.403 1.00 89.06 694 ARG A O 1
ATOM 5188 N N . LEU A 1 695 ? 15.526 -7.137 -31.496 1.00 86.81 695 LEU A N 1
ATOM 5189 C CA . LEU A 1 695 ? 15.492 -5.681 -31.408 1.00 86.81 695 LEU A CA 1
ATOM 5190 C C . LEU A 1 695 ? 14.048 -5.200 -31.641 1.00 86.81 695 LEU A C 1
ATOM 5192 O O . LEU A 1 695 ? 13.405 -5.611 -32.606 1.00 86.81 695 LEU A O 1
ATOM 5196 N N . GLU A 1 696 ? 13.529 -4.367 -30.743 1.00 86.62 696 GLU A N 1
ATOM 5197 C CA . GLU A 1 696 ? 12.214 -3.719 -30.833 1.00 86.62 696 GLU A CA 1
ATOM 5198 C C . GLU A 1 696 ? 12.424 -2.195 -30.859 1.00 86.62 696 GLU A C 1
ATOM 5200 O O . GLU A 1 696 ? 12.973 -1.633 -29.914 1.00 86.62 696 GLU A O 1
ATOM 5205 N N . LEU A 1 697 ? 12.005 -1.527 -31.934 1.00 83.44 697 LEU A N 1
ATOM 5206 C CA . LEU A 1 697 ? 12.101 -0.074 -32.114 1.00 83.44 697 LEU A CA 1
ATOM 5207 C C . LEU A 1 697 ? 10.688 0.508 -32.255 1.00 83.44 697 LEU A C 1
ATOM 5209 O O . LEU A 1 697 ? 9.961 0.135 -33.176 1.00 83.44 697 LEU A O 1
ATOM 5213 N N . VAL A 1 698 ? 10.283 1.399 -31.347 1.00 81.25 698 VAL A N 1
ATOM 5214 C CA . VAL A 1 698 ? 8.906 1.928 -31.271 1.00 81.25 698 VAL A CA 1
ATOM 5215 C C . VAL A 1 698 ? 8.931 3.457 -31.257 1.00 81.25 698 VAL A C 1
ATOM 5217 O O . VAL A 1 698 ? 9.416 4.065 -30.306 1.00 81.25 698 VAL A O 1
ATOM 5220 N N . ASP A 1 699 ? 8.457 4.078 -32.337 1.00 75.19 699 ASP A N 1
ATOM 5221 C CA . ASP A 1 699 ? 8.531 5.526 -32.598 1.00 75.19 699 ASP A CA 1
ATOM 5222 C C . ASP A 1 699 ? 9.951 6.101 -32.389 1.00 75.19 699 ASP A C 1
ATOM 5224 O O . ASP A 1 699 ? 10.149 7.200 -31.872 1.00 75.19 699 ASP A O 1
ATOM 5228 N N . ALA A 1 700 ? 10.963 5.319 -32.774 1.00 70.06 700 ALA A N 1
ATOM 5229 C CA . ALA A 1 700 ? 12.369 5.716 -32.801 1.00 70.06 700 ALA A CA 1
ATOM 5230 C C . ALA A 1 700 ? 12.756 6.201 -34.209 1.00 70.06 700 ALA A C 1
ATOM 5232 O O . ALA A 1 700 ? 12.234 5.689 -35.203 1.00 70.06 700 ALA A O 1
ATOM 5233 N N . ASP A 1 701 ? 13.678 7.165 -34.316 1.00 69.88 701 ASP A N 1
ATOM 5234 C CA . ASP A 1 701 ? 14.116 7.680 -35.624 1.00 69.88 701 ASP A CA 1
ATOM 5235 C C . ASP A 1 701 ? 14.925 6.614 -36.395 1.00 69.88 701 ASP A C 1
ATOM 5237 O O . ASP A 1 701 ? 16.034 6.270 -35.961 1.00 69.88 701 ASP A O 1
ATOM 5241 N N . PRO A 1 702 ? 14.444 6.118 -37.553 1.00 60.38 702 PRO A N 1
ATOM 5242 C CA . PRO A 1 702 ? 15.167 5.127 -38.348 1.00 60.38 702 PRO A CA 1
ATOM 5243 C C . PRO A 1 702 ? 16.498 5.661 -38.898 1.00 60.38 702 PRO A C 1
ATOM 5245 O O . PRO A 1 702 ? 17.452 4.896 -39.056 1.00 60.38 702 PRO A O 1
ATOM 5248 N N . LYS A 1 703 ? 16.623 6.976 -39.139 1.00 64.50 703 LYS A N 1
ATOM 5249 C CA . LYS A 1 703 ? 17.874 7.576 -39.634 1.00 64.50 703 LYS A CA 1
ATOM 5250 C C . LYS A 1 703 ? 18.992 7.462 -38.605 1.00 64.50 703 LYS A C 1
ATOM 5252 O O . LYS A 1 703 ? 20.144 7.266 -38.987 1.00 64.50 703 LYS A O 1
ATOM 5257 N N . SER A 1 704 ? 18.653 7.464 -37.314 1.00 65.62 704 SER A N 1
ATOM 5258 C CA . SER A 1 704 ? 19.606 7.265 -36.217 1.00 65.62 704 SER A CA 1
ATOM 5259 C C . SER A 1 704 ? 20.277 5.876 -36.203 1.00 65.62 704 SER A C 1
ATOM 5261 O O . SER A 1 704 ? 21.292 5.700 -35.526 1.00 65.62 704 SER A O 1
ATOM 5263 N N . TRP A 1 705 ? 19.779 4.919 -36.999 1.00 62.81 705 TRP A N 1
ATOM 5264 C CA . TRP A 1 705 ? 20.369 3.588 -37.213 1.00 62.81 705 TRP A CA 1
ATOM 5265 C C . TRP A 1 705 ? 21.036 3.420 -38.591 1.00 62.81 705 TRP A C 1
ATOM 5267 O O . TRP A 1 705 ? 21.804 2.482 -38.786 1.00 62.81 705 TRP A O 1
ATOM 5277 N N . SER A 1 706 ? 20.793 4.327 -39.541 1.00 57.97 706 SER A N 1
ATOM 5278 C CA . SER A 1 706 ? 21.400 4.286 -40.881 1.00 57.97 706 SER A CA 1
ATOM 5279 C C . SER A 1 706 ? 22.902 4.616 -40.869 1.00 57.97 706 SER A C 1
ATOM 5281 O O . SER A 1 706 ? 23.380 5.346 -39.998 1.00 57.97 706 SER A O 1
ATOM 5283 N N . GLY A 1 707 ? 23.666 4.071 -41.825 1.00 54.47 707 GLY A N 1
ATOM 5284 C CA . GLY A 1 707 ? 25.083 4.402 -42.065 1.00 54.47 707 GLY A CA 1
ATOM 5285 C C . GLY A 1 707 ? 26.100 3.977 -40.991 1.00 54.47 707 GLY A C 1
ATOM 5286 O O . GLY A 1 707 ? 27.300 3.965 -41.262 1.00 54.47 707 GLY A O 1
ATOM 5287 N N . LYS A 1 708 ? 25.655 3.598 -39.789 1.00 59.00 708 LYS A N 1
ATOM 5288 C CA . LYS A 1 708 ? 26.507 3.084 -38.706 1.00 59.00 708 LYS A CA 1
ATOM 5289 C C . LYS A 1 708 ? 26.889 1.628 -38.965 1.00 59.00 708 LYS A C 1
ATOM 5291 O O . LYS A 1 708 ? 26.118 0.864 -39.550 1.00 59.00 708 LYS A O 1
ATOM 5296 N N . CYS A 1 709 ? 28.073 1.221 -38.507 1.00 52.59 709 CYS A N 1
ATOM 5297 C CA . CYS A 1 709 ? 28.477 -0.187 -38.583 1.00 52.59 709 CYS A CA 1
ATOM 5298 C C . CYS A 1 709 ? 27.924 -0.948 -37.371 1.00 52.59 709 CYS A C 1
ATOM 5300 O O . CYS A 1 709 ? 28.505 -0.889 -36.283 1.00 52.59 709 CYS A O 1
ATOM 5302 N N . LEU A 1 710 ? 26.818 -1.664 -37.604 1.00 64.62 710 LEU A N 1
ATOM 5303 C CA . LEU A 1 710 ? 25.946 -2.392 -36.679 1.00 64.62 710 LEU A CA 1
ATOM 5304 C C . LEU A 1 710 ? 26.069 -3.930 -36.849 1.00 64.62 710 LEU A C 1
ATOM 5306 O O . LEU A 1 710 ? 25.110 -4.593 -37.260 1.00 64.62 710 LEU A O 1
ATOM 5310 N N . PRO A 1 711 ? 27.225 -4.548 -36.535 1.00 66.12 711 PRO A N 1
ATOM 5311 C CA . PRO A 1 711 ? 27.390 -5.996 -36.587 1.00 66.12 711 PRO A CA 1
ATOM 5312 C C . PRO A 1 711 ? 26.607 -6.671 -35.448 1.00 66.12 711 PRO A C 1
ATOM 5314 O O . PRO A 1 711 ? 27.149 -6.953 -34.381 1.00 66.12 711 PRO A O 1
ATOM 5317 N N . LEU A 1 712 ? 25.328 -6.966 -35.696 1.00 76.25 712 LEU A N 1
ATOM 5318 C CA . LEU A 1 712 ? 24.438 -7.731 -34.816 1.00 76.25 712 LEU A CA 1
ATOM 5319 C C . LEU A 1 712 ? 24.313 -9.183 -35.339 1.00 76.25 712 LEU A C 1
ATOM 5321 O O . LEU A 1 712 ? 23.321 -9.531 -35.989 1.00 76.25 712 LEU A O 1
ATOM 5325 N N . PRO A 1 713 ? 25.321 -10.058 -35.127 1.00 74.88 713 PRO A N 1
ATOM 5326 C CA . PRO A 1 713 ? 25.397 -11.358 -35.799 1.00 74.88 713 PRO A CA 1
ATOM 5327 C C . PRO A 1 713 ? 24.242 -12.294 -35.417 1.00 74.88 713 PRO A C 1
ATOM 5329 O O . PRO A 1 713 ? 23.662 -12.959 -36.281 1.00 74.88 713 PRO A O 1
ATOM 5332 N N . SER A 1 714 ? 23.873 -12.296 -34.134 1.00 82.44 714 SER A N 1
ATOM 5333 C CA . SER A 1 714 ? 22.863 -13.186 -33.551 1.00 82.44 714 SER A CA 1
ATOM 5334 C C . SER A 1 714 ? 21.411 -12.751 -33.802 1.00 82.44 714 SER A C 1
ATOM 5336 O O . SER A 1 714 ? 20.496 -13.479 -33.410 1.00 82.44 714 SER A O 1
ATOM 5338 N N . LEU A 1 715 ? 21.183 -11.600 -34.451 1.00 81.88 715 LEU A N 1
ATOM 5339 C CA . LEU A 1 715 ? 19.848 -11.020 -34.615 1.00 81.88 715 LEU A CA 1
ATOM 5340 C C . LEU A 1 715 ? 18.957 -11.918 -35.487 1.00 81.88 715 LEU A C 1
ATOM 5342 O O . LEU A 1 715 ? 19.306 -12.237 -36.623 1.00 81.88 715 LEU A O 1
ATOM 5346 N N . SER A 1 716 ? 17.796 -12.307 -34.959 1.00 81.56 716 SER A N 1
ATOM 5347 C CA . SER A 1 716 ? 16.812 -13.170 -35.630 1.00 81.56 716 SER A CA 1
ATOM 5348 C C . SER A 1 716 ? 15.412 -12.555 -35.712 1.00 81.56 716 SER A C 1
ATOM 5350 O O . SER A 1 716 ? 14.586 -13.009 -36.503 1.00 81.56 716 SER A O 1
ATOM 5352 N N . SER A 1 717 ? 15.147 -11.505 -34.931 1.00 82.94 717 SER A N 1
ATOM 5353 C CA . SER A 1 717 ? 13.856 -10.826 -34.829 1.00 82.94 717 SER A CA 1
ATOM 5354 C C . SER A 1 717 ? 14.073 -9.312 -34.773 1.00 82.94 717 SER A C 1
ATOM 5356 O O . SER A 1 717 ? 14.762 -8.821 -33.881 1.00 82.94 717 SER A O 1
ATOM 5358 N N . LEU A 1 718 ? 13.450 -8.567 -35.682 1.00 81.38 718 LEU A N 1
ATOM 5359 C CA . LEU A 1 718 ? 13.393 -7.105 -35.646 1.00 81.38 718 LEU A CA 1
ATOM 5360 C C . LEU A 1 718 ? 11.934 -6.660 -35.756 1.00 81.38 718 LEU A C 1
ATOM 5362 O O . LEU A 1 718 ? 11.250 -7.045 -36.700 1.00 81.38 718 LEU A O 1
ATOM 5366 N N . ALA A 1 719 ? 11.461 -5.869 -34.797 1.00 79.50 719 ALA A N 1
ATOM 5367 C CA . ALA A 1 719 ? 10.160 -5.213 -34.865 1.00 79.50 719 ALA A CA 1
ATOM 5368 C C . ALA A 1 719 ? 10.358 -3.696 -34.937 1.00 79.50 719 ALA A C 1
ATOM 5370 O O . ALA A 1 719 ? 11.092 -3.136 -34.121 1.00 79.50 719 ALA A O 1
ATOM 5371 N N . TYR A 1 720 ? 9.701 -3.043 -35.894 1.00 78.06 720 TYR A N 1
ATOM 5372 C CA . TYR A 1 720 ? 9.700 -1.590 -36.051 1.00 78.06 720 TYR A CA 1
ATOM 5373 C C . TYR A 1 720 ? 8.264 -1.062 -36.071 1.00 78.06 720 TYR A C 1
ATOM 5375 O O . TYR A 1 720 ? 7.436 -1.536 -36.847 1.00 78.06 720 TYR A O 1
ATOM 5383 N N . THR A 1 721 ? 7.969 -0.080 -35.220 1.00 75.31 721 THR A N 1
ATOM 5384 C CA . THR A 1 721 ? 6.688 0.638 -35.202 1.00 75.31 721 THR A CA 1
ATOM 5385 C C . THR A 1 721 ? 6.923 2.129 -35.411 1.00 75.31 721 THR A C 1
ATOM 5387 O O . THR A 1 721 ? 7.822 2.693 -34.789 1.00 75.31 721 THR A O 1
ATOM 5390 N N . SER A 1 722 ? 6.119 2.750 -36.278 1.00 67.25 722 SER A N 1
ATOM 5391 C CA . SER A 1 722 ? 6.154 4.192 -36.555 1.00 67.25 722 SER A CA 1
ATOM 5392 C C . SER A 1 722 ? 4.751 4.789 -36.528 1.00 67.25 722 SER A C 1
ATOM 5394 O O . SER A 1 722 ? 3.902 4.433 -37.352 1.00 67.25 722 SER A O 1
ATOM 5396 N N . ASP A 1 723 ? 4.530 5.758 -35.641 1.00 58.91 723 ASP A N 1
ATOM 5397 C CA . ASP A 1 723 ? 3.371 6.649 -35.713 1.00 58.91 723 ASP A CA 1
ATOM 5398 C C . ASP A 1 723 ? 3.474 7.700 -36.836 1.00 58.91 723 ASP A C 1
ATOM 5400 O O . ASP A 1 723 ? 2.449 8.194 -37.319 1.00 58.91 723 ASP A O 1
ATOM 5404 N N . SER A 1 724 ? 4.702 8.015 -37.260 1.00 51.28 724 SER A N 1
ATOM 5405 C CA . SER A 1 724 ? 5.031 9.250 -37.971 1.00 51.28 724 SER A CA 1
ATOM 5406 C C . SER A 1 724 ? 4.600 9.282 -39.441 1.00 51.28 724 SER A C 1
ATOM 5408 O O . SER A 1 724 ? 4.597 8.274 -40.145 1.00 51.28 724 SER A O 1
ATOM 5410 N N . SER A 1 725 ? 4.306 10.490 -39.929 1.00 45.31 725 SER A N 1
ATOM 5411 C CA . SER A 1 725 ? 4.072 10.802 -41.347 1.00 45.31 725 SER A CA 1
ATOM 5412 C C . SER A 1 725 ? 5.362 11.070 -42.142 1.00 45.31 725 SER A C 1
ATOM 5414 O O . SER A 1 725 ? 5.301 11.585 -43.260 1.00 45.31 725 SER A O 1
ATOM 5416 N N . ALA A 1 726 ? 6.534 10.756 -41.579 1.00 43.69 726 ALA A N 1
ATOM 5417 C CA . ALA A 1 726 ? 7.799 10.816 -42.300 1.00 43.69 726 ALA A CA 1
ATOM 5418 C C . ALA A 1 726 ? 7.897 9.635 -43.283 1.00 43.69 726 ALA A C 1
ATOM 5420 O O . ALA A 1 726 ? 7.515 8.517 -42.952 1.00 43.69 726 ALA A O 1
ATOM 5421 N N . GLY A 1 727 ? 8.391 9.887 -44.500 1.00 48.66 727 GLY A N 1
ATOM 5422 C CA . GLY A 1 727 ? 8.373 8.904 -45.589 1.00 48.66 727 GLY A CA 1
ATOM 5423 C C . GLY A 1 727 ? 9.066 7.575 -45.255 1.00 48.66 727 GLY A C 1
ATOM 5424 O O . GLY A 1 727 ? 10.077 7.552 -44.551 1.00 48.66 727 GLY A O 1
ATOM 5425 N N . ASN A 1 728 ? 8.531 6.484 -45.815 1.00 51.56 728 ASN A N 1
ATOM 5426 C CA . ASN A 1 728 ? 8.922 5.084 -45.590 1.00 51.56 728 ASN A CA 1
ATOM 5427 C C . ASN A 1 728 ? 10.320 4.715 -46.150 1.00 51.56 728 ASN A C 1
ATOM 5429 O O . ASN A 1 728 ? 10.467 3.813 -46.974 1.00 51.56 728 ASN A O 1
ATOM 5433 N N . HIS A 1 729 ? 11.371 5.401 -45.702 1.00 55.81 729 HIS A N 1
ATOM 5434 C CA . HIS A 1 729 ? 12.758 5.110 -46.067 1.00 55.81 729 HIS A CA 1
ATOM 5435 C C . HIS A 1 729 ? 13.280 3.895 -45.286 1.00 55.81 729 HIS A C 1
ATOM 5437 O O . HIS A 1 729 ? 13.913 4.027 -44.240 1.00 55.81 729 HIS A O 1
ATOM 5443 N N . TYR A 1 730 ? 13.019 2.693 -45.803 1.00 63.66 730 TYR A N 1
ATOM 5444 C CA . TYR A 1 730 ? 13.444 1.419 -45.206 1.00 63.66 730 TYR A CA 1
ATOM 5445 C C . TYR A 1 730 ? 14.910 1.029 -45.485 1.00 63.66 730 TYR A C 1
ATOM 5447 O O . TYR A 1 730 ? 15.339 -0.052 -45.093 1.00 63.66 730 TYR A O 1
ATOM 5455 N N . GLU A 1 731 ? 15.704 1.892 -46.127 1.00 63.75 731 GLU A N 1
ATOM 5456 C CA . GLU A 1 731 ? 17.092 1.619 -46.552 1.00 63.75 731 GLU A CA 1
ATOM 5457 C C . GLU A 1 731 ? 18.005 1.133 -45.406 1.00 63.75 731 GLU A C 1
ATOM 5459 O O . GLU A 1 731 ? 18.833 0.242 -45.596 1.00 63.75 731 GLU A O 1
ATOM 5464 N N . TRP A 1 732 ? 17.791 1.636 -44.186 1.00 67.62 732 TRP A N 1
ATOM 5465 C CA . TRP A 1 732 ? 18.509 1.211 -42.978 1.00 67.62 732 TRP A CA 1
ATOM 5466 C C . TRP A 1 732 ? 18.312 -0.282 -42.637 1.00 67.62 732 TRP A C 1
ATOM 5468 O O . TRP A 1 732 ? 19.228 -0.914 -42.107 1.00 67.62 732 TRP A O 1
ATOM 5478 N N . LEU A 1 733 ? 17.163 -0.882 -42.985 1.00 68.25 733 LEU A N 1
ATOM 5479 C CA . LEU A 1 733 ? 16.931 -2.327 -42.841 1.00 68.25 733 LEU A CA 1
ATOM 5480 C C . LEU A 1 733 ? 17.835 -3.128 -43.785 1.00 68.25 733 LEU A C 1
ATOM 5482 O O . LEU A 1 733 ? 18.346 -4.186 -43.406 1.00 68.25 733 LEU A O 1
ATOM 5486 N N . ALA A 1 734 ? 18.055 -2.621 -45.002 1.00 66.50 734 ALA A N 1
ATOM 5487 C CA . ALA A 1 734 ? 18.960 -3.237 -45.963 1.00 66.50 734 ALA A CA 1
ATOM 5488 C C . ALA A 1 734 ? 20.417 -3.141 -45.485 1.00 66.50 734 ALA A C 1
ATOM 5490 O O . ALA A 1 734 ? 21.141 -4.130 -45.577 1.00 66.50 734 ALA A O 1
ATOM 5491 N N . ASP A 1 735 ? 20.835 -2.013 -44.901 1.00 65.81 735 ASP A N 1
ATOM 5492 C CA . ASP A 1 735 ? 22.180 -1.859 -44.327 1.00 65.81 735 ASP A CA 1
ATOM 5493 C C . ASP A 1 735 ? 22.445 -2.806 -43.153 1.00 65.81 735 ASP A C 1
ATOM 5495 O O . ASP A 1 735 ? 23.464 -3.501 -43.161 1.00 65.81 735 ASP A O 1
ATOM 5499 N N . ILE A 1 736 ? 21.508 -2.938 -42.206 1.00 68.19 736 ILE A N 1
ATOM 5500 C CA . ILE A 1 736 ? 21.610 -3.949 -41.139 1.00 68.19 736 ILE A CA 1
ATOM 5501 C C . ILE A 1 736 ? 21.774 -5.351 -41.751 1.00 68.19 736 ILE A C 1
ATOM 5503 O O . ILE A 1 736 ? 22.621 -6.126 -41.308 1.00 68.19 736 ILE A O 1
ATOM 5507 N N . CYS A 1 737 ? 21.028 -5.685 -42.809 1.00 64.50 737 CYS A N 1
ATOM 5508 C CA . CYS A 1 737 ? 21.110 -7.001 -43.453 1.00 64.50 737 CYS A CA 1
ATOM 5509 C C . CYS A 1 737 ? 22.388 -7.225 -44.283 1.00 64.50 737 CYS A C 1
ATOM 5511 O O . CYS A 1 737 ? 22.876 -8.357 -44.342 1.00 64.50 737 CYS A O 1
ATOM 5513 N N . ARG A 1 738 ? 22.957 -6.176 -44.893 1.00 68.00 738 ARG A N 1
ATOM 5514 C CA . ARG A 1 738 ? 24.254 -6.209 -45.600 1.00 68.00 738 ARG A CA 1
ATOM 5515 C C . ARG A 1 738 ? 25.413 -6.497 -44.643 1.00 68.00 738 ARG A C 1
ATOM 5517 O O . ARG A 1 738 ? 26.356 -7.182 -45.023 1.00 68.00 738 ARG A O 1
ATOM 5524 N N . GLN A 1 739 ? 25.332 -5.993 -43.412 1.00 67.81 739 GLN A N 1
ATOM 5525 C CA . GLN A 1 739 ? 26.407 -6.062 -42.416 1.00 67.81 739 GLN A CA 1
ATOM 5526 C C . GLN A 1 739 ? 26.392 -7.338 -41.546 1.00 67.81 739 GLN A C 1
ATOM 5528 O O . GLN A 1 739 ? 27.313 -7.555 -40.754 1.00 67.81 739 GLN A O 1
ATOM 5533 N N . ARG A 1 740 ? 25.380 -8.210 -41.674 1.00 67.69 740 ARG A N 1
ATOM 5534 C CA . ARG A 1 740 ? 25.335 -9.492 -40.946 1.00 67.69 740 ARG A CA 1
ATOM 5535 C C . ARG A 1 740 ? 26.260 -10.542 -41.584 1.00 67.69 740 ARG A C 1
ATOM 5537 O O . ARG A 1 740 ? 26.244 -10.701 -42.806 1.00 67.69 740 ARG A O 1
ATOM 5544 N N . PRO A 1 741 ? 27.020 -11.320 -40.786 1.00 64.38 741 PRO A N 1
ATOM 5545 C CA . PRO A 1 741 ? 27.857 -12.394 -41.310 1.00 64.38 741 PRO A CA 1
ATOM 5546 C C . PRO A 1 741 ? 27.007 -13.493 -41.963 1.00 64.38 741 PRO A C 1
ATOM 5548 O O . PRO A 1 741 ? 25.949 -13.869 -41.454 1.00 64.38 741 PRO A O 1
ATOM 5551 N N . ARG A 1 742 ? 27.499 -14.027 -43.086 1.00 61.94 742 ARG A N 1
ATOM 5552 C CA . ARG A 1 742 ? 26.893 -15.144 -43.824 1.00 61.94 742 ARG A CA 1
ATOM 5553 C C . ARG A 1 742 ? 27.825 -16.369 -43.751 1.00 61.94 742 ARG A C 1
ATOM 5555 O O . ARG A 1 742 ? 29.026 -16.189 -43.946 1.00 61.94 742 ARG A O 1
ATOM 5562 N N . PRO A 1 743 ? 27.314 -17.596 -43.526 1.00 60.22 743 PRO A N 1
ATOM 5563 C CA . PRO A 1 743 ? 25.924 -17.931 -43.210 1.00 60.22 743 PRO A CA 1
ATOM 5564 C C . PRO A 1 743 ? 25.532 -17.500 -41.785 1.00 60.22 743 PRO A C 1
ATOM 5566 O O . PRO A 1 743 ? 26.344 -17.535 -40.865 1.00 60.22 743 PRO A O 1
ATOM 5569 N N . GLY A 1 744 ? 24.267 -17.125 -41.604 1.00 59.38 744 GLY A N 1
ATOM 5570 C CA . GLY A 1 744 ? 23.694 -16.705 -40.323 1.00 59.38 744 GLY A CA 1
ATOM 5571 C C . GLY A 1 744 ? 22.191 -17.000 -40.273 1.00 59.38 744 GLY A C 1
ATOM 5572 O O . GLY A 1 744 ? 21.604 -17.320 -41.310 1.00 59.38 744 GLY A O 1
ATOM 5573 N N . PRO A 1 745 ? 21.544 -16.930 -39.093 1.00 60.84 745 PRO A N 1
ATOM 5574 C CA . PRO A 1 745 ? 20.130 -17.266 -38.966 1.00 60.84 745 PRO A CA 1
ATOM 5575 C C . PRO A 1 745 ? 19.240 -16.288 -39.756 1.00 60.84 745 PRO A C 1
ATOM 5577 O O . PRO A 1 745 ? 19.573 -15.096 -39.833 1.00 60.84 745 PRO A O 1
ATOM 5580 N N . PRO A 1 746 ? 18.108 -16.758 -40.318 1.00 67.00 746 PRO A N 1
ATOM 5581 C CA . PRO A 1 746 ? 17.164 -15.909 -41.038 1.00 67.00 746 PRO A CA 1
ATOM 5582 C C . PRO A 1 746 ? 16.619 -14.809 -40.122 1.00 67.00 746 PRO A C 1
ATOM 5584 O O . PRO A 1 746 ? 16.196 -15.083 -38.997 1.00 67.00 746 PRO A O 1
ATOM 5587 N N . LEU A 1 747 ? 16.616 -13.570 -40.615 1.00 70.12 747 LEU A N 1
ATOM 5588 C CA . LEU A 1 747 ? 15.989 -12.447 -39.924 1.00 70.12 747 LEU A CA 1
ATOM 5589 C C . LEU A 1 747 ? 14.495 -12.423 -40.266 1.00 70.12 747 LEU A C 1
ATOM 5591 O O . LEU A 1 747 ? 14.134 -12.385 -41.445 1.00 70.12 747 LEU A O 1
ATOM 5595 N N . ARG A 1 748 ? 13.641 -12.425 -39.239 1.00 72.38 748 ARG A N 1
ATOM 5596 C CA . ARG A 1 748 ? 12.234 -12.027 -39.362 1.00 72.38 748 ARG A CA 1
ATOM 5597 C C . ARG A 1 748 ? 12.118 -10.535 -39.087 1.00 72.38 748 ARG A C 1
ATOM 5599 O O . ARG A 1 748 ? 12.661 -10.067 -38.083 1.00 72.38 748 ARG A O 1
ATOM 5606 N N . VAL A 1 749 ? 11.398 -9.818 -39.946 1.00 70.94 749 VAL A N 1
ATOM 5607 C CA . VAL A 1 749 ? 11.116 -8.390 -39.756 1.00 70.94 749 VAL A CA 1
ATOM 5608 C C . VAL A 1 749 ? 9.610 -8.165 -39.709 1.00 70.94 749 VAL A C 1
ATOM 5610 O O . VAL A 1 749 ? 8.895 -8.548 -40.633 1.00 70.94 749 VAL A O 1
ATOM 5613 N N . GLN A 1 750 ? 9.150 -7.541 -38.628 1.00 71.50 750 GLN A N 1
ATOM 5614 C CA . GLN A 1 750 ? 7.776 -7.088 -38.441 1.00 71.50 750 GLN A CA 1
ATOM 5615 C C . GLN A 1 750 ? 7.750 -5.560 -38.517 1.00 71.50 750 GLN A C 1
ATOM 5617 O O . GLN A 1 750 ? 8.538 -4.893 -37.842 1.00 71.50 750 GLN A O 1
ATOM 5622 N N . VAL A 1 751 ? 6.846 -5.007 -39.327 1.00 68.94 751 VAL A N 1
ATOM 5623 C CA . VAL A 1 751 ? 6.657 -3.555 -39.464 1.00 68.94 751 VAL A CA 1
ATOM 5624 C C . VAL A 1 751 ? 5.198 -3.206 -39.195 1.00 68.94 751 VAL A C 1
ATOM 5626 O O . VAL A 1 751 ? 4.302 -3.772 -39.819 1.00 68.94 751 VAL A O 1
ATOM 5629 N N . THR A 1 752 ? 4.971 -2.261 -38.284 1.00 66.81 752 THR A N 1
ATOM 5630 C CA . THR A 1 752 ? 3.647 -1.747 -37.902 1.00 66.81 752 THR A CA 1
ATOM 5631 C C . THR A 1 752 ? 3.586 -0.233 -38.119 1.00 66.81 752 THR A C 1
ATOM 5633 O O . THR A 1 752 ? 4.421 0.510 -37.606 1.00 66.81 752 THR A O 1
ATOM 5636 N N . GLY A 1 753 ? 2.600 0.237 -38.887 1.00 59.72 753 GLY A N 1
ATOM 5637 C CA . GLY A 1 753 ? 2.438 1.652 -39.252 1.00 59.72 753 GLY A CA 1
ATOM 5638 C C . GLY A 1 753 ? 1.025 2.175 -38.991 1.00 59.72 753 GLY A C 1
ATOM 5639 O O . GLY A 1 753 ? 0.063 1.408 -38.965 1.00 59.72 753 GLY A O 1
ATOM 5640 N N . SER A 1 754 ? 0.895 3.489 -38.801 1.00 45.47 754 SER A N 1
ATOM 5641 C CA . SER A 1 754 ? -0.339 4.141 -38.329 1.00 45.47 754 SER A CA 1
ATOM 5642 C C . SER A 1 754 ? -1.447 4.339 -39.379 1.00 45.47 754 SER A C 1
ATOM 5644 O O . SER A 1 754 ? -2.521 4.838 -39.034 1.00 45.47 754 SER A O 1
ATOM 5646 N N . ARG A 1 755 ? -1.239 3.965 -40.652 1.00 42.91 755 ARG A N 1
ATOM 5647 C CA . ARG A 1 755 ? -2.237 4.126 -41.728 1.00 42.91 755 ARG A CA 1
ATOM 5648 C C . ARG A 1 755 ? -2.257 2.970 -42.728 1.00 42.91 755 ARG A C 1
ATOM 5650 O O . ARG A 1 755 ? -1.226 2.383 -43.043 1.00 42.91 755 ARG A O 1
ATOM 5657 N N . LYS A 1 756 ? -3.448 2.720 -43.287 1.00 41.94 756 LYS A N 1
ATOM 5658 C CA . LYS A 1 756 ? -3.600 2.092 -44.608 1.00 41.94 756 LYS A CA 1
ATOM 5659 C C . LYS A 1 756 ? -3.079 3.046 -45.695 1.00 41.94 756 LYS A C 1
ATOM 5661 O O . LYS A 1 756 ? -2.968 4.247 -45.462 1.00 41.94 756 LYS A O 1
ATOM 5666 N N . ASP A 1 757 ? -2.835 2.499 -46.880 1.00 34.06 757 ASP A N 1
ATOM 5667 C CA . ASP A 1 757 ? -2.574 3.237 -48.122 1.00 34.06 757 ASP A CA 1
ATOM 5668 C C . ASP A 1 757 ? -1.238 4.001 -48.199 1.00 34.06 757 ASP A C 1
ATOM 5670 O O . ASP A 1 757 ? -1.201 5.217 -48.374 1.00 34.06 757 ASP A O 1
ATOM 5674 N N . GLN A 1 758 ? -0.128 3.254 -48.225 1.00 35.06 758 GLN A N 1
ATOM 5675 C CA . GLN A 1 758 ? 0.906 3.492 -49.245 1.00 35.06 758 GLN A CA 1
ATOM 5676 C C . GLN A 1 758 ? 1.732 2.228 -49.519 1.00 35.06 758 GLN A C 1
ATOM 5678 O O . GLN A 1 758 ? 2.382 1.682 -48.630 1.00 35.06 758 GLN A O 1
ATOM 5683 N N . TRP A 1 759 ? 1.700 1.764 -50.770 1.00 35.22 759 TRP A N 1
ATOM 5684 C CA . TRP A 1 759 ? 2.514 0.648 -51.247 1.00 35.22 759 TRP A CA 1
ATOM 5685 C C . TRP A 1 759 ? 3.915 1.150 -51.596 1.00 35.22 759 TRP A C 1
ATOM 5687 O O . TRP A 1 759 ? 4.045 2.098 -52.367 1.00 35.22 759 TRP A O 1
ATOM 5697 N N . VAL A 1 760 ? 4.953 0.475 -51.103 1.00 31.67 760 VAL A N 1
ATOM 5698 C CA . VAL A 1 760 ? 6.300 0.588 -51.677 1.00 31.67 760 VAL A CA 1
ATOM 5699 C C . VAL A 1 760 ? 6.466 -0.556 -52.673 1.00 31.67 760 VAL A C 1
ATOM 5701 O O . VAL A 1 760 ? 6.816 -1.673 -52.297 1.00 31.67 760 VAL A O 1
ATOM 5704 N N . GLN A 1 761 ? 6.192 -0.281 -53.950 1.00 37.94 761 GLN A N 1
ATOM 5705 C CA . GLN A 1 761 ? 6.913 -0.985 -55.007 1.00 37.94 761 GLN A CA 1
ATOM 5706 C C . GLN A 1 761 ? 8.353 -0.476 -54.985 1.00 37.94 761 GLN A C 1
ATOM 5708 O O . GLN A 1 761 ? 8.557 0.733 -55.067 1.00 37.94 761 GLN A O 1
ATOM 5713 N N . ASP A 1 762 ? 9.326 -1.381 -54.945 1.00 31.66 762 ASP A N 1
ATOM 5714 C CA . ASP A 1 762 ? 10.612 -1.131 -55.592 1.00 31.66 762 ASP A CA 1
ATOM 5715 C C . ASP A 1 762 ? 11.220 -2.449 -56.098 1.00 31.66 762 ASP A C 1
ATOM 5717 O O . ASP A 1 762 ? 11.109 -3.498 -55.453 1.00 31.66 762 ASP A O 1
ATOM 5721 N N . GLU A 1 763 ? 11.821 -2.412 -57.284 1.00 30.58 763 GLU A N 1
ATOM 5722 C CA . GLU A 1 763 ? 12.264 -3.591 -58.033 1.00 30.58 763 GLU A CA 1
ATOM 5723 C C . GLU A 1 763 ? 13.755 -3.875 -57.780 1.00 30.58 763 GLU A C 1
ATOM 5725 O O . GLU A 1 763 ? 14.613 -3.575 -58.610 1.00 30.58 763 GLU A O 1
ATOM 5730 N N . GLY A 1 764 ? 14.095 -4.467 -56.625 1.00 32.88 764 GLY A N 1
ATOM 5731 C CA . GLY A 1 764 ? 15.512 -4.641 -56.264 1.00 32.88 764 GLY A CA 1
ATOM 5732 C C . GLY A 1 764 ? 15.851 -5.603 -55.120 1.00 32.88 764 GLY A C 1
ATOM 5733 O O . GLY A 1 764 ? 16.273 -5.162 -54.058 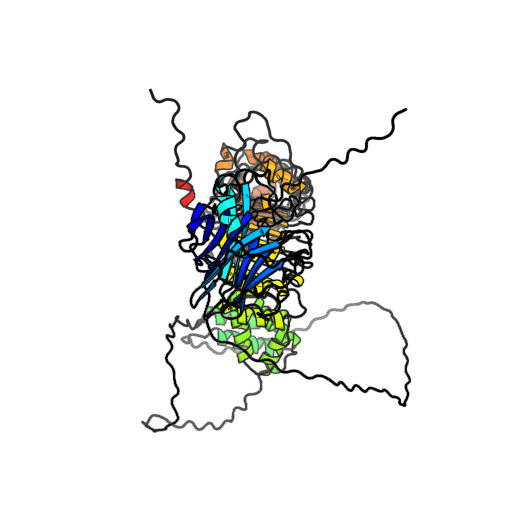1.00 32.88 764 GLY A O 1
ATOM 5734 N N . GLY A 1 765 ? 15.751 -6.918 -55.358 1.00 36.12 765 GLY A N 1
ATOM 5735 C CA . GLY A 1 765 ? 16.567 -7.958 -54.693 1.00 36.12 765 GLY A CA 1
ATOM 5736 C C . GLY A 1 765 ? 16.745 -7.886 -53.164 1.00 36.12 765 GLY A C 1
ATOM 5737 O O . GLY A 1 765 ? 17.833 -7.582 -52.675 1.00 36.12 765 GLY A O 1
ATOM 5738 N N . TRP A 1 766 ? 15.719 -8.271 -52.396 1.00 46.19 766 TRP A N 1
ATOM 5739 C CA . TRP A 1 766 ? 15.777 -8.401 -50.927 1.00 46.19 766 TRP A CA 1
ATOM 5740 C C . TRP A 1 766 ? 16.514 -9.689 -50.471 1.00 46.19 766 TRP A C 1
ATOM 5742 O O . TRP A 1 766 ? 15.994 -10.492 -49.691 1.00 46.19 766 TRP A O 1
ATOM 5752 N N . ASP A 1 767 ? 17.744 -9.892 -50.959 1.00 40.88 767 ASP A N 1
ATOM 5753 C CA . ASP A 1 767 ? 18.545 -11.124 -50.837 1.00 40.88 767 ASP A CA 1
ATOM 5754 C C . ASP A 1 767 ? 19.047 -11.407 -49.404 1.00 40.88 767 ASP A C 1
ATOM 5756 O O . ASP A 1 767 ? 20.229 -11.239 -49.068 1.00 40.88 767 ASP A O 1
ATOM 5760 N N . GLY A 1 768 ? 18.145 -11.886 -48.544 1.00 47.44 768 GLY A N 1
ATOM 5761 C CA . GLY A 1 768 ? 18.465 -12.396 -47.203 1.00 47.44 768 GLY A CA 1
ATOM 5762 C C . GLY A 1 768 ? 17.322 -12.411 -46.180 1.00 47.44 768 GLY A C 1
ATOM 5763 O O . GLY A 1 768 ? 17.548 -12.833 -45.044 1.00 47.44 768 GLY A O 1
ATOM 5764 N N . PHE A 1 769 ? 16.119 -11.951 -46.534 1.00 47.41 769 PHE A N 1
ATOM 5765 C CA . PHE A 1 769 ? 14.996 -11.853 -45.597 1.00 47.41 769 PHE A CA 1
ATOM 5766 C C . PHE A 1 769 ? 14.291 -13.206 -45.424 1.00 47.41 769 PHE A C 1
ATOM 5768 O O . PHE A 1 769 ? 13.955 -13.874 -46.398 1.00 47.41 769 PHE A O 1
ATOM 5775 N N . GLY A 1 770 ? 14.093 -13.631 -44.170 1.00 43.81 770 GLY A N 1
ATOM 5776 C CA . GLY A 1 770 ? 13.582 -14.970 -43.846 1.00 43.81 770 GLY A CA 1
ATOM 5777 C C . GLY A 1 770 ? 12.058 -15.083 -43.794 1.00 43.81 770 GLY A C 1
ATOM 5778 O O . GLY A 1 770 ? 11.530 -16.173 -43.978 1.00 43.81 770 GLY A O 1
ATOM 5779 N N . VAL A 1 771 ? 11.389 -13.967 -43.499 1.00 46.09 771 VAL A N 1
ATOM 5780 C CA . VAL A 1 771 ? 9.967 -13.636 -43.703 1.00 46.09 771 VAL A CA 1
ATOM 5781 C C . VAL A 1 771 ? 9.838 -12.152 -43.329 1.00 46.09 771 VAL A C 1
ATOM 5783 O O . VAL A 1 771 ? 10.440 -11.713 -42.342 1.00 46.09 771 VAL A O 1
ATOM 5786 N N . VAL A 1 772 ? 9.065 -11.388 -44.101 1.00 50.69 772 VAL A N 1
ATOM 5787 C CA . VAL A 1 772 ? 8.606 -10.045 -43.717 1.00 50.69 772 VAL A CA 1
ATOM 5788 C C . VAL A 1 772 ? 7.107 -10.138 -43.476 1.00 50.69 772 VAL A C 1
ATOM 5790 O O . VAL A 1 772 ? 6.373 -10.569 -44.362 1.00 50.69 772 VAL A O 1
ATOM 5793 N N . GLU A 1 773 ? 6.663 -9.774 -42.277 1.00 46.88 773 GLU A N 1
ATOM 5794 C CA . GLU A 1 773 ? 5.268 -9.916 -41.853 1.00 46.88 773 GLU A CA 1
ATOM 5795 C C . GLU A 1 773 ? 4.717 -8.533 -41.480 1.00 46.88 773 GLU A C 1
ATOM 5797 O O . GLU A 1 773 ? 5.100 -7.930 -40.475 1.00 46.88 773 GLU A O 1
ATOM 5802 N N . ILE A 1 774 ? 3.869 -7.986 -42.356 1.00 51.34 774 ILE A N 1
ATOM 5803 C CA . ILE A 1 774 ? 3.264 -6.658 -42.196 1.00 51.34 774 ILE A CA 1
ATOM 5804 C C . ILE A 1 774 ? 1.916 -6.846 -41.503 1.00 51.34 774 ILE A C 1
ATOM 5806 O O . ILE A 1 774 ? 0.905 -7.144 -42.141 1.00 51.34 774 ILE A O 1
ATOM 5810 N N . CYS A 1 775 ? 1.912 -6.712 -40.180 1.00 43.69 775 CYS A N 1
ATOM 5811 C CA . CYS A 1 775 ? 0.712 -6.914 -39.376 1.00 43.69 775 CYS A CA 1
ATOM 5812 C C . CYS A 1 775 ? -0.161 -5.645 -39.340 1.00 43.69 775 CYS A C 1
ATOM 5814 O O . CYS A 1 775 ? 0.377 -4.538 -39.232 1.00 43.69 775 CYS A O 1
ATOM 5816 N N . PRO A 1 776 ? -1.504 -5.770 -39.314 1.00 44.47 776 PRO A N 1
ATOM 5817 C CA . PRO A 1 776 ? -2.351 -4.694 -38.802 1.00 44.47 776 PRO A CA 1
ATOM 5818 C C . PRO A 1 776 ? -1.973 -4.380 -37.343 1.00 44.47 776 PRO A C 1
ATOM 5820 O O . PRO A 1 776 ? -1.350 -5.198 -36.665 1.00 44.47 776 PRO A O 1
ATOM 5823 N N . SER A 1 777 ? -2.335 -3.189 -36.862 1.00 46.25 777 SER A N 1
ATOM 5824 C CA . SER A 1 777 ? -1.824 -2.581 -35.623 1.00 46.25 777 SER A CA 1
ATOM 5825 C C . SER A 1 777 ? -2.087 -3.396 -34.343 1.00 46.25 777 SER A C 1
ATOM 5827 O O . SER A 1 777 ? -3.030 -3.129 -33.598 1.00 46.25 777 SER A O 1
ATOM 5829 N N . MET A 1 778 ? -1.212 -4.360 -34.054 1.00 39.47 778 MET A N 1
ATOM 5830 C CA . MET A 1 778 ? -1.102 -5.023 -32.757 1.00 39.47 778 MET A CA 1
ATOM 5831 C C . MET A 1 778 ? -0.085 -4.279 -31.892 1.00 39.47 778 MET A C 1
ATOM 5833 O O . MET A 1 778 ? 1.051 -4.064 -32.313 1.00 39.47 778 MET A O 1
ATOM 5837 N N . SER A 1 779 ? -0.472 -3.917 -30.668 1.00 50.53 779 SER A N 1
ATOM 5838 C CA . SER A 1 779 ? 0.465 -3.337 -29.702 1.00 50.53 779 SER A CA 1
ATOM 5839 C C . SER A 1 779 ? 1.509 -4.379 -29.295 1.00 50.53 779 SER A C 1
ATOM 5841 O O . SER A 1 779 ? 1.179 -5.405 -28.693 1.00 50.53 779 SER A O 1
ATOM 5843 N N . VAL A 1 780 ? 2.781 -4.118 -29.608 1.00 55.38 780 VAL A N 1
ATOM 5844 C CA . VAL A 1 780 ? 3.907 -4.909 -29.098 1.00 55.38 780 VAL A CA 1
ATOM 5845 C C . VAL A 1 780 ? 4.097 -4.533 -27.628 1.00 55.38 780 VAL A C 1
ATOM 5847 O O . VAL A 1 780 ? 4.850 -3.608 -27.313 1.00 55.38 780 VAL A O 1
ATOM 5850 N N . LYS A 1 781 ? 3.374 -5.214 -26.732 1.00 58.59 781 LYS A N 1
ATOM 5851 C CA . LYS A 1 781 ? 3.361 -4.919 -25.292 1.00 58.59 781 LYS A CA 1
ATOM 5852 C C . LYS A 1 781 ? 4.773 -5.018 -24.694 1.00 58.59 781 LYS A C 1
ATOM 5854 O O . LYS A 1 781 ? 5.454 -6.028 -24.876 1.00 58.59 781 LYS A O 1
ATOM 5859 N N . GLY A 1 782 ? 5.215 -3.946 -24.035 1.00 58.28 782 GLY A N 1
ATOM 5860 C CA . GLY A 1 782 ? 6.498 -3.882 -23.326 1.00 58.28 782 GLY A CA 1
ATOM 5861 C C . GLY A 1 782 ? 6.432 -4.516 -21.935 1.00 58.28 782 GLY A C 1
ATOM 5862 O O . GLY A 1 782 ? 5.394 -5.041 -21.528 1.00 58.28 782 GLY A O 1
ATOM 5863 N N . MET A 1 783 ? 7.537 -4.440 -21.194 1.00 65.31 783 MET A N 1
ATOM 5864 C CA . MET A 1 783 ? 7.607 -4.873 -19.792 1.00 65.31 783 MET A CA 1
ATOM 5865 C C . MET A 1 783 ? 6.878 -3.908 -18.838 1.00 65.31 783 MET A C 1
ATOM 5867 O O . MET A 1 783 ? 6.446 -4.319 -17.765 1.00 65.31 783 MET A O 1
ATOM 5871 N N . PHE A 1 784 ? 6.684 -2.655 -19.256 1.00 64.94 784 PHE A N 1
ATOM 5872 C CA . PHE A 1 784 ? 5.828 -1.657 -18.609 1.00 64.94 784 PHE A CA 1
ATOM 5873 C C . PHE A 1 784 ? 4.850 -1.061 -19.636 1.00 64.94 784 PHE A C 1
ATOM 5875 O O . PHE A 1 784 ? 5.140 -1.047 -20.837 1.00 64.94 784 PHE A O 1
ATOM 5882 N N . ASP A 1 785 ? 3.695 -0.570 -19.176 1.00 69.00 785 ASP A N 1
ATOM 5883 C CA . ASP A 1 785 ? 2.701 0.071 -20.044 1.00 69.00 785 ASP A CA 1
ATOM 5884 C C . ASP A 1 785 ? 2.955 1.582 -20.144 1.00 69.00 785 ASP A C 1
ATOM 5886 O O . ASP A 1 785 ? 2.397 2.406 -19.416 1.00 69.00 785 ASP A O 1
ATOM 5890 N N . TRP A 1 786 ? 3.890 1.943 -21.025 1.00 64.31 786 TRP A N 1
ATOM 5891 C CA . TRP A 1 786 ? 4.423 3.303 -21.125 1.00 64.31 786 TRP A CA 1
ATOM 5892 C C . TRP A 1 786 ? 3.390 4.373 -21.528 1.00 64.31 786 TRP A C 1
ATOM 5894 O O . TRP A 1 786 ? 3.685 5.554 -21.382 1.00 64.31 786 TRP A O 1
ATOM 5904 N N . THR A 1 787 ? 2.175 4.016 -21.967 1.00 53.84 787 THR A N 1
ATOM 5905 C CA . THR A 1 787 ? 1.114 5.003 -22.271 1.00 53.84 787 THR A CA 1
ATOM 5906 C C . THR A 1 787 ? 0.584 5.740 -21.039 1.00 53.84 787 THR A C 1
ATOM 5908 O O . THR A 1 787 ? -0.148 6.710 -21.189 1.00 53.84 787 THR A O 1
ATOM 5911 N N . ILE A 1 788 ? 0.943 5.296 -19.830 1.00 51.19 788 ILE A N 1
ATOM 5912 C CA . ILE A 1 788 ? 0.638 5.979 -18.561 1.00 51.19 788 ILE A CA 1
ATOM 5913 C C . ILE A 1 788 ? 1.572 7.195 -18.338 1.00 51.19 788 ILE A C 1
ATOM 5915 O O . ILE A 1 788 ? 1.275 8.071 -17.529 1.00 51.19 788 ILE A O 1
ATOM 5919 N N . LEU A 1 789 ? 2.688 7.290 -19.077 1.00 53.50 789 LEU A N 1
ATOM 5920 C CA . LEU A 1 789 ? 3.593 8.442 -19.057 1.00 53.50 789 LEU A CA 1
ATOM 5921 C C . LEU A 1 789 ? 3.179 9.491 -20.098 1.00 53.50 789 LEU A C 1
ATOM 5923 O O . LEU A 1 789 ? 3.739 9.550 -21.196 1.00 53.50 789 LEU A O 1
ATOM 5927 N N . GLU A 1 790 ? 2.239 10.360 -19.730 1.00 48.47 790 GLU A N 1
ATOM 5928 C CA . GLU A 1 790 ? 2.109 11.656 -20.402 1.00 48.47 790 GLU A CA 1
ATOM 5929 C C . GLU A 1 790 ? 3.324 12.551 -20.090 1.00 48.47 790 GLU A C 1
ATOM 5931 O O . GLU A 1 790 ? 3.937 12.464 -19.023 1.00 48.47 790 GLU A O 1
ATOM 5936 N N . CYS A 1 791 ? 3.689 13.426 -21.031 1.00 44.06 791 CYS A N 1
ATOM 5937 C CA . CYS A 1 791 ? 4.732 14.427 -20.816 1.00 44.06 791 CYS A CA 1
ATOM 5938 C C . CYS A 1 791 ? 4.175 15.566 -19.940 1.00 44.06 791 CYS A C 1
ATOM 5940 O O . CYS A 1 791 ? 3.592 16.513 -20.476 1.00 44.06 791 CYS A O 1
ATOM 5942 N N . ASP A 1 792 ? 4.349 15.480 -18.617 1.00 39.28 792 ASP A N 1
ATOM 5943 C CA . ASP A 1 792 ? 3.883 16.498 -17.663 1.00 39.28 792 ASP A CA 1
ATOM 5944 C C . ASP A 1 792 ? 4.279 17.918 -18.088 1.00 39.28 792 ASP A C 1
ATOM 5946 O O . ASP A 1 792 ? 5.456 18.286 -18.149 1.00 39.28 792 ASP A O 1
ATOM 5950 N N . ARG A 1 793 ? 3.265 18.755 -18.327 1.00 36.38 793 ARG A N 1
ATOM 5951 C CA . ARG A 1 793 ? 3.452 20.171 -18.672 1.00 36.38 793 ARG A CA 1
ATOM 5952 C C . ARG A 1 793 ? 4.050 20.987 -17.523 1.00 36.38 793 ARG A C 1
ATOM 5954 O O . ARG A 1 793 ? 4.739 21.967 -17.788 1.00 36.38 793 ARG A O 1
ATOM 5961 N N . GLU A 1 794 ? 3.808 20.555 -16.287 1.00 39.81 794 GLU A N 1
ATOM 5962 C CA . GLU A 1 794 ? 4.248 21.192 -15.037 1.00 39.81 794 GLU A CA 1
ATOM 5963 C C . GLU A 1 794 ? 5.780 21.194 -14.876 1.00 39.81 794 GLU A C 1
ATOM 5965 O O . GLU A 1 794 ? 6.340 22.070 -14.219 1.00 39.81 794 GLU A O 1
ATOM 5970 N N . TYR A 1 795 ? 6.494 20.275 -15.541 1.00 42.31 795 TYR A N 1
ATOM 5971 C CA . TYR A 1 795 ? 7.954 20.153 -15.418 1.00 42.31 795 TYR A CA 1
ATOM 5972 C C . TYR A 1 795 ? 8.743 21.315 -16.058 1.00 42.31 795 TYR A C 1
ATOM 5974 O O . TYR A 1 795 ? 9.968 21.359 -15.961 1.00 42.31 795 TYR A O 1
ATOM 5982 N N . LYS A 1 796 ? 8.071 22.277 -16.708 1.00 37.00 796 LYS A N 1
ATOM 5983 C CA . LYS A 1 796 ? 8.712 23.530 -17.139 1.00 37.00 796 LYS A CA 1
ATOM 5984 C C . LYS A 1 796 ? 8.914 24.533 -16.010 1.00 37.00 796 LYS A C 1
ATOM 5986 O O . LYS A 1 796 ? 9.894 25.273 -16.054 1.00 37.00 796 LYS A O 1
ATOM 5991 N N . ASP A 1 797 ? 8.026 24.550 -15.024 1.00 30.89 797 ASP A N 1
ATOM 5992 C CA . ASP A 1 797 ? 7.983 25.632 -14.039 1.00 30.89 797 ASP A CA 1
ATOM 5993 C C . ASP A 1 797 ? 8.846 25.288 -12.813 1.00 30.89 797 ASP A C 1
ATOM 5995 O O . ASP A 1 797 ? 9.571 26.143 -12.305 1.00 30.89 797 ASP A O 1
ATOM 5999 N N . ALA A 1 798 ? 8.910 24.006 -12.434 1.00 34.12 798 ALA A N 1
ATOM 6000 C CA . ALA A 1 798 ? 9.800 23.497 -11.380 1.00 34.12 798 ALA A CA 1
ATOM 6001 C C . ALA A 1 798 ? 11.310 23.673 -11.673 1.00 34.12 798 ALA A C 1
ATOM 6003 O O . ALA A 1 798 ? 12.131 23.548 -10.770 1.00 34.12 798 ALA A O 1
ATOM 6004 N N . GLY A 1 799 ? 11.689 23.968 -12.922 1.00 32.47 799 GLY A N 1
ATOM 6005 C CA . GLY A 1 799 ? 13.065 24.301 -13.312 1.00 32.47 799 GLY A CA 1
ATOM 6006 C C . GLY A 1 799 ? 13.402 25.798 -13.263 1.00 32.47 799 GLY A C 1
ATOM 6007 O O . GLY A 1 799 ? 14.457 26.179 -13.766 1.00 32.47 799 GLY A O 1
ATOM 6008 N N . SER A 1 800 ? 12.505 26.647 -12.741 1.00 28.55 800 SER A N 1
ATOM 6009 C CA . SER A 1 800 ? 12.617 28.115 -12.813 1.00 28.55 800 SER A CA 1
ATOM 6010 C C . SER A 1 800 ? 12.864 28.835 -11.480 1.00 28.55 800 SER A C 1
ATOM 6012 O O . SER A 1 800 ? 13.060 30.051 -11.491 1.00 28.55 800 SER A O 1
ATOM 6014 N N . GLU A 1 801 ? 12.922 28.125 -10.346 1.00 28.17 801 GLU A N 1
ATOM 6015 C CA . GLU A 1 801 ? 13.369 28.735 -9.088 1.00 28.17 801 GLU A CA 1
ATOM 6016 C C . GLU A 1 801 ? 14.864 29.075 -9.171 1.00 28.17 801 GLU A C 1
ATOM 6018 O O . GLU A 1 801 ? 15.732 28.216 -9.328 1.00 28.17 801 GLU A O 1
ATOM 6023 N N . SER A 1 802 ? 15.150 30.374 -9.127 1.00 30.20 802 SER A N 1
ATOM 6024 C CA . SER A 1 802 ? 16.465 30.944 -9.397 1.00 30.20 802 SER A CA 1
ATOM 6025 C C . SER A 1 802 ? 17.508 30.560 -8.348 1.00 30.20 802 SER A C 1
ATOM 6027 O O . SER A 1 802 ? 17.383 30.937 -7.180 1.00 30.20 802 SER A O 1
ATOM 6029 N N . SER A 1 803 ? 18.619 29.967 -8.790 1.00 26.38 803 SER A N 1
ATOM 6030 C CA . SER A 1 803 ? 19.895 30.154 -8.092 1.00 26.38 803 SER A CA 1
ATOM 6031 C C . SER A 1 803 ? 20.220 31.655 -8.043 1.00 26.38 803 SER A C 1
ATOM 6033 O O . SER A 1 803 ? 20.071 32.321 -9.069 1.00 26.38 803 SER A O 1
ATOM 6035 N N . PRO A 1 804 ? 20.671 32.208 -6.904 1.00 27.39 804 PRO A N 1
ATOM 6036 C CA . PRO A 1 804 ? 21.121 33.594 -6.850 1.00 27.39 804 PRO A CA 1
ATOM 6037 C C . PRO A 1 804 ? 22.413 33.764 -7.662 1.00 27.39 804 PRO A C 1
ATOM 6039 O O . PRO A 1 804 ? 23.349 32.975 -7.506 1.00 27.39 804 PRO A O 1
ATOM 6042 N N . ASP A 1 805 ? 22.471 34.797 -8.505 1.00 26.42 805 ASP A N 1
ATOM 6043 C CA . ASP A 1 805 ? 23.693 35.162 -9.229 1.00 26.42 805 ASP A CA 1
ATOM 6044 C C . ASP A 1 805 ? 24.827 35.503 -8.239 1.00 26.42 805 ASP A C 1
ATOM 6046 O O . ASP A 1 805 ? 24.609 36.281 -7.305 1.00 26.42 805 ASP A O 1
ATOM 6050 N N . PRO A 1 806 ? 26.047 34.959 -8.421 1.00 32.59 806 PRO A N 1
ATOM 6051 C CA . PRO A 1 806 ? 27.182 35.257 -7.548 1.00 32.59 806 PRO A CA 1
ATOM 6052 C C . PRO A 1 806 ? 27.858 36.604 -7.861 1.00 32.59 806 PRO A C 1
ATOM 6054 O O . PRO A 1 806 ? 28.602 37.105 -7.021 1.00 32.59 806 PRO A O 1
ATOM 6057 N N . ASP A 1 807 ? 27.603 37.188 -9.037 1.00 33.94 807 ASP A N 1
ATOM 6058 C CA . ASP A 1 807 ? 28.217 38.430 -9.523 1.00 33.94 807 ASP A CA 1
ATOM 6059 C C . ASP A 1 807 ? 27.154 39.519 -9.772 1.00 33.94 807 ASP A C 1
ATOM 6061 O O . ASP A 1 807 ? 26.691 39.727 -10.894 1.00 33.94 807 ASP A O 1
ATOM 6065 N N . SER A 1 808 ? 26.784 40.256 -8.719 1.00 29.00 808 SER A N 1
ATOM 6066 C CA . SER A 1 808 ? 26.009 41.501 -8.840 1.00 29.00 808 SER A CA 1
ATOM 6067 C C . SER A 1 808 ? 26.658 42.650 -8.055 1.00 29.00 808 SER A C 1
ATOM 6069 O O . SER A 1 808 ? 26.390 42.836 -6.863 1.00 29.00 808 SER A O 1
ATOM 6071 N N . SER A 1 809 ? 27.502 43.430 -8.739 1.00 30.77 809 SER A N 1
ATOM 6072 C CA . SER A 1 809 ? 28.092 44.693 -8.261 1.00 30.77 809 SER A CA 1
ATOM 6073 C C . SER A 1 809 ? 28.182 45.721 -9.385 1.00 30.77 809 SER A C 1
ATOM 6075 O O . SER A 1 809 ? 28.835 45.374 -10.396 1.00 30.77 809 SER A O 1
#

Foldseek 3Di:
DDDDDDDPPDDPDPPDDDDDPAQAFDWDQDPQLRDIFRWGQDPQFRWIKGWAAAPQHDQKIKIKTKGWEDQQFKKKKKFQQFDLALAWMKIWGDPDFKIWIFIFHHNAPFQTFGDDDLQWFWFWLVRQATDDRTMGMTITMIGNRQVCDSHHPHSPDQKGKMKMAMDNHHFPDNQDSRTGDDHRLSDIGIHMYGNVNSYDNCRVVRNVSTGGDPDRDDDDMGDDDDDDDDDDDDDDDDDDDDDDDDDDDDDDDDDDDDDDDDDDDDDDDDDDDDDDDDDDDDDDDDDDDPDDAAALVVLVVQLVVQQVVCPPVGPPPVSVVSSVVNNVRHDYPDPPDDDDDPPDDDDDDDDDDDDDDDDDDDDDDDPPPPPPDPPCVVVDDLVVLVVVLLVVLVVDDLVCLVVSLVVQLVPDVVSVVSSQQVLVSLQEQEDAFPVCLVVNLSSLVSNPPAAHAYAYAHDPVDDLSRLLVVLVSCVVSLLRHQEYAYEYQDLSSQVSNLVSQASPPDASPRHAYYHYHHPHDDLCQPPRPPNASYNAHARHAEYAYASHELVNQQAHQNYQYYHYAQYEDEQVSVLSNCVRHVQHAEYHAHNYPYDQPPPDPDFAAAREPQNYAEYEYEDEQVLAPRQAQSRGSLNRYDHARYAYYHYEYLAQAHERQVLSRDDQHQNHAEYEYESYAADPNCLVVLQNQQNYAEYHYHSYDLVSQPPHLRANQNHAEYEYEHADPPDPPCVSVVVNVVNHDPPGHAHEYEYEYDDPDDDDDDDDDPDGHPDYDYDYDDDPDDPDDCVVSDNDPCVVVVVPPDDDDPDDD

Secondary structure (DSSP, 8-state):
-----------------------B-EEEE-TTT--EEEEEE-TTT--EEEEEEESS--S-EEEEEEEE-BTTB-EEEEETTSSSSSSEEEEEEEETTEEEEEEEE-SSSSPPPBP--TT-EEEEEGGG-EE-SSEEEEEEEEET---SSTTS--TT-SEEEEEEEEESS--S-SS-TT-PPPP--SEEEEEEEEHHHHEETTHHHHHTTEE--S--SS-EEE---------------------------------------------------------------PPPP--PPEEHHHHHHHHHHHHHHTTTS--HHHHHHHHHHHHTTEE-----------------------------------------PPPGGGGS-HHHHHHHHHHHHTTS-TTTHHHHHHHHHHH-HHHHHHHHH-GGGG-EEEESSGGGHHHHHHHHHHTTTS-EEEEEEE-TT--HHHHHHHHHHHGGGGGGEEEEEEEES-HHHHHHHHHHTTS-SS--TT--EEEEEE--S---TTS-----S-S--TT--EEEEESS-GGGGTT-TT--EEEEES-EE-HHHHHHHHHH-TT--EEEEES-EEPPPPS-SSPPPPEE-TT-SEEEEEE-STHHHH--TTTSTGGGEE-TT--EEEEEESSTTB---HHHH----TT--EEEEESB---STTHHHHHH-TT--EEEEES--GGGGSSS----TT--EEEEEE---S---THHHHHHHHTS-SS-PPEEEEEEES-S-------S--TTEEEEEE-SS-----SS-GGG----GGGGTTT-SPPPPS---

pLDDT: mean 70.43, std 24.64, range [23.61, 98.69]

Solvent-accessible surface area (backbone atoms only — not comparable to full-atom values): 47451 Å² total; per-residue (Å²): 141,88,85,80,90,81,81,80,82,81,77,83,77,88,83,83,82,77,86,61,78,84,46,55,40,40,86,42,64,44,89,74,67,65,52,63,23,30,19,43,70,41,89,88,66,64,39,31,44,29,36,26,28,40,82,71,59,60,35,48,38,38,39,40,44,34,37,59,33,48,95,65,25,16,34,41,35,39,16,47,42,25,41,75,46,63,12,45,28,44,37,38,36,52,54,70,60,16,47,33,52,35,52,22,39,14,94,51,103,59,71,50,48,67,52,83,66,85,66,53,48,77,16,43,22,61,78,40,41,42,46,53,87,51,33,41,35,42,21,31,35,30,39,40,63,34,68,62,48,78,37,21,43,44,67,85,51,68,57,42,44,34,16,41,37,24,15,56,51,45,45,83,44,65,83,48,68,70,42,58,58,59,75,48,80,63,38,67,52,62,32,41,35,53,42,76,68,21,42,34,93,55,36,68,71,58,54,72,52,36,54,60,78,99,60,97,64,87,78,61,75,52,72,71,90,78,91,86,85,83,89,86,88,87,88,87,81,89,83,88,87,87,88,88,89,88,88,80,92,87,81,90,82,83,83,91,86,88,93,87,82,83,88,80,86,89,79,90,80,89,84,89,89,87,87,87,84,82,88,82,91,80,88,82,88,72,83,86,79,93,80,76,83,39,50,41,68,57,30,52,52,52,28,54,51,43,41,59,71,30,58,98,66,54,44,66,64,67,29,42,54,52,29,52,62,43,45,75,64,34,47,80,86,77,82,78,79,73,91,73,86,80,79,84,84,84,88,87,84,80,94,81,88,82,90,82,88,83,92,85,83,80,87,78,90,67,94,66,82,73,74,75,71,78,58,74,76,75,76,51,55,65,70,59,52,49,51,53,50,46,51,57,46,73,72,56,55,68,82,47,39,67,58,52,54,48,54,52,39,65,73,44,72,62,51,27,49,50,59,65,71,39,29,78,78,27,26,65,39,46,40,65,52,83,86,33,48,73,54,37,50,54,25,62,58,44,11,59,90,56,60,28,38,40,38,40,38,43,52,98,82,56,51,53,72,54,30,40,55,51,36,66,72,46,55,86,50,39,68,36,25,33,32,43,36,42,35,33,45,49,69,64,34,49,50,47,30,32,44,69,47,39,72,44,93,61,53,52,79,48,30,34,32,44,36,44,36,51,69,42,88,76,88,58,85,85,75,65,78,80,73,55,52,50,75,49,52,69,59,30,32,34,43,37,41,26,58,56,71,65,78,60,50,60,64,28,50,52,19,32,35,41,36,40,29,51,35,74,47,48,58,66,60,54,44,47,41,41,71,24,20,64,51,30,29,33,42,35,36,36,59,56,46,65,60,73,61,72,92,64,92,69,71,54,76,76,32,77,38,59,51,24,30,34,41,36,38,35,45,51,57,66,51,44,87,66,47,48,68,30,49,30,60,65,35,23,54,41,44,71,46,24,31,34,42,36,43,34,29,63,40,83,53,25,52,45,44,62,38,52,42,41,75,80,38,70,48,24,29,35,42,35,40,27,17,28,32,57,54,79,75,23,48,67,38,59,46,47,35,47,48,25,29,34,44,38,37,35,50,38,53,64,70,49,61,37,96,60,85,54,49,42,55,49,37,36,38,40,38,43,34,39,76,66,90,67,78,90,76,60,62,40,60,54,51,47,59,69,52,38,63,82,89,58,69,56,32,36,41,36,48,34,59,76,68,84,90,78,84,82,85,77,98,73,81,79,87,69,68,63,47,77,49,78,51,77,86,70,83,82,79,62,99,60,78,66,87,78,65,68,71,67,75,67,67,66,59,79,73,61,78,74,79,80,78,91,84,84,131